Protein AF-0000000067901878 (afdb_homodimer)

InterPro domains:
  IPR027806 Harbinger transposase-derived nuclease domain [PF13359] (175-336)
  IPR045249 Putative nuclease HARBI1-like [PTHR22930] (42-353)

Radius of gyration: 31.41 Å; Cα contacts (8 Å, |Δi|>4): 1342; chains: 2; bounding box: 88×123×74 Å

Structure (mmCIF, N/CA/C/O backbone):
data_AF-0000000067901878-model_v1
#
loop_
_entity.id
_entity.type
_entity.pdbx_description
1 polymer 'Protein ANTAGONIST OF LIKE HETEROCHROMATIN PROTEIN 1-like'
#
loop_
_atom_site.group_PDB
_atom_site.id
_atom_site.type_symbol
_atom_site.label_atom_id
_atom_site.label_alt_id
_atom_site.label_comp_id
_atom_site.label_asym_id
_atom_site.label_entity_id
_atom_site.label_seq_id
_atom_site.pdbx_PDB_ins_code
_atom_site.Cartn_x
_atom_site.Cartn_y
_atom_site.Cartn_z
_atom_site.occupancy
_atom_site.B_iso_or_equiv
_atom_site.auth_seq_id
_atom_site.auth_comp_id
_atom_site.auth_asym_id
_atom_site.auth_atom_id
_atom_site.pdbx_PDB_model_num
ATOM 1 N N . MET A 1 1 ? -38.875 -61.312 22.703 1 26.88 1 MET A N 1
ATOM 2 C CA . MET A 1 1 ? -37.875 -61.156 23.75 1 26.88 1 MET A CA 1
ATOM 3 C C . MET A 1 1 ? -36.906 -60.031 23.438 1 26.88 1 MET A C 1
ATOM 5 O O . MET A 1 1 ? -36.281 -60.031 22.391 1 26.88 1 MET A O 1
ATOM 9 N N . SER A 1 2 ? -37.25 -58.719 23.906 1 32.5 2 SER A N 1
ATOM 10 C CA . SER A 1 2 ? -36.781 -57.344 23.922 1 32.5 2 SER A CA 1
ATOM 11 C C . SER A 1 2 ? -35.375 -57.25 24.516 1 32.5 2 SER A C 1
ATOM 13 O O . SER A 1 2 ? -35.156 -57.625 25.656 1 32.5 2 SER A O 1
ATOM 15 N N . ILE A 1 3 ? -34.469 -57.656 23.672 1 36.72 3 ILE A N 1
ATOM 16 C CA . ILE A 1 3 ? -33.062 -57.719 24.109 1 36.72 3 ILE A CA 1
ATOM 17 C C . ILE A 1 3 ? -32.719 -56.406 24.797 1 36.72 3 ILE A C 1
ATOM 19 O O . ILE A 1 3 ? -32.719 -55.344 24.188 1 36.72 3 ILE A O 1
ATOM 23 N N . PHE A 1 4 ? -33.031 -56.344 26.125 1 37.41 4 PHE A N 1
ATOM 24 C CA . PHE A 1 4 ? -32.688 -55.406 27.188 1 37.41 4 PHE A CA 1
ATOM 25 C C . PHE A 1 4 ? -31.172 -55.219 27.266 1 37.41 4 PHE A C 1
ATOM 27 O O . PHE A 1 4 ? -30.453 -56.094 27.75 1 37.41 4 PHE A O 1
ATOM 34 N N . MET A 1 5 ? -30.594 -54.781 26.125 1 42 5 MET A N 1
ATOM 35 C CA . MET A 1 5 ? -29.172 -54.469 26.266 1 42 5 MET A CA 1
ATOM 36 C C . MET A 1 5 ? -28.922 -53.688 27.562 1 42 5 MET A C 1
ATOM 38 O O . MET A 1 5 ? -29.594 -52.719 27.844 1 42 5 MET A O 1
ATOM 42 N N . ASP A 1 6 ? -28.312 -54.438 28.562 1 44 6 ASP A N 1
ATOM 43 C CA . ASP A 1 6 ? -28.062 -54.094 29.953 1 44 6 ASP A CA 1
ATOM 44 C C . ASP A 1 6 ? -27.406 -52.719 30.078 1 44 6 ASP A C 1
ATOM 46 O O . ASP A 1 6 ? -26.688 -52.312 29.188 1 44 6 ASP A O 1
ATOM 50 N N . ASP A 1 7 ? -28.016 -51.875 31.031 1 54.25 7 ASP A N 1
ATOM 51 C CA . ASP A 1 7 ? -27.734 -50.5 31.469 1 54.25 7 ASP A CA 1
ATOM 52 C C . ASP A 1 7 ? -26.25 -50.344 31.812 1 54.25 7 ASP A C 1
ATOM 54 O O . ASP A 1 7 ? -25.703 -49.25 31.609 1 54.25 7 ASP A O 1
ATOM 58 N N . SER A 1 8 ? -25.609 -51.5 32.219 1 53.78 8 SER A N 1
ATOM 59 C CA . SER A 1 8 ? -24.219 -51.375 32.656 1 53.78 8 SER A CA 1
ATOM 60 C C . SER A 1 8 ? -23.281 -51.156 31.5 1 53.78 8 SER A C 1
ATOM 62 O O . SER A 1 8 ? -22.281 -50.406 31.625 1 53.78 8 SER A O 1
ATOM 64 N N . ARG A 1 9 ? -23.422 -51.875 30.406 1 56.34 9 ARG A N 1
ATOM 65 C CA . ARG A 1 9 ? -22.562 -51.688 29.25 1 56.34 9 ARG A CA 1
ATOM 66 C C . ARG A 1 9 ? -22.781 -50.312 28.625 1 56.34 9 ARG A C 1
ATOM 68 O O . ARG A 1 9 ? -21.875 -49.75 28.031 1 56.34 9 ARG A O 1
ATOM 75 N N . ARG A 1 10 ? -24.109 -49.844 28.641 1 56.09 10 ARG A N 1
ATOM 76 C CA . ARG A 1 10 ? -24.328 -48.5 28.172 1 56.09 10 ARG A CA 1
ATOM 77 C C . ARG A 1 10 ? -23.625 -47.5 29.094 1 56.09 10 ARG A C 1
ATOM 79 O O . ARG A 1 10 ? -23.062 -46.5 28.609 1 56.09 10 ARG A O 1
ATOM 86 N N . ALA A 1 11 ? -23.594 -47.812 30.391 1 56.47 11 ALA A N 1
ATOM 87 C CA . ALA A 1 11 ? -22.875 -46.906 31.297 1 56.47 11 ALA A CA 1
ATOM 88 C C . ALA A 1 11 ? -21.375 -47 31.062 1 56.47 11 ALA A C 1
ATOM 90 O O . ALA A 1 11 ? -20.672 -45.969 31.062 1 56.47 11 ALA A O 1
ATOM 91 N N . ALA A 1 12 ? -20.828 -48.219 30.844 1 57.44 12 ALA A N 1
ATOM 92 C CA . ALA A 1 12 ? -19.391 -48.312 30.609 1 57.44 12 ALA A CA 1
ATOM 93 C C . ALA A 1 12 ? -19 -47.688 29.281 1 57.44 12 ALA A C 1
ATOM 95 O O . ALA A 1 12 ? -17.984 -47 29.188 1 57.44 12 ALA A O 1
ATOM 96 N N . LEU A 1 13 ? -19.859 -47.875 28.219 1 54.81 13 LEU A N 1
ATOM 97 C CA . LEU A 1 13 ? -19.562 -47.188 26.969 1 54.81 13 LEU A CA 1
ATOM 98 C C . LEU A 1 13 ? -19.734 -45.688 27.125 1 54.81 13 LEU A C 1
ATOM 100 O O . LEU A 1 13 ? -18.938 -44.906 26.578 1 54.81 13 LEU A O 1
ATOM 104 N N . ALA A 1 14 ? -20.781 -45.188 27.922 1 54.91 14 ALA A N 1
ATOM 105 C CA . ALA A 1 14 ? -20.875 -43.781 28.188 1 54.91 14 ALA A CA 1
ATOM 106 C C . ALA A 1 14 ? -19.672 -43.281 29 1 54.91 14 ALA A C 1
ATOM 108 O O . ALA A 1 14 ? -19.141 -42.219 28.75 1 54.91 14 ALA A O 1
ATOM 109 N N . ILE A 1 15 ? -19.219 -44.062 30 1 54.41 15 ILE A N 1
ATOM 110 C CA . ILE A 1 15 ? -18.031 -43.656 30.734 1 54.41 15 ILE A CA 1
ATOM 111 C C . ILE A 1 15 ? -16.812 -43.688 29.812 1 54.41 15 ILE A C 1
ATOM 113 O O . ILE A 1 15 ? -15.992 -42.781 29.844 1 54.41 15 ILE A O 1
ATOM 117 N N . LEU A 1 16 ? -16.609 -44.75 28.984 1 52.41 16 LEU A N 1
ATOM 118 C CA . LEU A 1 16 ? -15.477 -44.75 28.062 1 52.41 16 LEU A CA 1
ATOM 119 C C . LEU A 1 16 ? -15.609 -43.625 27.047 1 52.41 16 LEU A C 1
ATOM 121 O O . LEU A 1 16 ? -14.625 -42.969 26.719 1 52.41 16 LEU A O 1
ATOM 125 N N . LEU A 1 17 ? -16.844 -43.375 26.438 1 49.97 17 LEU A N 1
ATOM 126 C CA . LEU A 1 17 ? -17.016 -42.219 25.594 1 49.97 17 LEU A CA 1
ATOM 127 C C . LEU A 1 17 ? -16.797 -40.938 26.391 1 49.97 17 LEU A C 1
ATOM 129 O O . LEU A 1 17 ? -16.188 -39.969 25.891 1 49.97 17 LEU A O 1
ATOM 133 N N . LEU A 1 18 ? -17.359 -40.781 27.641 1 48.28 18 LEU A N 1
ATOM 134 C CA . LEU A 1 18 ? -17.078 -39.625 28.453 1 48.28 18 LEU A CA 1
ATOM 135 C C . LEU A 1 18 ? -15.594 -39.531 28.812 1 48.28 18 LEU A C 1
ATOM 137 O O . LEU A 1 18 ? -15.008 -38.469 28.828 1 48.28 18 LEU A O 1
ATOM 141 N N . THR A 1 19 ? -14.961 -40.625 29.281 1 46.16 19 THR A N 1
ATOM 142 C CA . THR A 1 19 ? -13.531 -40.531 29.562 1 46.16 19 THR A CA 1
ATOM 143 C C . THR A 1 19 ? -12.75 -40.312 28.281 1 46.16 19 THR A C 1
ATOM 145 O O . THR A 1 19 ? -11.703 -39.656 28.281 1 46.16 19 THR A O 1
ATOM 148 N N . SER A 1 20 ? -12.914 -41.031 27.125 1 41.81 20 SER A N 1
ATOM 149 C CA . SER A 1 20 ? -12.242 -40.719 25.875 1 41.81 20 SER A CA 1
ATOM 150 C C . SER A 1 20 ? -12.523 -39.281 25.422 1 41.81 20 SER A C 1
ATOM 152 O O . SER A 1 20 ? -11.68 -38.656 24.766 1 41.81 20 SER A O 1
ATOM 154 N N . ILE A 1 21 ? -13.766 -38.688 25.516 1 39.09 21 ILE A N 1
ATOM 155 C CA . ILE A 1 21 ? -13.953 -37.25 25.297 1 39.09 21 ILE A CA 1
ATOM 156 C C . ILE A 1 21 ? -13.094 -36.469 26.281 1 39.09 21 ILE A C 1
ATOM 158 O O . ILE A 1 21 ? -12.617 -35.375 25.953 1 39.09 21 ILE A O 1
ATOM 162 N N . LYS A 1 22 ? -13.031 -36.781 27.547 1 34.31 22 LYS A N 1
ATOM 163 C CA . LYS A 1 22 ? -12.242 -36.031 28.531 1 34.31 22 LYS A CA 1
ATOM 164 C C . LYS A 1 22 ? -10.75 -36.125 28.203 1 34.31 22 LYS A C 1
ATOM 166 O O . LYS A 1 22 ? -9.938 -35.469 28.875 1 34.31 22 LYS A O 1
ATOM 171 N N . GLN A 1 23 ? -10.234 -37.312 27.859 1 32.03 23 GLN A N 1
ATOM 172 C CA . GLN A 1 23 ? -8.812 -37.125 27.578 1 32.03 23 GLN A CA 1
ATOM 173 C C . GLN A 1 23 ? -8.594 -36.062 26.531 1 32.03 23 GLN A C 1
ATOM 175 O O . GLN A 1 23 ? -8.57 -36.344 25.328 1 32.03 23 GLN A O 1
ATOM 180 N N . LYS A 1 24 ? -9.445 -35 26.469 1 35.62 24 LYS A N 1
ATOM 181 C CA . LYS A 1 24 ? -9.008 -33.812 25.766 1 35.62 24 LYS A CA 1
ATOM 182 C C . LYS A 1 24 ? -7.496 -33.625 25.875 1 35.62 24 LYS A C 1
ATOM 184 O O . LYS A 1 24 ? -6.957 -33.531 26.984 1 35.62 24 LYS A O 1
ATOM 189 N N . LYS A 1 25 ? -6.777 -34.188 25 1 34.47 25 LYS A N 1
ATOM 190 C CA . LYS A 1 25 ? -5.348 -33.906 24.891 1 34.47 25 LYS A CA 1
ATOM 191 C C . LYS A 1 25 ? -5.016 -32.531 25.5 1 34.47 25 LYS A C 1
ATOM 193 O O . LYS A 1 25 ? -5.586 -31.531 25.094 1 34.47 25 LYS A O 1
ATOM 198 N N . LYS A 1 26 ? -4.699 -32.406 26.719 1 31.64 26 LYS A N 1
ATOM 199 C CA . LYS A 1 26 ? -4.133 -31.188 27.281 1 31.64 26 LYS A CA 1
ATOM 200 C C . LYS A 1 26 ? -3.383 -30.406 26.203 1 31.64 26 LYS A C 1
ATOM 202 O O . LYS A 1 26 ? -2.338 -30.828 25.719 1 31.64 26 LYS A O 1
ATOM 207 N N . ARG A 1 27 ? -4.062 -29.844 25.328 1 36.47 27 ARG A N 1
ATOM 208 C CA . ARG A 1 27 ? -3.314 -28.922 24.484 1 36.47 27 ARG A CA 1
ATOM 209 C C . ARG A 1 27 ? -2.143 -28.312 25.25 1 36.47 27 ARG A C 1
ATOM 211 O O . ARG A 1 27 ? -2.32 -27.797 26.359 1 36.47 27 ARG A O 1
ATOM 218 N N . LYS A 1 28 ? -1.037 -28.969 25.266 1 36.78 28 LYS A N 1
ATOM 219 C CA . LYS A 1 28 ? 0.124 -28.281 25.828 1 36.78 28 LYS A CA 1
ATOM 220 C C . LYS A 1 28 ? -0.118 -26.781 25.922 1 36.78 28 LYS A C 1
ATOM 222 O O . LYS A 1 28 ? -0.534 -26.156 24.953 1 36.78 28 LYS A O 1
ATOM 227 N N . ARG A 1 29 ? -0.389 -26.234 26.953 1 33.59 29 ARG A N 1
ATOM 228 C CA . ARG A 1 29 ? -0.54 -24.828 27.281 1 33.59 29 ARG A CA 1
ATOM 229 C C . ARG A 1 29 ? 0.409 -23.953 26.453 1 33.59 29 ARG A C 1
ATOM 231 O O . ARG A 1 29 ? 1.609 -24.234 26.391 1 33.59 29 ARG A O 1
ATOM 238 N N . SER A 1 30 ? -0.136 -23.469 25.359 1 38.97 30 SER A N 1
ATOM 239 C CA . SER A 1 30 ? 0.659 -22.531 24.578 1 38.97 30 SER A CA 1
ATOM 240 C C . SER A 1 30 ? 1.592 -21.719 25.484 1 38.97 30 SER A C 1
ATOM 242 O O . SER A 1 30 ? 1.189 -21.266 26.547 1 38.97 30 SER A O 1
ATOM 244 N N . ILE A 1 31 ? 2.744 -22.109 25.734 1 45.44 31 ILE A N 1
ATOM 245 C CA . ILE A 1 31 ? 3.766 -21.312 26.391 1 45.44 31 ILE A CA 1
ATOM 246 C C . ILE A 1 31 ? 3.424 -19.828 26.266 1 45.44 31 ILE A C 1
ATOM 248 O O . ILE A 1 31 ? 3.164 -19.344 25.156 1 45.44 31 ILE A O 1
ATOM 252 N N . TRP A 1 32 ? 2.939 -19.219 27.266 1 44.56 32 TRP A N 1
ATOM 253 C CA . TRP A 1 32 ? 2.562 -17.828 27.453 1 44.56 32 TRP A CA 1
ATOM 254 C C . TRP A 1 32 ? 3.414 -16.922 26.562 1 44.56 32 TRP A C 1
ATOM 256 O O . TRP A 1 32 ? 2.885 -16.062 25.844 1 44.56 32 TRP A O 1
ATOM 266 N N . SER A 1 33 ? 4.684 -16.688 26.859 1 57.84 33 SER A N 1
ATOM 267 C CA . SER A 1 33 ? 5.559 -15.82 26.078 1 57.84 33 SER A CA 1
ATOM 268 C C . SER A 1 33 ? 6.719 -16.609 25.484 1 57.84 33 SER A C 1
ATOM 270 O O . SER A 1 33 ? 7.27 -17.5 26.125 1 57.84 33 SER A O 1
ATOM 272 N N . LYS A 1 34 ? 6.812 -16.578 24.219 1 65.06 34 LYS A N 1
ATOM 273 C CA . LYS A 1 34 ? 7.996 -17.156 23.578 1 65.06 34 LYS A CA 1
ATOM 274 C C . LYS A 1 34 ? 9.266 -16.719 24.297 1 65.06 34 LYS A C 1
ATOM 276 O O . LYS A 1 34 ? 9.406 -15.562 24.703 1 65.06 34 LYS A O 1
ATOM 281 N N . GLN A 1 35 ? 10.07 -17.609 24.641 1 63.28 35 GLN A N 1
ATOM 282 C CA . GLN A 1 35 ? 11.242 -17.422 25.484 1 63.28 35 GLN A CA 1
ATOM 283 C C . GLN A 1 35 ? 12.102 -16.266 25 1 63.28 35 GLN A C 1
ATOM 285 O O . GLN A 1 35 ? 12.633 -15.5 25.812 1 63.28 35 GLN A O 1
ATOM 290 N N . TRP A 1 36 ? 12.258 -16.078 23.688 1 67.56 36 TRP A N 1
ATOM 291 C CA . TRP A 1 36 ? 13.164 -15.047 23.203 1 67.56 36 TRP A CA 1
ATOM 292 C C . TRP A 1 36 ? 12.586 -13.656 23.469 1 67.56 36 TRP A C 1
ATOM 294 O O . TRP A 1 36 ? 13.336 -12.68 23.609 1 67.56 36 TRP A O 1
ATOM 304 N N . LEU A 1 37 ? 11.32 -13.594 23.688 1 71.56 37 LEU A N 1
ATOM 305 C CA . LEU A 1 37 ? 10.664 -12.32 23.969 1 71.56 37 LEU A CA 1
ATOM 306 C C . LEU A 1 37 ? 10.938 -11.883 25.406 1 71.56 37 LEU A C 1
ATOM 308 O O . LEU A 1 37 ? 10.859 -10.695 25.719 1 71.56 37 LEU A O 1
ATOM 312 N N . LEU A 1 38 ? 11.211 -12.859 26.141 1 65.5 38 LEU A N 1
ATOM 313 C CA . LEU A 1 38 ? 11.547 -12.57 27.531 1 65.5 38 LEU A CA 1
ATOM 314 C C . LEU A 1 38 ? 12.914 -11.898 27.641 1 65.5 38 LEU A C 1
ATOM 316 O O . LEU A 1 38 ? 13.203 -11.211 28.625 1 65.5 38 LEU A O 1
ATOM 320 N N . HIS A 1 39 ? 13.695 -12.094 26.547 1 67.69 39 HIS A N 1
ATOM 321 C CA . HIS A 1 39 ? 15 -11.453 26.484 1 67.69 39 HIS A CA 1
ATOM 322 C C . HIS A 1 39 ? 14.977 -10.234 25.578 1 67.69 39 HIS A C 1
ATOM 324 O O . HIS A 1 39 ? 15.898 -10.031 24.781 1 67.69 39 HIS A O 1
ATOM 330 N N . ARG A 1 40 ? 14.023 -9.469 25.797 1 72.06 40 ARG A N 1
ATOM 331 C CA . ARG A 1 40 ? 13.781 -8.305 24.969 1 72.06 40 ARG A CA 1
ATOM 332 C C . ARG A 1 40 ? 14.984 -7.367 24.969 1 72.06 40 ARG A C 1
ATOM 334 O O . ARG A 1 40 ? 15.305 -6.754 23.953 1 72.06 40 ARG A O 1
ATOM 341 N N . HIS A 1 41 ? 15.562 -7.289 25.984 1 70.5 41 HIS A N 1
ATOM 342 C CA . HIS A 1 41 ? 16.688 -6.363 26.109 1 70.5 41 HIS A CA 1
ATOM 343 C C . HIS A 1 41 ? 17.844 -6.777 25.188 1 70.5 41 HIS A C 1
ATOM 345 O O . HIS A 1 41 ? 18.609 -5.93 24.734 1 70.5 41 HIS A O 1
ATOM 351 N N . LYS A 1 42 ? 17.828 -8.023 24.828 1 71.31 42 LYS A N 1
ATOM 352 C CA . LYS A 1 42 ? 18.938 -8.531 24.031 1 71.31 42 LYS A CA 1
ATOM 353 C C . LYS A 1 42 ? 18.625 -8.453 22.547 1 71.31 42 LYS A C 1
ATOM 355 O O . LYS A 1 42 ? 19.5 -8.125 21.734 1 71.31 42 LYS A O 1
ATOM 360 N N . PHE A 1 43 ? 17.438 -8.633 22.281 1 75.31 43 PHE A N 1
ATOM 361 C CA . PHE A 1 43 ? 17.141 -8.852 20.859 1 75.31 43 PHE A CA 1
ATOM 362 C C . PHE A 1 43 ? 16.359 -7.676 20.281 1 75.31 43 PHE A C 1
ATOM 364 O O . PHE A 1 43 ? 16.25 -7.539 19.062 1 75.31 43 PHE A O 1
ATOM 371 N N . SER A 1 44 ? 16 -6.793 21.188 1 82.69 44 SER A N 1
ATOM 372 C CA . SER A 1 44 ? 15.266 -5.633 20.703 1 82.69 44 SER A CA 1
ATOM 373 C C . SER A 1 44 ? 16.203 -4.551 20.188 1 82.69 44 SER A C 1
ATOM 375 O O . SER A 1 44 ? 17.422 -4.664 20.328 1 82.69 44 SER A O 1
ATOM 377 N N . HIS A 1 45 ? 15.68 -3.557 19.641 1 87.38 45 HIS A N 1
ATOM 378 C CA . HIS A 1 45 ? 16.469 -2.463 19.094 1 87.38 45 HIS A CA 1
ATOM 379 C C . HIS A 1 45 ? 16.766 -1.405 20.141 1 87.38 45 HIS A C 1
ATOM 381 O O . HIS A 1 45 ? 17.234 -0.31 19.828 1 87.38 45 HIS A O 1
ATOM 387 N N . MET A 1 46 ? 16.484 -1.743 21.406 1 85.25 46 MET A N 1
ATOM 388 C CA . MET A 1 46 ? 16.734 -0.76 22.453 1 85.25 46 MET A CA 1
ATOM 389 C C . MET A 1 46 ? 18.219 -0.406 22.531 1 85.25 46 MET A C 1
ATOM 391 O O . MET A 1 46 ? 18.578 0.763 22.688 1 85.25 46 MET A O 1
ATOM 395 N N . GLY A 1 47 ? 19.016 -1.438 22.406 1 82 47 GLY A N 1
ATOM 396 C CA . GLY A 1 47 ? 20.438 -1.19 22.391 1 82 47 GLY A CA 1
ATOM 397 C C . GLY A 1 47 ? 20.891 -0.361 21.203 1 82 47 GLY A C 1
ATOM 398 O O . GLY A 1 47 ? 21.719 0.535 21.328 1 82 47 GLY A O 1
ATOM 399 N N . LEU A 1 48 ? 20.344 -0.656 20.109 1 86.44 48 LEU A N 1
ATOM 400 C CA . LEU A 1 48 ? 20.641 0.097 18.891 1 86.44 48 LEU A CA 1
ATOM 401 C C . LEU A 1 48 ? 20.219 1.555 19.031 1 86.44 48 LEU A C 1
ATOM 403 O O . LEU A 1 48 ? 20.969 2.463 18.672 1 86.44 48 LEU A O 1
ATOM 407 N N . LEU A 1 49 ? 19.078 1.773 19.609 1 89.69 49 LEU A N 1
ATOM 408 C CA . LEU A 1 49 ? 18.547 3.125 19.734 1 89.69 49 LEU A CA 1
ATOM 409 C C . LEU A 1 49 ? 19.422 3.971 20.656 1 89.69 49 LEU A C 1
ATOM 411 O O . LEU A 1 49 ? 19.625 5.164 20.406 1 89.69 49 LEU A O 1
ATOM 415 N N . LYS A 1 50 ? 19.875 3.357 21.641 1 87.31 50 LYS A N 1
ATOM 416 C CA . LYS A 1 50 ? 20.797 4.066 22.516 1 87.31 50 LYS A CA 1
ATOM 417 C C . LYS A 1 50 ? 22.062 4.484 21.766 1 87.31 50 LYS A C 1
ATOM 419 O O . LYS A 1 50 ? 22.531 5.617 21.922 1 87.31 50 LYS A O 1
ATOM 424 N N . GLU A 1 51 ? 22.484 3.557 20.984 1 86.19 51 GLU A N 1
ATOM 425 C CA . GLU A 1 51 ? 23.672 3.84 20.172 1 86.19 51 GLU A CA 1
ATOM 426 C C . GLU A 1 51 ? 23.391 4.953 19.172 1 86.19 51 GLU A C 1
ATOM 428 O O . GLU A 1 51 ? 24.234 5.844 18.984 1 86.19 51 GLU A O 1
ATOM 433 N N . LEU A 1 52 ? 22.297 4.926 18.531 1 89.19 52 LEU A N 1
ATOM 434 C CA . LEU A 1 52 ? 21.938 5.918 17.531 1 89.19 52 LEU A CA 1
ATOM 435 C C . LEU A 1 52 ? 21.781 7.297 18.156 1 89.19 52 LEU A C 1
ATOM 437 O O . LEU A 1 52 ? 22.234 8.297 17.594 1 89.19 52 LEU A O 1
ATOM 441 N N . LYS A 1 53 ? 21.156 7.312 19.25 1 89.69 53 LYS A N 1
ATOM 442 C CA . LYS A 1 53 ? 20.922 8.57 19.953 1 89.69 53 LYS A CA 1
ATOM 443 C C . LYS A 1 53 ? 22.25 9.273 20.266 1 89.69 53 LYS A C 1
ATOM 445 O O . LYS A 1 53 ? 22.359 10.492 20.109 1 89.69 53 LYS A O 1
ATOM 450 N N . GLU A 1 54 ? 23.203 8.57 20.578 1 86.5 54 GLU A N 1
ATOM 451 C CA . GLU A 1 54 ? 24.484 9.117 21.031 1 86.5 54 GLU A CA 1
ATOM 452 C C . GLU A 1 54 ? 25.406 9.43 19.859 1 86.5 54 GLU A C 1
ATOM 454 O O . GLU A 1 54 ? 26.094 10.453 19.859 1 86.5 54 GLU A O 1
ATOM 459 N N . ASN A 1 55 ? 25.344 8.547 18.844 1 85.12 55 ASN A N 1
ATOM 460 C CA . ASN A 1 55 ? 26.422 8.648 17.859 1 85.12 55 ASN A CA 1
ATOM 461 C C . ASN A 1 55 ? 25.875 8.969 16.469 1 85.12 55 ASN A C 1
ATOM 463 O O . ASN A 1 55 ? 26.625 9.422 15.602 1 85.12 55 ASN A O 1
ATOM 467 N N . ASN A 1 56 ? 24.656 8.672 16.25 1 88.75 56 ASN A N 1
ATOM 468 C CA . ASN A 1 56 ? 24.078 8.891 14.938 1 88.75 56 ASN A CA 1
ATOM 469 C C . ASN A 1 56 ? 22.672 9.477 15.031 1 88.75 56 ASN A C 1
ATOM 471 O O . ASN A 1 56 ? 21.703 8.828 14.625 1 88.75 56 ASN A O 1
ATOM 475 N N . PRO A 1 57 ? 22.594 10.727 15.375 1 88 57 PRO A N 1
ATOM 476 C CA . PRO A 1 57 ? 21.281 11.344 15.617 1 88 57 PRO A CA 1
ATOM 477 C C . PRO A 1 57 ? 20.391 11.352 14.375 1 88 57 PRO A C 1
ATOM 479 O O . PRO A 1 57 ? 19.172 11.273 14.492 1 88 57 PRO A O 1
ATOM 482 N N . ASP A 1 58 ? 20.969 11.359 13.227 1 88 58 ASP A N 1
ATOM 483 C CA . ASP A 1 58 ? 20.172 11.344 12 1 88 58 ASP A CA 1
ATOM 484 C C . ASP A 1 58 ? 19.469 10.008 11.82 1 88 58 ASP A C 1
ATOM 486 O O . ASP A 1 58 ? 18.312 9.961 11.383 1 88 58 ASP A O 1
ATOM 490 N N . ASP A 1 59 ? 20.172 9 12.125 1 90.12 59 ASP A N 1
ATOM 491 C CA . ASP A 1 59 ? 19.547 7.684 12.031 1 90.12 59 ASP A CA 1
ATOM 492 C C . ASP A 1 59 ? 18.5 7.488 13.117 1 90.12 59 ASP A C 1
ATOM 494 O O . ASP A 1 59 ? 17.5 6.805 12.906 1 90.12 59 ASP A O 1
ATOM 498 N N . PHE A 1 60 ? 18.812 8.109 14.273 1 91.56 60 PHE A N 1
ATOM 499 C CA . PHE A 1 60 ? 17.797 8.094 15.328 1 91.56 60 PHE A CA 1
ATOM 500 C C . PHE A 1 60 ? 16.516 8.773 14.852 1 91.56 60 PHE A C 1
ATOM 502 O O . PHE A 1 60 ? 15.422 8.219 15.016 1 91.56 60 PHE A O 1
ATOM 509 N N . ARG A 1 61 ? 16.672 9.852 14.227 1 91.25 61 ARG A N 1
ATOM 510 C CA . ARG A 1 61 ? 15.539 10.594 13.68 1 91.25 61 ARG A CA 1
ATOM 511 C C . ARG A 1 61 ? 14.828 9.797 12.594 1 91.25 61 ARG A C 1
ATOM 513 O O . ARG A 1 61 ? 13.594 9.805 12.516 1 91.25 61 ARG A O 1
ATOM 520 N N . ASN A 1 62 ? 15.555 9.125 11.875 1 90.56 62 ASN A N 1
ATOM 521 C CA . ASN A 1 62 ? 14.969 8.289 10.828 1 90.56 62 ASN A CA 1
ATOM 522 C C . ASN A 1 62 ? 14.203 7.109 11.414 1 90.56 62 ASN A C 1
ATOM 524 O O . ASN A 1 62 ? 13.164 6.715 10.891 1 90.56 62 ASN A O 1
ATOM 528 N N . TYR A 1 63 ? 14.773 6.602 12.43 1 93.62 63 TYR A N 1
ATOM 529 C CA . TYR A 1 63 ? 14.188 5.418 13.047 1 93.62 63 TYR A CA 1
ATOM 530 C C . TYR A 1 63 ? 12.828 5.746 13.664 1 93.62 63 TYR A C 1
ATOM 532 O O . TYR A 1 63 ? 11.859 5.008 13.477 1 93.62 63 TYR A O 1
ATOM 540 N N . LEU A 1 64 ? 12.727 6.879 14.367 1 94.44 64 LEU A N 1
ATOM 541 C CA . LEU A 1 64 ? 11.516 7.227 15.102 1 94.44 64 LEU A CA 1
ATOM 542 C C . LEU A 1 64 ? 10.766 8.352 14.398 1 94.44 64 LEU A C 1
ATOM 544 O O . LEU A 1 64 ? 9.648 8.711 14.805 1 94.44 64 LEU A O 1
ATOM 548 N N . ARG A 1 65 ? 11.352 8.961 13.422 1 92.88 65 ARG A N 1
ATOM 549 C CA . ARG A 1 65 ? 10.805 10.047 12.617 1 92.88 65 ARG A CA 1
ATOM 550 C C . ARG A 1 65 ? 10.672 11.328 13.438 1 92.88 65 ARG A C 1
ATOM 552 O O . ARG A 1 65 ? 9.734 12.102 13.234 1 92.88 65 ARG A O 1
ATOM 559 N N . MET A 1 66 ? 11.484 11.461 14.438 1 93.94 66 MET A N 1
ATOM 560 C CA . MET A 1 66 ? 11.594 12.688 15.234 1 93.94 66 MET A CA 1
ATOM 561 C C . MET A 1 66 ? 12.945 12.766 15.93 1 93.94 66 MET A C 1
ATOM 563 O O . MET A 1 66 ? 13.617 11.742 16.094 1 93.94 66 MET A O 1
ATOM 567 N N . SER A 1 67 ? 13.344 13.891 16.25 1 92.69 67 SER A N 1
ATOM 568 C CA . SER A 1 67 ? 14.609 14.102 16.938 1 92.69 67 SER A CA 1
ATOM 569 C C . SER A 1 67 ? 14.547 13.594 18.375 1 92.69 67 SER A C 1
ATOM 571 O O . SER A 1 67 ? 13.461 13.336 18.906 1 92.69 67 SER A O 1
ATOM 573 N N . ASP A 1 68 ? 15.742 13.508 18.906 1 93 68 ASP A N 1
ATOM 574 C CA . ASP A 1 68 ? 15.836 13.086 20.312 1 93 68 ASP A CA 1
ATOM 575 C C . ASP A 1 68 ? 15.125 14.07 21.234 1 93 68 ASP A C 1
ATOM 577 O O . ASP A 1 68 ? 14.453 13.672 22.172 1 93 68 ASP A O 1
ATOM 581 N N . SER A 1 69 ? 15.242 15.297 20.938 1 93.31 69 SER A N 1
ATOM 582 C CA . SER A 1 69 ? 14.594 16.328 21.75 1 93.31 69 SER A CA 1
ATOM 583 C C . SER A 1 69 ? 13.078 16.219 21.672 1 93.31 69 SER A C 1
ATOM 585 O O . SER A 1 69 ? 12.391 16.297 22.703 1 93.31 69 SER A O 1
ATOM 587 N N . ASN A 1 70 ? 12.547 16.031 20.484 1 95.31 70 ASN A N 1
ATOM 588 C CA . ASN A 1 70 ? 11.102 15.867 20.312 1 95.31 70 ASN A CA 1
ATOM 589 C C . ASN A 1 70 ? 10.609 14.602 21 1 95.31 70 ASN A C 1
ATOM 591 O O . ASN A 1 70 ? 9.508 14.578 21.562 1 95.31 70 ASN A O 1
ATOM 595 N N . PHE A 1 71 ? 11.438 13.586 20.906 1 96.5 71 PHE A N 1
ATOM 596 C CA . PHE A 1 71 ? 11.094 12.336 21.562 1 96.5 71 PHE A CA 1
ATOM 597 C C . PHE A 1 71 ? 10.961 12.523 23.062 1 96.5 71 PHE A C 1
ATOM 599 O O . PHE A 1 71 ? 9.992 12.078 23.672 1 96.5 71 PHE A O 1
ATOM 606 N N . GLU A 1 72 ? 11.906 13.156 23.641 1 95.75 72 GLU A N 1
ATOM 607 C CA . GLU A 1 72 ? 11.898 13.375 25.078 1 95.75 72 GLU A CA 1
ATOM 608 C C . GLU A 1 72 ? 10.711 14.234 25.5 1 95.75 72 GLU A C 1
ATOM 610 O O . GLU A 1 72 ? 10.094 13.984 26.531 1 95.75 72 GLU A O 1
ATOM 615 N N . HIS A 1 73 ? 10.445 15.227 24.719 1 96 73 HIS A N 1
ATOM 616 C CA . HIS A 1 73 ? 9.297 16.094 24.984 1 96 73 HIS A CA 1
ATOM 617 C C . HIS A 1 73 ? 7.996 15.289 24.969 1 96 73 HIS A C 1
ATOM 619 O O . HIS A 1 73 ? 7.176 15.414 25.891 1 96 73 HIS A O 1
ATOM 625 N N . LEU A 1 74 ? 7.82 14.508 23.953 1 97 74 LEU A N 1
ATOM 626 C CA . LEU A 1 74 ? 6.637 13.664 23.828 1 97 74 LEU A CA 1
ATOM 627 C C . LEU A 1 74 ? 6.57 12.648 24.953 1 97 74 LEU A C 1
ATOM 629 O O . LEU A 1 74 ? 5.508 12.43 25.547 1 97 74 LEU A O 1
ATOM 633 N N . PHE A 1 75 ? 7.703 12.039 25.266 1 97.19 75 PHE A N 1
ATOM 634 C CA . PHE A 1 75 ? 7.781 11.008 26.297 1 97.19 75 PHE A CA 1
ATOM 635 C C . PHE A 1 75 ? 7.363 11.57 27.641 1 97.19 75 PHE A C 1
ATOM 637 O O . PHE A 1 75 ? 6.598 10.93 28.375 1 97.19 75 PHE A O 1
ATOM 644 N N . GLU A 1 76 ? 7.82 12.68 27.953 1 96.44 76 GLU A N 1
ATOM 645 C CA . GLU A 1 76 ? 7.477 13.305 29.219 1 96.44 76 GLU A CA 1
ATOM 646 C C . GLU A 1 76 ? 5.984 13.633 29.297 1 96.44 76 GLU A C 1
ATOM 648 O O . GLU A 1 76 ? 5.367 13.508 30.344 1 96.44 76 GLU A O 1
ATOM 653 N N . ALA A 1 77 ? 5.441 14 28.234 1 95.81 77 ALA A N 1
ATOM 654 C CA . ALA A 1 77 ? 4.035 14.391 28.188 1 95.81 77 ALA A CA 1
ATOM 655 C C . ALA A 1 77 ? 3.123 13.188 28.391 1 95.81 77 ALA A C 1
ATOM 657 O O . ALA A 1 77 ? 2.039 13.312 28.969 1 95.81 77 ALA A O 1
ATOM 658 N N . ILE A 1 78 ? 3.555 11.992 27.953 1 96.25 78 ILE A N 1
ATOM 659 C CA . ILE A 1 78 ? 2.588 10.898 27.938 1 96.25 78 ILE A CA 1
ATOM 660 C C . ILE A 1 78 ? 2.994 9.844 28.969 1 96.25 78 ILE A C 1
ATOM 662 O O . ILE A 1 78 ? 2.227 8.922 29.25 1 96.25 78 ILE A O 1
ATOM 666 N N . ARG A 1 79 ? 4.137 9.906 29.578 1 94.81 79 ARG A N 1
ATOM 667 C CA . ARG A 1 79 ? 4.703 8.906 30.469 1 94.81 79 ARG A CA 1
ATOM 668 C C . ARG A 1 79 ? 3.709 8.523 31.562 1 94.81 79 ARG A C 1
ATOM 670 O O . ARG A 1 79 ? 3.465 7.336 31.781 1 94.81 79 ARG A O 1
ATOM 677 N N . PRO A 1 80 ? 3.059 9.414 32.188 1 92.44 80 PRO A N 1
ATOM 678 C CA . PRO A 1 80 ? 2.135 9.039 33.281 1 92.44 80 PRO A CA 1
ATOM 679 C C . PRO A 1 80 ? 0.962 8.195 32.781 1 92.44 80 PRO A C 1
ATOM 681 O O . PRO A 1 80 ? 0.473 7.32 33.5 1 92.44 80 PRO A O 1
ATOM 684 N N . ALA A 1 81 ? 0.572 8.43 31.594 1 92.81 81 ALA A N 1
ATOM 685 C CA . ALA A 1 81 ? -0.622 7.773 31.062 1 92.81 81 ALA A CA 1
ATOM 686 C C . ALA A 1 81 ? -0.31 6.355 30.594 1 92.81 81 ALA A C 1
ATOM 688 O O . ALA A 1 81 ? -1.204 5.512 30.516 1 92.81 81 ALA A O 1
ATOM 689 N N . ILE A 1 82 ? 0.953 6.047 30.281 1 91.62 82 ILE A N 1
ATOM 690 C CA . ILE A 1 82 ? 1.232 4.746 29.672 1 91.62 82 ILE A CA 1
ATOM 691 C C . ILE A 1 82 ? 2.072 3.906 30.641 1 91.62 82 ILE A C 1
ATOM 693 O O . ILE A 1 82 ? 2.52 2.812 30.281 1 91.62 82 ILE A O 1
ATOM 697 N N . THR A 1 83 ? 2.295 4.383 31.766 1 86.94 83 THR A N 1
ATOM 698 C CA . THR A 1 83 ? 2.996 3.607 32.781 1 86.94 83 THR A CA 1
ATOM 699 C C . THR A 1 83 ? 2.059 2.586 33.438 1 86.94 83 THR A C 1
ATOM 701 O O . THR A 1 83 ? 0.947 2.928 33.844 1 86.94 83 THR A O 1
ATOM 704 N N . LYS A 1 84 ? 2.434 1.334 33.281 1 78.12 84 LYS A N 1
ATOM 705 C CA . LYS A 1 84 ? 1.644 0.263 33.875 1 78.12 84 LYS A CA 1
ATOM 706 C C . LYS A 1 84 ? 2.334 -0.299 35.125 1 78.12 84 LYS A C 1
ATOM 708 O O . LYS A 1 84 ? 3.551 -0.175 35.281 1 78.12 84 LYS A O 1
ATOM 713 N N . GLN A 1 85 ? 1.539 -0.785 36.062 1 67.75 85 GLN A N 1
ATOM 714 C CA . GLN A 1 85 ? 2.07 -1.376 37.281 1 67.75 85 GLN A CA 1
ATOM 715 C C . GLN A 1 85 ? 2.654 -2.76 37 1 67.75 85 GLN A C 1
ATOM 717 O O . GLN A 1 85 ? 2.154 -3.498 36.156 1 67.75 85 GLN A O 1
ATOM 722 N N . ASN A 1 86 ? 3.875 -2.871 37.438 1 60.41 86 ASN A N 1
ATOM 723 C CA . ASN A 1 86 ? 4.512 -4.184 37.375 1 60.41 86 ASN A CA 1
ATOM 724 C C . ASN A 1 86 ? 3.662 -5.258 38.031 1 60.41 86 ASN A C 1
ATOM 726 O O . ASN A 1 86 ? 3.006 -4.992 39.031 1 60.41 86 ASN A O 1
ATOM 730 N N . THR A 1 87 ? 3.355 -6.211 37.219 1 55.44 87 THR A N 1
ATOM 731 C CA . THR A 1 87 ? 2.77 -7.355 37.906 1 55.44 87 THR A CA 1
ATOM 732 C C . THR A 1 87 ? 3.848 -8.359 38.312 1 55.44 87 THR A C 1
ATOM 734 O O . THR A 1 87 ? 4.992 -8.258 37.844 1 55.44 87 THR A O 1
ATOM 737 N N . CYS A 1 88 ? 3.674 -9.125 39.312 1 47.81 88 CYS A N 1
ATOM 738 C CA . CYS A 1 88 ? 4.57 -10.125 39.906 1 47.81 88 CYS A CA 1
ATOM 739 C C . CYS A 1 88 ? 5.141 -11.031 38.812 1 47.81 88 CYS A C 1
ATOM 741 O O . CYS A 1 88 ? 6.25 -11.555 38.938 1 47.81 88 CYS A O 1
ATOM 743 N N . MET A 1 89 ? 4.598 -11.398 37.75 1 47.5 89 MET A N 1
ATOM 744 C CA . MET A 1 89 ? 5.008 -12.523 36.906 1 47.5 89 MET A CA 1
ATOM 745 C C . MET A 1 89 ? 5.793 -12.047 35.688 1 47.5 89 MET A C 1
ATOM 747 O O . MET A 1 89 ? 6.598 -12.789 35.125 1 47.5 89 MET A O 1
ATOM 751 N N . ARG A 1 90 ? 5.539 -10.773 35.281 1 56.75 90 ARG A N 1
ATOM 752 C CA . ARG A 1 90 ? 6.211 -10.359 34.062 1 56.75 90 ARG A CA 1
ATOM 753 C C . ARG A 1 90 ? 6.609 -8.891 34.125 1 56.75 90 ARG A C 1
ATOM 755 O O . ARG A 1 90 ? 5.895 -8.07 34.688 1 56.75 90 ARG A O 1
ATOM 762 N N . GLN A 1 91 ? 7.965 -8.773 34 1 64.5 91 GLN A N 1
ATOM 763 C CA . GLN A 1 91 ? 8.406 -7.387 33.906 1 64.5 91 GLN A CA 1
ATOM 764 C C . GLN A 1 91 ? 7.566 -6.617 32.906 1 64.5 91 GLN A C 1
ATOM 766 O O . GLN A 1 91 ? 7.387 -7.07 31.766 1 64.5 91 GLN A O 1
ATOM 771 N N . ALA A 1 92 ? 6.902 -5.742 33.406 1 79 92 ALA A N 1
ATOM 772 C CA . ALA A 1 92 ? 6.047 -4.906 32.562 1 79 92 ALA A CA 1
ATOM 773 C C . ALA A 1 92 ? 6.855 -4.234 31.469 1 79 92 ALA A C 1
ATOM 775 O O . ALA A 1 92 ? 8.047 -3.969 31.641 1 79 92 ALA A O 1
ATOM 776 N N . ILE A 1 93 ? 6.367 -4.152 30.312 1 87.06 93 ILE A N 1
ATOM 777 C CA . ILE A 1 93 ? 6.957 -3.373 29.234 1 87.06 93 ILE A CA 1
ATOM 778 C C . ILE A 1 93 ? 7.047 -1.903 29.641 1 87.06 93 ILE A C 1
ATOM 780 O O . ILE A 1 93 ? 6.051 -1.303 30.047 1 87.06 93 ILE A O 1
ATOM 784 N N . SER A 1 94 ? 8.203 -1.289 29.656 1 90.12 94 SER A N 1
ATOM 785 C CA . SER A 1 94 ? 8.43 0.073 30.125 1 90.12 94 SER A CA 1
ATOM 786 C C . SER A 1 94 ? 7.703 1.089 29.25 1 90.12 94 SER A C 1
ATOM 788 O O . SER A 1 94 ? 7.395 0.811 28.094 1 90.12 94 SER A O 1
ATOM 790 N N . PRO A 1 95 ? 7.41 2.23 29.812 1 94.19 95 PRO A N 1
ATOM 791 C CA . PRO A 1 95 ? 6.762 3.277 29.016 1 94.19 95 PRO A CA 1
ATOM 792 C C . PRO A 1 95 ? 7.578 3.691 27.797 1 94.19 95 PRO A C 1
ATOM 794 O O . PRO A 1 95 ? 7.012 4.008 26.75 1 94.19 95 PRO A O 1
ATOM 797 N N . GLU A 1 96 ? 8.867 3.689 27.969 1 94.06 96 GLU A N 1
ATOM 798 C CA . GLU A 1 96 ? 9.734 4.051 26.859 1 94.06 96 GLU A CA 1
ATOM 799 C C . GLU A 1 96 ? 9.609 3.049 25.719 1 94.06 96 GLU A C 1
ATOM 801 O O . GLU A 1 96 ? 9.523 3.438 24.547 1 94.06 96 GLU A O 1
ATOM 806 N N . GLN A 1 97 ? 9.633 1.839 26.062 1 93.69 97 GLN A N 1
ATOM 807 C CA . GLN A 1 97 ? 9.484 0.788 25.062 1 93.69 97 GLN A CA 1
ATOM 808 C C . GLN A 1 97 ? 8.125 0.869 24.375 1 93.69 97 GLN A C 1
ATOM 810 O O . GLN A 1 97 ? 8.016 0.632 23.172 1 93.69 97 GLN A O 1
ATOM 815 N N . ARG A 1 98 ? 7.094 1.176 25.125 1 95.69 98 ARG A N 1
ATOM 816 C CA . ARG A 1 98 ? 5.75 1.323 24.578 1 95.69 98 ARG A CA 1
ATOM 817 C C . ARG A 1 98 ? 5.699 2.441 23.531 1 95.69 98 ARG A C 1
ATOM 819 O O . ARG A 1 98 ? 5.133 2.266 22.453 1 95.69 98 ARG A O 1
ATOM 826 N N . LEU A 1 99 ? 6.312 3.533 23.891 1 97.31 99 LEU A N 1
ATOM 827 C CA . LEU A 1 99 ? 6.328 4.672 22.984 1 97.31 99 LEU A CA 1
ATOM 828 C C . LEU A 1 99 ? 7.156 4.359 21.734 1 97.31 99 LEU A C 1
ATOM 830 O O . LEU A 1 99 ? 6.734 4.652 20.609 1 97.31 99 LEU A O 1
ATOM 834 N N . ILE A 1 100 ? 8.305 3.744 21.922 1 96.5 100 ILE A N 1
ATOM 835 C CA . ILE A 1 100 ? 9.188 3.416 20.812 1 96.5 100 ILE A CA 1
ATOM 836 C C . ILE A 1 100 ? 8.484 2.451 19.859 1 96.5 100 ILE A C 1
ATOM 838 O O . ILE A 1 100 ? 8.531 2.631 18.641 1 96.5 100 ILE A O 1
ATOM 842 N N . ALA A 1 101 ? 7.859 1.482 20.391 1 96.31 101 ALA A N 1
ATOM 843 C CA . ALA A 1 101 ? 7.133 0.517 19.578 1 96.31 101 ALA A CA 1
ATOM 844 C C . ALA A 1 101 ? 6.035 1.2 18.766 1 96.31 101 ALA A C 1
ATOM 846 O O . ALA A 1 101 ? 5.855 0.905 17.578 1 96.31 101 ALA A O 1
ATOM 847 N N . THR A 1 102 ? 5.352 2.092 19.359 1 98.06 102 THR A N 1
ATOM 848 C CA . THR A 1 102 ? 4.254 2.797 18.703 1 98.06 102 THR A CA 1
ATOM 849 C C . THR A 1 102 ? 4.781 3.697 17.578 1 98.06 102 THR A C 1
ATOM 851 O O . THR A 1 102 ? 4.266 3.674 16.469 1 98.06 102 THR A O 1
ATOM 854 N N . LEU A 1 103 ? 5.812 4.438 17.938 1 98 103 LEU A N 1
ATOM 855 C CA . LEU A 1 103 ? 6.391 5.324 16.938 1 98 103 LEU A CA 1
ATOM 856 C C . LEU A 1 103 ? 6.961 4.527 15.766 1 98 103 LEU A C 1
ATOM 858 O O . LEU A 1 103 ? 6.883 4.961 14.609 1 98 103 LEU A O 1
ATOM 862 N N . ARG A 1 104 ? 7.551 3.385 16.062 1 96.5 104 ARG A N 1
ATOM 863 C CA . ARG A 1 104 ? 8.086 2.518 15.016 1 96.5 104 ARG A CA 1
ATOM 864 C C . ARG A 1 104 ? 6.969 1.995 14.117 1 96.5 104 ARG A C 1
ATOM 866 O O . ARG A 1 104 ? 7.133 1.911 12.898 1 96.5 104 ARG A O 1
ATOM 873 N N . TYR A 1 105 ? 5.895 1.634 14.75 1 97.62 105 TYR A N 1
ATOM 874 C CA . TYR A 1 105 ? 4.727 1.198 13.984 1 97.62 105 TYR A CA 1
ATOM 875 C C . TYR A 1 105 ? 4.246 2.297 13.047 1 97.62 105 TYR A C 1
ATOM 877 O O . TYR A 1 105 ? 4.004 2.047 11.867 1 97.62 105 TYR A O 1
ATOM 885 N N . LEU A 1 106 ? 4.141 3.504 13.523 1 97.94 106 LEU A N 1
ATOM 886 C CA . LEU A 1 106 ? 3.686 4.629 12.711 1 97.94 106 LEU A CA 1
ATOM 887 C C . LEU A 1 106 ? 4.676 4.93 11.594 1 97.94 106 LEU A C 1
ATOM 889 O O . LEU A 1 106 ? 4.273 5.258 10.477 1 97.94 106 LEU A O 1
ATOM 893 N N . ALA A 1 107 ? 5.941 4.816 11.914 1 95.94 107 ALA A N 1
ATOM 894 C CA . ALA A 1 107 ? 7.012 5.176 10.984 1 95.94 107 ALA A CA 1
ATOM 895 C C . ALA A 1 107 ? 7.102 4.18 9.836 1 95.94 107 ALA A C 1
ATOM 897 O O . ALA A 1 107 ? 7.543 4.527 8.734 1 95.94 107 ALA A O 1
ATOM 898 N N . THR A 1 108 ? 6.672 2.924 10.031 1 94 108 THR A N 1
ATOM 899 C CA . THR A 1 108 ? 7.008 1.896 9.055 1 94 108 THR A CA 1
ATOM 900 C C . THR A 1 108 ? 5.742 1.259 8.484 1 94 108 THR A C 1
ATOM 902 O O . THR A 1 108 ? 5.742 0.761 7.355 1 94 108 THR A O 1
ATOM 905 N N . GLY A 1 109 ? 4.688 1.188 9.289 1 92.31 109 GLY A N 1
ATOM 906 C CA . GLY A 1 109 ? 3.477 0.504 8.867 1 92.31 109 GLY A CA 1
ATOM 907 C C . GLY A 1 109 ? 3.627 -1.004 8.82 1 92.31 109 GLY A C 1
ATOM 908 O O . GLY A 1 109 ? 2.832 -1.694 8.18 1 92.31 109 GLY A O 1
ATOM 909 N N . ARG A 1 110 ? 4.609 -1.54 9.469 1 91.94 110 ARG A N 1
ATOM 910 C CA . ARG A 1 110 ? 4.859 -2.979 9.492 1 91.94 110 ARG A CA 1
ATOM 911 C C . ARG A 1 110 ? 3.756 -3.709 10.25 1 91.94 110 ARG A C 1
ATOM 913 O O . ARG A 1 110 ? 3.074 -3.117 11.094 1 91.94 110 ARG A O 1
ATOM 920 N N . THR A 1 111 ? 3.596 -5.008 9.93 1 91.75 111 THR A N 1
ATOM 921 C CA . THR A 1 111 ? 2.65 -5.824 10.688 1 91.75 111 THR A CA 1
ATOM 922 C C . THR A 1 111 ? 3.125 -6.016 12.125 1 91.75 111 THR A C 1
ATOM 924 O O . THR A 1 111 ? 4.32 -5.918 12.406 1 91.75 111 THR A O 1
ATOM 927 N N . LEU A 1 112 ? 2.139 -6.301 12.969 1 93.56 112 LEU A N 1
ATOM 928 C CA . LEU A 1 112 ? 2.5 -6.531 14.367 1 93.56 112 LEU A CA 1
ATOM 929 C C . LEU A 1 112 ? 3.402 -7.758 14.492 1 93.56 112 LEU A C 1
ATOM 931 O O . LEU A 1 112 ? 4.316 -7.773 15.32 1 93.56 112 LEU A O 1
ATOM 935 N N . GLU A 1 113 ? 3.172 -8.727 13.625 1 91.31 113 GLU A N 1
ATOM 936 C CA . GLU A 1 113 ? 3.973 -9.953 13.625 1 91.31 113 GLU A CA 1
ATOM 937 C C . GLU A 1 113 ? 5.406 -9.672 13.188 1 91.31 113 GLU A C 1
ATOM 939 O O . GLU A 1 113 ? 6.332 -10.383 13.578 1 91.31 113 GLU A O 1
ATOM 944 N N . ASP A 1 114 ? 5.594 -8.703 12.422 1 92.31 114 ASP A N 1
ATOM 945 C CA . ASP A 1 114 ? 6.938 -8.312 12.016 1 92.31 114 ASP A CA 1
ATOM 946 C C . ASP A 1 114 ? 7.582 -7.398 13.047 1 92.31 114 ASP A C 1
ATOM 948 O O . ASP A 1 114 ? 8.773 -7.516 13.336 1 92.31 114 ASP A O 1
ATOM 952 N N . LEU A 1 115 ? 6.828 -6.469 13.57 1 93.06 115 LEU A N 1
ATOM 953 C CA . LEU A 1 115 ? 7.312 -5.484 14.531 1 93.06 115 LEU A CA 1
ATOM 954 C C . LEU A 1 115 ? 7.848 -6.164 15.789 1 93.06 115 LEU A C 1
ATOM 956 O O . LEU A 1 115 ? 8.719 -5.625 16.469 1 93.06 115 LEU A O 1
ATOM 960 N N . LYS A 1 116 ? 7.391 -7.305 16.078 1 92.19 116 LYS A N 1
ATOM 961 C CA . LYS A 1 116 ? 7.801 -8.031 17.266 1 92.19 116 LYS A CA 1
ATOM 962 C C . LYS A 1 116 ? 9.305 -8.305 17.25 1 92.19 116 LYS A C 1
ATOM 964 O O . LYS A 1 116 ? 9.938 -8.352 18.312 1 92.19 116 LYS A O 1
ATOM 969 N N . PHE A 1 117 ? 9.906 -8.406 16.094 1 89.94 117 PHE A N 1
ATOM 970 C CA . PHE A 1 117 ? 11.312 -8.781 16 1 89.94 117 PHE A CA 1
ATOM 971 C C . PHE A 1 117 ? 12.211 -7.613 16.391 1 89.94 117 PHE A C 1
ATOM 973 O O . PHE A 1 117 ? 13.305 -7.812 16.906 1 89.94 117 PHE A O 1
ATOM 980 N N . SER A 1 118 ? 11.758 -6.406 16.156 1 91.12 118 SER A N 1
ATOM 981 C CA . SER A 1 118 ? 12.578 -5.246 16.5 1 91.12 118 SER A CA 1
ATOM 982 C C . SER A 1 118 ? 12.273 -4.762 17.922 1 91.12 118 SER A C 1
ATOM 984 O O . SER A 1 118 ? 13.125 -4.141 18.562 1 91.12 118 SER A O 1
ATOM 986 N N . THR A 1 119 ? 11.078 -5.062 18.422 1 91.19 119 THR A N 1
ATOM 987 C CA . THR A 1 119 ? 10.672 -4.516 19.703 1 91.19 119 THR A CA 1
ATOM 988 C C . THR A 1 119 ? 10.859 -5.547 20.812 1 91.19 119 THR A C 1
ATOM 990 O O . THR A 1 119 ? 10.93 -5.195 22 1 91.19 119 THR A O 1
ATOM 993 N N . GLY A 1 120 ? 10.812 -6.84 20.438 1 89.12 120 GLY A N 1
ATOM 994 C CA . GLY A 1 120 ? 10.828 -7.895 21.438 1 89.12 120 GLY A CA 1
ATOM 995 C C . GLY A 1 120 ? 9.523 -8.016 22.203 1 89.12 120 GLY A C 1
ATOM 996 O O . GLY A 1 120 ? 9.5 -8.516 23.328 1 89.12 120 GLY A O 1
ATOM 997 N N . ILE A 1 121 ? 8.484 -7.469 21.688 1 90.25 121 ILE A N 1
ATOM 998 C CA . ILE A 1 121 ? 7.148 -7.512 22.266 1 90.25 121 ILE A CA 1
ATOM 999 C C . ILE A 1 121 ? 6.23 -8.352 21.391 1 90.25 121 ILE A C 1
ATOM 1001 O O . ILE A 1 121 ? 6.277 -8.258 20.156 1 90.25 121 ILE A O 1
ATOM 1005 N N . SER A 1 122 ? 5.469 -9.172 22.016 1 90.38 122 SER A N 1
ATOM 1006 C CA . SER A 1 122 ? 4.586 -10.055 21.266 1 90.38 122 SER A CA 1
ATOM 1007 C C . SER A 1 122 ? 3.557 -9.266 20.469 1 90.38 122 SER A C 1
ATOM 1009 O O . SER A 1 122 ? 3.18 -8.156 20.859 1 90.38 122 SER A O 1
ATOM 1011 N N . ALA A 1 123 ? 3.084 -9.852 19.375 1 91.62 123 ALA A N 1
ATOM 1012 C CA . ALA A 1 123 ? 2.088 -9.211 18.516 1 91.62 123 ALA A CA 1
ATOM 1013 C C . ALA A 1 123 ? 0.808 -8.922 19.297 1 91.62 123 ALA A C 1
ATOM 1015 O O . ALA A 1 123 ? 0.186 -7.871 19.094 1 91.62 123 ALA A O 1
ATOM 1016 N N . GLN A 1 124 ? 0.407 -9.812 20.109 1 90.38 124 GLN A N 1
ATOM 1017 C CA . GLN A 1 124 ? -0.794 -9.633 20.922 1 90.38 124 GLN A CA 1
ATOM 1018 C C . GLN A 1 124 ? -0.663 -8.422 21.828 1 90.38 124 GLN A C 1
ATOM 1020 O O . GLN A 1 124 ? -1.58 -7.602 21.922 1 90.38 124 GLN A O 1
ATOM 1025 N N . SER A 1 125 ? 0.475 -8.32 22.469 1 91.56 125 SER A N 1
ATOM 1026 C CA . SER A 1 125 ? 0.724 -7.18 23.344 1 91.56 125 SER A CA 1
ATOM 1027 C C . SER A 1 125 ? 0.801 -5.879 22.547 1 91.56 125 SER A C 1
ATOM 1029 O O . SER A 1 125 ? 0.281 -4.848 22.984 1 91.56 125 SER A O 1
ATOM 1031 N N . LEU A 1 126 ? 1.462 -5.941 21.391 1 95 126 LEU A N 1
ATOM 1032 C CA . LEU A 1 126 ? 1.554 -4.762 20.531 1 95 126 LEU A CA 1
ATOM 1033 C C . LEU A 1 126 ? 0.167 -4.281 20.125 1 95 126 LEU A C 1
ATOM 1035 O O . LEU A 1 126 ? -0.076 -3.074 20.031 1 95 126 LEU A O 1
ATOM 1039 N N . GLY A 1 127 ? -0.726 -5.203 19.891 1 94.38 127 GLY A N 1
ATOM 1040 C CA . GLY A 1 127 ? -2.094 -4.875 19.516 1 94.38 127 GLY A CA 1
ATOM 1041 C C . GLY A 1 127 ? -2.822 -4.066 20.578 1 94.38 127 GLY A C 1
ATOM 1042 O O . GLY A 1 127 ? -3.764 -3.332 20.266 1 94.38 127 GLY A O 1
ATOM 1043 N N . ARG A 1 128 ? -2.377 -4.172 21.734 1 93.81 128 ARG A N 1
ATOM 1044 C CA . ARG A 1 128 ? -2.961 -3.416 22.844 1 93.81 128 ARG A CA 1
ATOM 1045 C C . ARG A 1 128 ? -2.168 -2.143 23.109 1 93.81 128 ARG A C 1
ATOM 1047 O O . ARG A 1 128 ? -2.748 -1.073 23.312 1 93.81 128 ARG A O 1
ATOM 1054 N N . ILE A 1 129 ? -0.897 -2.229 23.062 1 95.38 129 ILE A N 1
ATOM 1055 C CA . ILE A 1 129 ? 0.008 -1.155 23.453 1 95.38 129 ILE A CA 1
ATOM 1056 C C . ILE A 1 129 ? -0.111 0.005 22.469 1 95.38 129 ILE A C 1
ATOM 1058 O O . ILE A 1 129 ? -0.173 1.168 22.875 1 95.38 129 ILE A O 1
ATOM 1062 N N . ILE A 1 130 ? -0.174 -0.293 21.203 1 97.31 130 ILE A N 1
ATOM 1063 C CA . ILE A 1 130 ? -0.109 0.736 20.172 1 97.31 130 ILE A CA 1
ATOM 1064 C C . ILE A 1 130 ? -1.351 1.622 20.234 1 97.31 130 ILE A C 1
ATOM 1066 O O . ILE A 1 130 ? -1.242 2.844 20.375 1 97.31 130 ILE A O 1
ATOM 1070 N N . PRO A 1 131 ? -2.549 1.056 20.297 1 97 131 PRO A N 1
ATOM 1071 C CA . PRO A 1 131 ? -3.717 1.93 20.438 1 97 131 PRO A CA 1
ATOM 1072 C C . PRO A 1 131 ? -3.748 2.674 21.766 1 97 131 PRO A C 1
ATOM 1074 O O . PRO A 1 131 ? -4.156 3.838 21.812 1 97 131 PRO A O 1
ATOM 1077 N N . GLU A 1 132 ? -3.311 2.061 22.797 1 96.88 132 GLU A N 1
ATOM 1078 C CA . GLU A 1 132 ? -3.264 2.705 24.109 1 96.88 132 GLU A CA 1
ATOM 1079 C C . GLU A 1 132 ? -2.314 3.9 24.094 1 96.88 132 GLU A C 1
ATOM 1081 O O . GLU A 1 132 ? -2.637 4.961 24.641 1 96.88 132 GLU A O 1
ATOM 1086 N N . THR A 1 133 ? -1.207 3.652 23.531 1 98 133 THR A N 1
ATOM 1087 C CA . THR A 1 133 ? -0.21 4.715 23.453 1 98 133 THR A CA 1
ATOM 1088 C C . THR A 1 133 ? -0.689 5.844 22.547 1 98 133 THR A C 1
ATOM 1090 O O . THR A 1 133 ? -0.488 7.02 22.844 1 98 133 THR A O 1
ATOM 1093 N N . CYS A 1 134 ? -1.28 5.52 21.422 1 98.12 134 CYS A N 1
ATOM 1094 C CA . CYS A 1 134 ? -1.866 6.527 20.547 1 98.12 134 CYS A CA 1
ATOM 1095 C C . CYS A 1 134 ? -2.891 7.371 21.297 1 98.12 134 CYS A C 1
ATOM 1097 O O . CYS A 1 134 ? -2.877 8.602 21.203 1 98.12 134 CYS A O 1
ATOM 1099 N N . ASN A 1 135 ? -3.723 6.715 22.031 1 97.5 135 ASN A N 1
ATOM 1100 C CA . ASN A 1 135 ? -4.727 7.434 22.797 1 97.5 135 ASN A CA 1
ATOM 1101 C C . ASN A 1 135 ? -4.082 8.383 23.812 1 97.5 135 ASN A C 1
ATOM 1103 O O . ASN A 1 135 ? -4.559 9.508 24 1 97.5 135 ASN A O 1
ATOM 1107 N N . ALA A 1 136 ? -3.072 7.93 24.422 1 97.94 136 ALA A N 1
ATOM 1108 C CA . ALA A 1 136 ? -2.352 8.773 25.359 1 97.94 136 ALA A CA 1
ATOM 1109 C C . ALA A 1 136 ? -1.785 10.016 24.688 1 97.94 136 ALA A C 1
ATOM 1111 O O . ALA A 1 136 ? -1.825 11.109 25.234 1 97.94 136 ALA A O 1
ATOM 1112 N N . ILE A 1 137 ? -1.284 9.836 23.5 1 98.25 137 ILE A N 1
ATOM 1113 C CA . ILE A 1 137 ? -0.727 10.945 22.734 1 98.25 137 ILE A CA 1
ATOM 1114 C C . ILE A 1 137 ? -1.834 11.938 22.391 1 98.25 137 ILE A C 1
ATOM 1116 O O . ILE A 1 137 ? -1.668 13.148 22.547 1 98.25 137 ILE A O 1
ATOM 1120 N N . ILE A 1 138 ? -2.938 11.453 21.953 1 97.56 138 ILE A N 1
ATOM 1121 C CA . ILE A 1 138 ? -4.07 12.297 21.594 1 97.56 138 ILE A CA 1
ATOM 1122 C C . ILE A 1 138 ? -4.543 13.094 22.797 1 97.56 138 ILE A C 1
ATOM 1124 O O . ILE A 1 138 ? -4.711 14.312 22.719 1 97.56 138 ILE A O 1
ATOM 1128 N N . GLU A 1 139 ? -4.688 12.461 23.875 1 97.12 139 GLU A N 1
ATOM 1129 C CA . GLU A 1 139 ? -5.18 13.102 25.094 1 97.12 139 GLU A CA 1
ATOM 1130 C C . GLU A 1 139 ? -4.223 14.18 25.578 1 97.12 139 GLU A C 1
ATOM 1132 O O . GLU A 1 139 ? -4.652 15.242 26.031 1 97.12 139 GLU A O 1
ATOM 1137 N N . ALA A 1 140 ? -3.002 13.922 25.422 1 97 140 ALA A N 1
ATOM 1138 C CA . ALA A 1 140 ? -1.993 14.836 25.953 1 97 140 ALA A CA 1
ATOM 1139 C C . ALA A 1 140 ? -1.77 16.016 25.016 1 97 140 ALA A C 1
ATOM 1141 O O . ALA A 1 140 ? -1.457 17.125 25.453 1 97 140 ALA A O 1
ATOM 1142 N N . MET A 1 141 ? -1.936 15.773 23.672 1 96.81 141 MET A N 1
ATOM 1143 C CA . MET A 1 141 ? -1.374 16.75 22.734 1 96.81 141 MET A CA 1
ATOM 1144 C C . MET A 1 141 ? -2.467 17.375 21.875 1 96.81 141 MET A C 1
ATOM 1146 O O . MET A 1 141 ? -2.283 18.453 21.312 1 96.81 141 MET A O 1
ATOM 1150 N N . LYS A 1 142 ? -3.59 16.766 21.688 1 96.25 142 LYS A N 1
ATOM 1151 C CA . LYS A 1 142 ? -4.602 17.188 20.719 1 96.25 142 LYS A CA 1
ATOM 1152 C C . LYS A 1 142 ? -5.09 18.609 21.031 1 96.25 142 LYS A C 1
ATOM 1154 O O . LYS A 1 142 ? -5.23 19.438 20.125 1 96.25 142 LYS A O 1
ATOM 1159 N N . ALA A 1 143 ? -5.32 18.906 22.281 1 94.88 143 ALA A N 1
ATOM 1160 C CA . ALA A 1 143 ? -5.871 20.203 22.688 1 94.88 143 ALA A CA 1
ATOM 1161 C C . ALA A 1 143 ? -4.953 21.344 22.266 1 94.88 143 ALA A C 1
ATOM 1163 O O . ALA A 1 143 ? -5.426 22.438 21.938 1 94.88 143 ALA A O 1
ATOM 1164 N N . GLU A 1 144 ? -3.717 21.062 22.203 1 95.19 144 GLU A N 1
ATOM 1165 C CA . GLU A 1 144 ? -2.744 22.109 21.906 1 95.19 144 GLU A CA 1
ATOM 1166 C C . GLU A 1 144 ? -2.406 22.125 20.406 1 95.19 144 GLU A C 1
ATOM 1168 O O . GLU A 1 144 ? -2.275 23.188 19.812 1 95.19 144 GLU A O 1
ATOM 1173 N N . TYR A 1 145 ? -2.301 20.984 19.844 1 96.25 145 TYR A N 1
ATOM 1174 C CA . TYR A 1 145 ? -1.676 20.922 18.531 1 96.25 145 TYR A CA 1
ATOM 1175 C C . TYR A 1 145 ? -2.719 20.719 17.438 1 96.25 145 TYR A C 1
ATOM 1177 O O . TYR A 1 145 ? -2.434 20.891 16.266 1 96.25 145 TYR A O 1
ATOM 1185 N N . LEU A 1 146 ? -3.861 20.328 17.734 1 95.88 146 LEU A N 1
ATOM 1186 C CA . LEU A 1 146 ? -4.969 20.203 16.797 1 95.88 146 LEU A CA 1
ATOM 1187 C C . LEU A 1 146 ? -6.199 20.938 17.297 1 95.88 146 LEU A C 1
ATOM 1189 O O . LEU A 1 146 ? -7.152 20.328 17.766 1 95.88 146 LEU A O 1
ATOM 1193 N N . LYS A 1 147 ? -6.121 22.25 17.078 1 92.25 147 LYS A N 1
ATOM 1194 C CA . LYS A 1 147 ? -7.152 23.125 17.625 1 92.25 147 LYS A CA 1
ATOM 1195 C C . LYS A 1 147 ? -8.008 23.719 16.516 1 92.25 147 LYS A C 1
ATOM 1197 O O . LYS A 1 147 ? -7.477 24.281 15.547 1 92.25 147 LYS A O 1
ATOM 1202 N N . PHE A 1 148 ? -9.234 23.578 16.656 1 93.12 148 PHE A N 1
ATOM 1203 C CA . PHE A 1 148 ? -10.195 24.188 15.75 1 93.12 148 PHE A CA 1
ATOM 1204 C C . PHE A 1 148 ? -10.5 25.625 16.188 1 93.12 148 PHE A C 1
ATOM 1206 O O . PHE A 1 148 ? -10.789 25.875 17.359 1 93.12 148 PHE A O 1
ATOM 1213 N N . PRO A 1 149 ? -10.375 26.562 15.281 1 94.25 149 PRO A N 1
ATOM 1214 C CA . PRO A 1 149 ? -10.672 27.953 15.656 1 94.25 149 PRO A CA 1
ATOM 1215 C C . PRO A 1 149 ? -12.086 28.109 16.203 1 94.25 149 PRO A C 1
ATOM 1217 O O . PRO A 1 149 ? -13.031 27.531 15.672 1 94.25 149 PRO A O 1
ATOM 1220 N N . GLU A 1 150 ? -12.172 28.938 17.266 1 91.81 150 GLU A N 1
ATOM 1221 C CA . GLU A 1 150 ? -13.461 29.062 17.938 1 91.81 150 GLU A CA 1
ATOM 1222 C C . GLU A 1 150 ? -14.008 30.484 17.828 1 91.81 150 GLU A C 1
ATOM 1224 O O . GLU A 1 150 ? -15.094 30.781 18.328 1 91.81 150 GLU A O 1
ATOM 1229 N N . SER A 1 151 ? -13.281 31.391 17.203 1 94.25 151 SER A N 1
ATOM 1230 C CA . SER A 1 151 ? -13.719 32.781 17.094 1 94.25 151 SER A CA 1
ATOM 1231 C C . SER A 1 151 ? -13.359 33.375 15.734 1 94.25 151 SER A C 1
ATOM 1233 O O . SER A 1 151 ? -12.508 32.844 15.023 1 94.25 151 SER A O 1
ATOM 1235 N N . ALA A 1 152 ? -14 34.469 15.438 1 95.19 152 ALA A N 1
ATOM 1236 C CA . ALA A 1 152 ? -13.727 35.188 14.195 1 95.19 152 ALA A CA 1
ATOM 1237 C C . ALA A 1 152 ? -12.289 35.688 14.156 1 95.19 152 ALA A C 1
ATOM 1239 O O . ALA A 1 152 ? -11.656 35.719 13.102 1 95.19 152 ALA A O 1
ATOM 1240 N N . GLU A 1 153 ? -11.797 36 15.312 1 95.88 153 GLU A N 1
ATOM 1241 C CA . GLU A 1 153 ? -10.438 36.531 15.406 1 95.88 153 GLU A CA 1
ATOM 1242 C C . GLU A 1 153 ? -9.414 35.438 15.055 1 95.88 153 GLU A C 1
ATOM 1244 O O . GLU A 1 153 ? -8.43 35.719 14.367 1 95.88 153 GLU A O 1
ATOM 1249 N N . GLU A 1 154 ? -9.672 34.25 15.508 1 96.31 154 GLU A N 1
ATOM 1250 C CA . GLU A 1 154 ? -8.781 33.156 15.195 1 96.31 154 GLU A CA 1
ATOM 1251 C C . GLU A 1 154 ? -8.805 32.812 13.711 1 96.31 154 GLU A C 1
ATOM 1253 O O . GLU A 1 154 ? -7.77 32.531 13.117 1 96.31 154 GLU A O 1
ATOM 1258 N N . TRP A 1 155 ? -9.953 32.906 13.148 1 97.12 155 TRP A N 1
ATOM 1259 C CA . TRP A 1 155 ? -10.086 32.656 11.719 1 97.12 155 TRP A CA 1
ATOM 1260 C C . TRP A 1 155 ? -9.359 33.719 10.922 1 97.12 155 TRP A C 1
ATOM 1262 O O . TRP A 1 155 ? -8.703 33.438 9.914 1 97.12 155 TRP A O 1
ATOM 1272 N N . LYS A 1 156 ? -9.523 34.969 11.359 1 97.19 156 LYS A N 1
ATOM 1273 C CA . LYS A 1 156 ? -8.867 36.062 10.68 1 97.19 156 LYS A CA 1
ATOM 1274 C C . LYS A 1 156 ? -7.352 35.938 10.719 1 97.19 156 LYS A C 1
ATOM 1276 O O . LYS A 1 156 ? -6.66 36.312 9.766 1 97.19 156 LYS A O 1
ATOM 1281 N N . ALA A 1 157 ? -6.898 35.406 11.805 1 97.06 157 ALA A N 1
ATOM 1282 C CA . ALA A 1 157 ? -5.461 35.156 11.922 1 97.06 157 ALA A CA 1
ATOM 1283 C C . ALA A 1 157 ? -4.988 34.188 10.867 1 97.06 157 ALA A C 1
ATOM 1285 O O . ALA A 1 157 ? -3.936 34.375 10.25 1 97.06 157 ALA A O 1
ATOM 1286 N N . ILE A 1 158 ? -5.699 33.094 10.672 1 97.5 158 ILE A N 1
ATOM 1287 C CA . ILE A 1 158 ? -5.379 32.125 9.656 1 97.5 158 ILE A CA 1
ATOM 1288 C C . ILE A 1 158 ? -5.465 32.75 8.266 1 97.5 158 ILE A C 1
ATOM 1290 O O . ILE A 1 158 ? -4.586 32.531 7.43 1 97.5 158 ILE A O 1
ATOM 1294 N N . ALA A 1 159 ? -6.516 33.531 8.062 1 98.06 159 ALA A N 1
ATOM 1295 C CA . ALA A 1 159 ? -6.723 34.188 6.773 1 98.06 159 ALA A CA 1
ATOM 1296 C C . ALA A 1 159 ? -5.562 35.125 6.445 1 98.06 159 ALA A C 1
ATOM 1298 O O . ALA A 1 159 ? -5.156 35.25 5.285 1 98.06 159 ALA A O 1
ATOM 1299 N N . LYS A 1 160 ? -5.102 35.781 7.43 1 97.5 160 LYS A N 1
ATOM 1300 C CA . LYS A 1 160 ? -3.969 36.688 7.227 1 97.5 160 LYS A CA 1
ATOM 1301 C C . LYS A 1 160 ? -2.746 35.938 6.73 1 97.5 160 LYS A C 1
ATOM 1303 O O . LYS A 1 160 ? -2.012 36.406 5.863 1 97.5 160 LYS A O 1
ATOM 1308 N N . GLN A 1 161 ? -2.584 34.781 7.293 1 97.25 161 GLN A N 1
ATOM 1309 C CA . GLN A 1 161 ? -1.468 33.938 6.855 1 97.25 161 GLN A CA 1
ATOM 1310 C C . GLN A 1 161 ? -1.654 33.469 5.414 1 97.25 161 GLN A C 1
ATOM 1312 O O . GLN A 1 161 ? -0.699 33.469 4.637 1 97.25 161 GLN A O 1
ATOM 1317 N N . PHE A 1 162 ? -2.828 33.094 4.988 1 97.94 162 PHE A N 1
ATOM 1318 C CA . PHE A 1 162 ? -3.104 32.719 3.605 1 97.94 162 PHE A CA 1
ATOM 1319 C C . PHE A 1 162 ? -2.83 33.875 2.664 1 97.94 162 PHE A C 1
ATOM 1321 O O . PHE A 1 162 ? -2.324 33.688 1.558 1 97.94 162 PHE A O 1
ATOM 1328 N N . GLU A 1 163 ? -3.223 35.062 3.115 1 97.19 163 GLU A N 1
ATOM 1329 C CA . GLU A 1 163 ? -2.963 36.25 2.316 1 97.19 163 GLU A CA 1
ATOM 1330 C C . GLU A 1 163 ? -1.466 36.531 2.191 1 97.19 163 GLU A C 1
ATOM 1332 O O . GLU A 1 163 ? -0.964 36.781 1.096 1 97.19 163 GLU A O 1
ATOM 1337 N N . ASP A 1 164 ? -0.789 36.406 3.301 1 95.75 164 ASP A N 1
ATOM 1338 C CA . ASP A 1 164 ? 0.633 36.719 3.35 1 95.75 164 ASP A CA 1
ATOM 1339 C C . ASP A 1 164 ? 1.459 35.719 2.564 1 95.75 164 ASP A C 1
ATOM 1341 O O . ASP A 1 164 ? 2.385 36.094 1.841 1 95.75 164 ASP A O 1
ATOM 1345 N N . TYR A 1 165 ? 1.088 34.469 2.713 1 93.5 165 TYR A N 1
ATOM 1346 C CA . TYR A 1 165 ? 1.938 33.406 2.164 1 93.5 165 TYR A CA 1
ATOM 1347 C C . TYR A 1 165 ? 1.479 33 0.767 1 93.5 165 TYR A C 1
ATOM 1349 O O . TYR A 1 165 ? 2.293 32.594 -0.067 1 93.5 165 TYR A O 1
ATOM 1357 N N . TRP A 1 166 ? 0.188 33.156 0.488 1 93.94 166 TRP A N 1
ATOM 1358 C CA . TRP A 1 166 ? -0.331 32.562 -0.74 1 93.94 166 TRP A CA 1
ATOM 1359 C C . TRP A 1 166 ? -1.157 33.562 -1.527 1 93.94 166 TRP A C 1
ATOM 1361 O O . TRP A 1 166 ? -1.762 33.219 -2.547 1 93.94 166 TRP A O 1
ATOM 1371 N N . ASN A 1 167 ? -1.254 34.812 -1.005 1 95.62 167 ASN A N 1
ATOM 1372 C CA . ASN A 1 167 ? -1.974 35.875 -1.661 1 95.62 167 ASN A CA 1
ATOM 1373 C C . ASN A 1 167 ? -3.445 35.531 -1.87 1 95.62 167 ASN A C 1
ATOM 1375 O O . ASN A 1 167 ? -3.998 35.781 -2.943 1 95.62 167 ASN A O 1
ATOM 1379 N N . PHE A 1 168 ? -4.043 34.844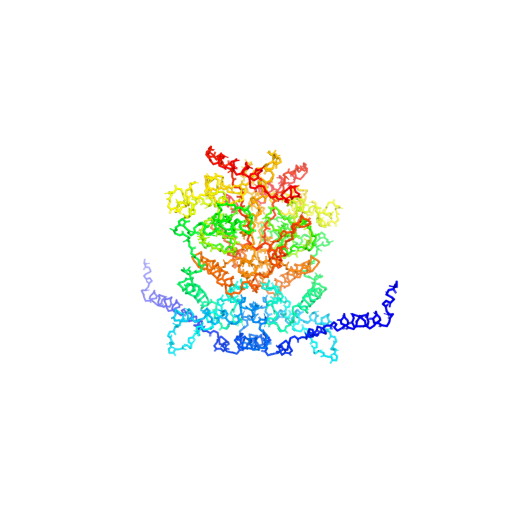 -0.97 1 98.19 168 PHE A N 1
ATOM 1380 C CA . PHE A 1 168 ? -5.461 34.5 -0.99 1 98.19 168 PHE A CA 1
ATOM 1381 C C . PHE A 1 168 ? -6.16 35.062 0.25 1 98.19 168 PHE A C 1
ATOM 1383 O O . PHE A 1 168 ? -6.176 34.406 1.298 1 98.19 168 PHE A O 1
ATOM 1390 N N . PRO A 1 169 ? -6.781 36.156 0.106 1 97.69 169 PRO A N 1
ATOM 1391 C CA . PRO A 1 169 ? -7.406 36.781 1.274 1 97.69 169 PRO A CA 1
ATOM 1392 C C . PRO A 1 169 ? -8.641 36.031 1.758 1 97.69 169 PRO A C 1
ATOM 1394 O O . PRO A 1 169 ? -9.234 35.25 0.999 1 97.69 169 PRO A O 1
ATOM 1397 N N . ASN A 1 170 ? -9.055 36.219 2.967 1 98.19 170 ASN A N 1
ATOM 1398 C CA . ASN A 1 170 ? -10.297 35.719 3.568 1 98.19 170 ASN A CA 1
ATOM 1399 C C . ASN A 1 170 ? -10.383 34.219 3.527 1 98.19 170 ASN A C 1
ATOM 1401 O O . ASN A 1 170 ? -11.469 33.656 3.395 1 98.19 170 ASN A O 1
ATOM 1405 N N . CYS A 1 171 ? -9.227 33.531 3.531 1 98.44 171 CYS A N 1
ATOM 1406 C CA . CYS A 1 171 ? -9.211 32.094 3.453 1 98.44 171 CYS A CA 1
ATOM 1407 C C . CYS A 1 171 ? -8.953 31.469 4.824 1 98.44 171 CYS A C 1
ATOM 1409 O O . CYS A 1 171 ? -7.984 31.812 5.492 1 98.44 171 CYS A O 1
ATOM 1411 N N . GLY A 1 172 ? -9.805 30.578 5.191 1 97.56 172 GLY A N 1
ATOM 1412 C CA . GLY A 1 172 ? -9.711 29.969 6.508 1 97.56 172 GLY A CA 1
ATOM 1413 C C . GLY A 1 172 ? -9.023 28.625 6.488 1 97.56 172 GLY A C 1
ATOM 1414 O O . GLY A 1 172 ? -8.719 28.062 7.543 1 97.56 172 GLY A O 1
ATOM 1415 N N . GLY A 1 173 ? -8.836 28.016 5.312 1 97.94 173 GLY A N 1
ATOM 1416 C CA . GLY A 1 173 ? -8.188 26.719 5.219 1 97.94 173 GLY A CA 1
ATOM 1417 C C . GLY A 1 173 ? -8.406 26.047 3.883 1 97.94 173 GLY A C 1
ATOM 1418 O O . GLY A 1 173 ? -9.273 26.438 3.109 1 97.94 173 GLY A O 1
ATOM 1419 N N . ALA A 1 174 ? -7.551 25.109 3.623 1 97.56 174 ALA A N 1
ATOM 1420 C CA . ALA A 1 174 ? -7.695 24.25 2.451 1 97.56 174 ALA A CA 1
ATOM 1421 C C . ALA A 1 174 ? -8.25 22.875 2.84 1 97.56 174 ALA A C 1
ATOM 1423 O O . ALA A 1 174 ? -7.793 22.266 3.807 1 97.56 174 ALA A O 1
ATOM 1424 N N . ILE A 1 175 ? -9.242 22.453 2.092 1 93.88 175 ILE A N 1
ATOM 1425 C CA . ILE A 1 175 ? -9.938 21.203 2.393 1 93.88 175 ILE A CA 1
ATOM 1426 C C . ILE A 1 175 ? -9.508 20.125 1.402 1 93.88 175 ILE A C 1
ATOM 1428 O O . ILE A 1 175 ? -9.398 20.391 0.202 1 93.88 175 ILE A O 1
ATOM 1432 N N . ASP A 1 176 ? -9.25 18.984 1.921 1 91.81 176 ASP A N 1
ATOM 1433 C CA . ASP A 1 176 ? -9 17.828 1.084 1 91.81 176 ASP A CA 1
ATOM 1434 C C . ASP A 1 176 ? -9.328 16.531 1.831 1 91.81 176 ASP A C 1
ATOM 1436 O O . ASP A 1 176 ? -9.469 16.531 3.055 1 91.81 176 ASP A O 1
ATOM 1440 N N . GLY A 1 177 ? -9.578 15.523 1.111 1 89.06 177 GLY A N 1
ATOM 1441 C CA . GLY A 1 177 ? -9.828 14.195 1.656 1 89.06 177 GLY A CA 1
ATOM 1442 C C . GLY A 1 177 ? -9.016 13.109 0.981 1 89.06 177 GLY A C 1
ATOM 1443 O O . GLY A 1 177 ? -8.758 13.18 -0.221 1 89.06 177 GLY A O 1
ATOM 1444 N N . LYS A 1 178 ? -8.594 12.18 1.778 1 88.88 178 LYS A N 1
ATOM 1445 C CA . LYS A 1 178 ? -7.816 11.047 1.274 1 88.88 178 LYS A CA 1
ATOM 1446 C C . LYS A 1 178 ? -8.383 9.727 1.779 1 88.88 178 LYS A C 1
ATOM 1448 O O . LYS A 1 178 ? -8.984 9.672 2.854 1 88.88 178 LYS A O 1
ATOM 1453 N N . HIS A 1 179 ? -8.188 8.688 0.975 1 86.12 179 HIS A N 1
ATOM 1454 C CA . HIS A 1 179 ? -8.5 7.336 1.414 1 86.12 179 HIS A CA 1
ATOM 1455 C C . HIS A 1 179 ? -7.34 6.719 2.186 1 86.12 179 HIS A C 1
ATOM 1457 O O . HIS A 1 179 ? -6.195 6.777 1.735 1 86.12 179 HIS A O 1
ATOM 1463 N N . VAL A 1 180 ? -7.621 6.246 3.322 1 89 180 VAL A N 1
ATOM 1464 C CA . VAL A 1 180 ? -6.672 5.453 4.094 1 89 180 VAL A CA 1
ATOM 1465 C C . VAL A 1 180 ? -7.027 3.973 3.982 1 89 180 VAL A C 1
ATOM 1467 O O . VAL A 1 180 ? -8.133 3.562 4.34 1 89 180 VAL A O 1
ATOM 1470 N N . ARG A 1 181 ? -6.094 3.223 3.5 1 87.19 181 ARG A N 1
ATOM 1471 C CA . ARG A 1 181 ? -6.34 1.801 3.281 1 87.19 181 ARG A CA 1
ATOM 1472 C C . ARG A 1 181 ? -6.398 1.046 4.605 1 87.19 181 ARG A C 1
ATOM 1474 O O . ARG A 1 181 ? -5.57 1.268 5.488 1 87.19 181 ARG A O 1
ATOM 1481 N N . ILE A 1 182 ? -7.398 0.139 4.699 1 87.25 182 ILE A N 1
ATOM 1482 C CA . ILE A 1 182 ? -7.543 -0.646 5.918 1 87.25 182 ILE A CA 1
ATOM 1483 C C . ILE A 1 182 ? -7.773 -2.113 5.562 1 87.25 182 ILE A C 1
ATOM 1485 O O . ILE A 1 182 ? -8.094 -2.439 4.418 1 87.25 182 ILE A O 1
ATOM 1489 N N . GLN A 1 183 ? -7.488 -2.926 6.535 1 83.56 183 GLN A N 1
ATOM 1490 C CA . GLN A 1 183 ? -7.883 -4.324 6.418 1 83.56 183 GLN A CA 1
ATOM 1491 C C . GLN A 1 183 ? -9.398 -4.477 6.465 1 83.56 183 GLN A C 1
ATOM 1493 O O . GLN A 1 183 ? -10.07 -3.809 7.25 1 83.56 183 GLN A O 1
ATOM 1498 N N . PRO A 1 184 ? -9.836 -5.277 5.488 1 75 184 PRO A N 1
ATOM 1499 C CA . PRO A 1 184 ? -11.281 -5.504 5.551 1 75 184 PRO A CA 1
ATOM 1500 C C . PRO A 1 184 ? -11.742 -6.004 6.918 1 75 184 PRO A C 1
ATOM 1502 O O . PRO A 1 184 ? -11.273 -7.047 7.387 1 75 184 PRO A O 1
ATOM 1505 N N . PRO A 1 185 ? -12.547 -5.152 7.562 1 69.38 185 PRO A N 1
ATOM 1506 C CA . PRO A 1 185 ? -13.078 -5.637 8.844 1 69.38 185 PRO A CA 1
ATOM 1507 C C . PRO A 1 185 ? -13.898 -6.914 8.688 1 69.38 185 PRO A C 1
ATOM 1509 O O . PRO A 1 185 ? -14.523 -7.129 7.648 1 69.38 185 PRO A O 1
ATOM 1512 N N . ALA A 1 186 ? -13.742 -7.699 9.672 1 64.81 186 ALA A N 1
ATOM 1513 C CA . ALA A 1 186 ? -14.516 -8.938 9.648 1 64.81 186 ALA A CA 1
ATOM 1514 C C . ALA A 1 186 ? -16 -8.648 9.477 1 64.81 186 ALA A C 1
ATOM 1516 O O . ALA A 1 186 ? -16.547 -7.723 10.086 1 64.81 186 ALA A O 1
ATOM 1517 N N . ASN A 1 187 ? -16.641 -9.297 8.586 1 61.47 187 ASN A N 1
ATOM 1518 C CA . ASN A 1 187 ? -18.094 -9.258 8.414 1 61.47 187 ASN A CA 1
ATOM 1519 C C . ASN A 1 187 ? -18.562 -7.906 7.883 1 61.47 187 ASN A C 1
ATOM 1521 O O . ASN A 1 187 ? -19.656 -7.461 8.203 1 61.47 187 ASN A O 1
ATOM 1525 N N . SER A 1 188 ? -17.625 -7.129 7.305 1 60.25 188 SER A N 1
ATOM 1526 C CA . SER A 1 188 ? -18 -5.785 6.875 1 60.25 188 SER A CA 1
ATOM 1527 C C . SER A 1 188 ? -18.547 -5.797 5.445 1 60.25 188 SER A C 1
ATOM 1529 O O . SER A 1 188 ? -19.172 -4.832 5.012 1 60.25 188 SER A O 1
ATOM 1531 N N . GLY A 1 189 ? -18.547 -6.977 4.809 1 54.72 189 GLY A N 1
ATOM 1532 C CA . GLY A 1 189 ? -18.984 -6.984 3.418 1 54.72 189 GLY A CA 1
ATOM 1533 C C . GLY A 1 189 ? -18.297 -5.93 2.572 1 54.72 189 GLY A C 1
ATOM 1534 O O . GLY A 1 189 ? -17.062 -5.848 2.549 1 54.72 189 GLY A O 1
ATOM 1535 N N . SER A 1 190 ? -19.109 -5.145 1.863 1 54.81 190 SER A N 1
ATOM 1536 C CA . SER A 1 190 ? -18.594 -4.121 0.956 1 54.81 190 SER A CA 1
ATOM 1537 C C . SER A 1 190 ? -18.609 -2.744 1.611 1 54.81 190 SER A C 1
ATOM 1539 O O . SER A 1 190 ? -18.344 -1.733 0.954 1 54.81 190 SER A O 1
ATOM 1541 N N . TYR A 1 191 ? -18.906 -2.723 2.844 1 50.22 191 TYR A N 1
ATOM 1542 C CA . TYR A 1 191 ? -19.094 -1.449 3.529 1 50.22 191 TYR A CA 1
ATOM 1543 C C . TYR A 1 191 ? -17.859 -0.561 3.373 1 50.22 191 TYR A C 1
ATOM 1545 O O . TYR A 1 191 ? -17.984 0.646 3.152 1 50.22 191 TYR A O 1
ATOM 1553 N N . TYR A 1 192 ? -16.703 -1.151 3.266 1 54.19 192 TYR A N 1
ATOM 1554 C CA . TYR A 1 192 ? -15.484 -0.367 3.223 1 54.19 192 TYR A CA 1
ATOM 1555 C C . TYR A 1 192 ? -14.805 -0.486 1.86 1 54.19 192 TYR A C 1
ATOM 1557 O O . TYR A 1 192 ? -13.719 0.059 1.649 1 54.19 192 TYR A O 1
ATOM 1565 N N . TYR A 1 193 ? -15.5 -1.184 1.052 1 56.44 193 TYR A N 1
ATOM 1566 C CA . TYR A 1 193 ? -14.914 -1.434 -0.259 1 56.44 193 TYR A CA 1
ATOM 1567 C C . TYR A 1 193 ? -15.109 -0.239 -1.184 1 56.44 193 TYR A C 1
ATOM 1569 O O . TYR A 1 193 ? -16.234 0.231 -1.367 1 56.44 193 TYR A O 1
ATOM 1577 N N . ASN A 1 194 ? -14.008 0.247 -1.608 1 55.31 194 ASN A N 1
ATOM 1578 C CA . ASN A 1 194 ? -14.086 1.453 -2.426 1 55.31 194 ASN A CA 1
ATOM 1579 C C . ASN A 1 194 ? -14.094 1.122 -3.916 1 55.31 194 ASN A C 1
ATOM 1581 O O . ASN A 1 194 ? -13.82 -0.016 -4.305 1 55.31 194 ASN A O 1
ATOM 1585 N N . TYR A 1 195 ? -14.5 2.082 -4.629 1 52.62 195 TYR A N 1
ATOM 1586 C CA . TYR A 1 195 ? -14.609 1.945 -6.074 1 52.62 195 TYR A CA 1
ATOM 1587 C C . TYR A 1 195 ? -13.258 1.6 -6.695 1 52.62 195 TYR A C 1
ATOM 1589 O O . TYR A 1 195 ? -13.195 1.152 -7.844 1 52.62 195 TYR A O 1
ATOM 1597 N N . LYS A 1 196 ? -12.289 1.771 -5.895 1 56.28 196 LYS A N 1
ATOM 1598 C CA . LYS A 1 196 ? -10.945 1.555 -6.418 1 56.28 196 LYS A CA 1
ATOM 1599 C C . LYS A 1 196 ? -10.484 0.123 -6.168 1 56.28 196 LYS A C 1
ATOM 1601 O O . LYS A 1 196 ? -9.422 -0.283 -6.641 1 56.28 196 LYS A O 1
ATOM 1606 N N . GLY A 1 197 ? -11.281 -0.609 -5.434 1 62.59 197 GLY A N 1
ATOM 1607 C CA . GLY A 1 197 ? -11.023 -2.035 -5.32 1 62.59 197 GLY A CA 1
ATOM 1608 C C . GLY A 1 197 ? -10.32 -2.412 -4.031 1 62.59 197 GLY A C 1
ATOM 1609 O O . GLY A 1 197 ? -9.672 -3.457 -3.955 1 62.59 197 GLY A O 1
ATOM 1610 N N . TYR A 1 198 ? -10.352 -1.416 -3.08 1 71.31 198 TYR A N 1
ATOM 1611 C CA . TYR A 1 198 ? -9.766 -1.772 -1.794 1 71.31 198 TYR A CA 1
ATOM 1612 C C . TYR A 1 198 ? -10.586 -1.203 -0.643 1 71.31 198 TYR A C 1
ATOM 1614 O O . TYR A 1 198 ? -11.469 -0.363 -0.854 1 71.31 198 TYR A O 1
ATOM 1622 N N . PHE A 1 199 ? -10.43 -1.693 0.515 1 78.06 199 PHE A N 1
ATOM 1623 C CA . PHE A 1 199 ? -11.109 -1.215 1.711 1 78.06 199 PHE A CA 1
ATOM 1624 C C . PHE A 1 199 ? -10.406 0.007 2.285 1 78.06 199 PHE A C 1
ATOM 1626 O O . PHE A 1 199 ? -9.18 0.017 2.418 1 78.06 199 PHE A O 1
ATOM 1633 N N . SER A 1 200 ? -11.188 1.053 2.498 1 83.56 200 SER A N 1
ATOM 1634 C CA . SER A 1 200 ? -10.57 2.281 2.988 1 83.56 200 SER A CA 1
ATOM 1635 C C . SER A 1 200 ? -11.523 3.061 3.883 1 83.56 200 SER A C 1
ATOM 1637 O O . SER A 1 200 ? -12.719 2.773 3.922 1 83.56 200 SER A O 1
ATOM 1639 N N . ILE A 1 201 ? -10.984 3.883 4.664 1 84.25 201 ILE A N 1
ATOM 1640 C CA . ILE A 1 201 ? -11.719 4.941 5.348 1 84.25 201 ILE A CA 1
ATOM 1641 C C . ILE A 1 201 ? -11.297 6.301 4.797 1 84.25 201 ILE A C 1
ATOM 1643 O O . ILE A 1 201 ? -10.219 6.43 4.203 1 84.25 201 ILE A O 1
ATOM 1647 N N . VAL A 1 202 ? -12.141 7.25 4.938 1 85.69 202 VAL A N 1
ATOM 1648 C CA . VAL A 1 202 ? -11.844 8.57 4.398 1 85.69 202 VAL A CA 1
ATOM 1649 C C . VAL A 1 202 ? -11.344 9.492 5.516 1 85.69 202 VAL A C 1
ATOM 1651 O O . VAL A 1 202 ? -11.961 9.562 6.582 1 85.69 202 VAL A O 1
ATOM 1654 N N . LEU A 1 203 ? -10.219 10.07 5.262 1 90.44 203 LEU A N 1
ATOM 1655 C CA . LEU A 1 203 ? -9.672 11.117 6.121 1 90.44 203 LEU A CA 1
ATOM 1656 C C . LEU A 1 203 ? -9.898 12.492 5.504 1 90.44 203 LEU A C 1
ATOM 1658 O O . LEU A 1 203 ? -9.297 12.82 4.48 1 90.44 203 LEU A O 1
ATOM 1662 N N . MET A 1 204 ? -10.797 13.242 6.09 1 91.06 204 MET A N 1
ATOM 1663 C CA . MET A 1 204 ? -11.039 14.625 5.688 1 91.06 204 MET A CA 1
ATOM 1664 C C . MET A 1 204 ? -10.281 15.594 6.59 1 91.06 204 MET A C 1
ATOM 1666 O O . MET A 1 204 ? -10.227 15.406 7.809 1 91.06 204 MET A O 1
ATOM 1670 N N . ALA A 1 205 ? -9.711 16.625 5.953 1 94.06 205 ALA A N 1
ATOM 1671 C CA . ALA A 1 205 ? -8.938 17.547 6.797 1 94.06 205 ALA A CA 1
ATOM 1672 C C . ALA A 1 205 ? -9.023 18.969 6.277 1 94.06 205 ALA A C 1
ATOM 1674 O O . ALA A 1 205 ? -9.297 19.203 5.094 1 94.06 205 ALA A O 1
ATOM 1675 N N . ILE A 1 206 ? -8.945 19.906 7.145 1 95.81 206 ILE A N 1
ATOM 1676 C CA . ILE A 1 206 ? -8.711 21.312 6.859 1 95.81 206 ILE A CA 1
ATOM 1677 C C . ILE A 1 206 ? -7.309 21.719 7.324 1 95.81 206 ILE A C 1
ATOM 1679 O O . ILE A 1 206 ? -6.918 21.422 8.461 1 95.81 206 ILE A O 1
ATOM 1683 N N . VAL A 1 207 ? -6.57 22.281 6.453 1 97.81 207 VAL A N 1
ATOM 1684 C CA . VAL A 1 207 ? -5.176 22.625 6.719 1 97.81 207 VAL A CA 1
ATOM 1685 C C . VAL A 1 207 ? -4.992 24.141 6.637 1 97.81 207 VAL A C 1
ATOM 1687 O O . VAL A 1 207 ? -5.527 24.781 5.734 1 97.81 207 VAL A O 1
ATOM 1690 N N . ASN A 1 208 ? -4.281 24.734 7.547 1 97.75 208 ASN A N 1
ATOM 1691 C CA . ASN A 1 208 ? -4.031 26.172 7.527 1 97.75 208 ASN A CA 1
ATOM 1692 C C . ASN A 1 208 ? -2.865 26.531 6.609 1 97.75 208 ASN A C 1
ATOM 1694 O O . ASN A 1 208 ? -2.34 25.672 5.906 1 97.75 208 ASN A O 1
ATOM 1698 N N . ALA A 1 209 ? -2.475 27.781 6.629 1 96.81 209 ALA A N 1
ATOM 1699 C CA . ALA A 1 209 ? -1.49 28.297 5.68 1 96.81 209 ALA A CA 1
ATOM 1700 C C . ALA A 1 209 ? -0.092 27.766 6 1 96.81 209 ALA A C 1
ATOM 1702 O O . ALA A 1 209 ? 0.813 27.844 5.168 1 96.81 209 ALA A O 1
ATOM 1703 N N . LYS A 1 210 ? 0.083 27.234 7.172 1 94.25 210 LYS A N 1
ATOM 1704 C CA . LYS A 1 210 ? 1.388 26.75 7.625 1 94.25 210 LYS A CA 1
ATOM 1705 C C . LYS A 1 210 ? 1.466 25.234 7.582 1 94.25 210 LYS A C 1
ATOM 1707 O O . LYS A 1 210 ? 2.203 24.625 8.359 1 94.25 210 LYS A O 1
ATOM 1712 N N . TYR A 1 211 ? 0.618 24.578 6.883 1 95 211 TYR A N 1
ATOM 1713 C CA . TYR A 1 211 ? 0.638 23.141 6.633 1 95 211 TYR A CA 1
ATOM 1714 C C . TYR A 1 211 ? 0.261 22.375 7.887 1 95 211 TYR A C 1
ATOM 1716 O O . TYR A 1 211 ? 0.743 21.25 8.102 1 95 211 TYR A O 1
ATOM 1724 N N . GLU A 1 212 ? -0.525 23.016 8.734 1 97.31 212 GLU A N 1
ATOM 1725 C CA . GLU A 1 212 ? -0.992 22.328 9.938 1 97.31 212 GLU A CA 1
ATOM 1726 C C . GLU A 1 212 ? -2.461 21.938 9.812 1 97.31 212 GLU A C 1
ATOM 1728 O O . GLU A 1 212 ? -3.277 22.703 9.312 1 97.31 212 GLU A O 1
ATOM 1733 N N . PHE A 1 213 ? -2.742 20.734 10.281 1 97.69 213 PHE A N 1
ATOM 1734 C CA . PHE A 1 213 ? -4.133 20.312 10.352 1 97.69 213 PHE A CA 1
ATOM 1735 C C . PHE A 1 213 ? -4.883 21.062 11.438 1 97.69 213 PHE A C 1
ATOM 1737 O O . PHE A 1 213 ? -4.441 21.109 12.586 1 97.69 213 PHE A O 1
ATOM 1744 N N . ILE A 1 214 ? -5.938 21.672 11.094 1 96.12 214 ILE A N 1
ATOM 1745 C CA . ILE A 1 214 ? -6.695 22.391 12.117 1 96.12 214 ILE A CA 1
ATOM 1746 C C . ILE A 1 214 ? -7.996 21.641 12.406 1 96.12 214 ILE A C 1
ATOM 1748 O O . ILE A 1 214 ? -8.625 21.859 13.445 1 96.12 214 ILE A O 1
ATOM 1752 N N . MET A 1 215 ? -8.352 20.797 11.5 1 93.94 215 MET A N 1
ATOM 1753 C CA . MET A 1 215 ? -9.477 19.891 11.703 1 93.94 215 MET A CA 1
ATOM 1754 C C . MET A 1 215 ? -9.273 18.594 10.914 1 93.94 215 MET A C 1
ATOM 1756 O O . MET A 1 215 ? -8.797 18.625 9.781 1 93.94 215 MET A O 1
ATOM 1760 N N . VAL A 1 216 ? -9.617 17.531 11.578 1 93.69 216 VAL A N 1
ATOM 1761 C CA . VAL A 1 216 ? -9.555 16.234 10.922 1 93.69 216 VAL A CA 1
ATOM 1762 C C . VAL A 1 216 ? -10.789 15.414 11.273 1 93.69 216 VAL A C 1
ATOM 1764 O O . VAL A 1 216 ? -11.266 15.445 12.406 1 93.69 216 VAL A O 1
ATOM 1767 N N . ASP A 1 217 ? -11.312 14.812 10.305 1 89.56 217 ASP A N 1
ATOM 1768 C CA . ASP A 1 217 ? -12.438 13.891 10.461 1 89.56 217 ASP A CA 1
ATOM 1769 C C . ASP A 1 217 ? -12.133 12.539 9.82 1 89.56 217 ASP A C 1
ATOM 1771 O O . ASP A 1 217 ? -11.922 12.453 8.602 1 89.56 217 ASP A O 1
ATOM 1775 N N . VAL A 1 218 ? -12.094 11.57 10.781 1 83.94 218 VAL A N 1
ATOM 1776 C CA . VAL A 1 218 ? -11.758 10.227 10.312 1 83.94 218 VAL A CA 1
ATOM 1777 C C . VAL A 1 218 ? -13.008 9.344 10.336 1 83.94 218 VAL A C 1
ATOM 1779 O O . VAL A 1 218 ? -13.836 9.461 11.234 1 83.94 218 VAL A O 1
ATOM 1782 N N . GLY A 1 219 ? -13.148 8.234 9.43 1 68.69 219 GLY A N 1
ATOM 1783 C CA . GLY A 1 219 ? -14.008 7.125 9.789 1 68.69 219 GLY A CA 1
ATOM 1784 C C . GLY A 1 219 ? -15.18 6.945 8.844 1 68.69 219 GLY A C 1
ATOM 1785 O O . GLY A 1 219 ? -16.062 6.121 9.086 1 68.69 219 GLY A O 1
ATOM 1786 N N . LYS A 1 220 ? -15.297 7.809 7.855 1 64.25 220 LYS A N 1
ATOM 1787 C CA . LYS A 1 220 ? -16.469 7.512 7.039 1 64.25 220 LYS A CA 1
ATOM 1788 C C . LYS A 1 220 ? -16.172 6.391 6.043 1 64.25 220 LYS A C 1
ATOM 1790 O O . LYS A 1 220 ? -15.023 6.168 5.676 1 64.25 220 LYS A O 1
ATOM 1795 N N . ASN A 1 221 ? -17.203 5.598 5.895 1 62.75 221 ASN A N 1
ATOM 1796 C CA . ASN A 1 221 ? -17.125 4.445 5.004 1 62.75 221 ASN A CA 1
ATOM 1797 C C . ASN A 1 221 ? -16.562 4.824 3.639 1 62.75 221 ASN A C 1
ATOM 1799 O O . ASN A 1 221 ? -16.875 5.883 3.1 1 62.75 221 ASN A O 1
ATOM 1803 N N . GLY A 1 222 ? -15.609 4.062 3.174 1 56.81 222 GLY A N 1
ATOM 1804 C CA . GLY A 1 222 ? -14.883 4.207 1.921 1 56.81 222 GLY A CA 1
ATOM 1805 C C . GLY A 1 222 ? -15.797 4.273 0.711 1 56.81 222 GLY A C 1
ATOM 1806 O O . GLY A 1 222 ? -15.375 4.688 -0.37 1 56.81 222 GLY A O 1
ATOM 1807 N N . ARG A 1 223 ? -17.016 3.801 0.927 1 56.22 223 ARG A N 1
ATOM 1808 C CA . ARG A 1 223 ? -17.922 3.76 -0.211 1 56.22 223 ARG A CA 1
ATOM 1809 C C . ARG A 1 223 ? -18.438 5.156 -0.556 1 56.22 223 ARG A C 1
ATOM 1811 O O . ARG A 1 223 ? -18.922 5.391 -1.663 1 56.22 223 ARG A O 1
ATOM 1818 N N . VAL A 1 224 ? -18.609 5.938 0.525 1 53.62 224 VAL A N 1
ATOM 1819 C CA . VAL A 1 224 ? -19.203 7.246 0.28 1 53.62 224 VAL A CA 1
ATOM 1820 C C . VAL A 1 224 ? -18.453 7.949 -0.852 1 53.62 224 VAL A C 1
ATOM 1822 O O . VAL A 1 224 ? -17.234 8.062 -0.821 1 53.62 224 VAL A O 1
ATOM 1825 N N . SER A 1 225 ? -19.234 7.984 -1.998 1 51.81 225 SER A N 1
ATOM 1826 C CA . SER A 1 225 ? -18.672 8.766 -3.094 1 51.81 225 SER A CA 1
ATOM 1827 C C . SER A 1 225 ? -18.031 10.055 -2.584 1 51.81 225 SER A C 1
ATOM 1829 O O . SER A 1 225 ? -18.422 10.57 -1.532 1 51.81 225 SER A O 1
ATOM 1831 N N . ASP A 1 226 ? -16.875 10.438 -3.131 1 53.38 226 ASP A N 1
ATOM 1832 C CA . ASP A 1 226 ? -15.977 11.547 -2.838 1 53.38 226 ASP A CA 1
ATOM 1833 C C . ASP A 1 226 ? -16.75 12.812 -2.496 1 53.38 226 ASP A C 1
ATOM 1835 O O . ASP A 1 226 ? -16.453 13.492 -1.513 1 53.38 226 ASP A O 1
ATOM 1839 N N . GLY A 1 227 ? -17.719 13.125 -3.377 1 54.62 227 GLY A N 1
ATOM 1840 C CA . GLY A 1 227 ? -18.391 14.398 -3.195 1 54.62 227 GLY A CA 1
ATOM 1841 C C . GLY A 1 227 ? -19.25 14.453 -1.942 1 54.62 227 GLY A C 1
ATOM 1842 O O . GLY A 1 227 ? -19.312 15.484 -1.277 1 54.62 227 GLY A O 1
ATOM 1843 N N . GLY A 1 228 ? -19.625 13.289 -1.482 1 63.16 228 GLY A N 1
ATOM 1844 C CA . GLY A 1 228 ? -20.547 13.273 -0.362 1 63.16 228 GLY A CA 1
ATOM 1845 C C . GLY A 1 228 ? -19.859 13.094 0.978 1 63.16 228 GLY A C 1
ATOM 1846 O O . GLY A 1 228 ? -20.469 13.32 2.027 1 63.16 228 GLY A O 1
ATOM 1847 N N . ALA A 1 229 ? -18.641 12.898 0.879 1 69.12 229 ALA A N 1
ATOM 1848 C CA . ALA A 1 229 ? -17.953 12.586 2.123 1 69.12 229 ALA A CA 1
ATOM 1849 C C . ALA A 1 229 ? -17.859 13.812 3.025 1 69.12 229 ALA A C 1
ATOM 1851 O O . ALA A 1 229 ? -18.031 13.711 4.242 1 69.12 229 ALA A O 1
ATOM 1852 N N . ILE A 1 230 ? -17.719 14.992 2.361 1 72.19 230 ILE A N 1
ATOM 1853 C CA . ILE A 1 230 ? -17.531 16.203 3.16 1 72.19 230 ILE A CA 1
ATOM 1854 C C . ILE A 1 230 ? -18.844 16.531 3.883 1 72.19 230 ILE A C 1
ATOM 1856 O O . ILE A 1 230 ? -18.828 17.062 4.996 1 72.19 230 ILE A O 1
ATOM 1860 N N . GLU A 1 231 ? -19.891 16.234 3.193 1 74 231 GLU A N 1
ATOM 1861 C CA . GLU A 1 231 ? -21.188 16.594 3.756 1 74 231 GLU A CA 1
ATOM 1862 C C . GLU A 1 231 ? -21.469 15.797 5.027 1 74 231 GLU A C 1
ATOM 1864 O O . GLU A 1 231 ? -22.312 16.188 5.836 1 74 231 GLU A O 1
ATOM 1869 N N . GLN A 1 232 ? -20.688 14.836 5.145 1 75.06 232 GLN A N 1
ATOM 1870 C CA . GLN A 1 232 ? -20.938 13.977 6.301 1 75.06 232 GLN A CA 1
ATOM 1871 C C . GLN A 1 232 ? -19.969 14.297 7.438 1 75.06 232 GLN A C 1
ATOM 1873 O O . GLN A 1 232 ? -20.047 13.711 8.516 1 75.06 232 GLN A O 1
ATOM 1878 N N . THR A 1 233 ? -19.234 15.25 7.188 1 80.88 233 THR A N 1
ATOM 1879 C CA . THR A 1 233 ? -18.25 15.602 8.211 1 80.88 233 THR A CA 1
ATOM 1880 C C . THR A 1 233 ? -18.875 16.547 9.234 1 80.88 233 THR A C 1
ATOM 1882 O O . THR A 1 233 ? -19.828 17.266 8.938 1 80.88 233 THR A O 1
ATOM 1885 N N . VAL A 1 234 ? -18.297 16.562 10.383 1 80 234 VAL A N 1
ATOM 1886 C CA . VAL A 1 234 ? -18.719 17.453 11.453 1 80 234 VAL A CA 1
ATOM 1887 C C . VAL A 1 234 ? -18.516 18.906 11.031 1 80 234 VAL A C 1
ATOM 1889 O O . VAL A 1 234 ? -19.344 19.766 11.32 1 80 234 VAL A O 1
ATOM 1892 N N . PHE A 1 235 ? -17.562 19.156 10.359 1 84.69 235 PHE A N 1
ATOM 1893 C CA . PHE A 1 235 ? -17.266 20.5 9.906 1 84.69 235 PHE A CA 1
ATOM 1894 C C . PHE A 1 235 ? -18.375 21.031 9 1 84.69 235 PHE A C 1
ATOM 1896 O O . PHE A 1 235 ? -18.844 22.156 9.172 1 84.69 235 PHE A O 1
ATOM 1903 N N . TYR A 1 236 ? -18.688 20.203 8.125 1 84.31 236 TYR A N 1
ATOM 1904 C CA . TYR A 1 236 ? -19.703 20.625 7.164 1 84.31 236 TYR A CA 1
ATOM 1905 C C . TYR A 1 236 ? -21.031 20.891 7.859 1 84.31 236 TYR A C 1
ATOM 1907 O O . TYR A 1 236 ? -21.719 21.859 7.539 1 84.31 236 TYR A O 1
ATOM 1915 N N . GLN A 1 237 ? -21.297 20.062 8.719 1 84.5 237 GLN A N 1
ATOM 1916 C CA . GLN A 1 237 ? -22.516 20.266 9.477 1 84.5 237 GLN A CA 1
ATOM 1917 C C . GLN A 1 237 ? -22.469 21.562 10.273 1 84.5 237 GLN A C 1
ATOM 1919 O O . GLN A 1 237 ? -23.453 22.312 10.305 1 84.5 237 GLN A O 1
ATOM 1924 N N . LYS A 1 238 ? -21.406 21.812 10.82 1 86.81 238 LYS A N 1
ATOM 1925 C CA . LYS A 1 238 ? -21.234 23.047 11.586 1 86.81 238 LYS A CA 1
ATOM 1926 C C . LYS A 1 238 ? -21.297 24.266 10.672 1 86.81 238 LYS A C 1
ATOM 1928 O O . LYS A 1 238 ? -21.844 25.297 11.047 1 86.81 238 LYS A O 1
ATOM 1933 N N . LEU A 1 239 ? -20.734 24.125 9.594 1 87.56 239 LEU A N 1
ATOM 1934 C CA . LEU A 1 239 ? -20.75 25.219 8.617 1 87.56 239 LEU A CA 1
ATOM 1935 C C . LEU A 1 239 ? -22.156 25.516 8.141 1 87.56 239 LEU A C 1
ATOM 1937 O O . LEU A 1 239 ? -22.562 26.672 8.078 1 87.56 239 LEU A O 1
ATOM 1941 N N . LYS A 1 240 ? -22.844 24.5 7.855 1 83.81 240 LYS A N 1
ATOM 1942 C CA . LYS A 1 240 ? -24.219 24.625 7.383 1 83.81 240 LYS A CA 1
ATOM 1943 C C . LYS A 1 240 ? -25.125 25.234 8.453 1 83.81 240 LYS A C 1
ATOM 1945 O O . LYS A 1 240 ? -26 26.047 8.141 1 83.81 240 LYS A O 1
ATOM 1950 N N . ASN A 1 241 ? -24.828 24.828 9.641 1 88.56 241 ASN A N 1
ATOM 1951 C CA . ASN A 1 241 ? -25.641 25.297 10.75 1 88.56 241 ASN A CA 1
ATOM 1952 C C . ASN A 1 241 ? -25.141 26.656 11.266 1 88.56 241 ASN A C 1
ATOM 1954 O O . ASN A 1 241 ? -25.609 27.141 12.297 1 88.56 241 ASN A O 1
ATOM 1958 N N . LYS A 1 242 ? -24.172 27.219 10.672 1 87.81 242 LYS A N 1
ATOM 1959 C CA . LYS A 1 242 ? -23.594 28.5 11.031 1 87.81 242 LYS A CA 1
ATOM 1960 C C . LYS A 1 242 ? -23.031 28.484 12.453 1 87.81 242 LYS A C 1
ATOM 1962 O O . LYS A 1 242 ? -23.203 29.438 13.211 1 87.81 242 LYS A O 1
ATOM 1967 N N . GLU A 1 243 ? -22.5 27.328 12.711 1 90 243 GLU A N 1
ATOM 1968 C CA . GLU A 1 243 ? -21.906 27.141 14.039 1 90 243 GLU A CA 1
ATOM 1969 C C . GLU A 1 243 ? -20.406 27.406 14.023 1 90 243 GLU A C 1
ATOM 1971 O O . GLU A 1 243 ? -19.766 27.453 15.078 1 90 243 GLU A O 1
ATOM 1976 N N . VAL A 1 244 ? -20 27.625 12.758 1 90.44 244 VAL A N 1
ATOM 1977 C CA . VAL A 1 244 ? -18.594 27.984 12.609 1 90.44 244 VAL A CA 1
ATOM 1978 C C . VAL A 1 244 ? -18.438 29.5 12.711 1 90.44 244 VAL A C 1
ATOM 1980 O O . VAL A 1 244 ? -19.094 30.25 11.977 1 90.44 244 VAL A O 1
ATOM 1983 N N . GLN A 1 245 ? -18.062 30.156 13.742 1 91.44 245 GLN A N 1
ATOM 1984 C CA . GLN A 1 245 ? -17.938 31.594 14 1 91.44 245 GLN A CA 1
ATOM 1985 C C . GLN A 1 245 ? -17 32.25 12.984 1 91.44 245 GLN A C 1
ATOM 1987 O O . GLN A 1 245 ? -15.992 32.844 13.352 1 91.44 245 GLN A O 1
ATOM 1992 N N . LEU A 1 246 ? -17.453 32.25 11.695 1 95.25 246 LEU A N 1
ATOM 1993 C CA . LEU A 1 246 ? -16.672 32.844 10.633 1 95.25 246 LEU A CA 1
ATOM 1994 C C . LEU A 1 246 ? -16.844 34.375 10.617 1 95.25 246 LEU A C 1
ATOM 1996 O O . LEU A 1 246 ? -17.891 34.875 11.016 1 95.25 246 LEU A O 1
ATOM 2000 N N . PRO A 1 247 ? -15.82 35.031 10.18 1 95.81 247 PRO A N 1
ATOM 2001 C CA . PRO A 1 247 ? -15.977 36.469 9.992 1 95.81 247 PRO A CA 1
ATOM 2002 C C . PRO A 1 247 ? -17.078 36.844 8.992 1 95.81 247 PRO A C 1
ATOM 2004 O O . PRO A 1 247 ? -17.25 36.125 7.992 1 95.81 247 PRO A O 1
ATOM 2007 N N . THR A 1 248 ? -17.75 37.969 9.266 1 94.06 248 THR A N 1
ATOM 2008 C CA . THR A 1 248 ? -18.75 38.469 8.336 1 94.06 248 THR A CA 1
ATOM 2009 C C . THR A 1 248 ? -18.109 39.312 7.234 1 94.06 248 THR A C 1
ATOM 2011 O O . THR A 1 248 ? -16.938 39.656 7.324 1 94.06 248 THR A O 1
ATOM 2014 N N . ASN A 1 249 ? -18.922 39.562 6.227 1 93.44 249 ASN A N 1
ATOM 2015 C CA . ASN A 1 249 ? -18.422 40.281 5.074 1 93.44 249 ASN A CA 1
ATOM 2016 C C . ASN A 1 249 ? -17.922 41.688 5.469 1 93.44 249 ASN A C 1
ATOM 2018 O O . ASN A 1 249 ? -17.094 42.25 4.773 1 93.44 249 ASN A O 1
ATOM 2022 N N . ASN A 1 250 ? -18.375 42.188 6.559 1 91.62 250 ASN A N 1
ATOM 2023 C CA . ASN A 1 250 ? -17.922 43.469 7.039 1 91.62 250 ASN A CA 1
ATOM 2024 C C . ASN A 1 250 ? -16.531 43.406 7.633 1 91.62 250 ASN A C 1
ATOM 2026 O O . ASN A 1 250 ? -15.859 44.406 7.793 1 91.62 250 ASN A O 1
ATOM 2030 N N . GLU A 1 251 ? -16.109 42.219 7.871 1 93.5 251 GLU A N 1
ATOM 2031 C CA . GLU A 1 251 ? -14.82 42.031 8.523 1 93.5 251 GLU A CA 1
ATOM 2032 C C . GLU A 1 251 ? -13.789 41.438 7.551 1 93.5 251 GLU A C 1
ATOM 2034 O O . GLU A 1 251 ? -12.656 41.156 7.938 1 93.5 251 GLU A O 1
ATOM 2039 N N . THR A 1 252 ? -14.211 41.25 6.371 1 94.19 252 THR A N 1
ATOM 2040 C CA . THR A 1 252 ? -13.336 40.594 5.406 1 94.19 252 THR A CA 1
ATOM 2041 C C . THR A 1 252 ? -12.812 41.594 4.379 1 94.19 252 THR A C 1
ATOM 2043 O O . THR A 1 252 ? -13.312 42.719 4.297 1 94.19 252 THR A O 1
ATOM 2046 N N . THR A 1 253 ? -11.805 41.156 3.725 1 92.5 253 THR A N 1
ATOM 2047 C CA . THR A 1 253 ? -11.219 41.969 2.668 1 92.5 253 THR A CA 1
ATOM 2048 C C . THR A 1 253 ? -12.219 42.219 1.541 1 92.5 253 THR A C 1
ATOM 2050 O O . THR A 1 253 ? -12.758 41.25 0.98 1 92.5 253 THR A O 1
ATOM 2053 N N . GLU A 1 254 ? -12.523 43.531 1.235 1 93.06 254 GLU A N 1
ATOM 2054 C CA . GLU A 1 254 ? -13.344 43.969 0.108 1 93.06 254 GLU A CA 1
ATOM 2055 C C . GLU A 1 254 ? -14.773 43.469 0.242 1 93.06 254 GLU A C 1
ATOM 2057 O O . GLU A 1 254 ? -15.484 43.312 -0.757 1 93.06 254 GLU A O 1
ATOM 2062 N N . GLY A 1 255 ? -15.109 43 1.407 1 93.81 255 GLY A N 1
ATOM 2063 C CA . GLY A 1 255 ? -16.469 42.562 1.662 1 93.81 255 GLY A CA 1
ATOM 2064 C C . GLY A 1 255 ? -16.797 41.219 1.061 1 93.81 255 GLY A C 1
ATOM 2065 O O . GLY A 1 255 ? -17.953 40.875 0.853 1 93.81 255 GLY A O 1
ATOM 2066 N N . LEU A 1 256 ? -15.82 40.469 0.729 1 95.88 256 LEU A N 1
ATOM 2067 C CA . LEU A 1 256 ? -16.016 39.156 0.161 1 95.88 256 LEU A CA 1
ATOM 2068 C C . LEU A 1 256 ? -16.328 38.125 1.252 1 95.88 256 LEU A C 1
ATOM 2070 O O . LEU A 1 256 ? -15.977 38.344 2.416 1 95.88 256 LEU A O 1
ATOM 2074 N N . ASN A 1 257 ? -16.922 37.062 0.904 1 95.88 257 ASN A N 1
ATOM 2075 C CA . ASN A 1 257 ? -17.219 36 1.855 1 95.88 257 ASN A CA 1
ATOM 2076 C C . ASN A 1 257 ? -15.953 35.344 2.404 1 95.88 257 ASN A C 1
ATOM 2078 O O . ASN A 1 257 ? -14.953 35.219 1.692 1 95.88 257 ASN A O 1
ATOM 2082 N N . PHE A 1 258 ? -16.016 35.062 3.682 1 97.06 258 PHE A N 1
ATOM 2083 C CA . PHE A 1 258 ? -14.977 34.188 4.23 1 97.06 258 PHE A CA 1
ATOM 2084 C C . PHE A 1 258 ? -15.094 32.781 3.666 1 97.06 258 PHE A C 1
ATOM 2086 O O . PHE A 1 258 ? -16.188 32.219 3.621 1 97.06 258 PHE A O 1
ATOM 2093 N N . VAL A 1 259 ? -13.914 32.188 3.193 1 97.69 259 VAL A N 1
ATOM 2094 C CA . VAL A 1 259 ? -14.094 30.969 2.391 1 97.69 259 VAL A CA 1
ATOM 2095 C C . VAL A 1 259 ? -13.039 29.938 2.76 1 97.69 259 VAL A C 1
ATOM 2097 O O . VAL A 1 259 ? -12.055 30.25 3.438 1 97.69 259 VAL A O 1
ATOM 2100 N N . PHE A 1 260 ? -13.297 28.734 2.359 1 97.12 260 PHE A N 1
ATOM 2101 C CA . PHE A 1 260 ? -12.375 27.609 2.303 1 97.12 260 PHE A CA 1
ATOM 2102 C C . PHE A 1 260 ? -12.148 27.156 0.861 1 97.12 260 PHE A C 1
ATOM 2104 O O . PHE A 1 260 ? -13.039 27.281 0.02 1 97.12 260 PHE A O 1
ATOM 2111 N N . VAL A 1 261 ? -10.93 26.703 0.604 1 97.44 261 VAL A N 1
ATOM 2112 C CA . VAL A 1 261 ? -10.609 26.328 -0.77 1 97.44 261 VAL A CA 1
ATOM 2113 C C . VAL A 1 261 ? -10.539 24.812 -0.889 1 97.44 261 VAL A C 1
ATOM 2115 O O . VAL A 1 261 ? -10.016 24.141 0.001 1 97.44 261 VAL A O 1
ATOM 2118 N N . ALA A 1 262 ? -11.094 24.234 -1.895 1 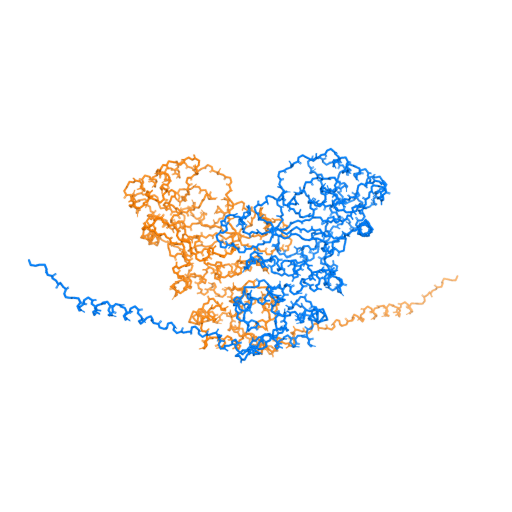93.62 262 ALA A N 1
ATOM 2119 C CA . ALA A 1 262 ? -11.156 22.797 -2.127 1 93.62 262 ALA A CA 1
ATOM 2120 C C . ALA A 1 262 ? -10.922 22.469 -3.598 1 93.62 262 ALA A C 1
ATOM 2122 O O . ALA A 1 262 ? -10.742 23.375 -4.422 1 93.62 262 ALA A O 1
ATOM 2123 N N . ASP A 1 263 ? -10.797 21.219 -3.898 1 88.81 263 ASP A N 1
ATOM 2124 C CA . ASP A 1 263 ? -10.586 20.812 -5.281 1 88.81 263 ASP A CA 1
ATOM 2125 C C . ASP A 1 263 ? -11.914 20.516 -5.973 1 88.81 263 ASP A C 1
ATOM 2127 O O . ASP A 1 263 ? -12.977 20.844 -5.445 1 88.81 263 ASP A O 1
ATOM 2131 N N . GLU A 1 264 ? -11.883 20.016 -7.105 1 84.56 264 GLU A N 1
ATOM 2132 C CA . GLU A 1 264 ? -13.055 19.812 -7.949 1 84.56 264 GLU A CA 1
ATOM 2133 C C . GLU A 1 264 ? -13.961 18.719 -7.379 1 84.56 264 GLU A C 1
ATOM 2135 O O . GLU A 1 264 ? -15.141 18.656 -7.727 1 84.56 264 GLU A O 1
ATOM 2140 N N . ALA A 1 265 ? -13.422 17.953 -6.543 1 78.62 265 ALA A N 1
ATOM 2141 C CA . ALA A 1 265 ? -14.195 16.844 -5.98 1 78.62 265 ALA A CA 1
ATOM 2142 C C . ALA A 1 265 ? -15.258 17.359 -5.012 1 78.62 265 ALA A C 1
ATOM 2144 O O . ALA A 1 265 ? -16.219 16.656 -4.715 1 78.62 265 ALA A O 1
ATOM 2145 N N . PHE A 1 266 ? -15.109 18.516 -4.57 1 83.62 266 PHE A N 1
ATOM 2146 C CA . PHE A 1 266 ? -16.031 19.094 -3.588 1 83.62 266 PHE A CA 1
ATOM 2147 C C . PHE A 1 266 ? -17.078 19.953 -4.262 1 83.62 266 PHE A C 1
ATOM 2149 O O . PHE A 1 266 ? -16.875 20.438 -5.379 1 83.62 266 PHE A O 1
ATOM 2156 N N . ALA A 1 267 ? -18.125 20.094 -3.613 1 84.19 267 ALA A N 1
ATOM 2157 C CA . ALA A 1 267 ? -19.188 20.953 -4.137 1 84.19 267 ALA A CA 1
ATOM 2158 C C . ALA A 1 267 ? -18.938 22.422 -3.787 1 84.19 267 ALA A C 1
ATOM 2160 O O . ALA A 1 267 ? -18.422 22.734 -2.709 1 84.19 267 ALA A O 1
ATOM 2161 N N . LEU A 1 268 ? -19.297 23.203 -4.727 1 89.88 268 LEU A N 1
ATOM 2162 C CA . LEU A 1 268 ? -19.266 24.625 -4.465 1 89.88 268 LEU A CA 1
ATOM 2163 C C . LEU A 1 268 ? -20.328 25.016 -3.445 1 89.88 268 LEU A C 1
ATOM 2165 O O . LEU A 1 268 ? -21.484 24.578 -3.535 1 89.88 268 LEU A O 1
ATOM 2169 N N . GLN A 1 269 ? -19.938 25.812 -2.457 1 89.44 269 GLN A N 1
ATOM 2170 C CA . GLN A 1 269 ? -20.828 26.312 -1.43 1 89.44 269 GLN A CA 1
ATOM 2171 C C . GLN A 1 269 ? -20.531 27.766 -1.098 1 89.44 269 GLN A C 1
ATOM 2173 O O . GLN A 1 269 ? -19.578 28.344 -1.611 1 89.44 269 GLN A O 1
ATOM 2178 N N . GLU A 1 270 ? -21.344 28.297 -0.276 1 90.44 270 GLU A N 1
ATOM 2179 C CA . GLU A 1 270 ? -21.219 29.703 0.081 1 90.44 270 GLU A CA 1
ATOM 2180 C C . GLU A 1 270 ? -19.828 30.016 0.632 1 90.44 270 GLU A C 1
ATOM 2182 O O . GLU A 1 270 ? -19.266 31.078 0.345 1 90.44 270 GLU A O 1
ATOM 2187 N N . HIS A 1 271 ? -19.328 29.125 1.394 1 94.38 271 HIS A N 1
ATOM 2188 C CA . HIS A 1 271 ? -18.031 29.359 2.035 1 94.38 271 HIS A CA 1
ATOM 2189 C C . HIS A 1 271 ? -16.969 28.391 1.522 1 94.38 271 HIS A C 1
ATOM 2191 O O . HIS A 1 271 ? -15.891 28.281 2.107 1 94.38 271 HIS A O 1
ATOM 2197 N N . ILE A 1 272 ? -17.281 27.625 0.481 1 93.88 272 ILE A N 1
ATOM 2198 C CA . ILE A 1 272 ? -16.312 26.703 -0.112 1 93.88 272 ILE A CA 1
ATOM 2199 C C . ILE A 1 272 ? -16.156 27.016 -1.599 1 93.88 272 ILE A C 1
ATOM 2201 O O . ILE A 1 272 ? -17.125 26.969 -2.361 1 93.88 272 ILE A O 1
ATOM 2205 N N . LEU A 1 273 ? -14.977 27.375 -1.955 1 96.12 273 LEU A N 1
ATOM 2206 C CA . LEU A 1 273 ? -14.664 27.656 -3.354 1 96.12 273 LEU A CA 1
ATOM 2207 C C . LEU A 1 273 ? -13.992 26.453 -4.012 1 96.12 273 LEU A C 1
ATOM 2209 O O . LEU A 1 273 ? -13.188 25.766 -3.381 1 96.12 273 LEU A O 1
ATOM 2213 N N . LYS A 1 274 ? -14.219 26.172 -5.191 1 93.25 274 LYS A N 1
ATOM 2214 C CA . LYS A 1 274 ? -13.578 25.156 -6.031 1 93.25 274 LYS A CA 1
ATOM 2215 C C . LYS A 1 274 ? -13.258 25.719 -7.414 1 93.25 274 LYS A C 1
ATOM 2217 O O . LYS A 1 274 ? -13.82 26.734 -7.828 1 93.25 274 LYS A O 1
ATOM 2222 N N . PRO A 1 275 ? -12.383 25.156 -8.125 1 93.81 275 PRO A N 1
ATOM 2223 C CA . PRO A 1 275 ? -12.008 25.672 -9.438 1 93.81 275 PRO A CA 1
ATOM 2224 C C . PRO A 1 275 ? -13.117 25.516 -10.477 1 93.81 275 PRO A C 1
ATOM 2226 O O . PRO A 1 275 ? -14.008 24.672 -10.305 1 93.81 275 PRO A O 1
ATOM 2229 N N . PHE A 1 276 ? -13.07 26.422 -11.484 1 93 276 PHE A N 1
ATOM 2230 C CA . PHE A 1 276 ? -13.922 26.266 -12.656 1 93 276 PHE A CA 1
ATOM 2231 C C . PHE A 1 276 ? -13.477 25.078 -13.492 1 93 276 PHE A C 1
ATOM 2233 O O . PHE A 1 276 ? -12.289 24.781 -13.586 1 93 276 PHE A O 1
ATOM 2240 N N . PRO A 1 277 ? -14.445 24.422 -14.07 1 87.62 277 PRO A N 1
ATOM 2241 C CA . PRO A 1 277 ? -14.07 23.328 -14.984 1 87.62 277 PRO A CA 1
ATOM 2242 C C . PRO A 1 277 ? -13.312 23.828 -16.219 1 87.62 277 PRO A C 1
ATOM 2244 O O . PRO A 1 277 ? -13.539 24.953 -16.672 1 87.62 277 PRO A O 1
ATOM 2247 N N . VAL A 1 278 ? -12.5 23 -16.812 1 82 278 VAL A N 1
ATOM 2248 C CA . VAL A 1 278 ? -11.578 23.328 -17.891 1 82 278 VAL A CA 1
ATOM 2249 C C . VAL A 1 278 ? -12.367 23.703 -19.141 1 82 278 VAL A C 1
ATOM 2251 O O . VAL A 1 278 ? -11.945 24.562 -19.922 1 82 278 VAL A O 1
ATOM 2254 N N . LYS A 1 279 ? -13.43 23.156 -19.375 1 79.75 279 LYS A N 1
ATOM 2255 C CA . LYS A 1 279 ? -14.203 23.312 -20.594 1 79.75 279 LYS A CA 1
ATOM 2256 C C . LYS A 1 279 ? -14.672 24.75 -20.766 1 79.75 279 LYS A C 1
ATOM 2258 O O . LYS A 1 279 ? -14.898 25.219 -21.891 1 79.75 279 LYS A O 1
ATOM 2263 N N . THR A 1 280 ? -14.805 25.594 -19.781 1 78.19 280 THR A N 1
ATOM 2264 C CA . THR A 1 280 ? -15.414 26.922 -19.859 1 78.19 280 THR A CA 1
ATOM 2265 C C . THR A 1 280 ? -14.445 27.984 -19.359 1 78.19 280 THR A C 1
ATOM 2267 O O . THR A 1 280 ? -14.867 29 -18.812 1 78.19 280 THR A O 1
ATOM 2270 N N . LEU A 1 281 ? -13.234 27.844 -19.641 1 86.38 281 LEU A N 1
ATOM 2271 C CA . LEU A 1 281 ? -12.305 28.719 -18.922 1 86.38 281 LEU A CA 1
ATOM 2272 C C . LEU A 1 281 ? -12.008 29.969 -19.75 1 86.38 281 LEU A C 1
ATOM 2274 O O . LEU A 1 281 ? -11.539 29.875 -20.891 1 86.38 281 LEU A O 1
ATOM 2278 N N . THR A 1 282 ? -12.438 31.125 -19.281 1 91.94 282 THR A N 1
ATOM 2279 C CA . THR A 1 282 ? -11.914 32.406 -19.703 1 91.94 282 THR A CA 1
ATOM 2280 C C . THR A 1 282 ? -10.57 32.719 -19.047 1 91.94 282 THR A C 1
ATOM 2282 O O . THR A 1 282 ? -10.141 31.984 -18.156 1 91.94 282 THR A O 1
ATOM 2285 N N . LYS A 1 283 ? -9.906 33.719 -19.516 1 93.38 283 LYS A N 1
ATOM 2286 C CA . LYS A 1 283 ? -8.633 34.094 -18.906 1 93.38 283 LYS A CA 1
ATOM 2287 C C . LYS A 1 283 ? -8.82 34.438 -17.422 1 93.38 283 LYS A C 1
ATOM 2289 O O . LYS A 1 283 ? -7.996 34.031 -16.594 1 93.38 283 LYS A O 1
ATOM 2294 N N . GLN A 1 284 ? -9.844 35.219 -17.141 1 95.25 284 GLN A N 1
ATOM 2295 C CA . GLN A 1 284 ? -10.125 35.625 -15.758 1 95.25 284 GLN A CA 1
ATOM 2296 C C . GLN A 1 284 ? -10.359 34.406 -14.867 1 95.25 284 GLN A C 1
ATOM 2298 O O . GLN A 1 284 ? -9.867 34.344 -13.742 1 95.25 284 GLN A O 1
ATOM 2303 N N . ARG A 1 285 ? -11.039 33.438 -15.414 1 95.12 285 ARG A N 1
ATOM 2304 C CA . ARG A 1 285 ? -11.328 32.219 -14.648 1 95.12 285 ARG A CA 1
ATOM 2305 C C . ARG A 1 285 ? -10.078 31.359 -14.516 1 95.12 285 ARG A C 1
ATOM 2307 O O . ARG A 1 285 ? -9.906 30.672 -13.508 1 95.12 285 ARG A O 1
ATOM 2314 N N . ARG A 1 286 ? -9.195 31.438 -15.445 1 94.81 286 ARG A N 1
ATOM 2315 C CA . ARG A 1 286 ? -7.922 30.734 -15.344 1 94.81 286 ARG A CA 1
ATOM 2316 C C . ARG A 1 286 ? -7.07 31.312 -14.219 1 94.81 286 ARG A C 1
ATOM 2318 O O . ARG A 1 286 ? -6.406 30.562 -13.492 1 94.81 286 ARG A O 1
ATOM 2325 N N . ILE A 1 287 ? -7.09 32.594 -14.172 1 94.38 287 ILE A N 1
ATOM 2326 C CA . ILE A 1 287 ? -6.355 33.25 -13.102 1 94.38 287 ILE A CA 1
ATOM 2327 C C . ILE A 1 287 ? -6.934 32.844 -11.75 1 94.38 287 ILE A C 1
ATOM 2329 O O . ILE A 1 287 ? -6.188 32.531 -10.82 1 94.38 287 ILE A O 1
ATOM 2333 N N . PHE A 1 288 ? -8.258 32.812 -11.68 1 96.69 288 PHE A N 1
ATOM 2334 C CA . PHE A 1 288 ? -8.898 32.375 -10.453 1 96.69 288 PHE A CA 1
ATOM 2335 C C . PHE A 1 288 ? -8.477 30.953 -10.102 1 96.69 288 PHE A C 1
ATOM 2337 O O . PHE A 1 288 ? -8.125 30.672 -8.945 1 96.69 288 PHE A O 1
ATOM 2344 N N . ASN A 1 289 ? -8.547 30.062 -11.086 1 95.25 289 ASN A N 1
ATOM 2345 C CA . ASN A 1 289 ? -8.156 28.688 -10.859 1 95.25 289 ASN A CA 1
ATOM 2346 C C . ASN A 1 289 ? -6.719 28.562 -10.367 1 95.25 289 ASN A C 1
ATOM 2348 O O . ASN A 1 289 ? -6.422 27.766 -9.484 1 95.25 289 ASN A O 1
ATOM 2352 N N . TYR A 1 290 ? -5.895 29.359 -10.938 1 93.56 290 TYR A N 1
ATOM 2353 C CA . TYR A 1 290 ? -4.496 29.359 -10.531 1 93.56 290 TYR A CA 1
ATOM 2354 C C . TYR A 1 290 ? -4.352 29.828 -9.086 1 93.56 290 TYR A C 1
ATOM 2356 O O . TYR A 1 290 ? -3.678 29.172 -8.281 1 93.56 290 TYR A O 1
ATOM 2364 N N . ARG A 1 291 ? -4.98 30.922 -8.773 1 95.94 291 ARG A N 1
ATOM 2365 C CA . ARG A 1 291 ? -4.891 31.484 -7.426 1 95.94 291 ARG A CA 1
ATOM 2366 C C . ARG A 1 291 ? -5.453 30.516 -6.391 1 95.94 291 ARG A C 1
ATOM 2368 O O . ARG A 1 291 ? -4.898 30.375 -5.297 1 95.94 291 ARG A O 1
ATOM 2375 N N . LEU A 1 292 ? -6.547 29.906 -6.742 1 96.88 292 LEU A N 1
ATOM 2376 C CA . LEU A 1 292 ? -7.156 28.922 -5.859 1 96.88 292 LEU A CA 1
ATOM 2377 C C . LEU A 1 292 ? -6.227 27.719 -5.66 1 96.88 292 LEU A C 1
ATOM 2379 O O . LEU A 1 292 ? -6.051 27.25 -4.535 1 96.88 292 LEU A O 1
ATOM 2383 N N . SER A 1 293 ? -5.664 27.266 -6.723 1 93.94 293 SER A N 1
ATOM 2384 C CA . SER A 1 293 ? -4.754 26.125 -6.664 1 93.94 293 SER A CA 1
ATOM 2385 C C . SER A 1 293 ? -3.527 26.438 -5.812 1 93.94 293 SER A C 1
ATOM 2387 O O . SER A 1 293 ? -3.029 25.578 -5.086 1 93.94 293 SER A O 1
ATOM 2389 N N . ARG A 1 294 ? -3.062 27.594 -5.961 1 93.19 294 ARG A N 1
ATOM 2390 C CA . ARG A 1 294 ? -1.904 28.031 -5.191 1 93.19 294 ARG A CA 1
ATOM 2391 C C . ARG A 1 294 ? -2.176 27.953 -3.693 1 93.19 294 ARG A C 1
ATOM 2393 O O . ARG A 1 294 ? -1.345 27.453 -2.932 1 93.19 294 ARG A O 1
ATOM 2400 N N . ALA A 1 295 ? -3.291 28.438 -3.287 1 95.81 295 ALA A N 1
ATOM 2401 C CA . ALA A 1 295 ? -3.674 28.391 -1.878 1 95.81 295 ALA A CA 1
ATOM 2402 C C . ALA A 1 295 ? -3.951 26.953 -1.434 1 95.81 295 ALA A C 1
ATOM 2404 O O . ALA A 1 295 ? -3.6 26.562 -0.317 1 95.81 295 ALA A O 1
ATOM 2405 N N . ARG A 1 296 ? -4.539 26.172 -2.279 1 95.06 296 ARG A N 1
ATOM 2406 C CA . ARG A 1 296 ? -4.965 24.812 -1.96 1 95.06 296 ARG A CA 1
ATOM 2407 C C . ARG A 1 296 ? -3.762 23.891 -1.806 1 95.06 296 ARG A C 1
ATOM 2409 O O . ARG A 1 296 ? -3.861 22.828 -1.178 1 95.06 296 ARG A O 1
ATOM 2416 N N . ARG A 1 297 ? -2.646 24.188 -2.354 1 92.94 297 ARG A N 1
ATOM 2417 C CA . ARG A 1 297 ? -1.464 23.328 -2.373 1 92.94 297 ARG A CA 1
ATOM 2418 C C . ARG A 1 297 ? -1.004 23 -0.958 1 92.94 297 ARG A C 1
ATOM 2420 O O . ARG A 1 297 ? -0.352 21.969 -0.735 1 92.94 297 ARG A O 1
ATOM 2427 N N . VAL A 1 298 ? -1.345 23.812 0.009 1 94.94 298 VAL A N 1
ATOM 2428 C CA . VAL A 1 298 ? -0.917 23.609 1.389 1 94.94 298 VAL A CA 1
ATOM 2429 C C . VAL A 1 298 ? -1.441 22.266 1.895 1 94.94 298 VAL A C 1
ATOM 2431 O O . VAL A 1 298 ? -0.74 21.547 2.613 1 94.94 298 VAL A O 1
ATOM 2434 N N . VAL A 1 299 ? -2.678 21.922 1.539 1 95.19 299 VAL A N 1
ATOM 2435 C CA . VAL A 1 299 ? -3.264 20.688 2.045 1 95.19 299 VAL A CA 1
ATOM 2436 C C . VAL A 1 299 ? -2.654 19.5 1.317 1 95.19 299 VAL A C 1
ATOM 2438 O O . VAL A 1 299 ? -2.447 18.438 1.914 1 95.19 299 VAL A O 1
ATOM 2441 N N . GLU A 1 300 ? -2.355 19.641 0.058 1 91.31 300 GLU A N 1
ATOM 2442 C CA . GLU A 1 300 ? -1.669 18.578 -0.677 1 91.31 300 GLU A CA 1
ATOM 2443 C C . GLU A 1 300 ? -0.306 18.281 -0.062 1 91.31 300 GLU A C 1
ATOM 2445 O O . GLU A 1 300 ? 0.047 17.109 0.134 1 91.31 300 GLU A O 1
ATOM 2450 N N . ASN A 1 301 ? 0.393 19.344 0.236 1 92.5 301 ASN A N 1
ATOM 2451 C CA . ASN A 1 301 ? 1.702 19.203 0.864 1 92.5 301 ASN A CA 1
ATOM 2452 C C . ASN A 1 301 ? 1.591 18.578 2.254 1 92.5 301 ASN A C 1
ATOM 2454 O O . ASN A 1 301 ? 2.393 17.719 2.621 1 92.5 301 ASN A O 1
ATOM 2458 N N . ALA A 1 302 ? 0.654 19.062 2.986 1 94.56 302 ALA A N 1
ATOM 2459 C CA . ALA A 1 302 ? 0.484 18.531 4.336 1 94.56 302 ALA A CA 1
ATOM 2460 C C . ALA A 1 302 ? 0.25 17.031 4.309 1 94.56 302 ALA A C 1
ATOM 2462 O O . ALA A 1 302 ? 0.888 16.281 5.055 1 94.56 302 ALA A O 1
ATOM 2463 N N . PHE A 1 303 ? -0.626 16.547 3.438 1 93.56 303 PHE A N 1
ATOM 2464 C CA . PHE A 1 303 ? -0.891 15.109 3.312 1 93.56 303 PHE A CA 1
ATOM 2465 C C . PHE A 1 303 ? 0.345 14.375 2.811 1 93.56 303 PHE A C 1
ATOM 2467 O O . PHE A 1 303 ? 0.648 13.273 3.275 1 93.56 303 PHE A O 1
ATOM 2474 N N . GLY A 1 304 ? 0.992 14.961 1.846 1 91 304 GLY A N 1
ATOM 2475 C CA . GLY A 1 304 ? 2.203 14.359 1.32 1 91 304 GLY A CA 1
ATOM 2476 C C . GLY A 1 304 ? 3.285 14.18 2.369 1 91 304 GLY A C 1
ATOM 2477 O O . GLY A 1 304 ? 3.889 13.109 2.471 1 91 304 GLY A O 1
ATOM 2478 N N . ILE A 1 305 ? 3.51 15.211 3.137 1 92.31 305 ILE A N 1
ATOM 2479 C CA . ILE A 1 305 ? 4.527 15.188 4.18 1 92.31 305 ILE A CA 1
ATOM 2480 C C . ILE A 1 305 ? 4.121 14.203 5.273 1 92.31 305 ILE A C 1
ATOM 2482 O O . ILE A 1 305 ? 4.953 13.445 5.781 1 92.31 305 ILE A O 1
ATOM 2486 N N . LEU A 1 306 ? 2.861 14.25 5.629 1 94.88 306 LEU A N 1
ATOM 2487 C CA . LEU A 1 306 ? 2.328 13.312 6.613 1 94.88 306 LEU A CA 1
ATOM 2488 C C . LEU A 1 306 ? 2.621 11.875 6.207 1 94.88 306 LEU A C 1
ATOM 2490 O O . LEU A 1 306 ? 3.123 11.086 7.012 1 94.88 306 LEU A O 1
ATOM 2494 N N . ALA A 1 307 ? 2.314 11.555 4.984 1 92.44 307 ALA A N 1
ATOM 2495 C CA . ALA A 1 307 ? 2.49 10.195 4.484 1 92.44 307 ALA A CA 1
ATOM 2496 C C . ALA A 1 307 ? 3.969 9.836 4.367 1 92.44 307 ALA A C 1
ATOM 2498 O O . ALA A 1 307 ? 4.355 8.688 4.57 1 92.44 307 ALA A O 1
ATOM 2499 N N . ASN A 1 308 ? 4.715 10.812 3.998 1 89 308 ASN A N 1
ATOM 2500 C CA . ASN A 1 308 ? 6.148 10.586 3.883 1 89 308 ASN A CA 1
ATOM 2501 C C . ASN A 1 308 ? 6.781 10.297 5.242 1 89 308 ASN A C 1
ATOM 2503 O O . ASN A 1 308 ? 7.691 9.469 5.348 1 89 308 ASN A O 1
ATOM 2507 N N . ARG A 1 309 ? 6.32 11.031 6.195 1 92.12 309 ARG A N 1
ATOM 2508 C CA . ARG A 1 309 ? 6.859 10.875 7.543 1 92.12 309 ARG A CA 1
ATOM 2509 C C . ARG A 1 309 ? 6.363 9.586 8.188 1 92.12 309 ARG A C 1
ATOM 2511 O O . ARG A 1 309 ? 7.145 8.836 8.773 1 92.12 309 ARG A O 1
ATOM 2518 N N . PHE A 1 310 ? 5.102 9.367 8.148 1 95.44 310 PHE A N 1
ATOM 2519 C CA . PHE A 1 310 ? 4.48 8.188 8.734 1 95.44 310 PHE A CA 1
ATOM 2520 C C . PHE A 1 310 ? 4.066 7.195 7.648 1 95.44 310 PHE A C 1
ATOM 2522 O O . PHE A 1 310 ? 2.98 7.309 7.078 1 95.44 310 PHE A O 1
ATOM 2529 N N . ARG A 1 311 ? 4.797 6.188 7.508 1 93.25 311 ARG A N 1
ATOM 2530 C CA . ARG A 1 311 ? 4.664 5.277 6.375 1 93.25 311 ARG A CA 1
ATOM 2531 C C . ARG A 1 311 ? 3.562 4.25 6.629 1 93.25 311 ARG A C 1
ATOM 2533 O O . ARG A 1 311 ? 3.311 3.385 5.789 1 93.25 311 ARG A O 1
ATOM 2540 N N . VAL A 1 312 ? 2.918 4.363 7.789 1 94.75 312 VAL A N 1
ATOM 2541 C CA . VAL A 1 312 ? 1.735 3.547 8.055 1 94.75 312 VAL A CA 1
ATOM 2542 C C . VAL A 1 312 ? 0.677 3.814 6.984 1 94.75 312 VAL A C 1
ATOM 2544 O O . VAL A 1 312 ? -0.148 2.947 6.688 1 94.75 312 VAL A O 1
ATOM 2547 N N . PHE A 1 313 ? 0.801 4.961 6.293 1 93.5 313 PHE A N 1
ATOM 2548 C CA . PHE A 1 313 ? -0.182 5.34 5.285 1 93.5 313 PHE A CA 1
ATOM 2549 C C . PHE A 1 313 ? 0.149 4.699 3.941 1 93.5 313 PHE A C 1
ATOM 2551 O O . PHE A 1 313 ? -0.657 4.75 3.01 1 93.5 313 PHE A O 1
ATOM 2558 N N . HIS A 1 314 ? 1.311 4.102 3.828 1 89.38 314 HIS A N 1
ATOM 2559 C CA . HIS A 1 314 ? 1.724 3.506 2.562 1 89.38 314 HIS A CA 1
ATOM 2560 C C . HIS A 1 314 ? 1.238 2.064 2.449 1 89.38 314 HIS A C 1
ATOM 2562 O O . HIS A 1 314 ? 1.425 1.423 1.412 1 89.38 314 HIS A O 1
ATOM 2568 N N . THR A 1 315 ? 0.691 1.557 3.482 1 88.06 315 THR A N 1
ATOM 2569 C CA . THR A 1 315 ? 0.133 0.209 3.502 1 88.06 315 THR A CA 1
ATOM 2570 C C . THR A 1 315 ? -1.25 0.205 4.148 1 88.06 315 THR A C 1
ATOM 2572 O O . THR A 1 315 ? -1.711 1.234 4.645 1 88.06 315 THR A O 1
ATOM 2575 N N . ALA A 1 316 ? -1.87 -0.934 4.047 1 88.25 316 ALA A N 1
ATOM 2576 C CA . ALA A 1 316 ? -3.152 -1.058 4.734 1 88.25 316 ALA A CA 1
ATOM 2577 C C . ALA A 1 316 ? -2.955 -1.24 6.234 1 88.25 316 ALA A C 1
ATOM 2579 O O . ALA A 1 316 ? -2.141 -2.061 6.664 1 88.25 316 ALA A O 1
ATOM 2580 N N . ILE A 1 317 ? -3.666 -0.46 6.953 1 89.38 317 ILE A N 1
ATOM 2581 C CA . ILE A 1 317 ? -3.613 -0.59 8.406 1 89.38 317 ILE A CA 1
ATOM 2582 C C . ILE A 1 317 ? -4.457 -1.782 8.852 1 89.38 317 ILE A C 1
ATOM 2584 O O . ILE A 1 317 ? -5.656 -1.843 8.562 1 89.38 317 ILE A O 1
ATOM 2588 N N . THR A 1 318 ? -3.768 -2.705 9.516 1 87.38 318 THR A N 1
ATOM 2589 C CA . THR A 1 318 ? -4.406 -3.973 9.844 1 87.38 318 THR A CA 1
ATOM 2590 C C . THR A 1 318 ? -4.934 -3.955 11.273 1 87.38 318 THR A C 1
ATOM 2592 O O . THR A 1 318 ? -4.578 -4.816 12.086 1 87.38 318 THR A O 1
ATOM 2595 N N . LEU A 1 319 ? -5.547 -2.971 11.727 1 89.44 319 LEU A N 1
ATOM 2596 C CA . LEU A 1 319 ? -6.215 -2.826 13.016 1 89.44 319 LEU A CA 1
ATOM 2597 C C . LEU A 1 319 ? -7.715 -2.623 12.836 1 89.44 319 LEU A C 1
ATOM 2599 O O . LEU A 1 319 ? -8.188 -2.414 11.711 1 89.44 319 LEU A O 1
ATOM 2603 N N . SER A 1 320 ? -8.391 -2.828 13.867 1 86.94 320 SER A N 1
ATOM 2604 C CA . SER A 1 320 ? -9.828 -2.551 13.805 1 86.94 320 SER A CA 1
ATOM 2605 C C . SER A 1 320 ? -10.094 -1.085 13.484 1 86.94 320 SER A C 1
ATOM 2607 O O . SER A 1 320 ? -9.258 -0.22 13.766 1 86.94 320 SER A O 1
ATOM 2609 N N . PRO A 1 321 ? -11.242 -0.778 12.906 1 82.88 321 PRO A N 1
ATOM 2610 C CA . PRO A 1 321 ? -11.539 0.587 12.469 1 82.88 321 PRO A CA 1
ATOM 2611 C C . PRO A 1 321 ? -11.383 1.613 13.594 1 82.88 321 PRO A C 1
ATOM 2613 O O . PRO A 1 321 ? -10.836 2.699 13.367 1 82.88 321 PRO A O 1
ATOM 2616 N N . ALA A 1 322 ? -11.828 1.252 14.797 1 85.25 322 ALA A N 1
ATOM 2617 C CA . ALA A 1 322 ? -11.703 2.182 15.914 1 85.25 322 ALA A CA 1
ATOM 2618 C C . ALA A 1 322 ? -10.242 2.473 16.234 1 85.25 322 ALA A C 1
ATOM 2620 O O . ALA A 1 322 ? -9.883 3.607 16.547 1 85.25 322 ALA A O 1
ATOM 2621 N N . LYS A 1 323 ? -9.453 1.521 16.125 1 92.44 323 LYS A N 1
ATOM 2622 C CA . LYS A 1 323 ? -8.023 1.686 16.359 1 92.44 323 LYS A CA 1
ATOM 2623 C C . LYS A 1 323 ? -7.352 2.465 15.234 1 92.44 323 LYS A C 1
ATOM 2625 O O . LYS A 1 323 ? -6.414 3.227 15.469 1 92.44 323 LYS A O 1
ATOM 2630 N N . VAL A 1 324 ? -7.91 2.242 14.039 1 92.38 324 VAL A N 1
ATOM 2631 C CA . VAL A 1 324 ? -7.387 2.973 12.891 1 92.38 324 VAL A CA 1
ATOM 2632 C C . VAL A 1 324 ? -7.594 4.473 13.094 1 92.38 324 VAL A C 1
ATOM 2634 O O . VAL A 1 324 ? -6.703 5.273 12.805 1 92.38 324 VAL A O 1
ATOM 2637 N N . ASP A 1 325 ? -8.734 4.844 13.648 1 91.81 325 ASP A N 1
ATOM 2638 C CA . ASP A 1 325 ? -9.023 6.25 13.922 1 91.81 325 ASP A CA 1
ATOM 2639 C C . ASP A 1 325 ? -7.969 6.852 14.852 1 91.81 325 ASP A C 1
ATOM 2641 O O . ASP A 1 325 ? -7.504 7.973 14.625 1 91.81 325 ASP A O 1
ATOM 2645 N N . LEU A 1 326 ? -7.613 6.102 15.812 1 95.38 326 LEU A N 1
ATOM 2646 C CA . LEU A 1 326 ? -6.609 6.559 16.766 1 95.38 326 LEU A CA 1
ATOM 2647 C C . LEU A 1 326 ? -5.262 6.762 16.094 1 95.38 326 LEU A C 1
ATOM 2649 O O . LEU A 1 326 ? -4.59 7.77 16.328 1 95.38 326 LEU A O 1
ATOM 2653 N N . VAL A 1 327 ? -4.906 5.824 15.25 1 97.12 327 VAL A N 1
ATOM 2654 C CA . VAL A 1 327 ? -3.619 5.863 14.562 1 97.12 327 VAL A CA 1
ATOM 2655 C C . VAL A 1 327 ? -3.553 7.09 13.656 1 97.12 327 VAL A C 1
ATOM 2657 O O . VAL A 1 327 ? -2.574 7.84 13.688 1 97.12 327 VAL A O 1
ATOM 2660 N N . VAL A 1 328 ? -4.605 7.316 12.906 1 96.12 328 VAL A N 1
ATOM 2661 C CA . VAL A 1 328 ? -4.652 8.406 11.938 1 96.12 328 VAL A CA 1
ATOM 2662 C C . VAL A 1 328 ? -4.613 9.75 12.672 1 96.12 328 VAL A C 1
ATOM 2664 O O . VAL A 1 328 ? -3.82 10.633 12.32 1 96.12 328 VAL A O 1
ATOM 2667 N N . LEU A 1 329 ? -5.453 9.867 13.688 1 96.56 329 LEU A N 1
ATOM 2668 C CA . LEU A 1 329 ? -5.496 11.102 14.461 1 96.56 329 LEU A CA 1
ATOM 2669 C C . LEU A 1 329 ? -4.148 11.375 15.125 1 96.56 329 LEU A C 1
ATOM 2671 O O . LEU A 1 329 ? -3.682 12.516 15.148 1 96.56 329 LEU A O 1
ATOM 2675 N N . THR A 1 330 ? -3.518 10.352 15.641 1 98.25 330 THR A N 1
ATOM 2676 C CA . THR A 1 330 ? -2.211 10.492 16.266 1 98.25 330 THR A CA 1
ATOM 2677 C C . THR A 1 330 ? -1.188 11.039 15.281 1 98.25 330 THR A C 1
ATOM 2679 O O . THR A 1 330 ? -0.416 11.945 15.609 1 98.25 330 THR A O 1
ATOM 2682 N N . CYS A 1 331 ? -1.19 10.484 14.062 1 98.25 331 CYS A N 1
ATOM 2683 C CA . CYS A 1 331 ? -0.253 10.945 13.047 1 98.25 331 CYS A CA 1
ATOM 2684 C C . CYS A 1 331 ? -0.465 12.422 12.734 1 98.25 331 CYS A C 1
ATOM 2686 O O . CYS A 1 331 ? 0.5 13.172 12.578 1 98.25 331 CYS A O 1
ATOM 2688 N N . CYS A 1 332 ? -1.715 12.844 12.695 1 98 332 CYS A N 1
ATOM 2689 C CA . CYS A 1 332 ? -2.02 14.242 12.414 1 98 332 CYS A CA 1
ATOM 2690 C C . CYS A 1 332 ? -1.545 15.141 13.539 1 98 332 CYS A C 1
ATOM 2692 O O . CYS A 1 332 ? -0.966 16.203 13.297 1 98 332 CYS A O 1
ATOM 2694 N N . VAL A 1 333 ? -1.762 14.734 14.773 1 98.12 333 VAL A N 1
ATOM 2695 C CA . VAL A 1 333 ? -1.336 15.492 15.945 1 98.12 333 VAL A CA 1
ATOM 2696 C C . VAL A 1 333 ? 0.188 15.594 15.969 1 98.12 333 VAL A C 1
ATOM 2698 O O . VAL A 1 333 ? 0.739 16.672 16.188 1 98.12 333 VAL A O 1
ATOM 2701 N N . LEU A 1 334 ? 0.826 14.477 15.711 1 97.88 334 LEU A N 1
ATOM 2702 C CA . LEU A 1 334 ? 2.285 14.461 15.719 1 97.88 334 LEU A CA 1
ATOM 2703 C C . LEU A 1 334 ? 2.848 15.312 14.586 1 97.88 334 LEU A C 1
ATOM 2705 O O . LEU A 1 334 ? 3.896 15.945 14.742 1 97.88 334 LEU A O 1
ATOM 2709 N N . HIS A 1 335 ? 2.193 15.328 13.461 1 97.56 335 HIS A N 1
ATOM 2710 C CA . HIS A 1 335 ? 2.596 16.188 12.367 1 97.56 335 HIS A CA 1
ATOM 2711 C C . HIS A 1 335 ? 2.629 17.656 12.805 1 97.56 335 HIS A C 1
ATOM 2713 O O . HIS A 1 335 ? 3.617 18.359 12.57 1 97.56 335 HIS A O 1
ATOM 2719 N N . ASN A 1 336 ? 1.529 18.109 13.414 1 97.56 336 ASN A N 1
ATOM 2720 C CA . ASN A 1 336 ? 1.459 19.484 13.891 1 97.56 336 ASN A CA 1
ATOM 2721 C C . ASN A 1 336 ? 2.516 19.766 14.953 1 97.56 336 ASN A C 1
ATOM 2723 O O . ASN A 1 336 ? 3.148 20.828 14.938 1 97.56 336 ASN A O 1
ATOM 2727 N N . PHE A 1 337 ? 2.723 18.844 15.875 1 97.19 337 PHE A N 1
ATOM 2728 C CA . PHE A 1 337 ? 3.715 18.969 16.938 1 97.19 337 PHE A CA 1
ATOM 2729 C C . PHE A 1 337 ? 5.109 19.156 16.359 1 97.19 337 PHE A C 1
ATOM 2731 O O . PHE A 1 337 ? 5.832 20.078 16.75 1 97.19 337 PHE A O 1
ATOM 2738 N N . LEU A 1 338 ? 5.457 18.281 15.383 1 95.5 338 LEU A N 1
ATOM 2739 C CA . LEU A 1 338 ? 6.785 18.312 14.773 1 95.5 338 LEU A CA 1
ATOM 2740 C C . LEU A 1 338 ? 6.965 19.562 13.922 1 95.5 338 LEU A C 1
ATOM 2742 O O . LEU A 1 338 ? 8.062 20.125 13.844 1 95.5 338 LEU A O 1
ATOM 2746 N N . ARG A 1 339 ? 5.902 20 13.297 1 93.75 339 ARG A N 1
ATOM 2747 C CA . ARG A 1 339 ? 5.949 21.219 12.492 1 93.75 339 ARG A CA 1
ATOM 2748 C C . ARG A 1 339 ? 6.219 22.438 13.367 1 93.75 339 ARG A C 1
ATOM 2750 O O . ARG A 1 339 ? 6.977 23.328 12.977 1 93.75 339 ARG A O 1
ATOM 2757 N N . ARG A 1 340 ? 5.703 22.531 14.484 1 93.5 340 ARG A N 1
ATOM 2758 C CA . ARG A 1 340 ? 5.801 23.688 15.352 1 93.5 340 ARG A CA 1
ATOM 2759 C C . ARG A 1 340 ? 7.125 23.703 16.109 1 93.5 340 ARG A C 1
ATOM 2761 O O . ARG A 1 340 ? 7.703 24.766 16.359 1 93.5 340 ARG A O 1
ATOM 2768 N N . THR A 1 341 ? 7.578 22.562 16.484 1 90.56 341 THR A N 1
ATOM 2769 C CA . THR A 1 341 ? 8.766 22.5 17.328 1 90.56 341 THR A CA 1
ATOM 2770 C C . THR A 1 341 ? 10.031 22.5 16.469 1 90.56 341 THR A C 1
ATOM 2772 O O . THR A 1 341 ? 11.078 23 16.906 1 90.56 341 THR A O 1
ATOM 2775 N N . ASN A 1 342 ? 10.023 21.859 15.344 1 81.88 342 ASN A N 1
ATOM 2776 C CA . ASN A 1 342 ? 11.18 21.766 14.461 1 81.88 342 ASN A CA 1
ATOM 2777 C C . ASN A 1 342 ? 10.781 21.938 13 1 81.88 342 ASN A C 1
ATOM 2779 O O . ASN A 1 342 ? 11.125 21.109 12.156 1 81.88 342 ASN A O 1
ATOM 2783 N N . GLY A 1 343 ? 10.281 23.078 12.758 1 76.38 343 GLY A N 1
ATOM 2784 C CA . GLY A 1 343 ? 9.68 23.297 11.453 1 76.38 343 GLY A CA 1
ATOM 2785 C C . GLY A 1 343 ? 10.664 23.141 10.312 1 76.38 343 GLY A C 1
ATOM 2786 O O . GLY A 1 343 ? 10.391 22.438 9.336 1 76.38 343 GLY A O 1
ATOM 2787 N N . ASN A 1 344 ? 11.836 23.641 10.508 1 75.31 344 ASN A N 1
ATOM 2788 C CA . ASN A 1 344 ? 12.805 23.641 9.414 1 75.31 344 ASN A CA 1
ATOM 2789 C C . ASN A 1 344 ? 13.352 22.25 9.156 1 75.31 344 ASN A C 1
ATOM 2791 O O . ASN A 1 344 ? 13.633 21.891 8.008 1 75.31 344 ASN A O 1
ATOM 2795 N N . VAL A 1 345 ? 13.398 21.531 10.219 1 75.88 345 VAL A N 1
ATOM 2796 C CA . VAL A 1 345 ? 13.93 20.172 10.086 1 75.88 345 VAL A CA 1
ATOM 2797 C C . VAL A 1 345 ? 12.828 19.234 9.617 1 75.88 345 VAL A C 1
ATOM 2799 O O . VAL A 1 345 ? 13.07 18.344 8.805 1 75.88 345 VAL A O 1
ATOM 2802 N N . TYR A 1 346 ? 11.734 19.516 10.078 1 82.44 346 TYR A N 1
ATOM 2803 C CA . TYR A 1 346 ? 10.602 18.656 9.758 1 82.44 346 TYR A CA 1
ATOM 2804 C C . TYR A 1 346 ? 10.148 18.859 8.32 1 82.44 346 TYR A C 1
ATOM 2806 O O . TYR A 1 346 ? 9.797 17.906 7.629 1 82.44 346 TYR A O 1
ATOM 2814 N N . MET A 1 347 ? 10.219 20.078 7.902 1 81.75 347 MET A N 1
ATOM 2815 C CA . MET A 1 347 ? 9.75 20.438 6.566 1 81.75 347 MET A CA 1
ATOM 2816 C C . MET A 1 347 ? 10.75 21.344 5.863 1 81.75 347 MET A C 1
ATOM 2818 O O . MET A 1 347 ? 10.461 22.531 5.629 1 81.75 347 MET A O 1
ATOM 2822 N N . PRO A 1 348 ? 11.789 20.688 5.48 1 76.12 348 PRO A N 1
ATOM 2823 C CA . PRO A 1 348 ? 12.703 21.516 4.695 1 76.12 348 PRO A CA 1
ATOM 2824 C C . PRO A 1 348 ? 12.078 22.031 3.4 1 76.12 348 PRO A C 1
ATOM 2826 O O . PRO A 1 348 ? 11.047 21.516 2.963 1 76.12 348 PRO A O 1
ATOM 2829 N N . ASN A 1 349 ? 12.633 22.969 2.873 1 77.06 349 ASN A N 1
ATOM 2830 C CA . ASN A 1 349 ? 12.062 23.641 1.709 1 77.06 349 ASN A CA 1
ATOM 2831 C C . ASN A 1 349 ? 11.898 22.688 0.532 1 77.06 349 ASN A C 1
ATOM 2833 O O . ASN A 1 349 ? 10.977 22.844 -0.273 1 77.06 349 ASN A O 1
ATOM 2837 N N . ASN A 1 350 ? 12.734 21.75 0.544 1 78.38 350 ASN A N 1
ATOM 2838 C CA . ASN A 1 350 ? 12.688 20.844 -0.59 1 78.38 350 ASN A CA 1
ATOM 2839 C C . ASN A 1 350 ? 11.555 19.828 -0.448 1 78.38 350 ASN A C 1
ATOM 2841 O O . ASN A 1 350 ? 11.266 19.078 -1.385 1 78.38 350 ASN A O 1
ATOM 2845 N N . MET A 1 351 ? 10.914 19.875 0.653 1 81.62 351 MET A N 1
ATOM 2846 C CA . MET A 1 351 ? 9.859 18.891 0.889 1 81.62 351 MET A CA 1
ATOM 2847 C C . MET A 1 351 ? 8.516 19.406 0.382 1 81.62 351 MET A C 1
ATOM 2849 O O . MET A 1 351 ? 7.602 18.609 0.147 1 81.62 351 MET A O 1
ATOM 2853 N N . VAL A 1 352 ? 8.461 20.703 0.225 1 84.62 352 VAL A N 1
ATOM 2854 C CA . VAL A 1 352 ? 7.156 21.266 -0.124 1 84.62 352 VAL A CA 1
ATOM 2855 C C . VAL A 1 352 ? 7.188 21.797 -1.553 1 84.62 352 VAL A C 1
ATOM 2857 O O . VAL A 1 352 ? 8.242 22.203 -2.045 1 84.62 352 VAL A O 1
ATOM 2860 N N . ASP A 1 353 ? 6.047 21.766 -2.154 1 83.25 353 ASP A N 1
ATOM 2861 C CA . ASP A 1 353 ? 5.91 22.422 -3.451 1 83.25 353 ASP A CA 1
ATOM 2862 C C . ASP A 1 353 ? 6.164 23.922 -3.332 1 83.25 353 ASP A C 1
ATOM 2864 O O . ASP A 1 353 ? 5.719 24.562 -2.377 1 83.25 353 ASP A O 1
ATOM 2868 N N . ARG A 1 354 ? 7.023 24.359 -4.254 1 81.25 354 ARG A N 1
ATOM 2869 C CA . ARG A 1 354 ? 7.32 25.797 -4.266 1 81.25 354 ARG A CA 1
ATOM 2870 C C . ARG A 1 354 ? 7.148 26.375 -5.664 1 81.25 354 ARG A C 1
ATOM 2872 O O . ARG A 1 354 ? 7.23 25.656 -6.656 1 81.25 354 ARG A O 1
ATOM 2879 N N . GLU A 1 355 ? 6.691 27.578 -5.625 1 82.69 355 GLU A N 1
ATOM 2880 C CA . GLU A 1 355 ? 6.609 28.297 -6.891 1 82.69 355 GLU A CA 1
ATOM 2881 C C . GLU A 1 355 ? 7.82 29.203 -7.09 1 82.69 355 GLU A C 1
ATOM 2883 O O . GLU A 1 355 ? 8.227 29.922 -6.168 1 82.69 355 GLU A O 1
ATOM 2888 N N . ASP A 1 356 ? 8.398 28.969 -8.18 1 77.31 356 ASP A N 1
ATOM 2889 C CA . ASP A 1 356 ? 9.43 29.906 -8.609 1 77.31 356 ASP A CA 1
ATOM 2890 C C . ASP A 1 356 ? 8.828 31.047 -9.445 1 77.31 356 ASP A C 1
ATOM 2892 O O . ASP A 1 356 ? 8.562 30.859 -10.641 1 77.31 356 ASP A O 1
ATOM 2896 N N . ILE A 1 357 ? 8.656 32.156 -8.836 1 77.19 357 ILE A N 1
ATOM 2897 C CA . ILE A 1 357 ? 7.973 33.281 -9.453 1 77.19 357 ILE A CA 1
ATOM 2898 C C . ILE A 1 357 ? 8.836 33.844 -10.57 1 77.19 357 ILE A C 1
ATOM 2900 O O . ILE A 1 357 ? 8.32 34.312 -11.602 1 77.19 357 ILE A O 1
ATOM 2904 N N . GLU A 1 358 ? 10.133 33.812 -10.383 1 76 358 GLU A N 1
ATOM 2905 C CA . GLU A 1 358 ? 11.047 34.344 -11.391 1 76 358 GLU A CA 1
ATOM 2906 C C . GLU A 1 358 ? 10.953 33.562 -12.688 1 76 358 GLU A C 1
ATOM 2908 O O . GLU A 1 358 ? 10.922 34.156 -13.773 1 76 358 GLU A O 1
ATOM 2913 N N . TYR A 1 359 ? 10.828 32.312 -12.555 1 76.31 359 TYR A N 1
ATOM 2914 C CA . TYR A 1 359 ? 10.805 31.484 -13.75 1 76.31 359 TYR A CA 1
ATOM 2915 C C . TYR A 1 359 ? 9.398 30.969 -14.039 1 76.31 359 TYR A C 1
ATOM 2917 O O . TYR A 1 359 ? 9.188 30.219 -15 1 76.31 359 TYR A O 1
ATOM 2925 N N . CYS A 1 360 ? 8.461 31.438 -13.266 1 76 360 CYS A N 1
ATOM 2926 C CA . CYS A 1 360 ? 7.051 31.094 -13.422 1 76 360 CYS A CA 1
ATOM 2927 C C . CYS A 1 360 ? 6.855 29.594 -13.547 1 76 360 CYS A C 1
ATOM 2929 O O . CYS A 1 360 ? 6.207 29.125 -14.484 1 76 360 CYS A O 1
ATOM 2931 N N . SER A 1 361 ? 7.586 28.938 -12.617 1 78.5 361 SER A N 1
ATOM 2932 C CA . SER A 1 361 ? 7.504 27.469 -12.656 1 78.5 361 SER A CA 1
ATOM 2933 C C . SER A 1 361 ? 7.211 26.906 -11.266 1 78.5 361 SER A C 1
ATOM 2935 O O . SER A 1 361 ? 7.434 27.578 -10.258 1 78.5 361 SER A O 1
ATOM 2937 N N . LEU A 1 362 ? 6.605 25.797 -11.32 1 81.69 362 LEU A N 1
ATOM 2938 C CA . LEU A 1 362 ? 6.324 25.062 -10.094 1 81.69 362 LEU A CA 1
ATOM 2939 C C . LEU A 1 362 ? 7.402 24.016 -9.828 1 81.69 362 LEU A C 1
ATOM 2941 O O . LEU A 1 362 ? 7.766 23.25 -10.727 1 81.69 362 LEU A O 1
ATOM 2945 N N . VAL A 1 363 ? 8.039 24.125 -8.672 1 80.19 363 VAL A N 1
ATOM 2946 C CA . VAL A 1 363 ? 9.008 23.125 -8.234 1 80.19 363 VAL A CA 1
ATOM 2947 C C . VAL A 1 363 ? 8.344 22.156 -7.254 1 80.19 363 VAL A C 1
ATOM 2949 O O . VAL A 1 363 ? 7.918 22.562 -6.168 1 80.19 363 VAL A O 1
ATOM 2952 N N . TYR A 1 364 ? 8.312 20.984 -7.555 1 80.81 364 TYR A N 1
ATOM 2953 C CA . TYR A 1 364 ? 7.621 19.984 -6.75 1 80.81 364 TYR A CA 1
ATOM 2954 C C . TYR A 1 364 ? 8.484 19.547 -5.578 1 80.81 364 TYR A C 1
ATOM 2956 O O . TYR A 1 364 ? 9.703 19.422 -5.707 1 80.81 364 TYR A O 1
ATOM 2964 N N . GLY A 1 365 ? 7.84 19.375 -4.488 1 81.06 365 GLY A N 1
ATOM 2965 C CA . GLY A 1 365 ? 8.523 18.891 -3.295 1 81.06 365 GLY A CA 1
ATOM 2966 C C . GLY A 1 365 ? 8.977 17.453 -3.402 1 81.06 365 GLY A C 1
ATOM 2967 O O . GLY A 1 365 ? 8.469 16.703 -4.23 1 81.06 365 GLY A O 1
ATOM 2968 N N . ASP A 1 366 ? 9.82 17.078 -2.498 1 76.62 366 ASP A N 1
ATOM 2969 C CA . ASP A 1 366 ? 10.43 15.742 -2.498 1 76.62 366 ASP A CA 1
ATOM 2970 C C . ASP A 1 366 ? 9.398 14.664 -2.189 1 76.62 366 ASP A C 1
ATOM 2972 O O . ASP A 1 366 ? 9.539 13.523 -2.621 1 76.62 366 ASP A O 1
ATOM 2976 N N . TRP A 1 367 ? 8.414 15.102 -1.509 1 76.69 367 TRP A N 1
ATOM 2977 C CA . TRP A 1 367 ? 7.426 14.102 -1.116 1 76.69 367 TRP A CA 1
ATOM 2978 C C . TRP A 1 367 ? 6.715 13.531 -2.338 1 76.69 367 TRP A C 1
ATOM 2980 O O . TRP A 1 367 ? 6.168 12.43 -2.289 1 76.69 367 TRP A O 1
ATOM 299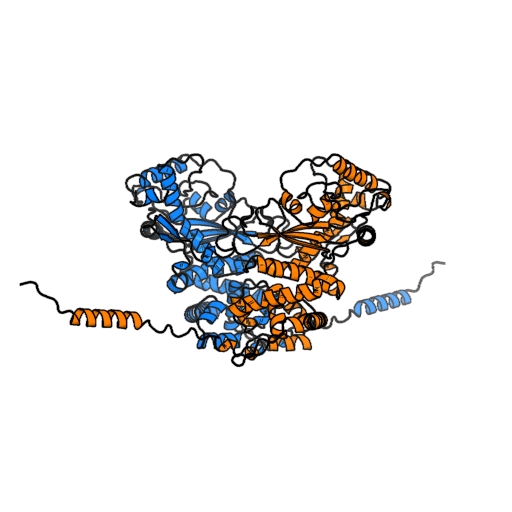0 N N . ARG A 1 368 ? 6.73 14.289 -3.383 1 76.5 368 ARG A N 1
ATOM 2991 C CA . ARG A 1 368 ? 6.02 13.852 -4.582 1 76.5 368 ARG A CA 1
ATOM 2992 C C . ARG A 1 368 ? 6.75 12.711 -5.27 1 76.5 368 ARG A C 1
ATOM 2994 O O . ARG A 1 368 ? 6.18 12.031 -6.129 1 76.5 368 ARG A O 1
ATOM 3001 N N . SER A 1 369 ? 7.969 12.453 -4.883 1 73.75 369 SER A N 1
ATOM 3002 C CA . SER A 1 369 ? 8.734 11.352 -5.453 1 73.75 369 SER A CA 1
ATOM 3003 C C . SER A 1 369 ? 8.328 10.016 -4.832 1 73.75 369 SER A C 1
ATOM 3005 O O . SER A 1 369 ? 8.602 8.953 -5.395 1 73.75 369 SER A O 1
ATOM 3007 N N . ASP A 1 370 ? 7.672 10.102 -3.715 1 77.12 370 ASP A N 1
ATOM 3008 C CA . ASP A 1 370 ? 7.16 8.891 -3.072 1 77.12 370 ASP A CA 1
ATOM 3009 C C . ASP A 1 370 ? 5.895 8.391 -3.77 1 77.12 370 ASP A C 1
ATOM 3011 O O . ASP A 1 370 ? 5.168 9.172 -4.383 1 77.12 370 ASP A O 1
ATOM 3015 N N . PRO A 1 371 ? 5.758 7.082 -3.703 1 72.81 371 PRO A N 1
ATOM 3016 C CA . PRO A 1 371 ? 4.477 6.582 -4.203 1 72.81 371 PRO A CA 1
ATOM 3017 C C . PRO A 1 371 ? 3.281 7.18 -3.465 1 72.81 371 PRO A C 1
ATOM 3019 O O . PRO A 1 371 ? 3.395 7.539 -2.291 1 72.81 371 PRO A O 1
ATOM 3022 N N . ASN A 1 372 ? 2.242 7.324 -4.211 1 67.69 372 ASN A N 1
ATOM 3023 C CA . ASN A 1 372 ? 1.034 7.832 -3.572 1 67.69 372 ASN A CA 1
ATOM 3024 C C . ASN A 1 372 ? 0.55 6.902 -2.467 1 67.69 372 ASN A C 1
ATOM 3026 O O . ASN A 1 372 ? 0.162 5.762 -2.734 1 67.69 372 ASN A O 1
ATOM 3030 N N . ALA A 1 373 ? 0.69 7.367 -1.33 1 73.56 373 ALA A N 1
ATOM 3031 C CA . ALA A 1 373 ? 0.32 6.566 -0.164 1 73.56 373 ALA A CA 1
ATOM 3032 C C . ALA A 1 373 ? -1.188 6.594 0.063 1 73.56 373 ALA A C 1
ATOM 3034 O O . ALA A 1 373 ? -1.804 5.555 0.312 1 73.56 373 ALA A O 1
ATOM 3035 N N . MET A 1 374 ? -1.727 7.797 -0.088 1 75.81 374 MET A N 1
ATOM 3036 C CA . MET A 1 374 ? -3.156 7.98 0.146 1 75.81 374 MET A CA 1
ATOM 3037 C C . MET A 1 374 ? -3.869 8.398 -1.135 1 75.81 374 MET A C 1
ATOM 3039 O O . MET A 1 374 ? -3.463 9.359 -1.789 1 75.81 374 MET A O 1
ATOM 3043 N N . LEU A 1 375 ? -4.855 7.707 -1.516 1 75.25 375 LEU A N 1
ATOM 3044 C CA . LEU A 1 375 ? -5.535 7.957 -2.781 1 75.25 375 LEU A CA 1
ATOM 3045 C C . LEU A 1 375 ? -6.523 9.109 -2.646 1 75.25 375 LEU A C 1
ATOM 3047 O O . LEU A 1 375 ? -7.121 9.297 -1.586 1 75.25 375 LEU A O 1
ATOM 3051 N N . GLN A 1 376 ? -6.602 9.836 -3.703 1 75.31 376 GLN A N 1
ATOM 3052 C CA . GLN A 1 376 ? -7.5 10.984 -3.764 1 75.31 376 GLN A CA 1
ATOM 3053 C C . GLN A 1 376 ? -8.961 10.539 -3.84 1 75.31 376 GLN A C 1
ATOM 3055 O O . GLN A 1 376 ? -9.258 9.453 -4.34 1 75.31 376 GLN A O 1
ATOM 3060 N N . LEU A 1 377 ? -9.781 11.445 -3.346 1 73.44 377 LEU A N 1
ATOM 3061 C CA . LEU A 1 377 ? -11.211 11.219 -3.486 1 73.44 377 LEU A CA 1
ATOM 3062 C C . LEU A 1 377 ? -11.664 11.469 -4.922 1 73.44 377 LEU A C 1
ATOM 3064 O O . LEU A 1 377 ? -11.055 12.258 -5.641 1 73.44 377 LEU A O 1
ATOM 3068 N N . GLN A 1 378 ? -12.609 10.633 -5.359 1 68.25 378 GLN A N 1
ATOM 3069 C CA . GLN A 1 378 ? -13.141 10.82 -6.707 1 68.25 378 GLN A CA 1
ATOM 3070 C C . GLN A 1 378 ? -14.25 11.867 -6.715 1 68.25 378 GLN A C 1
ATOM 3072 O O . GLN A 1 378 ? -15.031 11.961 -5.766 1 68.25 378 GLN A O 1
ATOM 3077 N N . ALA A 1 379 ? -14.156 12.68 -7.797 1 62.75 379 ALA A N 1
ATOM 3078 C CA . ALA A 1 379 ? -15.172 13.711 -7.961 1 62.75 379 ALA A CA 1
ATOM 3079 C C . ALA A 1 379 ? -16.562 13.102 -8.062 1 62.75 379 ALA A C 1
ATOM 3081 O O . ALA A 1 379 ? -16.766 12.102 -8.758 1 62.75 379 ALA A O 1
ATOM 3082 N N . GLY A 1 380 ? -17.328 13.281 -7.066 1 58 380 GLY A N 1
ATOM 3083 C CA . GLY A 1 380 ? -18.703 12.844 -7.207 1 58 380 GLY A CA 1
ATOM 3084 C C . GLY A 1 380 ? -19.469 13.633 -8.25 1 58 380 GLY A C 1
ATOM 3085 O O . GLY A 1 380 ? -18.922 14.539 -8.883 1 58 380 GLY A O 1
ATOM 3086 N N . GLY A 1 381 ? -20.656 13.203 -8.633 1 55.38 381 GLY A N 1
ATOM 3087 C CA . GLY A 1 381 ? -21.531 13.875 -9.578 1 55.38 381 GLY A CA 1
ATOM 3088 C C . GLY A 1 381 ? -21.75 15.344 -9.25 1 55.38 381 GLY A C 1
ATOM 3089 O O . GLY A 1 381 ? -21.719 15.734 -8.086 1 55.38 381 GLY A O 1
ATOM 3090 N N . THR A 1 382 ? -21.406 16.234 -10.258 1 55.53 382 THR A N 1
ATOM 3091 C CA . THR A 1 382 ? -21.578 17.688 -10.188 1 55.53 382 THR A CA 1
ATOM 3092 C C . THR A 1 382 ? -22.969 18.047 -9.672 1 55.53 382 THR A C 1
ATOM 3094 O O . THR A 1 382 ? -23.969 17.703 -10.305 1 55.53 382 THR A O 1
ATOM 3097 N N . ARG A 1 383 ? -23.172 18.188 -8.375 1 59.19 383 ARG A N 1
ATOM 3098 C CA . ARG A 1 383 ? -24.438 18.75 -7.934 1 59.19 383 ARG A CA 1
ATOM 3099 C C . ARG A 1 383 ? -24.5 20.25 -8.234 1 59.19 383 ARG A C 1
ATOM 3101 O O . ARG A 1 383 ? -23.484 20.938 -8.18 1 59.19 383 ARG A O 1
ATOM 3108 N N . ASN A 1 384 ? -25.594 20.703 -8.656 1 69.06 384 ASN A N 1
ATOM 3109 C CA . ASN A 1 384 ? -25.797 22.125 -8.961 1 69.06 384 ASN A CA 1
ATOM 3110 C C . ASN A 1 384 ? -25.641 22.984 -7.711 1 69.06 384 ASN A C 1
ATOM 3112 O O . ASN A 1 384 ? -26.344 22.781 -6.715 1 69.06 384 ASN A O 1
ATOM 3116 N N . ALA A 1 385 ? -24.672 23.906 -7.688 1 77.31 385 ALA A N 1
ATOM 3117 C CA . ALA A 1 385 ? -24.453 24.844 -6.582 1 77.31 385 ALA A CA 1
ATOM 3118 C C . ALA A 1 385 ? -25.516 25.922 -6.559 1 77.31 385 ALA A C 1
ATOM 3120 O O . ALA A 1 385 ? -26.094 26.25 -7.594 1 77.31 385 ALA A O 1
ATOM 3121 N N . ASN A 1 386 ? -25.812 26.391 -5.41 1 83.38 386 ASN A N 1
ATOM 3122 C CA . ASN A 1 386 ? -26.766 27.484 -5.273 1 83.38 386 ASN A CA 1
ATOM 3123 C C . ASN A 1 386 ? -26.234 28.766 -5.91 1 83.38 386 ASN A C 1
ATOM 3125 O O . ASN A 1 386 ? -25.031 28.922 -6.09 1 83.38 386 ASN A O 1
ATOM 3129 N N . VAL A 1 387 ? -27.094 29.641 -6.242 1 87.75 387 VAL A N 1
ATOM 3130 C CA . VAL A 1 387 ? -26.797 30.875 -6.965 1 87.75 387 VAL A CA 1
ATOM 3131 C C . VAL A 1 387 ? -25.844 31.734 -6.137 1 87.75 387 VAL A C 1
ATOM 3133 O O . VAL A 1 387 ? -24.938 32.375 -6.684 1 87.75 387 VAL A O 1
ATOM 3136 N N . ASP A 1 388 ? -26.062 31.734 -4.895 1 89.88 388 ASP A N 1
ATOM 3137 C CA . ASP A 1 388 ? -25.234 32.531 -4.012 1 89.88 388 ASP A CA 1
ATOM 3138 C C . ASP A 1 388 ? -23.781 32.062 -4.035 1 89.88 388 ASP A C 1
ATOM 3140 O O . ASP A 1 388 ? -22.859 32.875 -4.031 1 89.88 388 ASP A O 1
ATOM 3144 N N . ALA A 1 389 ? -23.609 30.812 -4.027 1 92.75 389 ALA A N 1
ATOM 3145 C CA . ALA A 1 389 ? -22.266 30.234 -4.094 1 92.75 389 ALA A CA 1
ATOM 3146 C C . ALA A 1 389 ? -21.578 30.609 -5.402 1 92.75 389 ALA A C 1
ATOM 3148 O O . ALA A 1 389 ? -20.375 30.922 -5.414 1 92.75 389 ALA A O 1
ATOM 3149 N N . LYS A 1 390 ? -22.297 30.625 -6.43 1 94.12 390 LYS A N 1
ATOM 3150 C CA . LYS A 1 390 ? -21.75 31 -7.734 1 94.12 390 LYS A CA 1
ATOM 3151 C C . LYS A 1 390 ? -21.359 32.469 -7.766 1 94.12 390 LYS A C 1
ATOM 3153 O O . LYS A 1 390 ? -20.297 32.812 -8.289 1 94.12 390 LYS A O 1
ATOM 3158 N N . THR A 1 391 ? -22.266 33.25 -7.266 1 94.56 391 THR A N 1
ATOM 3159 C CA . THR A 1 391 ? -22 34.656 -7.215 1 94.56 391 THR A CA 1
ATOM 3160 C C . THR A 1 391 ? -20.75 34.969 -6.379 1 94.56 391 THR A C 1
ATOM 3162 O O . THR A 1 391 ? -19.922 35.781 -6.75 1 94.56 391 THR A O 1
ATOM 3165 N N . ASN A 1 392 ? -20.672 34.312 -5.289 1 94.62 392 ASN A N 1
ATOM 3166 C CA . ASN A 1 392 ? -19.5 34.469 -4.434 1 94.62 392 ASN A CA 1
ATOM 3167 C C . ASN A 1 392 ? -18.219 34.125 -5.172 1 94.62 392 ASN A C 1
ATOM 3169 O O . ASN A 1 392 ? -17.219 34.844 -5.055 1 94.62 392 ASN A O 1
ATOM 3173 N N . ARG A 1 393 ? -18.172 33.031 -5.863 1 96.25 393 ARG A N 1
ATOM 3174 C CA . ARG A 1 393 ? -17 32.625 -6.633 1 96.25 393 ARG A CA 1
ATOM 3175 C C . ARG A 1 393 ? -16.656 33.656 -7.695 1 96.25 393 ARG A C 1
ATOM 3177 O O . ARG A 1 393 ? -15.492 33.969 -7.922 1 96.25 393 ARG A O 1
ATOM 3184 N N . GLU A 1 394 ? -17.703 34.219 -8.344 1 95.88 394 GLU A N 1
ATOM 3185 C CA . GLU A 1 394 ? -17.484 35.25 -9.352 1 95.88 394 GLU A CA 1
ATOM 3186 C C . GLU A 1 394 ? -16.906 36.5 -8.734 1 95.88 394 GLU A C 1
ATOM 3188 O O . GLU A 1 394 ? -16.109 37.219 -9.367 1 95.88 394 GLU A O 1
ATOM 3193 N N . ASN A 1 395 ? -17.375 36.812 -7.535 1 96.94 395 ASN A N 1
ATOM 3194 C CA . ASN A 1 395 ? -16.797 37.969 -6.836 1 96.94 395 ASN A CA 1
ATOM 3195 C C . ASN A 1 395 ? -15.297 37.812 -6.629 1 96.94 395 ASN A C 1
ATOM 3197 O O . ASN A 1 395 ? -14.547 38.781 -6.707 1 96.94 395 ASN A O 1
ATOM 3201 N N . TYR A 1 396 ? -14.898 36.594 -6.336 1 97.62 396 TYR A N 1
ATOM 3202 C CA . TYR A 1 396 ? -13.477 36.344 -6.176 1 97.62 396 TYR A CA 1
ATOM 3203 C C . TYR A 1 396 ? -12.758 36.438 -7.516 1 97.62 396 TYR A C 1
ATOM 3205 O O . TYR A 1 396 ? -11.602 36.844 -7.582 1 97.62 396 TYR A O 1
ATOM 3213 N N . VAL A 1 397 ? -13.391 35.969 -8.594 1 97.38 397 VAL A N 1
ATOM 3214 C CA . VAL A 1 397 ? -12.82 36.156 -9.922 1 97.38 397 VAL A CA 1
ATOM 3215 C C . VAL A 1 397 ? -12.547 37.625 -10.172 1 97.38 397 VAL A C 1
ATOM 3217 O O . VAL A 1 397 ? -11.453 38 -10.609 1 97.38 397 VAL A O 1
ATOM 3220 N N . ASP A 1 398 ? -13.547 38.438 -9.891 1 97.38 398 ASP A N 1
ATOM 3221 C CA . ASP A 1 398 ? -13.422 39.875 -10.086 1 97.38 398 ASP A CA 1
ATOM 3222 C C . ASP A 1 398 ? -12.297 40.469 -9.227 1 97.38 398 ASP A C 1
ATOM 3224 O O . ASP A 1 398 ? -11.523 41.312 -9.688 1 97.38 398 ASP A O 1
ATOM 3228 N N . TYR A 1 399 ? -12.25 40.031 -8.062 1 97.5 399 TYR A N 1
ATOM 3229 C CA . TYR A 1 399 ? -11.234 40.531 -7.145 1 97.5 399 TYR A CA 1
ATOM 3230 C C . TYR A 1 399 ? -9.836 40.188 -7.656 1 97.5 399 TYR A C 1
ATOM 3232 O O . TYR A 1 399 ? -8.961 41.062 -7.688 1 97.5 399 TYR A O 1
ATOM 3240 N N . PHE A 1 400 ? -9.539 39 -8.086 1 97.38 400 PHE A N 1
ATOM 3241 C CA . PHE A 1 400 ? -8.211 38.562 -8.492 1 97.38 400 PHE A CA 1
ATOM 3242 C C . PHE A 1 400 ? -7.816 39.156 -9.828 1 97.38 400 PHE A C 1
ATOM 3244 O O . PHE A 1 400 ? -6.637 39.188 -10.188 1 97.38 400 PHE A O 1
ATOM 3251 N N . ASN A 1 401 ? -8.758 39.625 -10.539 1 96.88 401 ASN A N 1
ATOM 3252 C CA . ASN A 1 401 ? -8.469 40.281 -11.812 1 96.88 401 ASN A CA 1
ATOM 3253 C C . ASN A 1 401 ? -8.531 41.781 -11.695 1 96.88 401 ASN A C 1
ATOM 3255 O O . ASN A 1 401 ? -8.398 42.5 -12.695 1 96.88 401 ASN A O 1
ATOM 3259 N N . GLY A 1 402 ? -8.82 42.312 -10.555 1 96.31 402 GLY A N 1
ATOM 3260 C CA . GLY A 1 402 ? -8.906 43.75 -10.258 1 96.31 402 GLY A CA 1
ATOM 3261 C C . GLY A 1 402 ? -8 44.188 -9.117 1 96.31 402 GLY A C 1
ATOM 3262 O O . GLY A 1 402 ? -6.777 44.062 -9.211 1 96.31 402 GLY A O 1
ATOM 3263 N N . GLN A 1 403 ? -8.555 44.438 -7.996 1 94.69 403 GLN A N 1
ATOM 3264 C CA . GLN A 1 403 ? -7.844 45 -6.852 1 94.69 403 GLN A CA 1
ATOM 3265 C C . GLN A 1 403 ? -6.848 44 -6.273 1 94.69 403 GLN A C 1
ATOM 3267 O O . GLN A 1 403 ? -5.824 44.406 -5.707 1 94.69 403 GLN A O 1
ATOM 3272 N N . GLY A 1 404 ? -7.184 42.781 -6.398 1 95.38 404 GLY A N 1
ATOM 3273 C CA . GLY A 1 404 ? -6.355 41.75 -5.801 1 95.38 404 GLY A CA 1
ATOM 3274 C C . GLY A 1 404 ? -5.395 41.125 -6.785 1 95.38 404 GLY A C 1
ATOM 3275 O O . GLY A 1 404 ? -4.75 40.094 -6.473 1 95.38 404 GLY A O 1
ATOM 3276 N N . ALA A 1 405 ? -5.176 41.656 -7.965 1 96.38 405 ALA A N 1
ATOM 3277 C CA . ALA A 1 405 ? -4.285 41.125 -8.992 1 96.38 405 ALA A CA 1
ATOM 3278 C C . ALA A 1 405 ? -2.828 41.188 -8.547 1 96.38 405 ALA A C 1
ATOM 3280 O O . ALA A 1 405 ? -2.416 42.188 -7.914 1 96.38 405 ALA A O 1
ATOM 3281 N N . VAL A 1 406 ? -2.09 40.188 -8.82 1 94.06 406 VAL A N 1
ATOM 3282 C CA . VAL A 1 406 ? -0.658 40.188 -8.531 1 94.06 406 VAL A CA 1
ATOM 3283 C C . VAL A 1 406 ? 0.127 40.125 -9.844 1 94.06 406 VAL A C 1
ATOM 3285 O O . VAL A 1 406 ? -0.369 39.625 -10.852 1 94.06 406 VAL A O 1
ATOM 3288 N N . ASP A 1 407 ? 1.381 40.5 -9.875 1 91.12 407 ASP A N 1
ATOM 3289 C CA . ASP A 1 407 ? 2.162 40.812 -11.07 1 91.12 407 ASP A CA 1
ATOM 3290 C C . ASP A 1 407 ? 2.469 39.531 -11.867 1 91.12 407 ASP A C 1
ATOM 3292 O O . ASP A 1 407 ? 2.564 39.594 -13.094 1 91.12 407 ASP A O 1
ATOM 3296 N N . TRP A 1 408 ? 2.602 38.5 -11.203 1 91.38 408 TRP A N 1
ATOM 3297 C CA . TRP A 1 408 ? 3.135 37.312 -11.875 1 91.38 408 TRP A CA 1
ATOM 3298 C C . TRP A 1 408 ? 2.008 36.406 -12.344 1 91.38 408 TRP A C 1
ATOM 3300 O O . TRP A 1 408 ? 2.252 35.406 -13.039 1 91.38 408 TRP A O 1
ATOM 3310 N N . GLN A 1 409 ? 0.756 36.688 -11.984 1 92.38 409 GLN A N 1
ATOM 3311 C CA . GLN A 1 409 ? -0.316 35.688 -12.133 1 92.38 409 GLN A CA 1
ATOM 3312 C C . GLN A 1 409 ? -0.6 35.406 -13.602 1 92.38 409 GLN A C 1
ATOM 3314 O O . GLN A 1 409 ? -0.959 34.281 -13.961 1 92.38 409 GLN A O 1
ATOM 3319 N N . ASP A 1 410 ? -0.369 36.375 -14.508 1 91.31 410 ASP A N 1
ATOM 3320 C CA . ASP A 1 410 ? -0.611 36.188 -15.93 1 91.31 410 ASP A CA 1
ATOM 3321 C C . ASP A 1 410 ? 0.393 35.188 -16.531 1 91.31 410 ASP A C 1
ATOM 3323 O O . ASP A 1 410 ? 0.053 34.406 -17.422 1 91.31 410 ASP A O 1
ATOM 3327 N N . ALA A 1 411 ? 1.506 35.188 -16.031 1 88 411 ALA A N 1
ATOM 3328 C CA . ALA A 1 411 ? 2.572 34.344 -16.547 1 88 411 ALA A CA 1
ATOM 3329 C C . ALA A 1 411 ? 2.389 32.875 -16.094 1 88 411 ALA A C 1
ATOM 3331 O O . ALA A 1 411 ? 2.955 31.969 -16.688 1 88 411 ALA A O 1
ATOM 3332 N N . MET A 1 412 ? 1.599 32.719 -15.086 1 88.44 412 MET A N 1
ATOM 3333 C CA . MET A 1 412 ? 1.485 31.391 -14.469 1 88.44 412 MET A CA 1
ATOM 3334 C C . MET A 1 412 ? 0.338 30.594 -15.086 1 88.44 412 MET A C 1
ATOM 3336 O O . MET A 1 412 ? 0.181 29.406 -14.805 1 88.44 412 MET A O 1
ATOM 3340 N N . ILE A 1 413 ? -0.447 31.188 -15.906 1 86.5 413 ILE A N 1
ATOM 3341 C CA . ILE A 1 413 ? -1.592 30.469 -16.469 1 86.5 413 ILE A CA 1
ATOM 3342 C C . ILE A 1 413 ? -1.293 30.078 -17.906 1 86.5 413 ILE A C 1
ATOM 3344 O O . ILE A 1 413 ? -0.531 30.766 -18.609 1 86.5 413 ILE A O 1
ATOM 3348 N N . MET B 1 1 ? 45 62.344 -14.906 1 26.7 1 MET B N 1
ATOM 3349 C CA . MET B 1 1 ? 45.938 61.438 -14.195 1 26.7 1 MET B CA 1
ATOM 3350 C C . MET B 1 1 ? 45.25 60.125 -13.859 1 26.7 1 MET B C 1
ATOM 3352 O O . MET B 1 1 ? 44.25 60.094 -13.125 1 26.7 1 MET B O 1
ATOM 3356 N N . SER B 1 2 ? 45.25 59.062 -14.82 1 34.53 2 SER B N 1
ATOM 3357 C CA . SER B 1 2 ? 44.656 57.75 -15.07 1 34.53 2 SER B CA 1
ATOM 3358 C C . SER B 1 2 ? 45.125 56.75 -14.023 1 34.53 2 SER B C 1
ATOM 3360 O O . SER B 1 2 ? 46.344 56.531 -13.867 1 34.53 2 SER B O 1
ATOM 3362 N N . ILE B 1 3 ? 44.5 56.844 -12.891 1 36.59 3 ILE B N 1
ATOM 3363 C CA . ILE B 1 3 ? 44.906 56.031 -11.742 1 36.59 3 ILE B CA 1
ATOM 3364 C C . ILE B 1 3 ? 45 54.562 -12.156 1 36.59 3 ILE B C 1
ATOM 3366 O O . ILE B 1 3 ? 44.031 53.938 -12.555 1 36.59 3 ILE B O 1
ATOM 3370 N N . PHE B 1 4 ? 46.219 54.188 -12.688 1 38.19 4 PHE B N 1
ATOM 3371 C CA . PHE B 1 4 ? 46.781 52.875 -13.008 1 38.19 4 PHE B CA 1
ATOM 3372 C C . PHE B 1 4 ? 46.75 51.969 -11.805 1 38.19 4 PHE B C 1
ATOM 3374 O O . PHE B 1 4 ? 47.5 52.125 -10.852 1 38.19 4 PHE B O 1
ATOM 3381 N N . MET B 1 5 ? 45.531 51.719 -11.352 1 41.88 5 MET B N 1
ATOM 3382 C CA . MET B 1 5 ? 45.469 50.75 -10.266 1 41.88 5 MET B CA 1
ATOM 3383 C C . MET B 1 5 ? 46.344 49.531 -10.609 1 41.88 5 MET B C 1
ATOM 3385 O O . MET B 1 5 ? 46.188 48.969 -11.688 1 41.88 5 MET B O 1
ATOM 3389 N N . ASP B 1 6 ? 47.531 49.406 -9.922 1 44.84 6 ASP B N 1
ATOM 3390 C CA . ASP B 1 6 ? 48.656 48.5 -10.094 1 44.84 6 ASP B CA 1
ATOM 3391 C C . ASP B 1 6 ? 48.188 47.031 -10.141 1 44.84 6 ASP B C 1
ATOM 3393 O O . ASP B 1 6 ? 47.188 46.688 -9.508 1 44.84 6 ASP B O 1
ATOM 3397 N N . ASP B 1 7 ? 48.719 46.281 -11.141 1 54.59 7 ASP B N 1
ATOM 3398 C CA . ASP B 1 7 ? 48.562 44.875 -11.555 1 54.59 7 ASP B CA 1
ATOM 3399 C C . ASP B 1 7 ? 48.75 43.938 -10.383 1 54.59 7 ASP B C 1
ATOM 3401 O O . ASP B 1 7 ? 48.125 42.875 -10.336 1 54.59 7 ASP B O 1
ATOM 3405 N N . SER B 1 8 ? 49.531 44.406 -9.391 1 53.94 8 SER B N 1
ATOM 3406 C CA . SER B 1 8 ? 49.844 43.5 -8.297 1 53.94 8 SER B CA 1
ATOM 3407 C C . SER B 1 8 ? 48.656 43.281 -7.363 1 53.94 8 SER B C 1
ATOM 3409 O O . SER B 1 8 ? 48.438 42.188 -6.852 1 53.94 8 SER B O 1
ATOM 3411 N N . ARG B 1 9 ? 48 44.312 -7.035 1 55.84 9 ARG B N 1
ATOM 3412 C CA . ARG B 1 9 ? 46.844 44.188 -6.152 1 55.84 9 ARG B CA 1
ATOM 3413 C C . ARG B 1 9 ? 45.75 43.375 -6.816 1 55.84 9 ARG B C 1
ATOM 3415 O O . ARG B 1 9 ? 44.969 42.688 -6.137 1 55.84 9 ARG B O 1
ATOM 3422 N N . ARG B 1 10 ? 45.625 43.562 -8.156 1 56.59 10 ARG B N 1
ATOM 3423 C CA . ARG B 1 10 ? 44.656 42.688 -8.836 1 56.59 10 ARG B CA 1
ATOM 3424 C C . ARG B 1 10 ? 45.094 41.219 -8.758 1 56.59 10 ARG B C 1
ATOM 3426 O O . ARG B 1 10 ? 44.25 40.344 -8.602 1 56.59 10 ARG B O 1
ATOM 3433 N N . ALA B 1 11 ? 46.375 41.031 -8.812 1 56.78 11 ALA B N 1
ATOM 3434 C CA . ALA B 1 11 ? 46.844 39.656 -8.695 1 56.78 11 ALA B CA 1
ATOM 3435 C C . ALA B 1 11 ? 46.625 39.125 -7.273 1 56.78 11 ALA B C 1
ATOM 3437 O O . ALA B 1 11 ? 46.219 38 -7.078 1 56.78 11 ALA B O 1
ATOM 3438 N N . ALA B 1 12 ? 46.938 40 -6.293 1 55.94 12 ALA B N 1
ATOM 3439 C CA . ALA B 1 12 ? 46.719 39.562 -4.922 1 55.94 12 ALA B CA 1
ATOM 3440 C C . ALA B 1 12 ? 45.25 39.312 -4.648 1 55.94 12 ALA B C 1
ATOM 3442 O O . ALA B 1 12 ? 44.875 38.344 -4.004 1 55.94 12 ALA B O 1
ATOM 3443 N N . LEU B 1 13 ? 44.344 40.281 -5.188 1 55.41 13 LEU B N 1
ATOM 3444 C CA . LEU B 1 13 ? 42.938 40 -5.012 1 55.41 13 LEU B CA 1
ATOM 3445 C C . LEU B 1 13 ? 42.5 38.781 -5.793 1 55.41 13 LEU B C 1
ATOM 3447 O O . LEU B 1 13 ? 41.688 37.969 -5.316 1 55.41 13 LEU B O 1
ATOM 3451 N N . ALA B 1 14 ? 43.094 38.594 -7.066 1 56.31 14 ALA B N 1
ATOM 3452 C CA . ALA B 1 14 ? 42.781 37.375 -7.777 1 56.31 14 ALA B CA 1
ATOM 3453 C C . ALA B 1 14 ? 43.312 36.156 -7.016 1 56.31 14 ALA B C 1
ATOM 3455 O O . ALA B 1 14 ? 42.656 35.125 -6.926 1 56.31 14 ALA B O 1
ATOM 3456 N N . ILE B 1 15 ? 44.531 36.25 -6.461 1 54.41 15 ILE B N 1
ATOM 3457 C CA . ILE B 1 15 ? 45.031 35.125 -5.68 1 54.41 15 ILE B CA 1
ATOM 3458 C C . ILE B 1 15 ? 44.156 34.938 -4.43 1 54.41 15 ILE B C 1
ATOM 3460 O O . ILE B 1 15 ? 43.812 33.812 -4.062 1 54.41 15 ILE B O 1
ATOM 3464 N N . LEU B 1 16 ? 43.812 36.094 -3.68 1 52 16 LEU B N 1
ATOM 3465 C CA . LEU B 1 16 ? 42.938 35.906 -2.533 1 52 16 LEU B CA 1
ATOM 3466 C C . LEU B 1 16 ? 41.562 35.375 -2.965 1 52 16 LEU B C 1
ATOM 3468 O O . LEU B 1 16 ? 41 34.531 -2.287 1 52 16 LEU B O 1
ATOM 3472 N N . LEU B 1 17 ? 40.969 35.969 -4.082 1 50.88 17 LEU B N 1
ATOM 3473 C CA . LEU B 1 17 ? 39.719 35.375 -4.574 1 50.88 17 LEU B CA 1
ATOM 3474 C C . LEU B 1 17 ? 39.938 33.938 -5.008 1 50.88 17 LEU B C 1
ATOM 3476 O O . LEU B 1 17 ? 39.125 33.062 -4.758 1 50.88 17 LEU B O 1
ATOM 3480 N N . LEU B 1 18 ? 41.031 33.625 -5.773 1 48.78 18 LEU B N 1
ATOM 3481 C CA . LEU B 1 18 ? 41.312 32.219 -6.113 1 48.78 18 LEU B CA 1
ATOM 3482 C C . LEU B 1 18 ? 41.594 31.406 -4.859 1 48.78 18 LEU B C 1
ATOM 3484 O O . LEU B 1 18 ? 41.188 30.25 -4.766 1 48.78 18 LEU B O 1
ATOM 3488 N N . THR B 1 19 ? 42.438 31.875 -3.922 1 46.72 19 THR B N 1
ATOM 3489 C CA . THR B 1 19 ? 42.625 31.109 -2.697 1 46.72 19 THR B CA 1
ATOM 3490 C C . THR B 1 19 ? 41.344 31.047 -1.879 1 46.72 19 THR B C 1
ATOM 3492 O O . THR B 1 19 ? 41.094 30.047 -1.195 1 46.72 19 THR B O 1
ATOM 3495 N N . SER B 1 20 ? 40.562 32.094 -1.573 1 42.47 20 SER B N 1
ATOM 3496 C CA . SER B 1 20 ? 39.281 32.031 -0.887 1 42.47 20 SER B CA 1
ATOM 3497 C C . SER B 1 20 ? 38.312 31.109 -1.625 1 42.47 20 SER B C 1
ATOM 3499 O O . SER B 1 20 ? 37.469 30.453 -1.002 1 42.47 20 SER B O 1
ATOM 3501 N N . ILE B 1 21 ? 38.156 31.125 -3.002 1 39.94 21 ILE B N 1
ATOM 3502 C CA . ILE B 1 21 ? 37.375 30.094 -3.699 1 39.94 21 ILE B CA 1
ATOM 3503 C C . ILE B 1 21 ? 37.969 28.719 -3.414 1 39.94 21 ILE B C 1
ATOM 3505 O O . ILE B 1 21 ? 37.25 27.734 -3.334 1 39.94 21 ILE B O 1
ATOM 3509 N N . LYS B 1 22 ? 39.25 28.469 -3.451 1 34.94 22 LYS B N 1
ATOM 3510 C CA . LYS B 1 22 ? 39.875 27.172 -3.158 1 34.94 22 LYS B CA 1
ATOM 3511 C C . LYS B 1 22 ? 39.594 26.766 -1.713 1 34.94 22 LYS B C 1
ATOM 3513 O O . LYS B 1 22 ? 39.969 25.656 -1.308 1 34.94 22 LYS B O 1
ATOM 3518 N N . GLN B 1 23 ? 39.719 27.703 -0.754 1 32.5 23 GLN B N 1
ATOM 3519 C CA . GLN B 1 23 ? 39.375 27.109 0.536 1 32.5 23 GLN B CA 1
ATOM 3520 C C . GLN B 1 23 ? 38 26.484 0.5 1 32.5 23 GLN B C 1
ATOM 3522 O O . GLN B 1 23 ? 37 27.141 0.793 1 32.5 23 GLN B O 1
ATOM 3527 N N . LYS B 1 24 ? 37.562 25.938 -0.659 1 35.91 24 LYS B N 1
ATOM 3528 C CA . LYS B 1 24 ? 36.469 24.984 -0.632 1 35.91 24 LYS B CA 1
ATOM 3529 C C . LYS B 1 24 ? 36.438 24.188 0.669 1 35.91 24 LYS B C 1
ATOM 3531 O O . LYS B 1 24 ? 37.406 23.516 0.998 1 35.91 24 LYS B O 1
ATOM 3536 N N . LYS B 1 25 ? 35.75 24.688 1.635 1 34.84 25 LYS B N 1
ATOM 3537 C CA . LYS B 1 25 ? 35.531 23.906 2.854 1 34.84 25 LYS B CA 1
ATOM 3538 C C . LYS B 1 25 ? 35.594 22.422 2.584 1 34.84 25 LYS B C 1
ATOM 3540 O O . LYS B 1 25 ? 34.875 21.891 1.729 1 34.84 25 LYS B O 1
ATOM 3545 N N . LYS B 1 26 ? 36.719 21.766 2.689 1 31.86 26 LYS B N 1
ATOM 3546 C CA . LYS B 1 26 ? 36.781 20.312 2.703 1 31.86 26 LYS B CA 1
ATOM 3547 C C . LYS B 1 26 ? 35.469 19.703 3.238 1 31.86 26 LYS B C 1
ATOM 3549 O O . LYS B 1 26 ? 35.156 19.844 4.422 1 31.86 26 LYS B O 1
ATOM 3554 N N . ARG B 1 27 ? 34.469 19.781 2.51 1 36.41 27 ARG B N 1
ATOM 3555 C CA . ARG B 1 27 ? 33.344 18.953 2.955 1 36.41 27 ARG B CA 1
ATOM 3556 C C . ARG B 1 27 ? 33.844 17.734 3.717 1 36.41 27 ARG B C 1
ATOM 3558 O O . ARG B 1 27 ? 34.688 16.984 3.221 1 36.41 27 ARG B O 1
ATOM 3565 N N . LYS B 1 28 ? 34.094 17.844 4.969 1 36.06 28 LYS B N 1
ATOM 3566 C CA . LYS B 1 28 ? 34.375 16.609 5.711 1 36.06 28 LYS B CA 1
ATOM 3567 C C . LYS B 1 28 ? 33.906 15.391 4.941 1 36.06 28 LYS B C 1
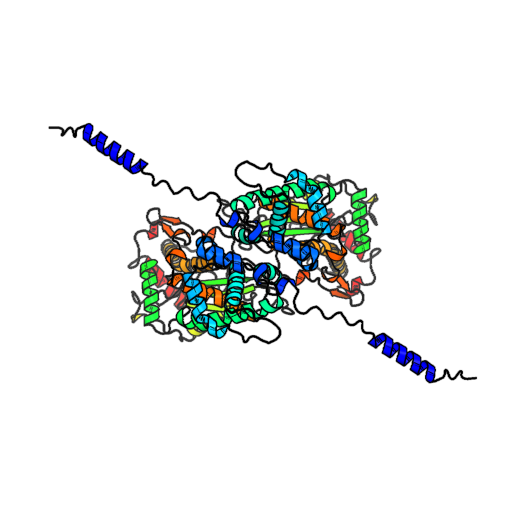ATOM 3569 O O . LYS B 1 28 ? 32.781 15.336 4.492 1 36.06 28 LYS B O 1
ATOM 3574 N N . ARG B 1 29 ? 34.656 14.688 4.32 1 33.41 29 ARG B N 1
ATOM 3575 C CA . ARG B 1 29 ? 34.438 13.414 3.646 1 33.41 29 ARG B CA 1
ATOM 3576 C C . ARG B 1 29 ? 33.375 12.594 4.363 1 33.41 29 ARG B C 1
ATOM 3578 O O . ARG B 1 29 ? 33.406 12.414 5.582 1 33.41 29 ARG B O 1
ATOM 3585 N N . SER B 1 30 ? 32.156 12.703 3.842 1 39.16 30 SER B N 1
ATOM 3586 C CA . SER B 1 30 ? 31.109 11.844 4.371 1 39.16 30 SER B CA 1
ATOM 3587 C C . SER B 1 30 ? 31.672 10.508 4.848 1 39.16 30 SER B C 1
ATOM 3589 O O . SER B 1 30 ? 32.5 9.898 4.168 1 39.16 30 SER B O 1
ATOM 3591 N N . ILE B 1 31 ? 32.062 10.344 6.016 1 45.09 31 ILE B N 1
ATOM 3592 C CA . ILE B 1 31 ? 32.438 9.062 6.605 1 45.09 31 ILE B CA 1
ATOM 3593 C C . ILE B 1 31 ? 31.766 7.926 5.816 1 45.09 31 ILE B C 1
ATOM 3595 O O . ILE B 1 31 ? 30.562 7.941 5.582 1 45.09 31 ILE B O 1
ATOM 3599 N N . TRP B 1 32 ? 32.5 7.254 5.02 1 44.38 32 TRP B N 1
ATOM 3600 C CA . TRP B 1 32 ? 32.156 6.109 4.18 1 44.38 32 TRP B CA 1
ATOM 3601 C C . TRP B 1 32 ? 31.047 5.281 4.801 1 44.38 32 TRP B C 1
ATOM 3603 O O . TRP B 1 32 ? 30.078 4.93 4.129 1 44.38 32 TRP B O 1
ATOM 3613 N N . SER B 1 33 ? 31.25 4.578 5.91 1 57.81 33 SER B N 1
ATOM 3614 C CA . SER B 1 33 ? 30.234 3.766 6.562 1 57.81 33 SER B CA 1
ATOM 3615 C C . SER B 1 33 ? 29.953 4.258 7.977 1 57.81 33 SER B C 1
ATOM 3617 O O . SER B 1 33 ? 30.875 4.645 8.703 1 57.81 33 SER B O 1
ATOM 3619 N N . LYS B 1 34 ? 28.75 4.574 8.234 1 64.94 34 LYS B N 1
ATOM 3620 C CA . LYS B 1 34 ? 28.375 4.883 9.609 1 64.94 34 LYS B CA 1
ATOM 3621 C C . LYS B 1 34 ? 28.938 3.842 10.578 1 64.94 34 LYS B C 1
ATOM 3623 O O . LYS B 1 34 ? 28.906 2.643 10.297 1 64.94 34 LYS B O 1
ATOM 3628 N N . GLN B 1 35 ? 29.562 4.258 11.57 1 63.03 35 GLN B N 1
ATOM 3629 C CA . GLN B 1 35 ? 30.312 3.434 12.508 1 63.03 35 GLN B CA 1
ATOM 3630 C C . GLN B 1 35 ? 29.484 2.264 13.016 1 63.03 35 GLN B C 1
ATOM 3632 O O . GLN B 1 35 ? 29.984 1.149 13.164 1 63.03 35 GLN B O 1
ATOM 3637 N N . TRP B 1 36 ? 28.172 2.471 13.266 1 67.19 36 TRP B N 1
ATOM 3638 C CA . TRP B 1 36 ? 27.391 1.393 13.859 1 67.19 36 TRP B CA 1
ATOM 3639 C C . TRP B 1 36 ? 27.141 0.281 12.844 1 67.19 36 TRP B C 1
ATOM 3641 O O . TRP B 1 36 ? 26.953 -0.879 13.219 1 67.19 36 TRP B O 1
ATOM 3651 N N . LEU B 1 37 ? 27.297 0.574 11.602 1 71.88 37 LEU B N 1
ATOM 3652 C CA . LEU B 1 37 ? 27.125 -0.419 10.547 1 71.88 37 LEU B CA 1
ATOM 3653 C C . LEU B 1 37 ? 28.328 -1.354 10.484 1 71.88 37 LEU B C 1
ATOM 3655 O O . LEU B 1 37 ? 28.219 -2.479 9.992 1 71.88 37 LEU B O 1
ATOM 3659 N N . LEU B 1 38 ? 29.359 -0.807 10.953 1 65.5 38 LEU B N 1
ATOM 3660 C CA . LEU B 1 38 ? 30.562 -1.62 11 1 65.5 38 LEU B CA 1
ATOM 3661 C C . LEU B 1 38 ? 30.453 -2.715 12.055 1 65.5 38 LEU B C 1
ATOM 3663 O O . LEU B 1 38 ? 31.156 -3.727 11.984 1 65.5 38 LEU B O 1
ATOM 3667 N N . HIS B 1 39 ? 29.516 -2.463 12.984 1 67.62 39 HIS B N 1
ATOM 3668 C CA . HIS B 1 39 ? 29.25 -3.461 14.016 1 67.62 39 HIS B CA 1
ATOM 3669 C C . HIS B 1 39 ? 27.969 -4.234 13.719 1 67.62 39 HIS B C 1
ATOM 3671 O O . HIS B 1 39 ? 27.156 -4.473 14.617 1 67.62 39 HIS B O 1
ATOM 3677 N N . ARG B 1 40 ? 27.922 -4.676 12.547 1 72.06 40 ARG B N 1
ATOM 3678 C CA . ARG B 1 40 ? 26.734 -5.363 12.055 1 72.06 40 ARG B CA 1
ATOM 3679 C C . ARG B 1 40 ? 26.422 -6.59 12.898 1 72.06 40 ARG B C 1
ATOM 3681 O O . ARG B 1 40 ? 25.25 -6.906 13.133 1 72.06 40 ARG B O 1
ATOM 3688 N N . HIS B 1 41 ? 27.359 -7.18 13.297 1 70.12 41 HIS B N 1
ATOM 3689 C CA . HIS B 1 41 ? 27.156 -8.414 14.055 1 70.12 41 HIS B CA 1
ATOM 3690 C C . HIS B 1 41 ? 26.453 -8.141 15.375 1 70.12 41 HIS B C 1
ATOM 3692 O O . HIS B 1 41 ? 25.719 -9 15.891 1 70.12 41 HIS B O 1
ATOM 3698 N N . LYS B 1 42 ? 26.547 -6.926 15.805 1 71.12 42 LYS B N 1
ATOM 3699 C CA . LYS B 1 42 ? 25.984 -6.594 17.109 1 71.12 42 LYS B CA 1
ATOM 3700 C C . LYS B 1 42 ? 24.547 -6.086 16.984 1 71.12 42 LYS B C 1
ATOM 3702 O O . LYS B 1 42 ? 23.688 -6.422 17.797 1 71.12 42 LYS B O 1
ATOM 3707 N N . PHE B 1 43 ? 24.344 -5.434 15.969 1 75.12 43 PHE B N 1
ATOM 3708 C CA . PHE B 1 43 ? 23.094 -4.699 15.938 1 75.12 43 PHE B CA 1
ATOM 3709 C C . PHE B 1 43 ? 22.141 -5.297 14.906 1 75.12 43 PHE B C 1
ATOM 3711 O O . PHE B 1 43 ? 20.938 -4.992 14.906 1 75.12 43 PHE B O 1
ATOM 3718 N N . SER B 1 44 ? 22.688 -6.238 14.164 1 82.38 44 SER B N 1
ATOM 3719 C CA . SER B 1 44 ? 21.812 -6.859 13.164 1 82.38 44 SER B CA 1
ATOM 3720 C C . SER B 1 44 ? 20.984 -7.977 13.773 1 82.38 44 SER B C 1
ATOM 3722 O O . SER B 1 44 ? 21.172 -8.344 14.938 1 82.38 44 SER B O 1
ATOM 3724 N N . HIS B 1 45 ? 20.125 -8.5 13.039 1 87.31 45 HIS B N 1
ATOM 3725 C CA . HIS B 1 45 ? 19.25 -9.57 13.508 1 87.31 45 HIS B CA 1
ATOM 3726 C C . HIS B 1 45 ? 19.875 -10.938 13.297 1 87.31 45 HIS B C 1
ATOM 3728 O O . HIS B 1 45 ? 19.219 -11.969 13.422 1 87.31 45 HIS B O 1
ATOM 3734 N N . MET B 1 46 ? 21.172 -10.945 12.984 1 85 46 MET B N 1
ATOM 3735 C CA . MET B 1 46 ? 21.828 -12.234 12.766 1 85 46 MET B CA 1
ATOM 3736 C C . MET B 1 46 ? 21.797 -13.078 14.039 1 85 46 MET B C 1
ATOM 3738 O O . MET B 1 46 ? 21.547 -14.289 13.977 1 85 46 MET B O 1
ATOM 3742 N N . GLY B 1 47 ? 22.047 -12.398 15.125 1 82.06 47 GLY B N 1
ATOM 3743 C CA . GLY B 1 47 ? 21.969 -13.102 16.406 1 82.06 47 GLY B CA 1
ATOM 3744 C C . GLY B 1 47 ? 20.578 -13.602 16.703 1 82.06 47 GLY B C 1
ATOM 3745 O O . GLY B 1 47 ? 20.406 -14.727 17.188 1 82.06 47 GLY B O 1
ATOM 3746 N N . LEU B 1 48 ? 19.641 -12.805 16.438 1 86.5 48 LEU B N 1
ATOM 3747 C CA . LEU B 1 48 ? 18.25 -13.188 16.641 1 86.5 48 LEU B CA 1
ATOM 3748 C C . LEU B 1 48 ? 17.891 -14.383 15.758 1 86.5 48 LEU B C 1
ATOM 3750 O O . LEU B 1 48 ? 17.234 -15.328 16.219 1 86.5 48 LEU B O 1
ATOM 3754 N N . LEU B 1 49 ? 18.312 -14.367 14.539 1 89.69 49 LEU B N 1
ATOM 3755 C CA . LEU B 1 49 ? 17.969 -15.43 13.594 1 89.69 49 LEU B CA 1
ATOM 3756 C C . LEU B 1 49 ? 18.547 -16.766 14.047 1 89.69 49 LEU B C 1
ATOM 3758 O O . LEU B 1 49 ? 17.906 -17.812 13.891 1 89.69 49 LEU B O 1
ATOM 3762 N N . LYS B 1 50 ? 19.703 -16.688 14.531 1 87.44 50 LYS B N 1
ATOM 3763 C CA . LYS B 1 50 ? 20.297 -17.906 15.062 1 87.44 50 LYS B CA 1
ATOM 3764 C C . LYS B 1 50 ? 19.469 -18.469 16.219 1 87.44 50 LYS B C 1
ATOM 3766 O O . LYS B 1 50 ? 19.234 -19.672 16.281 1 87.44 50 LYS B O 1
ATOM 3771 N N . GLU B 1 51 ? 19.062 -17.547 17 1 86.31 51 GLU B N 1
ATOM 3772 C CA . GLU B 1 51 ? 18.219 -17.953 18.125 1 86.31 51 GLU B CA 1
ATOM 3773 C C . GLU B 1 51 ? 16.891 -18.531 17.656 1 86.31 51 GLU B C 1
ATOM 3775 O O . GLU B 1 51 ? 16.422 -19.547 18.172 1 86.31 51 GLU B O 1
ATOM 3780 N N . LEU B 1 52 ? 16.281 -17.922 16.719 1 89.25 52 LEU B N 1
ATOM 3781 C CA . LEU B 1 52 ? 14.984 -18.359 16.203 1 89.25 52 LEU B CA 1
ATOM 3782 C C . LEU B 1 52 ? 15.102 -19.719 15.531 1 89.25 52 LEU B C 1
ATOM 3784 O O . LEU B 1 52 ? 14.242 -20.578 15.719 1 89.25 52 LEU B O 1
ATOM 3788 N N . LYS B 1 53 ? 16.125 -19.875 14.797 1 89.81 53 LYS B N 1
ATOM 3789 C CA . LYS B 1 53 ? 16.359 -21.125 14.094 1 89.81 53 LYS B CA 1
ATOM 3790 C C . LYS B 1 53 ? 16.422 -22.297 15.07 1 89.81 53 LYS B C 1
ATOM 3792 O O . LYS B 1 53 ? 15.852 -23.359 14.82 1 89.81 53 LYS B O 1
ATOM 3797 N N . GLU B 1 54 ? 16.984 -22.109 16.156 1 86.75 54 GLU B N 1
ATOM 3798 C CA . GLU B 1 54 ? 17.25 -23.172 17.125 1 86.75 54 GLU B CA 1
ATOM 3799 C C . GLU B 1 54 ? 16.047 -23.391 18.047 1 86.75 54 GLU B C 1
ATOM 3801 O O . GLU B 1 54 ? 15.703 -24.531 18.359 1 86.75 54 GLU B O 1
ATOM 3806 N N . ASN B 1 55 ? 15.391 -22.266 18.391 1 85.5 55 ASN B N 1
ATOM 3807 C CA . ASN B 1 55 ? 14.453 -22.406 19.5 1 85.5 55 ASN B CA 1
ATOM 3808 C C . ASN B 1 55 ? 13.023 -22.062 19.078 1 85.5 55 ASN B C 1
ATOM 3810 O O . ASN B 1 55 ? 12.062 -22.438 19.75 1 85.5 55 ASN B O 1
ATOM 3814 N N . ASN B 1 56 ? 12.906 -21.328 18.047 1 88.94 56 ASN B N 1
ATOM 3815 C CA . ASN B 1 56 ? 11.578 -20.906 17.609 1 88.94 56 ASN B CA 1
ATOM 3816 C C . ASN B 1 56 ? 11.445 -20.969 16.094 1 88.94 56 ASN B C 1
ATOM 3818 O O . ASN B 1 56 ? 11.281 -19.938 15.438 1 88.94 56 ASN B O 1
ATOM 3822 N N . PRO B 1 57 ? 11.336 -22.172 15.57 1 88.19 57 PRO B N 1
ATOM 3823 C CA . PRO B 1 57 ? 11.336 -22.344 14.117 1 88.19 57 PRO B CA 1
ATOM 3824 C C . PRO B 1 57 ? 10.156 -21.641 13.438 1 88.19 57 PRO B C 1
ATOM 3826 O O . PRO B 1 57 ? 10.266 -21.203 12.297 1 88.19 57 PRO B O 1
ATOM 3829 N N . ASP B 1 58 ? 9.062 -21.484 14.125 1 88.06 58 ASP B N 1
ATOM 3830 C CA . ASP B 1 58 ? 7.902 -20.812 13.539 1 88.06 58 ASP B 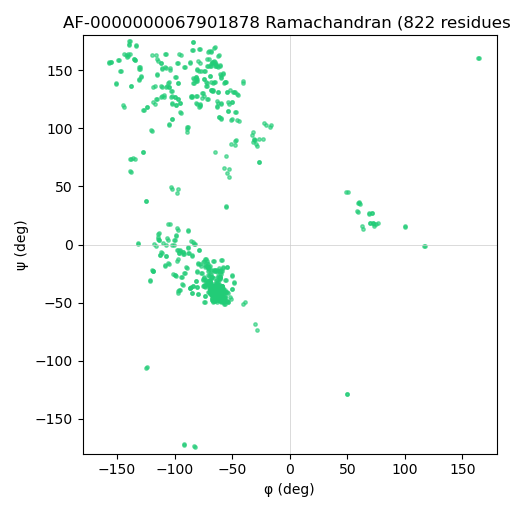CA 1
ATOM 3831 C C . ASP B 1 58 ? 8.188 -19.328 13.32 1 88.06 58 ASP B C 1
ATOM 3833 O O . ASP B 1 58 ? 7.777 -18.766 12.305 1 88.06 58 ASP B O 1
ATOM 3837 N N . ASP B 1 59 ? 8.844 -18.781 14.266 1 90.19 59 ASP B N 1
ATOM 3838 C CA . ASP B 1 59 ? 9.195 -17.375 14.109 1 90.19 59 ASP B CA 1
ATOM 3839 C C . ASP B 1 59 ? 10.273 -17.188 13.047 1 90.19 59 ASP B C 1
ATOM 3841 O O . ASP B 1 59 ? 10.297 -16.172 12.352 1 90.19 59 ASP B O 1
ATOM 3845 N N . PHE B 1 60 ? 11.133 -18.219 12.984 1 91.69 60 PHE B N 1
ATOM 3846 C CA . PHE B 1 60 ? 12.117 -18.188 11.898 1 91.69 60 PHE B CA 1
ATOM 3847 C C . PHE B 1 60 ? 11.422 -18.203 10.547 1 91.69 60 PHE B C 1
ATOM 3849 O O . PHE B 1 60 ? 11.75 -17.391 9.672 1 91.69 60 PHE B O 1
ATOM 3856 N N . ARG B 1 61 ? 10.461 -19.016 10.43 1 91.38 61 ARG B N 1
ATOM 3857 C CA . ARG B 1 61 ? 9.68 -19.109 9.203 1 91.38 61 ARG B CA 1
ATOM 3858 C C . ARG B 1 61 ? 8.93 -17.812 8.93 1 91.38 61 ARG B C 1
ATOM 3860 O O . ARG B 1 61 ? 8.836 -17.375 7.777 1 91.38 61 ARG B O 1
ATOM 3867 N N . ASN B 1 62 ? 8.484 -17.234 9.922 1 90.69 62 ASN B N 1
ATOM 3868 C CA . ASN B 1 62 ? 7.785 -15.969 9.773 1 90.69 62 ASN B CA 1
ATOM 3869 C C . ASN B 1 62 ? 8.734 -14.844 9.352 1 90.69 62 ASN B C 1
ATOM 3871 O O . ASN B 1 62 ? 8.367 -13.977 8.562 1 90.69 62 ASN B O 1
ATOM 3875 N N . TYR B 1 63 ? 9.867 -14.914 9.914 1 93.62 63 TYR B N 1
ATOM 3876 C CA . TYR B 1 63 ? 10.844 -13.859 9.648 1 93.62 63 TYR B CA 1
ATOM 3877 C C . TYR B 1 63 ? 11.289 -13.883 8.195 1 93.62 63 TYR B C 1
ATOM 3879 O O . TYR B 1 63 ? 11.352 -12.836 7.543 1 93.62 63 TYR B O 1
ATOM 3887 N N . LEU B 1 64 ? 11.562 -15.07 7.641 1 94.38 64 LEU B N 1
ATOM 3888 C CA . LEU B 1 64 ? 12.109 -15.195 6.297 1 94.38 64 LEU B CA 1
ATOM 3889 C C . LEU B 1 64 ? 11.055 -15.711 5.324 1 94.38 64 LEU B C 1
ATOM 3891 O O . LEU B 1 64 ? 11.297 -15.773 4.113 1 94.38 64 LEU B O 1
ATOM 3895 N N . ARG B 1 65 ? 9.945 -16.141 5.816 1 93 65 ARG B N 1
ATOM 3896 C CA . ARG B 1 65 ? 8.812 -16.672 5.059 1 93 65 ARG B CA 1
ATOM 3897 C C . ARG B 1 65 ? 9.148 -18.016 4.422 1 93 65 ARG B C 1
ATOM 3899 O O . ARG B 1 65 ? 8.68 -18.312 3.322 1 93 65 ARG B O 1
ATOM 3906 N N . MET B 1 66 ? 10.047 -18.719 5.012 1 94 66 MET B N 1
ATOM 3907 C CA . MET B 1 66 ? 10.383 -20.094 4.629 1 94 66 MET B CA 1
ATOM 3908 C C . MET B 1 66 ? 11.031 -20.844 5.785 1 94 66 MET B C 1
ATOM 3910 O O . MET B 1 66 ? 11.539 -20.219 6.723 1 94 66 MET B O 1
ATOM 3914 N N . SER B 1 67 ? 10.961 -22.078 5.758 1 92.69 67 SER B N 1
ATOM 3915 C CA . SER B 1 67 ? 11.555 -22.922 6.793 1 92.69 67 SER B CA 1
ATOM 3916 C C . SER B 1 67 ? 13.078 -22.906 6.707 1 92.69 67 SER B C 1
ATOM 3918 O O . SER B 1 67 ? 13.641 -22.469 5.699 1 92.69 67 SER B O 1
ATOM 3920 N N . ASP B 1 68 ? 13.625 -23.391 7.789 1 92.94 68 ASP B N 1
ATOM 3921 C CA . ASP B 1 68 ? 15.086 -23.5 7.832 1 92.94 68 ASP B CA 1
ATOM 3922 C C . ASP B 1 68 ? 15.602 -24.422 6.734 1 92.94 68 ASP B C 1
ATOM 3924 O O . ASP B 1 68 ? 16.625 -24.141 6.102 1 92.94 68 ASP B O 1
ATOM 3928 N N . SER B 1 69 ? 14.914 -25.453 6.496 1 93.38 69 SER B N 1
ATOM 3929 C CA . SER B 1 69 ? 15.305 -26.406 5.457 1 93.38 69 SER B CA 1
ATOM 3930 C C . SER B 1 69 ? 15.258 -25.75 4.078 1 93.38 69 SER B C 1
ATOM 3932 O O . SER B 1 69 ? 16.188 -25.922 3.277 1 93.38 69 SER B O 1
ATOM 3934 N N . ASN B 1 70 ? 14.195 -25.047 3.785 1 95.31 70 ASN B N 1
ATOM 3935 C CA . ASN B 1 70 ? 14.07 -24.359 2.506 1 95.31 70 ASN B CA 1
ATOM 3936 C C . ASN B 1 70 ? 15.141 -23.281 2.35 1 95.31 70 ASN B C 1
ATOM 3938 O O . ASN B 1 70 ? 15.664 -23.062 1.251 1 95.31 70 ASN B O 1
ATOM 3942 N N . PHE B 1 71 ? 15.406 -22.641 3.465 1 96.5 71 PHE B N 1
ATOM 3943 C CA . PHE B 1 71 ? 16.438 -21.609 3.447 1 96.5 71 PHE B CA 1
ATOM 3944 C C . PHE B 1 71 ? 17.797 -22.219 3.072 1 96.5 71 PHE B C 1
ATOM 3946 O O . PHE B 1 71 ? 18.5 -21.672 2.221 1 96.5 71 PHE B O 1
ATOM 3953 N N . GLU B 1 72 ? 18.125 -23.281 3.678 1 95.75 72 GLU B N 1
ATOM 3954 C CA . GLU B 1 72 ? 19.406 -23.938 3.416 1 95.75 72 GLU B CA 1
ATOM 3955 C C . GLU B 1 72 ? 19.484 -24.422 1.972 1 95.75 72 GLU B C 1
ATOM 3957 O O . GLU B 1 72 ? 20.531 -24.312 1.334 1 95.75 72 GLU B O 1
ATOM 3962 N N . HIS B 1 73 ? 18.406 -24.953 1.513 1 96.06 73 HIS B N 1
ATOM 3963 C CA . HIS B 1 73 ? 18.359 -25.406 0.127 1 96.06 73 HIS B CA 1
ATOM 3964 C C . HIS B 1 73 ? 18.594 -24.25 -0.84 1 96.06 73 HIS B C 1
ATOM 3966 O O . HIS B 1 73 ? 19.391 -24.375 -1.77 1 96.06 73 HIS B O 1
ATOM 3972 N N . LEU B 1 74 ? 17.891 -23.172 -0.627 1 97 74 LEU B N 1
ATOM 3973 C CA . LEU B 1 74 ? 18.047 -21.984 -1.46 1 97 74 LEU B CA 1
ATOM 3974 C C . LEU B 1 74 ? 19.453 -21.422 -1.345 1 97 74 LEU B C 1
ATOM 3976 O O . LEU B 1 74 ? 20.062 -21.047 -2.35 1 97 74 LEU B O 1
ATOM 3980 N N . PHE B 1 75 ? 19.969 -21.375 -0.122 1 97.19 75 PHE B N 1
ATOM 3981 C CA . PHE B 1 75 ? 21.297 -20.812 0.143 1 97.19 75 PHE B CA 1
ATOM 3982 C C . PHE B 1 75 ? 22.375 -21.594 -0.6 1 97.19 75 PHE B C 1
ATOM 3984 O O . PHE B 1 75 ? 23.266 -21 -1.213 1 97.19 75 PHE B O 1
ATOM 3991 N N . GLU B 1 76 ? 22.266 -22.828 -0.568 1 96.38 76 GLU B N 1
ATOM 3992 C CA . GLU B 1 76 ? 23.25 -23.672 -1.255 1 96.38 76 GLU B CA 1
ATOM 3993 C C . GLU B 1 76 ? 23.188 -23.469 -2.768 1 96.38 76 GLU B C 1
ATOM 3995 O O . GLU B 1 76 ? 24.219 -23.484 -3.447 1 96.38 76 GLU B O 1
ATOM 4000 N N . ALA B 1 77 ? 22.047 -23.281 -3.25 1 95.88 77 ALA B N 1
ATOM 4001 C CA . ALA B 1 77 ? 21.859 -23.125 -4.688 1 95.88 77 ALA B CA 1
ATOM 4002 C C . ALA B 1 77 ? 22.453 -21.812 -5.195 1 95.88 77 ALA B C 1
ATOM 4004 O O . ALA B 1 77 ? 22.922 -21.75 -6.328 1 95.88 77 ALA B O 1
ATOM 4005 N N . ILE B 1 78 ? 22.453 -20.75 -4.359 1 96.19 78 ILE B N 1
ATOM 4006 C CA . ILE B 1 78 ? 22.797 -19.453 -4.922 1 96.19 78 ILE B CA 1
ATOM 4007 C C . ILE B 1 78 ? 24.141 -18.984 -4.344 1 96.19 78 ILE B C 1
ATOM 4009 O O . ILE B 1 78 ? 24.703 -18 -4.809 1 96.19 78 ILE B O 1
ATOM 4013 N N . ARG B 1 79 ? 24.703 -19.625 -3.363 1 94.81 79 ARG B N 1
ATOM 4014 C CA . ARG B 1 79 ? 25.891 -19.219 -2.627 1 94.81 79 ARG B CA 1
ATOM 4015 C C . ARG B 1 79 ? 27.031 -18.875 -3.58 1 94.81 79 ARG B C 1
ATOM 4017 O O . ARG B 1 79 ? 27.656 -17.812 -3.469 1 94.81 79 ARG B O 1
ATOM 4024 N N . PRO B 1 80 ? 27.328 -19.656 -4.559 1 92.31 80 PRO B N 1
ATOM 4025 C CA . PRO B 1 80 ? 28.453 -19.344 -5.445 1 92.31 80 PRO B CA 1
ATOM 4026 C C . PRO B 1 80 ? 28.25 -18.047 -6.215 1 92.31 80 PRO B C 1
ATOM 4028 O O . PRO B 1 80 ? 29.219 -17.328 -6.488 1 92.31 80 PRO B O 1
ATOM 4031 N N . ALA B 1 81 ? 27.047 -17.734 -6.5 1 92.75 81 ALA B N 1
ATOM 4032 C CA . ALA B 1 81 ? 26.75 -16.594 -7.344 1 92.75 81 ALA B CA 1
ATOM 4033 C C . ALA B 1 81 ? 26.812 -15.289 -6.543 1 92.75 81 ALA B C 1
ATOM 4035 O O . ALA B 1 81 ? 27 -14.211 -7.105 1 92.75 81 ALA B O 1
ATOM 4036 N N . ILE B 1 82 ? 26.641 -15.344 -5.215 1 91.44 82 ILE B N 1
ATOM 4037 C CA . ILE B 1 82 ? 26.531 -14.102 -4.461 1 91.44 82 ILE B CA 1
ATOM 4038 C C . ILE B 1 82 ? 27.719 -13.953 -3.527 1 91.44 82 ILE B C 1
ATOM 4040 O O . ILE B 1 82 ? 27.766 -13.031 -2.707 1 91.44 82 ILE B O 1
ATOM 4044 N N . THR B 1 83 ? 28.641 -14.805 -3.617 1 86.88 83 THR B N 1
ATOM 4045 C CA . THR B 1 83 ? 29.859 -14.688 -2.844 1 86.88 83 THR B CA 1
ATOM 4046 C C . THR B 1 83 ? 30.812 -13.664 -3.482 1 86.88 83 THR B C 1
ATOM 4048 O O . THR B 1 83 ? 31.062 -13.719 -4.688 1 86.88 83 THR B O 1
ATOM 4051 N N . LYS B 1 84 ? 31.094 -12.633 -2.723 1 77.81 84 LYS B N 1
ATOM 4052 C CA . LYS B 1 84 ? 32.031 -11.609 -3.201 1 77.81 84 LYS B CA 1
ATOM 4053 C C . LYS B 1 84 ? 33.375 -11.742 -2.537 1 77.81 84 LYS B C 1
ATOM 4055 O O . LYS B 1 84 ? 33.5 -12.328 -1.463 1 77.81 84 LYS B O 1
ATOM 4060 N N . GLN B 1 85 ? 34.406 -11.312 -3.24 1 68.06 85 GLN B N 1
ATOM 4061 C CA . GLN B 1 85 ? 35.75 -11.359 -2.715 1 68.06 85 GLN B CA 1
ATOM 4062 C C . GLN B 1 85 ? 36 -10.258 -1.687 1 68.06 85 GLN B C 1
ATOM 4064 O O . GLN B 1 85 ? 35.438 -9.164 -1.808 1 68.06 85 GLN B O 1
ATOM 4069 N N . ASN B 1 86 ? 36.438 -10.703 -0.557 1 60.16 86 ASN B N 1
ATOM 4070 C CA . ASN B 1 86 ? 36.812 -9.742 0.471 1 60.16 86 ASN B CA 1
ATOM 4071 C C . ASN B 1 86 ? 37.812 -8.719 -0.067 1 60.16 86 ASN B C 1
ATOM 4073 O O . ASN B 1 86 ? 38.656 -9.039 -0.903 1 60.16 86 ASN B O 1
ATOM 4077 N N . THR B 1 87 ? 37.375 -7.512 0.057 1 55.38 87 THR B N 1
ATOM 4078 C CA . THR B 1 87 ? 38.406 -6.523 -0.215 1 55.38 87 THR B CA 1
ATOM 4079 C C . THR B 1 87 ? 39.125 -6.133 1.07 1 55.38 87 THR B C 1
ATOM 4081 O O . THR B 1 87 ? 38.688 -6.469 2.168 1 55.38 87 THR B O 1
ATOM 4084 N N . CYS B 1 88 ? 40.344 -5.711 1.035 1 47.91 88 CYS B N 1
ATOM 4085 C CA . CYS B 1 88 ? 41.219 -5.316 2.129 1 47.91 88 CYS B CA 1
ATOM 4086 C C . CYS B 1 88 ? 40.5 -4.359 3.08 1 47.91 88 CYS B C 1
ATOM 4088 O O . CYS B 1 88 ? 40.844 -4.301 4.266 1 47.91 88 CYS B O 1
ATOM 4090 N N . MET B 1 89 ? 39.656 -3.525 2.787 1 47.66 89 MET B N 1
ATOM 4091 C CA . MET B 1 89 ? 39.25 -2.402 3.627 1 47.66 89 MET B CA 1
ATOM 4092 C C . MET B 1 89 ? 37.969 -2.715 4.363 1 47.66 89 MET B C 1
ATOM 4094 O O . MET B 1 89 ? 37.688 -2.152 5.422 1 47.66 89 MET B O 1
ATOM 4098 N N . ARG B 1 90 ? 37.125 -3.604 3.795 1 56.69 90 ARG B N 1
ATOM 4099 C CA . ARG B 1 90 ? 35.844 -3.812 4.441 1 56.69 90 ARG B CA 1
ATOM 4100 C C . ARG B 1 90 ? 35.406 -5.27 4.34 1 56.69 90 ARG B C 1
ATOM 4102 O O . ARG B 1 90 ? 35.688 -5.938 3.34 1 56.69 90 ARG B O 1
ATOM 4109 N N . GLN B 1 91 ? 35.281 -5.82 5.582 1 64.38 91 GLN B N 1
ATOM 4110 C CA . GLN B 1 91 ? 34.719 -7.168 5.562 1 64.38 91 GLN B CA 1
ATOM 4111 C C . GLN B 1 91 ? 33.5 -7.234 4.664 1 64.38 91 GLN B C 1
ATOM 4113 O O . GLN B 1 91 ? 32.594 -6.414 4.793 1 64.38 91 GLN B O 1
ATOM 4118 N N . ALA B 1 92 ? 33.688 -7.941 3.695 1 78.81 92 ALA B N 1
ATOM 4119 C CA . ALA B 1 92 ? 32.594 -8.117 2.734 1 78.81 92 ALA B CA 1
ATOM 4120 C C . ALA B 1 92 ? 31.344 -8.633 3.422 1 78.81 92 ALA B C 1
ATOM 4122 O O . ALA B 1 92 ? 31.422 -9.336 4.434 1 78.81 92 ALA B O 1
ATOM 4123 N N . ILE B 1 93 ? 30.234 -8.172 3.086 1 86.75 93 ILE B N 1
ATOM 4124 C CA . ILE B 1 93 ? 28.953 -8.719 3.531 1 86.75 93 ILE B CA 1
ATOM 4125 C C . ILE B 1 93 ? 28.828 -10.18 3.1 1 86.75 93 ILE B C 1
ATOM 4127 O O . ILE B 1 93 ? 28.984 -10.5 1.918 1 86.75 93 ILE B O 1
ATOM 4131 N N . SER B 1 94 ? 28.656 -11.125 4 1 89.94 94 SER B N 1
ATOM 4132 C CA . SER B 1 94 ? 28.641 -12.555 3.723 1 89.94 94 SER B CA 1
ATOM 4133 C C . SER B 1 94 ? 27.453 -12.93 2.826 1 89.94 94 SER B C 1
ATOM 4135 O O . SER B 1 94 ? 26.453 -12.211 2.773 1 89.94 94 SER B O 1
ATOM 4137 N N . PRO B 1 95 ? 27.594 -14.031 2.109 1 94.12 95 PRO B N 1
ATOM 4138 C CA . PRO B 1 95 ? 26.484 -14.484 1.268 1 94.12 95 PRO B CA 1
ATOM 4139 C C . PRO B 1 95 ? 25.203 -14.742 2.064 1 94.12 95 PRO B C 1
ATOM 4141 O O . PRO B 1 95 ? 24.109 -14.5 1.566 1 94.12 95 PRO B O 1
ATOM 4144 N N . GLU B 1 96 ? 25.391 -15.227 3.256 1 94.06 96 GLU B N 1
ATOM 4145 C CA . GLU B 1 96 ? 24.234 -15.492 4.102 1 94.06 96 GLU B CA 1
ATOM 4146 C C . GLU B 1 96 ? 23.5 -14.203 4.449 1 94.06 96 GLU B C 1
ATOM 4148 O O . GLU B 1 96 ? 22.266 -14.148 4.395 1 94.06 96 GLU B O 1
ATOM 4153 N N . GLN B 1 97 ? 24.234 -13.242 4.801 1 93.56 97 GLN B N 1
ATOM 4154 C CA . GLN B 1 97 ? 23.656 -11.945 5.125 1 93.56 97 GLN B CA 1
ATOM 4155 C C . GLN B 1 97 ? 22.953 -11.336 3.91 1 93.56 97 GLN B C 1
ATOM 4157 O O . GLN B 1 97 ? 21.906 -10.711 4.039 1 93.56 97 GLN B O 1
ATOM 4162 N N . ARG B 1 98 ? 23.547 -11.5 2.76 1 95.69 98 ARG B N 1
ATOM 4163 C CA . ARG B 1 98 ? 22.953 -11 1.519 1 95.69 98 ARG B CA 1
ATOM 4164 C C . ARG B 1 98 ? 21.609 -11.641 1.251 1 95.69 98 ARG B C 1
ATOM 4166 O O . ARG B 1 98 ? 20.641 -10.953 0.915 1 95.69 98 ARG B O 1
ATOM 4173 N N . LEU B 1 99 ? 21.562 -12.93 1.434 1 97.31 99 LEU B N 1
ATOM 4174 C CA . LEU B 1 99 ? 20.312 -13.656 1.207 1 97.31 99 LEU B CA 1
ATOM 4175 C C . LEU B 1 99 ? 19.266 -13.266 2.244 1 97.31 99 LEU B C 1
ATOM 4177 O O . LEU B 1 99 ? 18.109 -13.023 1.899 1 97.31 99 LEU B O 1
ATOM 4181 N N . ILE B 1 100 ? 19.672 -13.172 3.498 1 96.5 100 ILE B N 1
ATOM 4182 C CA . ILE B 1 100 ? 18.75 -12.828 4.578 1 96.5 100 ILE B CA 1
ATOM 4183 C C . ILE B 1 100 ? 18.172 -11.438 4.348 1 96.5 100 ILE B C 1
ATOM 4185 O O . ILE B 1 100 ? 16.969 -11.227 4.488 1 96.5 100 ILE B O 1
ATOM 4189 N N . ALA B 1 101 ? 19 -10.531 3.99 1 96.31 101 ALA B N 1
ATOM 4190 C CA . ALA B 1 101 ? 18.547 -9.172 3.721 1 96.31 101 ALA B CA 1
ATOM 4191 C C . ALA B 1 101 ? 17.531 -9.141 2.578 1 96.31 101 ALA B C 1
ATOM 4193 O O . ALA B 1 101 ? 16.531 -8.445 2.654 1 96.31 101 ALA B O 1
ATOM 4194 N N . THR B 1 102 ? 17.781 -9.883 1.573 1 98.06 102 THR B N 1
ATOM 4195 C CA . THR B 1 102 ? 16.906 -9.93 0.406 1 98.06 102 THR B CA 1
ATOM 4196 C C . THR B 1 102 ? 15.562 -10.555 0.761 1 98.06 102 THR B C 1
ATOM 4198 O O . THR B 1 102 ? 14.508 -10 0.431 1 98.06 102 THR B O 1
ATOM 4201 N N . LEU B 1 103 ? 15.656 -11.672 1.447 1 98 103 LEU B N 1
ATOM 4202 C CA . LEU B 1 103 ? 14.414 -12.336 1.839 1 98 103 LEU B CA 1
ATOM 4203 C C . LEU B 1 103 ? 13.602 -11.461 2.779 1 98 103 LEU B C 1
ATOM 4205 O O . LEU B 1 103 ? 12.367 -11.453 2.715 1 98 103 LEU B O 1
ATOM 4209 N N . ARG B 1 104 ? 14.266 -10.742 3.664 1 96.5 104 ARG B N 1
ATOM 4210 C CA . ARG B 1 104 ? 13.586 -9.828 4.574 1 96.5 104 ARG B CA 1
ATOM 4211 C C . ARG B 1 104 ? 12.906 -8.695 3.807 1 96.5 104 ARG B C 1
ATOM 4213 O O . ARG B 1 104 ? 11.797 -8.289 4.145 1 96.5 104 ARG B O 1
ATOM 4220 N N . TYR B 1 105 ? 13.609 -8.211 2.824 1 97.69 105 TYR B N 1
ATOM 4221 C CA . TYR B 1 105 ? 13.031 -7.188 1.962 1 97.69 105 TYR B CA 1
ATOM 4222 C C . TYR B 1 105 ? 11.766 -7.699 1.282 1 97.69 105 TYR B C 1
ATOM 4224 O O . TYR B 1 105 ? 10.734 -7.02 1.288 1 97.69 105 TYR B O 1
ATOM 4232 N N . LEU B 1 106 ? 11.797 -8.875 0.746 1 97.94 106 LEU B N 1
ATOM 4233 C CA . LEU B 1 106 ? 10.648 -9.461 0.066 1 97.94 106 LEU B CA 1
ATOM 4234 C C . LEU B 1 106 ? 9.508 -9.711 1.046 1 97.94 106 LEU B C 1
ATOM 4236 O O . LEU B 1 106 ? 8.336 -9.508 0.71 1 97.94 106 LEU B O 1
ATOM 4240 N N . ALA B 1 107 ? 9.859 -10.148 2.229 1 95.94 107 ALA B N 1
ATOM 4241 C CA . ALA B 1 107 ? 8.883 -10.539 3.24 1 95.94 107 ALA B CA 1
ATOM 4242 C C . ALA B 1 107 ? 8.141 -9.32 3.789 1 95.94 107 ALA B C 1
ATOM 4244 O O . ALA B 1 107 ? 6.992 -9.438 4.23 1 95.94 107 ALA B O 1
ATOM 4245 N N . THR B 1 108 ? 8.75 -8.125 3.768 1 94 108 THR B N 1
ATOM 4246 C CA . THR B 1 108 ? 8.18 -7.02 4.535 1 94 108 THR B CA 1
ATOM 4247 C C . THR B 1 108 ? 7.848 -5.844 3.621 1 94 108 THR B C 1
ATOM 4249 O O . THR B 1 108 ? 6.957 -5.047 3.926 1 94 108 THR B O 1
ATOM 4252 N N . GLY B 1 109 ? 8.617 -5.684 2.551 1 92.38 109 GLY B N 1
ATOM 4253 C CA . GLY B 1 109 ? 8.43 -4.527 1.685 1 92.38 109 GLY B CA 1
ATOM 4254 C C . GLY B 1 109 ? 8.906 -3.23 2.311 1 92.38 109 GLY B C 1
ATOM 4255 O O . GLY B 1 109 ? 8.523 -2.146 1.869 1 92.38 109 GLY B O 1
ATOM 4256 N N . ARG B 1 110 ? 9.727 -3.289 3.318 1 92 110 ARG B N 1
ATOM 4257 C CA . ARG B 1 110 ? 10.25 -2.111 4 1 92 110 ARG B CA 1
ATOM 4258 C C . ARG B 1 110 ? 11.195 -1.329 3.096 1 92 110 ARG B C 1
ATOM 4260 O O . ARG B 1 110 ? 11.773 -1.887 2.156 1 92 110 ARG B O 1
ATOM 4267 N N . THR B 1 111 ? 11.328 -0.026 3.391 1 91.75 111 THR B N 1
ATOM 4268 C CA . THR B 1 111 ? 12.305 0.78 2.658 1 91.75 111 THR B CA 1
ATOM 4269 C C . THR B 1 111 ? 13.727 0.332 2.977 1 91.75 111 THR B C 1
ATOM 4271 O O . THR B 1 111 ? 13.977 -0.247 4.035 1 91.75 111 THR B O 1
ATOM 4274 N N . LEU B 1 112 ? 14.602 0.647 2.037 1 93.56 112 LEU B N 1
ATOM 4275 C CA . LEU B 1 112 ? 16 0.29 2.268 1 93.56 112 LEU B CA 1
ATOM 4276 C C . LEU B 1 112 ? 16.547 1.022 3.486 1 93.56 112 LEU B C 1
ATOM 4278 O O . LEU B 1 112 ? 17.344 0.462 4.246 1 93.56 112 LEU B O 1
ATOM 4282 N N . GLU B 1 113 ? 16.062 2.246 3.689 1 91.25 113 GLU B N 1
ATOM 4283 C CA . GLU B 1 113 ? 16.5 3.053 4.828 1 91.25 113 GLU B CA 1
ATOM 4284 C C . GLU B 1 113 ? 16.016 2.455 6.145 1 91.25 113 GLU B C 1
ATOM 4286 O O . GLU B 1 113 ? 16.641 2.648 7.188 1 91.25 113 GLU B O 1
ATOM 4291 N N . ASP B 1 114 ? 14.961 1.775 6.113 1 92.31 114 ASP B N 1
ATOM 4292 C CA . ASP B 1 114 ? 14.469 1.103 7.312 1 92.31 114 ASP B CA 1
ATOM 4293 C C . ASP B 1 114 ? 15.141 -0.258 7.488 1 92.31 114 ASP B C 1
ATOM 4295 O O . ASP B 1 114 ? 15.469 -0.652 8.609 1 92.31 114 ASP B O 1
ATOM 4299 N N . LEU B 1 115 ? 15.297 -0.989 6.414 1 93.12 115 LEU B N 1
ATOM 4300 C CA . LEU B 1 115 ? 15.867 -2.33 6.438 1 93.12 115 LEU B CA 1
ATOM 4301 C C . LEU B 1 115 ? 17.297 -2.307 6.984 1 93.12 115 LEU B C 1
ATOM 4303 O O . LEU B 1 115 ? 17.766 -3.301 7.543 1 93.12 115 LEU B O 1
ATOM 4307 N N . LYS B 1 116 ? 17.953 -1.231 6.883 1 92.12 116 LYS B N 1
ATOM 4308 C CA . LYS B 1 116 ? 19.328 -1.105 7.348 1 92.12 116 LYS B CA 1
ATOM 4309 C C . LYS B 1 116 ? 19.438 -1.372 8.844 1 92.12 116 LYS B C 1
ATOM 4311 O O . LYS B 1 116 ? 20.453 -1.882 9.32 1 92.12 116 LYS B O 1
ATOM 4316 N N . PHE B 1 117 ? 18.391 -1.122 9.602 1 89.88 117 PHE B N 1
ATOM 4317 C CA . PHE B 1 117 ? 18.438 -1.241 11.055 1 89.88 117 PHE B CA 1
ATOM 4318 C C . PHE B 1 117 ? 18.422 -2.705 11.477 1 89.88 117 PHE B C 1
ATOM 4320 O O . PHE B 1 117 ? 19.016 -3.064 12.5 1 89.88 117 PHE B O 1
ATOM 4327 N N . SER B 1 118 ? 17.797 -3.549 10.711 1 91.12 118 SER B N 1
ATOM 4328 C CA . SER B 1 118 ? 17.734 -4.965 11.07 1 91.12 118 SER B CA 1
ATOM 4329 C C . SER B 1 118 ? 18.891 -5.738 10.445 1 91.12 118 SER B C 1
ATOM 4331 O O . SER B 1 118 ? 19.297 -6.785 10.953 1 91.12 118 SER B O 1
ATOM 4333 N N . THR B 1 119 ? 19.438 -5.215 9.344 1 91.12 119 THR B N 1
ATOM 4334 C CA . THR B 1 119 ? 20.469 -5.965 8.617 1 91.12 119 THR B CA 1
ATOM 4335 C C . THR B 1 119 ? 21.859 -5.465 8.977 1 91.12 119 THR B C 1
ATOM 4337 O O . THR B 1 119 ? 22.844 -6.172 8.766 1 91.12 119 THR B O 1
ATOM 4340 N N . GLY B 1 120 ? 21.938 -4.18 9.391 1 88.94 120 GLY B N 1
ATOM 4341 C CA . GLY B 1 120 ? 23.25 -3.568 9.609 1 88.94 120 GLY B CA 1
ATOM 4342 C C . GLY B 1 120 ? 23.984 -3.25 8.32 1 88.94 120 GLY B C 1
ATOM 4343 O O . GLY B 1 120 ? 25.203 -3.145 8.312 1 88.94 120 GLY B O 1
ATOM 4344 N N . ILE B 1 121 ? 23.297 -3.236 7.234 1 90.25 121 ILE B N 1
ATOM 4345 C CA . ILE B 1 121 ? 23.828 -2.926 5.918 1 90.25 121 ILE B CA 1
ATOM 4346 C C . ILE B 1 121 ? 23.281 -1.587 5.434 1 90.25 121 ILE B C 1
ATOM 4348 O O . ILE B 1 121 ? 22.094 -1.3 5.609 1 90.25 121 ILE B O 1
ATOM 4352 N N . SER B 1 122 ? 24.125 -0.798 4.898 1 90.31 122 SER B N 1
ATOM 4353 C CA . SER B 1 122 ? 23.719 0.524 4.445 1 90.31 122 SER B CA 1
ATOM 4354 C C . SER B 1 122 ? 22.672 0.425 3.336 1 90.31 122 SER B C 1
ATOM 4356 O O . SER B 1 122 ? 22.656 -0.546 2.576 1 90.31 122 SER B O 1
ATOM 4358 N N . ALA B 1 123 ? 21.844 1.438 3.221 1 91.5 123 ALA B N 1
ATOM 4359 C CA . ALA B 1 123 ? 20.797 1.483 2.191 1 91.5 123 ALA B CA 1
ATOM 4360 C C . ALA B 1 123 ? 21.406 1.417 0.795 1 91.5 123 ALA B C 1
ATOM 4362 O O . ALA B 1 123 ? 20.875 0.763 -0.097 1 91.5 123 ALA B O 1
ATOM 4363 N N . GLN B 1 124 ? 22.484 2.098 0.598 1 90.38 124 GLN B N 1
ATOM 4364 C CA . GLN B 1 124 ? 23.156 2.096 -0.692 1 90.38 124 GLN B CA 1
ATOM 4365 C C . GLN B 1 124 ? 23.609 0.689 -1.074 1 90.38 124 GLN B C 1
ATOM 4367 O O . GLN B 1 124 ? 23.406 0.251 -2.207 1 90.38 124 GLN B O 1
ATOM 4372 N N . SER B 1 125 ? 24.203 0.011 -0.117 1 91.44 125 SER B N 1
ATOM 4373 C CA . SER B 1 125 ? 24.641 -1.36 -0.361 1 91.44 125 SER B CA 1
ATOM 4374 C C . SER B 1 125 ? 23.438 -2.283 -0.599 1 91.44 125 SER B C 1
ATOM 4376 O O . SER B 1 125 ? 23.484 -3.152 -1.472 1 91.44 125 SER B O 1
ATOM 4378 N N . LEU B 1 126 ? 22.375 -2.096 0.193 1 95 126 LEU B N 1
ATOM 4379 C CA . LEU B 1 126 ? 21.172 -2.898 0.017 1 95 126 LEU B CA 1
ATOM 4380 C C . LEU B 1 126 ? 20.594 -2.719 -1.385 1 95 126 LEU B C 1
ATOM 4382 O O . LEU B 1 126 ? 20.094 -3.676 -1.984 1 95 126 LEU B O 1
ATOM 4386 N N . GLY B 1 127 ? 20.703 -1.525 -1.906 1 94.44 127 GLY B N 1
ATOM 4387 C CA . GLY B 1 127 ? 20.219 -1.229 -3.246 1 94.44 127 GLY B CA 1
ATOM 4388 C C . GLY B 1 127 ? 20.922 -2.029 -4.324 1 94.44 127 GLY B C 1
ATOM 4389 O O . GLY B 1 127 ? 20.359 -2.258 -5.398 1 94.44 127 GLY B O 1
ATOM 4390 N N . ARG B 1 128 ? 22.047 -2.457 -4.023 1 93.81 128 ARG B N 1
ATOM 4391 C CA . ARG B 1 128 ? 22.812 -3.277 -4.953 1 93.81 128 ARG B CA 1
ATOM 4392 C C . ARG B 1 128 ? 22.656 -4.762 -4.645 1 93.81 128 ARG B C 1
ATOM 4394 O O . ARG B 1 128 ? 22.453 -5.57 -5.551 1 93.81 128 ARG B O 1
ATOM 4401 N N . ILE B 1 129 ? 22.656 -5.102 -3.414 1 95.44 129 ILE B N 1
ATOM 4402 C CA . ILE B 1 129 ? 22.672 -6.484 -2.953 1 95.44 129 ILE B CA 1
ATOM 4403 C C . ILE B 1 129 ? 21.344 -7.16 -3.305 1 95.44 129 ILE B C 1
ATOM 4405 O O . ILE B 1 129 ? 21.328 -8.297 -3.781 1 95.44 129 ILE B O 1
ATOM 4409 N N . ILE B 1 130 ? 20.25 -6.48 -3.105 1 97.38 130 ILE B N 1
ATOM 4410 C CA . ILE B 1 130 ? 18.922 -7.086 -3.234 1 97.38 130 ILE B CA 1
ATOM 4411 C C . ILE B 1 130 ? 18.672 -7.473 -4.691 1 97.38 130 ILE B C 1
ATOM 4413 O O . ILE B 1 130 ? 18.375 -8.633 -4.992 1 97.38 130 ILE B O 1
ATOM 4417 N N . PRO B 1 131 ? 18.906 -6.582 -5.648 1 97.06 131 PRO B N 1
ATOM 4418 C CA . PRO B 1 131 ? 18.719 -7 -7.039 1 97.06 131 PRO B CA 1
ATOM 4419 C C . PRO B 1 131 ? 19.719 -8.07 -7.473 1 97.06 131 PRO B C 1
ATOM 4421 O O . PRO B 1 131 ? 19.359 -8.977 -8.234 1 97.06 131 PRO B O 1
ATOM 4424 N N . GLU B 1 132 ? 20.906 -7.996 -7 1 96.88 132 GLU B N 1
ATOM 4425 C CA . GLU B 1 132 ? 21.906 -8.992 -7.328 1 96.88 132 GLU B CA 1
ATOM 4426 C C . GLU B 1 132 ? 21.516 -10.375 -6.812 1 96.88 132 GLU B C 1
ATOM 4428 O O . GLU B 1 132 ? 21.641 -11.375 -7.523 1 96.88 132 GLU B O 1
ATOM 4433 N N . THR B 1 133 ? 21.078 -10.359 -5.621 1 98 133 THR B N 1
ATOM 4434 C CA . THR B 1 133 ? 20.656 -11.609 -5.012 1 98 133 THR B CA 1
ATOM 4435 C C . THR B 1 133 ? 19.406 -12.156 -5.699 1 98 133 THR B C 1
ATOM 4437 O O . THR B 1 133 ? 19.297 -13.367 -5.926 1 98 133 THR B O 1
ATOM 4440 N N . CYS B 1 134 ? 18.453 -11.32 -6.012 1 98.12 134 CYS B N 1
ATOM 4441 C CA . CYS B 1 134 ? 17.281 -11.734 -6.766 1 98.12 134 CYS B CA 1
ATOM 4442 C C . CYS B 1 134 ? 17.672 -12.367 -8.094 1 98.12 134 CYS B C 1
ATOM 4444 O O . CYS B 1 134 ? 17.172 -13.43 -8.453 1 98.12 134 CYS B O 1
ATOM 4446 N N . ASN B 1 135 ? 18.578 -11.727 -8.766 1 97.5 135 ASN B N 1
ATOM 4447 C CA . ASN B 1 135 ? 19.047 -12.266 -10.031 1 97.5 135 ASN B CA 1
ATOM 4448 C C . ASN B 1 135 ? 19.672 -13.641 -9.859 1 97.5 135 ASN B C 1
ATOM 4450 O O . ASN B 1 135 ? 19.453 -14.539 -10.68 1 97.5 135 ASN B O 1
ATOM 4454 N N . ALA B 1 136 ? 20.422 -13.781 -8.844 1 98 136 ALA B N 1
ATOM 4455 C CA . ALA B 1 136 ? 21.031 -15.07 -8.555 1 98 136 ALA B CA 1
ATOM 4456 C C . ALA B 1 136 ? 19.969 -16.141 -8.328 1 98 136 ALA B C 1
ATOM 4458 O O . ALA B 1 136 ? 20.125 -17.281 -8.781 1 98 136 ALA B O 1
ATOM 4459 N N . ILE B 1 137 ? 18.938 -15.789 -7.641 1 98.25 137 ILE B N 1
ATOM 4460 C CA . ILE B 1 137 ? 17.844 -16.719 -7.367 1 98.25 137 ILE B CA 1
ATOM 4461 C C . ILE B 1 137 ? 17.172 -17.109 -8.68 1 98.25 137 ILE B C 1
ATOM 4463 O O . ILE B 1 137 ? 16.906 -18.297 -8.922 1 98.25 137 ILE B O 1
ATOM 4467 N N . ILE B 1 138 ? 16.906 -16.172 -9.5 1 97.56 138 ILE B N 1
ATOM 4468 C CA . ILE B 1 138 ? 16.25 -16.422 -10.789 1 97.56 138 ILE B CA 1
ATOM 4469 C C . ILE B 1 138 ? 17.109 -17.344 -11.641 1 97.56 138 ILE B C 1
ATOM 4471 O O . ILE B 1 138 ? 16.625 -18.344 -12.172 1 97.56 138 ILE B O 1
ATOM 4475 N N . GLU B 1 139 ? 18.344 -17.078 -11.719 1 97.12 139 GLU B N 1
ATOM 4476 C CA . GLU B 1 139 ? 19.25 -17.859 -12.547 1 97.12 139 GLU B CA 1
ATOM 4477 C C . GLU B 1 139 ? 19.359 -19.297 -12.047 1 97.12 139 GLU B C 1
ATOM 4479 O O . GLU B 1 139 ? 19.422 -20.234 -12.844 1 97.12 139 GLU B O 1
ATOM 4484 N N . ALA B 1 140 ? 19.312 -19.438 -10.797 1 97 140 ALA B N 1
ATOM 4485 C CA . ALA B 1 140 ? 19.516 -20.75 -10.203 1 97 140 ALA B CA 1
ATOM 4486 C C . ALA B 1 140 ? 18.234 -21.578 -10.242 1 97 140 ALA B C 1
ATOM 4488 O O . ALA B 1 140 ? 18.281 -22.797 -10.352 1 97 140 ALA B O 1
ATOM 4489 N N . MET B 1 141 ? 17.062 -20.891 -10.148 1 96.81 141 MET B N 1
ATOM 4490 C CA . MET B 1 141 ? 15.852 -21.641 -9.812 1 96.81 141 MET B CA 1
ATOM 4491 C C . MET B 1 141 ? 14.82 -21.547 -10.922 1 96.81 141 MET B C 1
ATOM 4493 O O . MET B 1 141 ? 13.93 -22.391 -11.023 1 96.81 141 MET B O 1
ATOM 4497 N N . LYS B 1 142 ? 14.828 -20.578 -11.758 1 96.31 142 LYS B N 1
ATOM 4498 C CA . LYS B 1 142 ? 13.766 -20.297 -12.727 1 96.31 142 LYS B CA 1
ATOM 4499 C C . LYS B 1 142 ? 13.562 -21.484 -13.664 1 96.31 142 LYS B C 1
ATOM 4501 O O . LYS B 1 142 ? 12.43 -21.891 -13.938 1 96.31 142 LYS B O 1
ATOM 4506 N N . ALA B 1 143 ? 14.625 -22.078 -14.133 1 94.94 143 ALA B N 1
ATOM 4507 C CA . ALA B 1 143 ? 14.562 -23.156 -15.109 1 94.94 143 ALA B CA 1
ATOM 4508 C C . ALA B 1 143 ? 13.797 -24.344 -14.555 1 94.94 143 ALA B C 1
ATOM 4510 O O . ALA B 1 143 ? 13.102 -25.047 -15.297 1 94.94 143 ALA B O 1
ATOM 4511 N N . GLU B 1 144 ? 13.859 -24.5 -13.312 1 95.25 144 GLU B N 1
ATOM 4512 C CA . GLU B 1 144 ? 13.227 -25.656 -12.688 1 95.25 144 GLU B CA 1
ATOM 4513 C C . GLU B 1 144 ? 11.828 -25.328 -12.18 1 95.25 144 GLU B C 1
ATOM 4515 O O . GLU B 1 144 ? 10.898 -26.125 -12.312 1 95.25 144 GLU B O 1
ATOM 4520 N N . TYR B 1 145 ? 11.688 -24.172 -11.648 1 96.25 145 TYR B N 1
ATOM 4521 C CA . TYR B 1 145 ? 10.477 -23.922 -10.875 1 96.25 145 TYR B CA 1
ATOM 4522 C C . TYR B 1 145 ? 9.508 -23.031 -11.648 1 96.25 145 TYR B C 1
ATOM 4524 O O . TYR B 1 145 ? 8.336 -22.922 -11.289 1 96.25 145 TYR B O 1
ATOM 4532 N N . LEU B 1 146 ? 9.898 -22.391 -12.633 1 95.94 146 LEU B N 1
ATOM 4533 C CA . LEU B 1 146 ? 9.039 -21.594 -13.508 1 95.94 146 LEU B CA 1
ATOM 4534 C C . LEU B 1 146 ? 9.242 -22 -14.969 1 95.94 146 LEU B C 1
ATOM 4536 O O . LEU B 1 146 ? 9.898 -21.281 -15.727 1 95.94 146 LEU B O 1
ATOM 4540 N N . LYS B 1 147 ? 8.594 -23.094 -15.281 1 92.38 147 LYS B N 1
ATOM 4541 C CA . LYS B 1 147 ? 8.781 -23.703 -16.594 1 92.38 147 LYS B CA 1
ATOM 4542 C C . LYS B 1 147 ? 7.52 -23.594 -17.438 1 92.38 147 LYS B C 1
ATOM 4544 O O . LYS B 1 147 ? 6.43 -23.953 -17 1 92.38 147 LYS B O 1
ATOM 4549 N N . PHE B 1 148 ? 7.703 -23.094 -18.562 1 93.25 148 PHE B N 1
ATOM 4550 C CA . PHE B 1 148 ? 6.621 -23.031 -19.547 1 93.25 148 PHE B CA 1
ATOM 4551 C C . PHE B 1 148 ? 6.535 -24.312 -20.344 1 93.25 148 PHE B C 1
ATOM 4553 O O . PHE B 1 148 ? 7.551 -24.812 -20.844 1 93.25 148 PHE B O 1
ATOM 4560 N N . PRO B 1 149 ? 5.367 -24.922 -20.406 1 94.38 149 PRO B N 1
ATOM 4561 C CA . PRO B 1 149 ? 5.242 -26.156 -21.172 1 94.38 149 PRO B CA 1
ATOM 4562 C C . PRO B 1 149 ? 5.684 -26 -22.625 1 94.38 149 PRO B C 1
ATOM 4564 O O . PRO B 1 149 ? 5.387 -24.969 -23.266 1 94.38 149 PRO B O 1
ATOM 4567 N N . GLU B 1 150 ? 6.391 -27.047 -23.125 1 91.94 150 GLU B N 1
ATOM 4568 C CA . GLU B 1 150 ? 6.969 -26.922 -24.453 1 91.94 150 GLU B CA 1
ATOM 4569 C C . GLU B 1 150 ? 6.383 -27.969 -25.406 1 91.94 150 GLU B C 1
ATOM 4571 O O . GLU B 1 150 ? 6.746 -28.016 -26.578 1 91.94 150 GLU B O 1
ATOM 4576 N N . SER B 1 151 ? 5.477 -28.797 -24.922 1 94.38 151 SER B N 1
ATOM 4577 C CA . SER B 1 151 ? 4.902 -29.859 -25.766 1 94.38 151 SER B CA 1
ATOM 4578 C C . SER B 1 151 ? 3.428 -30.062 -25.438 1 94.38 151 SER B C 1
ATOM 4580 O O . SER B 1 151 ? 2.953 -29.656 -24.375 1 94.38 151 SER B O 1
ATOM 4582 N N . ALA B 1 152 ? 2.779 -30.734 -26.344 1 95.25 152 ALA B N 1
ATOM 4583 C CA . ALA B 1 152 ? 1.37 -31.062 -26.156 1 95.25 152 ALA B CA 1
ATOM 4584 C C . ALA B 1 152 ? 1.182 -31.984 -24.953 1 95.25 152 ALA B C 1
ATOM 4586 O O . ALA B 1 152 ? 0.19 -31.875 -24.234 1 95.25 152 ALA B O 1
ATOM 4587 N N . GLU B 1 153 ? 2.15 -32.812 -24.75 1 95.94 153 GLU B N 1
ATOM 4588 C CA . GLU B 1 153 ? 2.08 -33.75 -23.625 1 95.94 153 GLU B CA 1
ATOM 4589 C C . GLU B 1 153 ? 2.127 -33.031 -22.297 1 95.94 153 GLU B C 1
ATOM 4591 O O . GLU B 1 153 ? 1.398 -33.375 -21.359 1 95.94 153 GLU B O 1
ATOM 4596 N N . GLU B 1 154 ? 2.961 -32.031 -22.219 1 96.38 154 GLU B N 1
ATOM 4597 C CA . GLU B 1 154 ? 3.059 -31.266 -21 1 96.38 154 GLU B CA 1
ATOM 4598 C C . GLU B 1 154 ? 1.771 -30.484 -20.719 1 96.38 154 GLU B C 1
ATOM 4600 O O . GLU B 1 154 ? 1.324 -30.391 -19.578 1 96.38 154 GLU B O 1
ATOM 4605 N N . TRP B 1 155 ? 1.213 -29.984 -21.75 1 97.19 155 TRP B N 1
ATOM 4606 C CA . TRP B 1 155 ? -0.056 -29.266 -21.625 1 97.19 155 TRP B CA 1
ATOM 4607 C C . TRP B 1 155 ? -1.166 -30.219 -21.188 1 97.19 155 TRP B C 1
ATOM 4609 O O . TRP B 1 155 ? -1.994 -29.859 -20.344 1 97.19 155 TRP B O 1
ATOM 4619 N N . LYS B 1 156 ? -1.172 -31.391 -21.781 1 97.25 156 LYS B N 1
ATOM 4620 C CA . LYS B 1 156 ? -2.184 -32.375 -21.422 1 97.25 156 LYS B CA 1
ATOM 4621 C C . LYS B 1 156 ? -2.072 -32.781 -19.953 1 97.25 156 LYS B C 1
ATOM 4623 O O . LYS B 1 156 ? -3.082 -33.031 -19.297 1 97.25 156 LYS B O 1
ATOM 4628 N N . ALA B 1 157 ? -0.872 -32.812 -19.5 1 97.06 157 ALA B N 1
ATOM 4629 C CA . ALA B 1 157 ? -0.664 -33.125 -18.094 1 97.06 157 ALA B CA 1
ATOM 4630 C C . ALA B 1 157 ? -1.304 -32.094 -17.188 1 97.06 157 ALA B C 1
ATOM 4632 O O . ALA B 1 157 ? -1.935 -32.406 -16.188 1 97.06 157 ALA B O 1
ATOM 4633 N N . ILE B 1 158 ? -1.134 -30.844 -17.516 1 97.5 158 ILE B N 1
ATOM 4634 C CA . ILE B 1 158 ? -1.741 -29.75 -16.766 1 97.5 158 ILE B CA 1
ATOM 4635 C C . ILE B 1 158 ? -3.262 -29.828 -16.859 1 97.5 158 ILE B C 1
ATOM 4637 O O . ILE B 1 158 ? -3.967 -29.688 -15.859 1 97.5 158 ILE B O 1
ATOM 4641 N N . ALA B 1 159 ? -3.74 -30.109 -18.078 1 98.12 159 ALA B N 1
ATOM 4642 C CA . ALA B 1 159 ? -5.18 -30.203 -18.312 1 98.12 159 ALA B CA 1
ATOM 4643 C C . ALA B 1 159 ? -5.797 -31.312 -17.469 1 98.12 159 ALA B C 1
ATOM 4645 O O . ALA B 1 159 ? -6.918 -31.188 -16.984 1 98.12 159 ALA B O 1
ATOM 4646 N N . LYS B 1 160 ? -5.09 -32.375 -17.375 1 97.5 160 LYS B N 1
ATOM 4647 C CA . LYS B 1 160 ? -5.574 -33.5 -16.562 1 97.5 160 LYS B CA 1
ATOM 4648 C C . LYS B 1 160 ? -5.762 -33.062 -15.102 1 97.5 160 LYS B C 1
ATOM 4650 O O . LYS B 1 160 ? -6.734 -33.469 -14.461 1 97.5 160 LYS B O 1
ATOM 4655 N N . GLN B 1 161 ? -4.844 -32.312 -14.672 1 97.25 161 GLN B N 1
ATOM 4656 C CA . GLN B 1 161 ? -4.953 -31.812 -13.297 1 97.25 161 GLN B CA 1
ATOM 4657 C C . GLN B 1 161 ? -6.152 -30.875 -13.148 1 97.25 161 GLN B C 1
ATOM 4659 O O . GLN B 1 161 ? -6.867 -30.938 -12.141 1 97.25 161 GLN B O 1
ATOM 4664 N N . PHE B 1 162 ? -6.426 -29.984 -14.062 1 98 162 PHE B N 1
ATOM 4665 C CA . PHE B 1 162 ? -7.602 -29.125 -14.023 1 98 162 PHE B CA 1
ATOM 4666 C C . PHE B 1 162 ? -8.883 -29.953 -14.023 1 98 162 PHE B C 1
ATOM 4668 O O . PHE B 1 162 ? -9.852 -29.609 -13.344 1 98 162 PHE B O 1
ATOM 4675 N N . GLU B 1 163 ? -8.867 -31 -14.836 1 97.19 163 GLU B N 1
ATOM 4676 C CA . GLU B 1 163 ? -10.023 -31.891 -14.867 1 97.19 163 GLU B CA 1
ATOM 4677 C C . GLU B 1 163 ? -10.211 -32.594 -13.531 1 97.19 163 GLU B C 1
ATOM 4679 O O . GLU B 1 163 ? -11.328 -32.656 -13.008 1 97.19 163 GLU B O 1
ATOM 4684 N N . ASP B 1 164 ? -9.125 -33.062 -12.992 1 95.81 164 ASP B N 1
ATOM 4685 C CA . ASP B 1 164 ? -9.18 -33.875 -11.773 1 95.81 164 ASP B CA 1
ATOM 4686 C C . ASP B 1 164 ? -9.555 -33 -10.57 1 95.81 164 ASP B C 1
ATOM 4688 O O . ASP B 1 164 ? -10.352 -33.406 -9.727 1 95.81 164 ASP B O 1
ATOM 4692 N N . TYR B 1 165 ? -8.984 -31.812 -10.539 1 93.5 165 TYR B N 1
ATOM 4693 C CA . TYR B 1 165 ? -9.133 -31 -9.336 1 93.5 165 TYR B CA 1
ATOM 4694 C C . TYR B 1 165 ? -10.312 -30.047 -9.461 1 93.5 165 TYR B C 1
ATOM 4696 O O . TYR B 1 165 ? -10.953 -29.719 -8.461 1 93.5 165 TYR B O 1
ATOM 4704 N N . TRP B 1 166 ? -10.656 -29.656 -10.688 1 93.94 166 TRP B N 1
ATOM 4705 C CA . TRP B 1 166 ? -11.609 -28.562 -10.828 1 93.94 166 TRP B CA 1
ATOM 4706 C C . TRP B 1 166 ? -12.711 -28.922 -11.828 1 93.94 166 TRP B C 1
ATOM 4708 O O . TRP B 1 166 ? -13.562 -28.094 -12.148 1 93.94 166 TRP B O 1
ATOM 4718 N N . ASN B 1 167 ? -12.625 -30.141 -12.375 1 95.69 167 ASN B N 1
ATOM 4719 C CA . ASN B 1 167 ? -13.625 -30.656 -13.312 1 95.69 167 ASN B CA 1
ATOM 4720 C C . ASN B 1 167 ? -13.727 -29.781 -14.555 1 95.69 167 ASN B C 1
ATOM 4722 O O . ASN B 1 167 ? -14.82 -29.469 -15.016 1 95.69 167 ASN B O 1
ATOM 4726 N N . PHE B 1 168 ? -12.648 -29.234 -15.008 1 98.19 168 PHE B N 1
ATOM 4727 C CA . PHE B 1 168 ? -12.578 -28.453 -16.234 1 98.19 168 PHE B CA 1
ATOM 4728 C C . PHE B 1 168 ? -11.609 -29.078 -17.219 1 98.19 168 PHE B C 1
ATOM 4730 O O . PHE B 1 168 ? -10.398 -28.828 -17.172 1 98.19 168 PHE B O 1
ATOM 4737 N N . PRO B 1 169 ? -12.125 -29.812 -18.125 1 97.69 169 PRO B N 1
ATOM 4738 C CA . PRO B 1 169 ? -11.25 -30.516 -19.062 1 97.69 169 PRO B CA 1
ATOM 4739 C C . PRO B 1 169 ? -10.555 -29.578 -20.047 1 97.69 169 PRO B C 1
ATOM 4741 O O . PRO B 1 169 ? -11.016 -28.453 -20.266 1 97.69 169 PRO B O 1
ATOM 4744 N N . ASN B 1 170 ? -9.477 -30 -20.656 1 98.19 170 ASN B N 1
ATOM 4745 C CA . ASN B 1 170 ? -8.766 -29.344 -21.734 1 98.19 170 ASN B CA 1
ATOM 4746 C C . ASN B 1 170 ? -8.289 -27.938 -21.328 1 98.19 170 ASN B C 1
ATOM 4748 O O . ASN B 1 170 ? -8.25 -27.031 -22.156 1 98.19 170 ASN B O 1
ATOM 4752 N N . CYS B 1 171 ? -8.039 -27.75 -20.047 1 98.5 171 CYS B N 1
ATOM 4753 C CA . CYS B 1 171 ? -7.613 -26.438 -19.562 1 98.5 171 CYS B CA 1
ATOM 4754 C C . CYS B 1 171 ? -6.109 -26.422 -19.297 1 98.5 171 CYS B C 1
ATOM 4756 O O . CYS B 1 171 ? -5.59 -27.266 -18.578 1 98.5 171 CYS B O 1
ATOM 4758 N N . GLY B 1 172 ? -5.469 -25.469 -19.875 1 97.62 172 GLY B N 1
ATOM 4759 C CA . GLY B 1 172 ? -4.023 -25.375 -19.75 1 97.62 172 GLY B CA 1
ATOM 4760 C C . GLY B 1 172 ? -3.568 -24.406 -18.672 1 97.62 172 GLY B C 1
ATOM 4761 O O . GLY B 1 172 ? -2.383 -24.344 -18.344 1 97.62 172 GLY B O 1
ATOM 4762 N N . GLY B 1 173 ? -4.469 -23.578 -18.156 1 97.94 173 GLY B N 1
ATOM 4763 C CA . GLY B 1 173 ? -4.098 -22.609 -17.125 1 97.94 173 GLY B CA 1
ATOM 4764 C C . GLY B 1 173 ? -5.125 -21.516 -16.938 1 97.94 173 GLY B C 1
ATOM 4765 O O . GLY B 1 173 ? -6.004 -21.328 -17.781 1 97.94 173 GLY B O 1
ATOM 4766 N N . ALA B 1 174 ? -5.031 -20.891 -15.805 1 97.62 174 ALA B N 1
ATOM 4767 C CA . ALA B 1 174 ? -5.844 -19.703 -15.523 1 97.62 174 ALA B CA 1
ATOM 4768 C C . ALA B 1 174 ? -5.02 -18.422 -15.656 1 97.62 174 ALA B C 1
ATOM 4770 O O . ALA B 1 174 ? -3.896 -18.344 -15.156 1 97.62 174 ALA B O 1
ATOM 4771 N N . ILE B 1 175 ? -5.59 -17.484 -16.359 1 93.94 175 ILE B N 1
ATOM 4772 C CA . ILE B 1 175 ? -4.891 -16.234 -16.656 1 93.94 175 ILE B CA 1
ATOM 4773 C C . ILE B 1 175 ? -5.449 -15.109 -15.789 1 93.94 175 ILE B C 1
ATOM 4775 O O . ILE B 1 175 ? -6.664 -15 -15.609 1 93.94 175 ILE B O 1
ATOM 4779 N N . ASP B 1 176 ? -4.566 -14.352 -15.25 1 91.81 176 ASP B N 1
ATOM 4780 C CA . ASP B 1 176 ? -4.953 -13.141 -14.539 1 91.81 176 ASP B CA 1
ATOM 4781 C C . ASP B 1 176 ? -3.814 -12.125 -14.531 1 91.81 176 ASP B C 1
ATOM 4783 O O . ASP B 1 176 ? -2.666 -12.461 -14.82 1 91.81 176 ASP B O 1
ATOM 4787 N N . GLY B 1 177 ? -4.145 -10.906 -14.352 1 89.06 177 GLY B N 1
ATOM 4788 C CA . GLY B 1 177 ? -3.184 -9.82 -14.242 1 89.06 177 GLY B CA 1
ATOM 4789 C C . GLY B 1 177 ? -3.436 -8.922 -13.047 1 89.06 177 GLY B C 1
ATOM 4790 O O . GLY B 1 177 ? -4.586 -8.695 -12.664 1 89.06 177 GLY B O 1
ATOM 4791 N N . LYS B 1 178 ? -2.361 -8.5 -12.445 1 88.81 178 LYS B N 1
ATOM 4792 C CA . LYS B 1 178 ? -2.438 -7.605 -11.297 1 88.81 178 LYS B CA 1
ATOM 4793 C C . LYS B 1 178 ? -1.522 -6.398 -11.477 1 88.81 178 LYS B C 1
ATOM 4795 O O . LYS B 1 178 ? -0.501 -6.484 -12.164 1 88.81 178 LYS B O 1
ATOM 4800 N N . HIS B 1 179 ? -1.922 -5.297 -10.867 1 86.12 179 HIS B N 1
ATOM 4801 C CA . HIS B 1 179 ? -1.051 -4.129 -10.789 1 86.12 179 HIS B CA 1
ATOM 4802 C C . HIS B 1 179 ? -0.099 -4.23 -9.602 1 86.12 179 HIS B C 1
ATOM 4804 O O . HIS B 1 179 ? -0.522 -4.531 -8.484 1 86.12 179 HIS B O 1
ATOM 4810 N N . VAL B 1 180 ? 1.119 -4.07 -9.859 1 89.06 180 VAL B N 1
ATOM 4811 C CA . VAL B 1 180 ? 2.131 -3.938 -8.82 1 89.06 180 VAL B CA 1
ATOM 4812 C C . VAL B 1 180 ? 2.527 -2.473 -8.664 1 89.06 180 VAL B C 1
ATOM 4814 O O . VAL B 1 180 ? 2.992 -1.846 -9.617 1 89.06 180 VAL B O 1
ATOM 4817 N N . ARG B 1 181 ? 2.34 -1.965 -7.492 1 87.25 181 ARG B N 1
ATOM 4818 C CA . ARG B 1 181 ? 2.617 -0.553 -7.246 1 87.25 181 ARG B CA 1
ATOM 4819 C C . ARG B 1 181 ? 4.117 -0.283 -7.234 1 87.25 181 ARG B C 1
ATOM 4821 O O . ARG B 1 181 ? 4.887 -1.045 -6.645 1 87.25 181 ARG B O 1
ATOM 4828 N N . ILE B 1 182 ? 4.5 0.827 -7.898 1 87.31 182 ILE B N 1
ATOM 4829 C CA . ILE B 1 182 ? 5.914 1.185 -7.941 1 87.31 182 ILE B CA 1
ATOM 4830 C C . ILE B 1 182 ? 6.082 2.674 -7.645 1 87.31 182 ILE B C 1
ATOM 4832 O O . ILE B 1 182 ? 5.113 3.434 -7.695 1 87.31 182 ILE B O 1
ATOM 4836 N N . GLN B 1 183 ? 7.277 2.982 -7.246 1 83.62 183 GLN B N 1
ATOM 4837 C CA . GLN B 1 183 ? 7.633 4.395 -7.156 1 83.62 183 GLN B CA 1
ATOM 4838 C C . GLN B 1 183 ? 7.707 5.031 -8.539 1 83.62 183 GLN B C 1
ATOM 4840 O O . GLN B 1 183 ? 8.211 4.422 -9.484 1 83.62 183 GLN B O 1
ATOM 4845 N N . PRO B 1 184 ? 7.066 6.191 -8.578 1 75.12 184 PRO B N 1
ATOM 4846 C CA . PRO B 1 184 ? 7.18 6.863 -9.875 1 75.12 184 PRO B CA 1
ATOM 4847 C C . PRO B 1 184 ? 8.633 7.031 -10.328 1 75.12 184 PRO B C 1
ATOM 4849 O O . PRO B 1 184 ? 9.43 7.648 -9.617 1 75.12 184 PRO B O 1
ATOM 4852 N N . PRO B 1 185 ? 8.938 6.352 -11.43 1 69.88 185 PRO B N 1
ATOM 4853 C CA . PRO B 1 185 ? 10.297 6.559 -11.945 1 69.88 185 PRO B CA 1
ATOM 4854 C C . PRO B 1 185 ? 10.578 8.016 -12.297 1 69.88 185 PRO B C 1
ATOM 4856 O O . PRO B 1 185 ? 9.664 8.75 -12.672 1 69.88 185 PRO B O 1
ATOM 4859 N N . ALA B 1 186 ? 11.766 8.352 -12.031 1 64.88 186 ALA B N 1
ATOM 4860 C CA . ALA B 1 186 ? 12.156 9.719 -12.367 1 64.88 186 ALA B CA 1
ATOM 4861 C C . ALA B 1 186 ? 11.875 10.023 -13.836 1 64.88 186 ALA B C 1
ATOM 4863 O O . ALA B 1 186 ? 12.117 9.195 -14.711 1 64.88 186 ALA B O 1
ATOM 4864 N N . ASN B 1 187 ? 11.25 11.094 -14.109 1 62 187 ASN B N 1
ATOM 4865 C CA . ASN B 1 187 ? 11.055 11.609 -15.461 1 62 187 ASN B CA 1
ATOM 4866 C C . ASN B 1 187 ? 10.094 10.742 -16.266 1 62 187 ASN B C 1
ATOM 4868 O O . ASN B 1 187 ? 10.227 10.625 -17.484 1 62 187 ASN B O 1
ATOM 4872 N N . SER B 1 188 ? 9.297 9.914 -15.555 1 60.72 188 SER B N 1
ATOM 4873 C CA . SER B 1 188 ? 8.43 9 -16.281 1 60.72 188 SER B CA 1
ATOM 4874 C C . SER B 1 188 ? 7.082 9.641 -16.609 1 60.72 188 SER B C 1
ATOM 4876 O O . SER B 1 188 ? 6.336 9.148 -17.453 1 60.72 188 SER B O 1
ATOM 4878 N N . GLY B 1 189 ? 6.883 10.891 -16.156 1 55.12 189 GLY B N 1
ATOM 4879 C CA . GLY B 1 189 ? 5.574 11.484 -16.375 1 55.12 189 GLY B CA 1
ATOM 4880 C C . GLY B 1 189 ? 4.43 10.578 -15.945 1 55.12 189 GLY B C 1
ATOM 4881 O O . GLY B 1 189 ? 4.406 10.094 -14.812 1 55.12 189 GLY B O 1
ATOM 4882 N N . SER B 1 190 ? 3.486 10.383 -16.844 1 55 190 SER B N 1
ATOM 4883 C CA . SER B 1 190 ? 2.295 9.586 -16.578 1 55 190 SER B CA 1
ATOM 4884 C C . SER B 1 190 ? 2.441 8.172 -17.125 1 55 190 SER B C 1
ATOM 4886 O O . SER B 1 190 ? 1.48 7.398 -17.109 1 55 190 SER B O 1
ATOM 4888 N N . TYR B 1 191 ? 3.588 7.867 -17.562 1 51.22 191 TYR B N 1
ATOM 4889 C CA . TYR B 1 191 ? 3.793 6.59 -18.234 1 51.22 191 TYR B CA 1
ATOM 4890 C C . TYR B 1 191 ? 3.361 5.426 -17.344 1 51.22 191 TYR B C 1
ATOM 4892 O O . TYR B 1 191 ? 2.734 4.477 -17.812 1 51.22 191 TYR B O 1
ATOM 4900 N N . TYR B 1 192 ? 3.479 5.582 -16.062 1 55.53 192 TYR B N 1
ATOM 4901 C CA . TYR B 1 192 ? 3.186 4.477 -15.156 1 55.53 192 TYR B CA 1
ATOM 4902 C C . TYR B 1 192 ? 1.957 4.777 -14.312 1 55.53 192 TYR B C 1
ATOM 4904 O O . TYR B 1 192 ? 1.595 3.992 -13.43 1 55.53 192 TYR B O 1
ATOM 4912 N N . TYR B 1 193 ? 1.419 5.883 -14.633 1 57.31 193 TYR B N 1
ATOM 4913 C CA . TYR B 1 193 ? 0.279 6.309 -13.828 1 57.31 193 TYR B CA 1
ATOM 4914 C C . TYR B 1 193 ? -0.999 5.613 -14.281 1 57.31 193 TYR B C 1
ATOM 4916 O O . TYR B 1 193 ? -1.347 5.648 -15.469 1 57.31 193 TYR B O 1
ATOM 4924 N N . ASN B 1 194 ? -1.557 4.949 -13.344 1 55.94 194 ASN B N 1
ATOM 4925 C CA . ASN B 1 194 ? -2.732 4.164 -13.711 1 55.94 194 ASN B CA 1
ATOM 4926 C C . ASN B 1 194 ? -4.023 4.918 -13.414 1 55.94 194 ASN B C 1
ATOM 4928 O O . ASN B 1 194 ? -4 5.965 -12.758 1 55.94 194 ASN B O 1
ATOM 4932 N N . TYR B 1 195 ? -5.035 4.434 -14 1 53.75 195 TYR B N 1
ATOM 4933 C CA . TYR B 1 195 ? -6.355 5.039 -13.867 1 53.75 195 TYR B CA 1
ATOM 4934 C C . TYR B 1 195 ? -6.805 5.074 -12.414 1 53.75 195 TYR B C 1
ATOM 4936 O O . TYR B 1 195 ? -7.734 5.805 -12.062 1 53.75 195 TYR B O 1
ATOM 4944 N N . LYS B 1 196 ? -6.086 4.34 -11.648 1 56.44 196 LYS B N 1
ATOM 4945 C CA . LYS B 1 196 ? -6.484 4.234 -10.25 1 56.44 196 LYS B CA 1
ATOM 4946 C C . LYS B 1 196 ? -5.762 5.273 -9.398 1 56.44 196 LYS B C 1
ATOM 4948 O O . LYS B 1 196 ? -6.055 5.422 -8.211 1 56.44 196 LYS B O 1
ATOM 4953 N N . GLY B 1 197 ? -4.844 5.969 -10.008 1 62.59 197 GLY B N 1
ATOM 4954 C CA . GLY B 1 197 ? -4.258 7.113 -9.328 1 62.59 197 GLY B CA 1
ATOM 4955 C C . GLY B 1 197 ? -2.906 6.816 -8.711 1 62.59 197 GLY B C 1
ATOM 4956 O O . GLY B 1 197 ? -2.479 7.5 -7.781 1 62.59 197 GLY B O 1
ATOM 4957 N N . TYR B 1 198 ? -2.34 5.656 -9.188 1 71.31 198 TYR B N 1
ATOM 4958 C CA . TYR B 1 198 ? -0.999 5.375 -8.688 1 71.31 198 TYR B CA 1
ATOM 4959 C C . TYR B 1 198 ? -0.12 4.781 -9.781 1 71.31 198 TYR B C 1
ATOM 4961 O O . TYR B 1 198 ? -0.618 4.383 -10.836 1 71.31 198 TYR B O 1
ATOM 4969 N N . PHE B 1 199 ? 1.142 4.809 -9.633 1 77.94 199 PHE B N 1
ATOM 4970 C CA . PHE B 1 199 ? 2.098 4.238 -10.57 1 77.94 199 PHE B CA 1
ATOM 4971 C C . PHE B 1 199 ? 2.23 2.732 -10.367 1 77.94 199 PHE B C 1
ATOM 4973 O O . PHE B 1 199 ? 2.361 2.266 -9.234 1 77.94 199 PHE B O 1
ATOM 4980 N N . SER B 1 200 ? 2.076 2.002 -11.469 1 83.56 200 SER B N 1
ATOM 4981 C CA . SER B 1 200 ? 2.129 0.549 -11.336 1 83.56 200 SER B CA 1
ATOM 4982 C C . SER B 1 200 ? 2.689 -0.1 -12.602 1 83.56 200 SER B C 1
ATOM 4984 O O . SER B 1 200 ? 2.812 0.554 -13.633 1 83.56 200 SER B O 1
ATOM 4986 N N . ILE B 1 201 ? 3.15 -1.257 -12.445 1 84.19 201 ILE B N 1
ATOM 4987 C CA . ILE B 1 201 ? 3.414 -2.158 -13.562 1 84.19 201 ILE B CA 1
ATOM 4988 C C . ILE B 1 201 ? 2.438 -3.33 -13.523 1 84.19 201 ILE B C 1
ATOM 4990 O O . ILE B 1 201 ? 1.852 -3.621 -12.477 1 84.19 201 ILE B O 1
ATOM 4994 N N . VAL B 1 202 ? 2.225 -3.928 -14.641 1 85.69 202 VAL B N 1
ATOM 4995 C CA . VAL B 1 202 ? 1.27 -5.031 -14.711 1 85.69 202 VAL B CA 1
ATOM 4996 C C . VAL B 1 202 ? 2.016 -6.363 -14.68 1 85.69 202 VAL B C 1
ATOM 4998 O O . VAL B 1 202 ? 2.982 -6.559 -15.422 1 85.69 202 VAL B O 1
ATOM 5001 N N . LEU B 1 203 ? 1.602 -7.184 -13.766 1 90.44 203 LEU B N 1
ATOM 5002 C CA . LEU B 1 203 ? 2.059 -8.562 -13.695 1 90.44 203 LEU B CA 1
ATOM 5003 C C . LEU B 1 203 ? 1.007 -9.516 -14.258 1 90.44 203 LEU B C 1
ATOM 5005 O O . LEU B 1 203 ? -0.062 -9.688 -13.672 1 90.44 203 LEU B O 1
ATOM 5009 N N . MET B 1 204 ? 1.291 -10.055 -15.422 1 91 204 MET B N 1
ATOM 5010 C CA . MET B 1 204 ? 0.438 -11.07 -16.031 1 91 204 MET B CA 1
ATOM 5011 C C . MET B 1 204 ? 0.966 -12.469 -15.742 1 91 204 MET B C 1
ATOM 5013 O O . MET B 1 204 ? 2.176 -12.703 -15.797 1 91 204 MET B O 1
ATOM 5017 N N . ALA B 1 205 ? 0.013 -13.383 -15.453 1 94.12 205 ALA B N 1
ATOM 5018 C CA . ALA B 1 205 ? 0.505 -14.719 -15.125 1 94.12 205 ALA B CA 1
ATOM 5019 C C . ALA B 1 205 ? -0.473 -15.789 -15.594 1 94.12 205 ALA B C 1
ATOM 5021 O O . ALA B 1 205 ? -1.666 -15.523 -15.758 1 94.12 205 ALA B O 1
ATOM 5022 N N . ILE B 1 206 ? 0.03 -16.922 -15.93 1 95.88 206 ILE B N 1
ATOM 5023 C CA . ILE B 1 206 ? -0.714 -18.156 -16.109 1 95.88 206 ILE B CA 1
ATOM 5024 C C . ILE B 1 206 ? -0.393 -19.125 -14.977 1 95.88 206 ILE B C 1
ATOM 5026 O O . ILE B 1 206 ? 0.777 -19.359 -14.664 1 95.88 206 ILE B O 1
ATOM 5030 N N . VAL B 1 207 ? -1.402 -19.625 -14.359 1 97.88 207 VAL B N 1
ATOM 5031 C CA . VAL B 1 207 ? -1.25 -20.484 -13.195 1 97.88 207 VAL B CA 1
ATOM 5032 C C . VAL B 1 207 ? -1.842 -21.859 -13.492 1 97.88 207 VAL B C 1
ATOM 5034 O O . VAL B 1 207 ? -2.92 -21.969 -14.078 1 97.88 207 VAL B O 1
ATOM 5037 N N . ASN B 1 208 ? -1.176 -22.922 -13.133 1 97.75 208 ASN B N 1
ATOM 5038 C CA . ASN B 1 208 ? -1.679 -24.281 -13.344 1 97.75 208 ASN B CA 1
ATOM 5039 C C . ASN B 1 208 ? -2.646 -24.703 -12.242 1 97.75 208 ASN B C 1
ATOM 5041 O O . ASN B 1 208 ? -3.01 -23.891 -11.391 1 97.75 208 ASN B O 1
ATOM 5045 N N . ALA B 1 209 ? -3.055 -25.938 -12.273 1 96.88 209 ALA B N 1
ATOM 5046 C CA . ALA B 1 209 ? -4.109 -26.438 -11.391 1 96.88 209 ALA B CA 1
ATOM 5047 C C . ALA B 1 209 ? -3.609 -26.547 -9.953 1 96.88 209 ALA B C 1
ATOM 5049 O O . ALA B 1 209 ? -4.406 -26.672 -9.016 1 96.88 209 ALA B O 1
ATOM 5050 N N . LYS B 1 210 ? -2.322 -26.484 -9.758 1 94.38 210 LYS B N 1
ATOM 5051 C CA . LYS B 1 210 ? -1.717 -26.656 -8.445 1 94.38 210 LYS B CA 1
ATOM 5052 C C . LYS B 1 210 ? -1.24 -25.328 -7.883 1 94.38 210 LYS B C 1
ATOM 5054 O O . LYS B 1 210 ? -0.291 -25.281 -7.098 1 94.38 210 LYS B O 1
ATOM 5059 N N . TYR B 1 211 ? -1.688 -24.234 -8.375 1 95.06 211 TYR B N 1
ATOM 5060 C CA . TYR B 1 211 ? -1.438 -22.891 -7.871 1 95.06 211 TYR B CA 1
ATOM 5061 C C . TYR B 1 211 ? 0.001 -22.469 -8.141 1 95.06 211 TYR B C 1
ATOM 5063 O O . TYR B 1 211 ? 0.589 -21.719 -7.359 1 95.06 211 TYR B O 1
ATOM 5071 N N . GLU B 1 212 ? 0.568 -23.047 -9.195 1 97.38 212 GLU B N 1
ATOM 5072 C CA . GLU B 1 212 ? 1.927 -22.656 -9.57 1 97.38 212 GLU B CA 1
ATOM 5073 C C . GLU B 1 212 ? 1.926 -21.766 -10.812 1 97.38 212 GLU B C 1
ATOM 5075 O O . GLU B 1 212 ? 1.173 -22.016 -11.758 1 97.38 212 GLU B O 1
ATOM 5080 N N . PHE B 1 213 ? 2.779 -20.766 -10.758 1 97.69 213 PHE B N 1
ATOM 5081 C CA . PHE B 1 213 ? 2.967 -19.938 -11.938 1 97.69 213 PHE B CA 1
ATOM 5082 C C . PHE B 1 213 ? 3.723 -20.688 -13.023 1 97.69 213 PHE B C 1
ATOM 5084 O O . PHE B 1 213 ? 4.793 -21.25 -12.766 1 97.69 213 PHE B O 1
ATOM 5091 N N . ILE B 1 214 ? 3.176 -20.766 -14.164 1 96.25 214 ILE B N 1
ATOM 5092 C CA . ILE B 1 214 ? 3.887 -21.453 -15.234 1 96.25 214 ILE B CA 1
ATOM 5093 C C . ILE B 1 214 ? 4.395 -20.438 -16.266 1 96.25 214 ILE B C 1
ATOM 5095 O O . ILE B 1 214 ? 5.285 -20.75 -17.047 1 96.25 214 ILE B O 1
ATOM 5099 N N . MET B 1 215 ? 3.818 -19.281 -16.203 1 93.94 215 MET B N 1
ATOM 5100 C CA . MET B 1 215 ? 4.309 -18.156 -17 1 93.94 215 MET B CA 1
ATOM 5101 C C . MET B 1 215 ? 4.016 -16.828 -16.297 1 93.94 215 MET B C 1
ATOM 5103 O O . MET B 1 215 ? 2.949 -16.656 -15.703 1 93.94 215 MET B O 1
ATOM 5107 N N . VAL B 1 216 ? 5 -15.992 -16.375 1 93.69 216 VAL B N 1
ATOM 5108 C CA . VAL B 1 216 ? 4.832 -14.656 -15.812 1 93.69 216 VAL B CA 1
ATOM 5109 C C . VAL B 1 216 ? 5.422 -13.617 -16.766 1 93.69 216 VAL B C 1
ATOM 5111 O O . VAL B 1 216 ? 6.473 -13.844 -17.359 1 93.69 216 VAL B O 1
ATOM 5114 N N . ASP B 1 217 ? 4.711 -12.594 -16.938 1 89.62 217 ASP B N 1
ATOM 5115 C CA . ASP B 1 217 ? 5.152 -11.445 -17.734 1 89.62 217 ASP B CA 1
ATOM 5116 C C . ASP B 1 217 ? 5.008 -10.148 -16.922 1 89.62 217 ASP B C 1
ATOM 5118 O O . ASP B 1 217 ? 3.898 -9.773 -16.547 1 89.62 217 ASP B O 1
ATOM 5122 N N . VAL B 1 218 ? 6.25 -9.609 -16.719 1 83.88 218 VAL B N 1
ATOM 5123 C CA . VAL B 1 218 ? 6.27 -8.391 -15.922 1 83.88 218 VAL B CA 1
ATOM 5124 C C . VAL B 1 218 ? 6.586 -7.191 -16.812 1 83.88 218 VAL B C 1
ATOM 5126 O O . VAL B 1 218 ? 7.371 -7.301 -17.75 1 83.88 218 VAL B O 1
ATOM 5129 N N . GLY B 1 219 ? 6.109 -5.859 -16.469 1 68.56 219 GLY B N 1
ATOM 5130 C CA . GLY B 1 219 ? 6.82 -4.695 -16.969 1 68.56 219 GLY B CA 1
ATOM 5131 C C . GLY B 1 219 ? 5.984 -3.84 -17.906 1 68.56 219 GLY B C 1
ATOM 5132 O O . GLY B 1 219 ? 6.484 -2.875 -18.484 1 68.56 219 GLY B O 1
ATOM 5133 N N . LYS B 1 220 ? 4.754 -4.266 -18.156 1 64.5 220 LYS B N 1
ATOM 5134 C CA . LYS B 1 220 ? 4.074 -3.344 -19.062 1 64.5 220 LYS B CA 1
ATOM 5135 C C . LYS B 1 220 ? 3.521 -2.141 -18.312 1 64.5 220 LYS B C 1
ATOM 5137 O O . LYS B 1 220 ? 3.26 -2.223 -17.109 1 64.5 220 LYS B O 1
ATOM 5142 N N . ASN B 1 221 ? 3.641 -1.043 -19 1 62.94 221 ASN B N 1
ATOM 5143 C CA . ASN B 1 221 ? 3.197 0.234 -18.453 1 62.94 221 ASN B CA 1
ATOM 5144 C C . ASN B 1 221 ? 1.794 0.134 -17.859 1 62.94 221 ASN B C 1
ATOM 5146 O O . ASN B 1 221 ? 0.918 -0.512 -18.438 1 62.94 221 ASN B O 1
ATOM 5150 N N . GLY B 1 222 ? 1.625 0.62 -16.656 1 56.84 222 GLY B N 1
ATOM 5151 C CA . GLY B 1 222 ? 0.41 0.64 -15.859 1 56.84 222 GLY B CA 1
ATOM 5152 C C . GLY B 1 222 ? -0.765 1.276 -16.578 1 56.84 222 GLY B C 1
ATOM 5153 O O . GLY B 1 222 ? -1.915 1.108 -16.172 1 56.84 222 GLY B O 1
ATOM 5154 N N . ARG B 1 223 ? -0.427 2.051 -17.609 1 56.59 223 ARG B N 1
ATOM 5155 C CA . ARG B 1 223 ? -1.498 2.764 -18.297 1 56.59 223 ARG B CA 1
ATOM 5156 C C . ARG B 1 223 ? -2.318 1.814 -19.156 1 56.59 223 ARG B C 1
ATOM 5158 O O . ARG B 1 223 ? -3.449 2.129 -19.531 1 56.59 223 ARG B O 1
ATOM 5165 N N . VAL B 1 224 ? -1.584 0.847 -19.703 1 54.22 224 VAL B N 1
ATOM 5166 C CA . VAL B 1 224 ? -2.271 -0.025 -20.656 1 54.22 224 VAL B CA 1
ATOM 5167 C C . VAL B 1 224 ? -3.555 -0.561 -20.031 1 54.22 224 VAL B C 1
ATOM 5169 O O . VAL B 1 224 ? -3.533 -1.094 -18.906 1 54.22 224 VAL B O 1
ATOM 5172 N N . SER B 1 225 ? -4.672 0.038 -20.594 1 51.91 225 SER B N 1
ATOM 5173 C CA . SER B 1 225 ? -5.949 -0.521 -20.172 1 51.91 225 SER B CA 1
ATOM 5174 C C . SER B 1 225 ? -5.883 -2.041 -20.078 1 51.91 225 SER B C 1
ATOM 5176 O O . SER B 1 225 ? -5.074 -2.678 -20.75 1 51.91 225 SER B O 1
ATOM 5178 N N . ASP B 1 226 ? -6.52 -2.637 -19.062 1 53.53 226 ASP B N 1
ATOM 5179 C CA . ASP B 1 226 ? -6.594 -4.027 -18.609 1 53.53 226 ASP B CA 1
ATOM 5180 C C . ASP B 1 226 ? -6.707 -4.973 -19.812 1 53.53 226 ASP B C 1
ATOM 5182 O O . ASP B 1 226 ? -5.996 -5.977 -19.875 1 53.53 226 ASP B O 1
ATOM 5186 N N . GLY B 1 227 ? -7.68 -4.625 -20.672 1 54.84 227 GLY B N 1
ATOM 5187 C CA . GLY B 1 227 ? -7.953 -5.574 -21.734 1 54.84 227 GLY B CA 1
ATOM 5188 C C . GLY B 1 227 ? -6.805 -5.715 -22.719 1 54.84 227 GLY B C 1
ATOM 5189 O O . GLY B 1 227 ? -6.539 -6.809 -23.219 1 54.84 227 GLY B O 1
ATOM 5190 N N . GLY B 1 228 ? -5.973 -4.699 -22.75 1 63.38 228 GLY B N 1
ATOM 5191 C CA . GLY B 1 228 ? -4.926 -4.711 -23.766 1 63.38 228 GLY B CA 1
ATOM 5192 C C . GLY B 1 228 ? -3.596 -5.215 -23.234 1 63.38 228 GLY B C 1
ATOM 5193 O O . GLY B 1 228 ? -2.695 -5.535 -24.016 1 63.38 228 GLY B O 1
ATOM 5194 N N . ALA B 1 229 ? -3.605 -5.43 -22.031 1 69.31 229 ALA B N 1
ATOM 5195 C CA . ALA B 1 229 ? -2.316 -5.781 -21.438 1 69.31 229 ALA B CA 1
ATOM 5196 C C . ALA B 1 229 ? -1.885 -7.184 -21.859 1 69.31 229 ALA B C 1
ATOM 5198 O O . ALA B 1 229 ? -0.707 -7.422 -22.125 1 69.31 229 ALA B O 1
ATOM 5199 N N . ILE B 1 230 ? -2.902 -8.078 -22 1 72.44 230 ILE B N 1
ATOM 5200 C CA . ILE B 1 230 ? -2.559 -9.461 -22.312 1 72.44 230 ILE B CA 1
ATOM 5201 C C . ILE B 1 230 ? -2.016 -9.547 -23.734 1 72.44 230 ILE B C 1
ATOM 5203 O O . ILE B 1 230 ? -1.154 -10.375 -24.031 1 72.44 230 ILE B O 1
ATOM 5207 N N . GLU B 1 231 ? -2.582 -8.695 -24.531 1 74.12 231 GLU B N 1
ATOM 5208 C CA . GLU B 1 231 ? -2.197 -8.758 -25.938 1 74.12 231 GLU B CA 1
ATOM 5209 C C . GLU B 1 231 ? -0.736 -8.359 -26.125 1 74.12 231 GLU B C 1
ATOM 5211 O O . GLU B 1 231 ? -0.131 -8.672 -27.156 1 74.12 231 GLU B O 1
ATOM 5216 N N . GLN B 1 232 ? -0.276 -7.801 -25.109 1 75.06 232 GLN B N 1
ATOM 5217 C CA . GLN B 1 232 ? 1.1 -7.328 -25.219 1 75.06 232 GLN B CA 1
ATOM 5218 C C . GLN B 1 232 ? 2.068 -8.305 -24.562 1 75.06 232 GLN B C 1
ATOM 5220 O O . GLN B 1 232 ? 3.283 -8.102 -24.594 1 75.06 232 GLN B O 1
ATOM 5225 N N . THR B 1 233 ? 1.52 -9.328 -24.141 1 80.94 233 THR B N 1
ATOM 5226 C CA . THR B 1 233 ? 2.373 -10.297 -23.453 1 80.94 233 THR B CA 1
ATOM 5227 C C . THR B 1 233 ? 3.004 -11.258 -24.469 1 80.94 233 THR B C 1
ATOM 5229 O O . THR B 1 233 ? 2.465 -11.461 -25.562 1 80.94 233 THR B O 1
ATOM 5232 N N . VAL B 1 234 ? 4.094 -11.812 -24.094 1 80.12 234 VAL B N 1
ATOM 5233 C CA . VAL B 1 234 ? 4.789 -12.797 -24.906 1 80.12 234 VAL B CA 1
ATOM 5234 C C . VAL B 1 234 ? 3.896 -14.023 -25.109 1 80.12 234 VAL B C 1
ATOM 5236 O O . VAL B 1 234 ? 3.859 -14.594 -26.203 1 80.12 234 VAL B O 1
ATOM 5239 N N . PHE B 1 235 ? 3.188 -14.359 -24.219 1 84.88 235 PHE B N 1
ATOM 5240 C CA . PHE B 1 235 ? 2.301 -15.516 -24.297 1 84.88 235 PHE B CA 1
ATOM 5241 C C . PHE B 1 235 ? 1.253 -15.312 -25.391 1 84.88 235 PHE B C 1
ATOM 5243 O O . PHE B 1 235 ? 1.028 -16.203 -26.203 1 84.88 235 PHE B O 1
ATOM 5250 N N . TYR B 1 236 ? 0.713 -14.188 -25.312 1 84.38 236 TYR B N 1
ATOM 5251 C CA . TYR B 1 236 ? -0.346 -13.922 -26.266 1 84.38 236 TYR B CA 1
ATOM 5252 C C . TYR B 1 236 ? 0.198 -13.93 -27.703 1 84.38 236 TYR B C 1
ATOM 5254 O O . TYR B 1 236 ? -0.446 -14.453 -28.609 1 84.38 236 TYR B O 1
ATOM 5262 N N . GLN B 1 237 ? 1.29 -13.375 -27.797 1 84.56 237 GLN B N 1
ATOM 5263 C CA . GLN B 1 237 ? 1.921 -13.375 -29.109 1 84.56 237 GLN B CA 1
ATOM 5264 C C . GLN B 1 237 ? 2.229 -14.789 -29.578 1 84.56 237 GLN B C 1
ATOM 5266 O O . GLN B 1 237 ? 1.98 -15.133 -30.734 1 84.56 237 GLN B O 1
ATOM 5271 N N . LYS B 1 238 ? 2.662 -15.547 -28.703 1 86.88 238 LYS B N 1
ATOM 5272 C CA . LYS B 1 238 ? 2.957 -16.938 -29.031 1 86.88 238 LYS B CA 1
ATOM 5273 C C . LYS B 1 238 ? 1.681 -17.719 -29.359 1 86.88 238 LYS B C 1
ATOM 5275 O O . LYS B 1 238 ? 1.674 -18.562 -30.25 1 86.88 238 LYS B O 1
ATOM 5280 N N . LEU B 1 239 ? 0.719 -17.438 -28.656 1 87.56 239 LEU B N 1
ATOM 5281 C CA . LEU B 1 239 ? -0.568 -18.094 -28.875 1 87.56 239 LEU B CA 1
ATOM 5282 C C . LEU B 1 239 ? -1.133 -17.734 -30.25 1 87.56 239 LEU B C 1
ATOM 5284 O O . LEU B 1 239 ? -1.593 -18.594 -30.984 1 87.56 239 LEU B O 1
ATOM 5288 N N . LYS B 1 240 ? -1.06 -16.5 -30.531 1 83.94 240 LYS B N 1
ATOM 5289 C CA . LYS B 1 240 ? -1.561 -15.992 -31.812 1 83.94 240 LYS B CA 1
ATOM 5290 C C . LYS B 1 240 ? -0.784 -16.594 -32.969 1 83.94 240 LYS B C 1
ATOM 5292 O O . LYS B 1 240 ? -1.363 -16.891 -34.031 1 83.94 240 LYS B O 1
ATOM 5297 N N . ASN B 1 241 ? 0.475 -16.703 -32.75 1 88.56 241 ASN B N 1
ATOM 5298 C CA . ASN B 1 241 ? 1.349 -17.203 -33.781 1 88.56 241 ASN B CA 1
ATOM 5299 C C . ASN B 1 241 ? 1.377 -18.734 -33.812 1 88.56 241 ASN B C 1
ATOM 5301 O O . ASN B 1 241 ? 2.164 -19.328 -34.531 1 88.56 241 ASN B O 1
ATOM 5305 N N . LYS B 1 242 ? 0.627 -19.359 -33 1 87.88 242 LYS B N 1
ATOM 5306 C CA . LYS B 1 242 ? 0.529 -20.812 -32.906 1 87.88 242 LYS B CA 1
ATOM 5307 C C . LYS B 1 242 ? 1.878 -21.438 -32.531 1 87.88 242 LYS B C 1
ATOM 5309 O O . LYS B 1 242 ? 2.258 -22.469 -33.094 1 87.88 242 LYS B O 1
ATOM 5314 N N . GLU B 1 243 ? 2.523 -20.672 -31.719 1 90.12 243 GLU B N 1
ATOM 5315 C CA . GLU B 1 243 ? 3.842 -21.141 -31.281 1 90.12 243 GLU B CA 1
ATOM 5316 C C . GLU B 1 243 ? 3.76 -21.875 -29.953 1 90.12 243 GLU B C 1
ATOM 5318 O O . GLU B 1 243 ? 4.746 -22.453 -29.5 1 90.12 243 GLU B O 1
ATOM 5323 N N . VAL B 1 244 ? 2.494 -21.797 -29.484 1 90.56 244 VAL B N 1
ATOM 5324 C CA . VAL B 1 244 ? 2.25 -22.547 -28.25 1 90.56 244 VAL B CA 1
ATOM 5325 C C . VAL B 1 244 ? 1.835 -23.969 -28.578 1 90.56 244 VAL B C 1
ATOM 5327 O O . VAL B 1 244 ? 0.883 -24.188 -29.328 1 90.56 244 VAL B O 1
ATOM 5330 N N . GLN B 1 245 ? 2.605 -25 -28.609 1 91.56 245 GLN B N 1
ATOM 5331 C CA . GLN B 1 245 ? 2.373 -26.406 -28.953 1 91.56 245 GLN B CA 1
ATOM 5332 C C . GLN B 1 245 ? 1.204 -26.969 -28.156 1 91.56 245 GLN B C 1
ATOM 5334 O O . GLN B 1 245 ? 1.359 -27.969 -27.453 1 91.56 245 GLN B O 1
ATOM 5339 N N . LEU B 1 246 ? -0.029 -26.406 -28.422 1 95.25 246 LEU B N 1
ATOM 5340 C CA . LEU B 1 246 ? -1.227 -26.875 -27.734 1 95.25 246 LEU B CA 1
ATOM 5341 C C . LEU B 1 246 ? -1.758 -28.141 -28.375 1 95.25 246 LEU B C 1
ATOM 5343 O O . LEU B 1 246 ? -1.573 -28.359 -29.578 1 95.25 246 LEU B O 1
ATOM 5347 N N . PRO B 1 247 ? -2.391 -28.938 -27.562 1 95.88 247 PRO B N 1
ATOM 5348 C CA . PRO B 1 247 ? -3.057 -30.109 -28.141 1 95.88 247 PRO B CA 1
ATOM 5349 C C . PRO B 1 247 ? -4.133 -29.734 -29.156 1 95.88 247 PRO B C 1
ATOM 5351 O O . PRO B 1 247 ? -4.832 -28.734 -28.984 1 95.88 247 PRO B O 1
ATOM 5354 N N . THR B 1 248 ? -4.281 -30.609 -30.188 1 94.12 248 THR B N 1
ATOM 5355 C CA . THR B 1 248 ? -5.34 -30.422 -31.172 1 94.12 248 THR B CA 1
ATOM 5356 C C . THR B 1 248 ? -6.652 -31.016 -30.672 1 94.12 248 THR B C 1
ATOM 5358 O O . THR B 1 248 ? -6.672 -31.766 -29.688 1 94.12 248 THR B O 1
ATOM 5361 N N . ASN B 1 249 ? -7.699 -30.641 -31.391 1 93.5 249 ASN B N 1
ATOM 5362 C CA . ASN B 1 249 ? -9.023 -31.094 -30.984 1 93.5 249 ASN B CA 1
ATOM 5363 C C . ASN B 1 249 ? -9.125 -32.625 -31.016 1 93.5 249 ASN B C 1
ATOM 5365 O O . ASN B 1 249 ? -9.977 -33.188 -30.328 1 93.5 249 ASN B O 1
ATOM 5369 N N . ASN B 1 250 ? -8.273 -33.25 -31.734 1 91.75 250 ASN B N 1
ATOM 5370 C CA . ASN B 1 250 ? -8.258 -34.719 -31.797 1 91.75 250 ASN B CA 1
ATOM 5371 C C . ASN B 1 250 ? -7.656 -35.312 -30.516 1 91.75 250 ASN B C 1
ATOM 5373 O O . ASN B 1 250 ? -7.859 -36.469 -30.234 1 91.75 250 ASN B O 1
ATOM 5377 N N . GLU B 1 251 ? -7.016 -34.469 -29.797 1 93.38 251 GLU B N 1
ATOM 5378 C CA . GLU B 1 251 ? -6.312 -34.938 -28.609 1 93.38 251 GLU B CA 1
ATOM 5379 C C . GLU B 1 251 ? -7.023 -34.5 -27.328 1 93.38 251 GLU B C 1
ATOM 5381 O O . GLU B 1 251 ? -6.555 -34.75 -26.219 1 93.38 251 GLU B O 1
ATOM 5386 N N . THR B 1 252 ? -8.086 -33.812 -27.516 1 94.19 252 THR B N 1
ATOM 5387 C CA . THR B 1 252 ? -8.75 -33.219 -26.359 1 94.19 252 THR B CA 1
ATOM 5388 C C . THR B 1 252 ? -10.055 -33.938 -26.062 1 94.19 252 THR B C 1
ATOM 5390 O O . THR B 1 252 ? -10.523 -34.75 -26.875 1 94.19 252 THR B O 1
ATOM 5393 N N . THR B 1 253 ? -10.508 -33.688 -24.875 1 92.56 253 THR B N 1
ATOM 5394 C CA . THR B 1 253 ? -11.773 -34.281 -24.453 1 92.56 253 THR B CA 1
ATOM 5395 C C . THR B 1 253 ? -12.922 -33.781 -25.328 1 92.56 253 THR B C 1
ATOM 5397 O O . THR B 1 253 ? -13.133 -32.594 -25.453 1 92.56 253 THR B O 1
ATOM 5400 N N . GLU B 1 254 ? -13.664 -34.75 -25.969 1 93.19 254 GLU B N 1
ATOM 5401 C CA . GLU B 1 254 ? -14.883 -34.5 -26.734 1 93.19 254 GLU B CA 1
ATOM 5402 C C . GLU B 1 254 ? -14.602 -33.594 -27.938 1 93.19 254 GLU B C 1
ATOM 5404 O O . GLU B 1 254 ? -15.5 -32.906 -28.422 1 93.19 254 GLU B O 1
ATOM 5409 N N . GLY B 1 255 ? -13.352 -33.469 -28.266 1 93.94 255 GLY B N 1
ATOM 5410 C CA . GLY B 1 255 ? -12.977 -32.688 -29.438 1 93.94 255 GLY B CA 1
ATOM 5411 C C . GLY B 1 255 ? -13.086 -31.203 -29.234 1 93.94 255 GLY B C 1
ATOM 5412 O O . GLY B 1 255 ? -13.195 -30.438 -30.188 1 93.94 255 GLY B O 1
ATOM 5413 N N . LEU B 1 256 ? -13.148 -30.781 -28.031 1 96.06 256 LEU B N 1
ATOM 5414 C CA . LEU B 1 256 ? -13.227 -29.359 -27.703 1 96.06 256 LEU B CA 1
ATOM 5415 C C . LEU B 1 256 ? -11.859 -28.703 -27.828 1 96.06 256 LEU B C 1
ATOM 5417 O O . LEU B 1 256 ? -10.828 -29.359 -27.672 1 96.06 256 LEU B O 1
ATOM 5421 N N . ASN B 1 257 ? -11.828 -27.422 -28.031 1 95.94 257 ASN B N 1
ATOM 5422 C CA . ASN B 1 257 ? -10.578 -26.688 -28.109 1 95.94 257 ASN B CA 1
ATOM 5423 C C . ASN B 1 257 ? -9.82 -26.703 -26.781 1 95.94 257 ASN B C 1
ATOM 5425 O O . ASN B 1 257 ? -10.438 -26.703 -25.719 1 95.94 257 ASN B O 1
ATOM 5429 N N . PHE B 1 258 ? -8.516 -26.844 -26.906 1 97.19 258 PHE B N 1
ATOM 5430 C CA . PHE B 1 258 ? -7.688 -26.609 -25.734 1 97.19 258 PHE B CA 1
ATOM 5431 C C . PHE B 1 258 ? -7.734 -25.141 -25.328 1 97.19 258 PHE B C 1
ATOM 5433 O O . PHE B 1 258 ? -7.594 -24.25 -26.172 1 97.19 258 PHE B O 1
ATOM 5440 N N . VAL B 1 259 ? -7.945 -24.844 -23.969 1 97.69 259 VAL B N 1
ATOM 5441 C CA . VAL B 1 259 ? -8.289 -23.453 -23.656 1 97.69 259 VAL B CA 1
ATOM 5442 C C . VAL B 1 259 ? -7.57 -23.016 -22.375 1 97.69 259 VAL B C 1
ATOM 5444 O O . VAL B 1 259 ? -7.023 -23.844 -21.656 1 97.69 259 VAL B O 1
ATOM 5447 N N . PHE B 1 260 ? -7.543 -21.734 -22.188 1 97.12 260 PHE B N 1
ATOM 5448 C CA . PHE B 1 260 ? -7.199 -21.031 -20.953 1 97.12 260 PHE B CA 1
ATOM 5449 C C . PHE B 1 260 ? -8.398 -20.266 -20.422 1 97.12 260 PHE B C 1
ATOM 5451 O O . PHE B 1 260 ? -9.242 -19.797 -21.188 1 97.12 260 PHE B O 1
ATOM 5458 N N . VAL B 1 261 ? -8.469 -20.188 -19.094 1 97.44 261 VAL B N 1
ATOM 5459 C CA . VAL B 1 261 ? -9.625 -19.531 -18.5 1 97.44 261 VAL B CA 1
ATOM 5460 C C . VAL B 1 261 ? -9.219 -18.172 -17.938 1 97.44 261 VAL B C 1
ATOM 5462 O O . VAL B 1 261 ? -8.148 -18.031 -17.328 1 97.44 261 VAL B O 1
ATOM 5465 N N . ALA B 1 262 ? -9.969 -17.156 -18.156 1 93.62 262 ALA B N 1
ATOM 5466 C CA . ALA B 1 262 ? -9.695 -15.789 -17.719 1 93.62 262 ALA B CA 1
ATOM 5467 C C . ALA B 1 262 ? -10.961 -15.109 -17.219 1 93.62 262 ALA B C 1
ATOM 5469 O O . ALA B 1 262 ? -12.039 -15.711 -17.203 1 93.62 262 ALA B O 1
ATOM 5470 N N . ASP B 1 263 ? -10.828 -13.961 -16.672 1 88.88 263 ASP B N 1
ATOM 5471 C CA . ASP B 1 263 ? -11.984 -13.227 -16.172 1 88.88 263 ASP B CA 1
ATOM 5472 C C . ASP B 1 263 ? -12.555 -12.297 -17.234 1 88.88 263 ASP B C 1
ATOM 5474 O O . ASP B 1 263 ? -12.172 -12.383 -18.406 1 88.88 263 ASP B O 1
ATOM 5478 N N . GLU B 1 264 ? -13.438 -11.492 -16.891 1 84.44 264 GLU B N 1
ATOM 5479 C CA . GLU B 1 264 ? -14.172 -10.641 -17.828 1 84.44 264 GLU B CA 1
ATOM 5480 C C . GLU B 1 264 ? -13.273 -9.555 -18.406 1 84.44 264 GLU B C 1
ATOM 5482 O O . GLU B 1 264 ? -13.594 -8.969 -19.438 1 84.44 264 GLU B O 1
ATOM 5487 N N . ALA B 1 265 ? -12.227 -9.32 -17.75 1 78.62 265 ALA B N 1
ATOM 5488 C CA . ALA B 1 265 ? -11.328 -8.258 -18.203 1 78.62 265 ALA B CA 1
ATOM 5489 C C . ALA B 1 265 ? -10.602 -8.656 -19.484 1 78.62 265 ALA B C 1
ATOM 5491 O O . ALA B 1 265 ? -10.094 -7.797 -20.203 1 78.62 265 ALA B O 1
ATOM 5492 N N . PHE B 1 266 ? -10.602 -9.867 -19.766 1 83.62 266 PHE B N 1
ATOM 5493 C CA . PHE B 1 266 ? -9.883 -10.375 -20.938 1 83.62 266 PHE B CA 1
ATOM 5494 C C . PHE B 1 266 ? -10.828 -10.57 -22.109 1 83.62 266 PHE B C 1
ATOM 5496 O O . PHE B 1 266 ? -12.039 -10.711 -21.922 1 83.62 266 PHE B O 1
ATOM 5503 N N . ALA B 1 267 ? -10.266 -10.539 -23.234 1 84.25 267 ALA B N 1
ATOM 5504 C CA . ALA B 1 267 ? -11.062 -10.773 -24.438 1 84.25 267 ALA B CA 1
ATOM 5505 C C . ALA B 1 267 ? -11.234 -12.266 -24.719 1 84.25 267 ALA B C 1
ATOM 5507 O O . ALA B 1 267 ? -10.312 -13.055 -24.469 1 84.25 267 ALA B O 1
ATOM 5508 N N . LEU B 1 268 ? -12.391 -12.531 -25.172 1 89.88 268 LEU B N 1
ATOM 5509 C CA . LEU B 1 268 ? -12.633 -13.898 -25.641 1 89.88 268 LEU B CA 1
ATOM 5510 C C . LEU B 1 268 ? -11.82 -14.203 -26.891 1 89.88 268 LEU B C 1
ATOM 5512 O O . LEU B 1 268 ? -11.773 -13.383 -27.812 1 89.88 268 LEU B O 1
ATOM 5516 N N . GLN B 1 269 ? -11.148 -15.344 -26.891 1 89.5 269 GLN B N 1
ATOM 5517 C CA . GLN B 1 269 ? -10.367 -15.805 -28.031 1 89.5 269 GLN B CA 1
ATOM 5518 C C . GLN B 1 269 ? -10.547 -17.312 -28.25 1 89.5 269 GLN B C 1
ATOM 5520 O O . GLN B 1 269 ? -11.203 -17.984 -27.453 1 89.5 269 GLN B O 1
ATOM 5525 N N . GLU B 1 270 ? -9.977 -17.75 -29.281 1 90.31 270 GLU B N 1
ATOM 5526 C CA . GLU B 1 270 ? -10.117 -19.156 -29.656 1 90.31 270 GLU B CA 1
ATOM 5527 C C . GLU B 1 270 ? -9.695 -20.062 -28.5 1 90.31 270 GLU B C 1
ATOM 5529 O O . GLU B 1 270 ? -10.344 -21.094 -28.25 1 90.31 270 GLU B O 1
ATOM 5534 N N . HIS B 1 271 ? -8.648 -19.703 -27.844 1 94.38 271 HIS B N 1
ATOM 5535 C CA . HIS B 1 271 ? -8.117 -20.562 -26.797 1 94.38 271 HIS B CA 1
ATOM 5536 C C . HIS B 1 271 ? -8.258 -19.906 -25.438 1 94.38 271 HIS B C 1
ATOM 5538 O O . HIS B 1 271 ? -7.652 -20.375 -24.453 1 94.38 271 HIS B O 1
ATOM 5544 N N . ILE B 1 272 ? -8.977 -18.812 -25.344 1 93.88 272 ILE B N 1
ATOM 5545 C CA . ILE B 1 272 ? -9.203 -18.125 -24.078 1 93.88 272 ILE B CA 1
ATOM 5546 C C . ILE B 1 272 ? -10.703 -17.984 -23.828 1 93.88 272 ILE B C 1
ATOM 5548 O O . ILE B 1 272 ? -11.414 -17.359 -24.609 1 93.88 272 ILE B O 1
ATOM 5552 N N . LEU B 1 273 ? -11.148 -18.578 -22.781 1 96.19 273 LEU B N 1
ATOM 5553 C CA . LEU B 1 273 ? -12.555 -18.484 -22.406 1 96.19 273 LEU B CA 1
ATOM 5554 C C . LEU B 1 273 ? -12.758 -17.453 -21.312 1 96.19 273 LEU B C 1
ATOM 5556 O O . LEU B 1 273 ? -11.914 -17.312 -20.422 1 96.19 273 LEU B O 1
ATOM 5560 N N . LYS B 1 274 ? -13.773 -16.75 -21.281 1 93.25 274 LYS B N 1
ATOM 5561 C CA . LYS B 1 274 ? -14.211 -15.812 -20.25 1 93.25 274 LYS B CA 1
ATOM 5562 C C . LYS B 1 274 ? -15.703 -15.977 -19.953 1 93.25 274 LYS B C 1
ATOM 5564 O O . LYS B 1 274 ? -16.438 -16.562 -20.75 1 93.25 274 LYS B O 1
ATOM 5569 N N . PRO B 1 275 ? -16.156 -15.555 -18.859 1 93.81 275 PRO B N 1
ATOM 5570 C CA . PRO B 1 275 ? -17.562 -15.719 -18.5 1 93.81 275 PRO B CA 1
ATOM 5571 C C . PRO B 1 275 ? -18.5 -14.875 -19.359 1 93.81 275 PRO B C 1
ATOM 5573 O O . PRO B 1 275 ? -18.062 -13.883 -19.953 1 93.81 275 PRO B O 1
ATOM 5576 N N . PHE B 1 276 ? -19.75 -15.383 -19.469 1 93 276 PHE B N 1
ATOM 5577 C CA . PHE B 1 276 ? -20.812 -14.586 -20.078 1 93 276 PHE B CA 1
ATOM 5578 C C . PHE B 1 276 ? -21.188 -13.414 -19.188 1 93 276 PHE B C 1
ATOM 5580 O O . PHE B 1 276 ? -21.156 -13.539 -17.953 1 93 276 PHE B O 1
ATOM 5587 N N . PRO B 1 277 ? -21.516 -12.32 -19.812 1 87.62 277 PRO B N 1
ATOM 5588 C CA . PR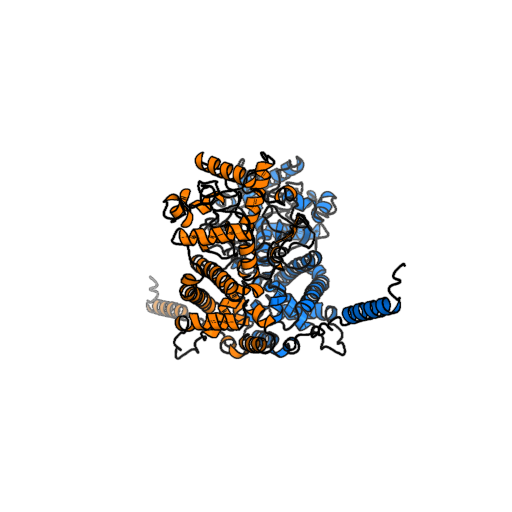O B 1 277 ? -22 -11.203 -19.016 1 87.62 277 PRO B CA 1
ATOM 5589 C C . PRO B 1 277 ? -23.312 -11.508 -18.297 1 87.62 277 PRO B C 1
ATOM 5591 O O . PRO B 1 277 ? -24.125 -12.281 -18.812 1 87.62 277 PRO B O 1
ATOM 5594 N N . VAL B 1 278 ? -23.578 -10.852 -17.203 1 82.25 278 VAL B N 1
ATOM 5595 C CA . VAL B 1 278 ? -24.703 -11.109 -16.297 1 82.25 278 VAL B CA 1
ATOM 5596 C C . VAL B 1 278 ? -26.016 -10.781 -17.016 1 82.25 278 VAL B C 1
ATOM 5598 O O . VAL B 1 278 ? -27.031 -11.445 -16.781 1 82.25 278 VAL B O 1
ATOM 5601 N N . LYS B 1 279 ? -26.062 -9.852 -17.797 1 79.44 279 LYS B N 1
ATOM 5602 C CA . LYS B 1 279 ? -27.281 -9.352 -18.422 1 79.44 279 LYS B CA 1
ATOM 5603 C C . LYS B 1 279 ? -27.922 -10.414 -19.312 1 79.44 279 LYS B C 1
ATOM 5605 O O . LYS B 1 279 ? -29.141 -10.391 -19.531 1 79.44 279 LYS B O 1
ATOM 5610 N N . THR B 1 280 ? -27.281 -11.422 -19.812 1 78.31 280 THR B N 1
ATOM 5611 C CA . THR B 1 280 ? -27.797 -12.359 -20.797 1 78.31 280 THR B CA 1
ATOM 5612 C C . THR B 1 280 ? -27.688 -13.797 -20.281 1 78.31 280 THR B C 1
ATOM 5614 O O . THR B 1 280 ? -27.516 -14.734 -21.062 1 78.31 280 THR B O 1
ATOM 5617 N N . LEU B 1 281 ? -27.906 -14 -19.062 1 86.44 281 LEU B N 1
ATOM 5618 C CA . LEU B 1 281 ? -27.531 -15.312 -18.547 1 86.44 281 LEU B CA 1
ATOM 5619 C C . LEU B 1 281 ? -28.734 -16.25 -18.547 1 86.44 281 LEU B C 1
ATOM 5621 O O . LEU B 1 281 ? -29.75 -15.969 -17.938 1 86.44 281 LEU B O 1
ATOM 5625 N N . THR B 1 282 ? -28.672 -17.281 -19.375 1 92 282 THR B N 1
ATOM 5626 C CA . THR B 1 282 ? -29.516 -18.469 -19.234 1 92 282 THR B CA 1
ATOM 5627 C C . THR B 1 282 ? -28.969 -19.391 -18.156 1 92 282 THR B C 1
ATOM 5629 O O . THR B 1 282 ? -27.875 -19.172 -17.641 1 92 282 THR B O 1
ATOM 5632 N N . LYS B 1 283 ? -29.766 -20.359 -17.781 1 93.44 283 LYS B N 1
ATOM 5633 C CA . LYS B 1 283 ? -29.297 -21.328 -16.781 1 93.44 283 LYS B CA 1
ATOM 5634 C C . LYS B 1 283 ? -28.031 -22.016 -17.25 1 93.44 283 LYS B C 1
ATOM 5636 O O . LYS B 1 283 ? -27.094 -22.219 -16.469 1 93.44 283 LYS B O 1
ATOM 5641 N N . GLN B 1 284 ? -28.031 -22.469 -18.516 1 95.31 284 GLN B N 1
ATOM 5642 C CA . GLN B 1 284 ? -26.875 -23.156 -19.078 1 95.31 284 GLN B CA 1
ATOM 5643 C C . GLN B 1 284 ? -25.625 -22.281 -19.031 1 95.31 284 GLN B C 1
ATOM 5645 O O . GLN B 1 284 ? -24.547 -22.75 -18.688 1 95.31 284 GLN B O 1
ATOM 5650 N N . ARG B 1 285 ? -25.812 -21.031 -19.297 1 95.19 285 ARG B N 1
ATOM 5651 C CA . ARG B 1 285 ? -24.688 -20.109 -19.281 1 95.19 285 ARG B CA 1
ATOM 5652 C C . ARG B 1 285 ? -24.25 -19.797 -17.844 1 95.19 285 ARG B C 1
ATOM 5654 O O . ARG B 1 285 ? -23.062 -19.562 -17.594 1 95.19 285 ARG B O 1
ATOM 5661 N N . ARG B 1 286 ? -25.141 -19.859 -16.922 1 94.88 286 ARG B N 1
ATOM 5662 C CA . ARG B 1 286 ? -24.781 -19.703 -15.516 1 94.88 286 ARG B CA 1
ATOM 5663 C C . ARG B 1 286 ? -23.922 -20.859 -15.047 1 94.88 286 ARG B C 1
ATOM 5665 O O . ARG B 1 286 ? -22.969 -20.656 -14.281 1 94.88 286 ARG B O 1
ATOM 5672 N N . ILE B 1 287 ? -24.312 -22.016 -15.484 1 94.38 287 ILE B N 1
ATOM 5673 C CA . ILE B 1 287 ? -23.516 -23.188 -15.133 1 94.38 287 ILE B CA 1
ATOM 5674 C C . ILE B 1 287 ? -22.125 -23.047 -15.719 1 94.38 287 ILE B C 1
ATOM 5676 O O . ILE B 1 287 ? -21.125 -23.328 -15.031 1 94.38 287 ILE B O 1
ATOM 5680 N N . PHE B 1 288 ? -22.062 -22.609 -16.953 1 96.69 288 PHE B N 1
ATOM 5681 C CA . PHE B 1 288 ? -20.766 -22.391 -17.578 1 96.69 288 PHE B CA 1
ATOM 5682 C C . PHE B 1 288 ? -19.938 -21.391 -16.766 1 96.69 288 PHE B C 1
ATOM 5684 O O . PHE B 1 288 ? -18.766 -21.625 -16.5 1 96.69 288 PHE B O 1
ATOM 5691 N N . ASN B 1 289 ? -20.578 -20.266 -16.438 1 95.25 289 ASN B N 1
ATOM 5692 C CA . ASN B 1 289 ? -19.875 -19.234 -15.656 1 95.25 289 ASN B CA 1
ATOM 5693 C C . ASN B 1 289 ? -19.359 -19.797 -14.336 1 95.25 289 ASN B C 1
ATOM 5695 O O . ASN B 1 289 ? -18.25 -19.453 -13.914 1 95.25 289 ASN B O 1
ATOM 5699 N N . TYR B 1 290 ? -20.156 -20.578 -13.734 1 93.56 290 TYR B N 1
ATOM 5700 C CA . TYR B 1 290 ? -19.766 -21.188 -12.477 1 93.56 290 TYR B CA 1
ATOM 5701 C C . TYR B 1 290 ? -18.562 -22.109 -12.672 1 93.56 290 TYR B C 1
ATOM 5703 O O . TYR B 1 290 ? -17.578 -22.016 -11.93 1 93.56 290 TYR B O 1
ATOM 5711 N N . ARG B 1 291 ? -18.641 -22.969 -13.633 1 95.94 291 ARG B N 1
ATOM 5712 C CA . ARG B 1 291 ? -17.578 -23.922 -13.898 1 95.94 291 ARG B CA 1
ATOM 5713 C C . ARG B 1 291 ? -16.281 -23.203 -14.258 1 95.94 291 ARG B C 1
ATOM 5715 O O . ARG B 1 291 ? -15.195 -23.609 -13.828 1 95.94 291 ARG B O 1
ATOM 5722 N N . LEU B 1 292 ? -16.406 -22.188 -15.055 1 96.81 292 LEU B N 1
ATOM 5723 C CA . LEU B 1 292 ? -15.25 -21.375 -15.43 1 96.81 292 LEU B CA 1
ATOM 5724 C C . LEU B 1 292 ? -14.641 -20.703 -14.203 1 96.81 292 LEU B C 1
ATOM 5726 O O . LEU B 1 292 ? -13.422 -20.703 -14.031 1 96.81 292 LEU B O 1
ATOM 5730 N N . SER B 1 293 ? -15.477 -20.156 -13.391 1 93.88 293 SER B N 1
ATOM 5731 C CA . SER B 1 293 ? -15.016 -19.469 -12.18 1 93.88 293 SER B CA 1
ATOM 5732 C C . SER B 1 293 ? -14.312 -20.438 -11.234 1 93.88 293 SER B C 1
ATOM 5734 O O . SER B 1 293 ? -13.328 -20.078 -10.586 1 93.88 293 SER B O 1
ATOM 5736 N N . ARG B 1 294 ? -14.836 -21.562 -11.148 1 93.19 294 ARG B N 1
ATOM 5737 C CA . ARG B 1 294 ? -14.25 -22.594 -10.297 1 93.19 294 ARG B CA 1
ATOM 5738 C C . ARG B 1 294 ? -12.812 -22.906 -10.727 1 93.19 294 ARG B C 1
ATOM 5740 O O . ARG B 1 294 ? -11.914 -23 -9.883 1 93.19 294 ARG B O 1
ATOM 5747 N N . ALA B 1 295 ? -12.609 -23.078 -11.969 1 95.88 295 ALA B N 1
ATOM 5748 C CA . ALA B 1 295 ? -11.281 -23.344 -12.5 1 95.88 295 ALA B CA 1
ATOM 5749 C C . ALA B 1 295 ? -10.375 -22.125 -12.359 1 95.88 295 ALA B C 1
ATOM 5751 O O . ALA B 1 295 ? -9.188 -22.266 -12.055 1 95.88 295 ALA B O 1
ATOM 5752 N N . ARG B 1 296 ? -10.914 -20.969 -12.57 1 95.12 296 ARG B N 1
ATOM 5753 C CA . ARG B 1 296 ? -10.156 -19.719 -12.57 1 95.12 296 ARG B CA 1
ATOM 5754 C C . ARG B 1 296 ? -9.68 -19.359 -11.172 1 95.12 296 ARG B C 1
ATOM 5756 O O . ARG B 1 296 ? -8.734 -18.594 -11.008 1 95.12 296 ARG B O 1
ATOM 5763 N N . ARG B 1 297 ? -10.273 -19.844 -10.141 1 92.88 297 ARG B N 1
ATOM 5764 C CA . ARG B 1 297 ? -9.984 -19.484 -8.758 1 92.88 297 ARG B CA 1
ATOM 5765 C C . ARG B 1 297 ? -8.539 -19.797 -8.398 1 92.88 297 ARG B C 1
ATOM 5767 O O . ARG B 1 297 ? -7.973 -19.188 -7.488 1 92.88 297 ARG B O 1
ATOM 5774 N N . VAL B 1 298 ? -7.914 -20.703 -9.102 1 94.88 298 VAL B N 1
ATOM 5775 C CA . VAL B 1 298 ? -6.543 -21.109 -8.812 1 94.88 298 VAL B CA 1
ATOM 5776 C C . VAL B 1 298 ? -5.613 -19.906 -8.945 1 94.88 298 VAL B C 1
ATOM 5778 O O . VAL B 1 298 ? -4.688 -19.734 -8.148 1 94.88 298 VAL B O 1
ATOM 5781 N N . VAL B 1 299 ? -5.848 -19.078 -9.961 1 95.25 299 VAL B N 1
ATOM 5782 C CA . VAL B 1 299 ? -4.957 -17.938 -10.188 1 95.25 299 VAL B CA 1
ATOM 5783 C C . VAL B 1 299 ? -5.223 -16.859 -9.141 1 95.25 299 VAL B C 1
ATOM 5785 O O . VAL B 1 299 ? -4.297 -16.188 -8.688 1 95.25 299 VAL B O 1
ATOM 5788 N N . GLU B 1 300 ? -6.453 -16.688 -8.734 1 91.31 300 GLU B N 1
ATOM 5789 C CA . GLU B 1 300 ? -6.777 -15.75 -7.656 1 91.31 300 GLU B CA 1
ATOM 5790 C C . GLU B 1 300 ? -6.074 -16.141 -6.359 1 91.31 300 GLU B C 1
ATOM 5792 O O . GLU B 1 300 ? -5.488 -15.297 -5.684 1 91.31 300 GLU B O 1
ATOM 5797 N N . ASN B 1 301 ? -6.152 -17.422 -6.082 1 92.5 301 ASN B N 1
ATOM 5798 C CA . ASN B 1 301 ? -5.492 -17.938 -4.887 1 92.5 301 ASN B CA 1
ATOM 5799 C C . ASN B 1 301 ? -3.979 -17.797 -4.973 1 92.5 301 ASN B C 1
ATOM 5801 O O . ASN B 1 301 ? -3.33 -17.422 -3.996 1 92.5 301 ASN B O 1
ATOM 5805 N N . ALA B 1 302 ? -3.465 -18.125 -6.094 1 94.56 302 ALA B N 1
ATOM 5806 C CA . ALA B 1 302 ? -2.018 -18.016 -6.262 1 94.56 302 ALA B CA 1
ATOM 5807 C C . ALA B 1 302 ? -1.531 -16.594 -6.004 1 94.56 302 ALA B C 1
ATOM 5809 O O . ALA B 1 302 ? -0.567 -16.391 -5.262 1 94.56 302 ALA B O 1
ATOM 5810 N N . PHE B 1 303 ? -2.199 -15.602 -6.57 1 93.5 303 PHE B N 1
ATOM 5811 C CA . PHE B 1 303 ? -1.834 -14.203 -6.355 1 93.5 303 PHE B CA 1
ATOM 5812 C C . PHE B 1 303 ? -2.037 -13.812 -4.898 1 93.5 303 PHE B C 1
ATOM 5814 O O . PHE B 1 303 ? -1.223 -13.086 -4.324 1 93.5 303 PHE B O 1
ATOM 5821 N N . GLY B 1 304 ? -3.139 -14.25 -4.348 1 91.06 304 GLY B N 1
ATOM 5822 C CA . GLY B 1 304 ? -3.408 -13.953 -2.947 1 91.06 304 GLY B CA 1
ATOM 5823 C C . GLY B 1 304 ? -2.348 -14.5 -2.008 1 91.06 304 GLY B C 1
ATOM 5824 O O . GLY B 1 304 ? -1.88 -13.789 -1.116 1 91.06 304 GLY B O 1
ATOM 5825 N N . ILE B 1 305 ? -1.974 -15.727 -2.225 1 92.31 305 ILE B N 1
ATOM 5826 C CA . ILE B 1 305 ? -0.97 -16.375 -1.391 1 92.31 305 ILE B CA 1
ATOM 5827 C C . ILE B 1 305 ? 0.389 -15.711 -1.604 1 92.31 305 ILE B C 1
ATOM 5829 O O . ILE B 1 305 ? 1.137 -15.492 -0.649 1 92.31 305 ILE B O 1
ATOM 5833 N N . LEU B 1 306 ? 0.692 -15.445 -2.844 1 94.88 306 LEU B N 1
ATOM 5834 C CA . LEU B 1 306 ? 1.93 -14.75 -3.178 1 94.88 306 LEU B CA 1
ATOM 5835 C C . LEU B 1 306 ? 2.047 -13.445 -2.398 1 94.88 306 LEU B C 1
ATOM 5837 O O . LEU B 1 306 ? 3.08 -13.172 -1.78 1 94.88 306 LEU B O 1
ATOM 5841 N N . ALA B 1 307 ? 1.003 -12.672 -2.426 1 92.44 307 ALA B N 1
ATOM 5842 C CA . ALA B 1 307 ? 1.002 -11.367 -1.77 1 92.44 307 ALA B CA 1
ATOM 5843 C C . ALA B 1 307 ? 1.033 -11.516 -0.251 1 92.44 307 ALA B C 1
ATOM 5845 O O . ALA B 1 307 ? 1.629 -10.695 0.448 1 92.44 307 ALA B O 1
ATOM 5846 N N . ASN B 1 308 ? 0.363 -12.516 0.196 1 89.06 308 ASN B N 1
ATOM 584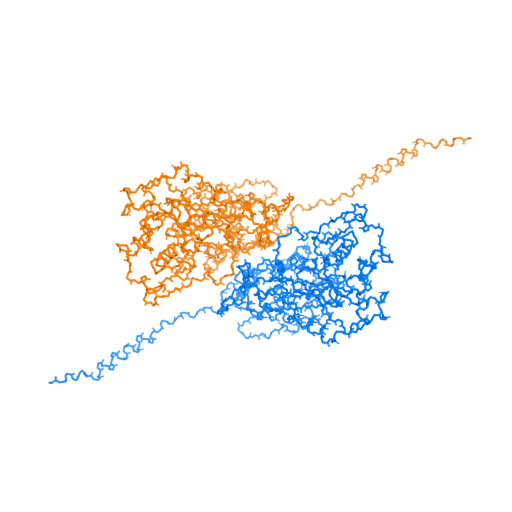7 C CA . ASN B 1 308 ? 0.352 -12.766 1.634 1 89.06 308 ASN B CA 1
ATOM 5848 C C . ASN B 1 308 ? 1.735 -13.164 2.145 1 89.06 308 ASN B C 1
ATOM 5850 O O . ASN B 1 308 ? 2.129 -12.773 3.244 1 89.06 308 ASN B O 1
ATOM 5854 N N . ARG B 1 309 ? 2.367 -13.945 1.353 1 92.19 309 ARG B N 1
ATOM 5855 C CA . ARG B 1 309 ? 3.693 -14.422 1.735 1 92.19 309 ARG B CA 1
ATOM 5856 C C . ARG B 1 309 ? 4.734 -13.32 1.592 1 92.19 309 ARG B C 1
ATOM 5858 O O . ARG B 1 309 ? 5.551 -13.109 2.492 1 92.19 309 ARG B O 1
ATOM 5865 N N . PHE B 1 310 ? 4.758 -12.68 0.475 1 95.44 310 PHE B N 1
ATOM 5866 C CA . PHE B 1 310 ? 5.707 -11.609 0.19 1 95.44 310 PHE B CA 1
ATOM 5867 C C . PHE B 1 310 ? 5.023 -10.25 0.255 1 95.44 310 PHE B C 1
ATOM 5869 O O . PHE B 1 310 ? 4.438 -9.797 -0.729 1 95.44 310 PHE B O 1
ATOM 5876 N N . ARG B 1 311 ? 5.242 -9.578 1.286 1 93.31 311 ARG B N 1
ATOM 5877 C CA . ARG B 1 311 ? 4.492 -8.367 1.594 1 93.31 311 ARG B CA 1
ATOM 5878 C C . ARG B 1 311 ? 5.062 -7.16 0.853 1 93.31 311 ARG B C 1
ATOM 5880 O O . ARG B 1 311 ? 4.566 -6.043 0.998 1 93.31 311 ARG B O 1
ATOM 5887 N N . VAL B 1 312 ? 6.113 -7.41 0.065 1 94.75 312 VAL B N 1
ATOM 5888 C CA . VAL B 1 312 ? 6.625 -6.367 -0.819 1 94.75 312 VAL B CA 1
ATOM 5889 C C . VAL B 1 312 ? 5.516 -5.902 -1.763 1 94.75 312 VAL B C 1
ATOM 5891 O O . VAL B 1 312 ? 5.527 -4.758 -2.227 1 94.75 312 VAL B O 1
ATOM 5894 N N . PHE B 1 313 ? 4.48 -6.74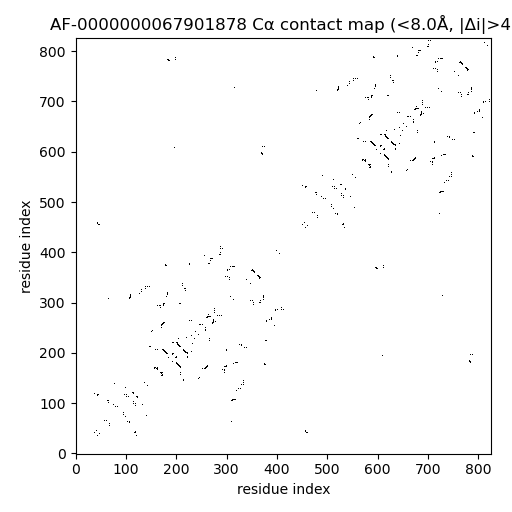2 -1.921 1 93.5 313 PHE B N 1
ATOM 5895 C CA . PHE B 1 313 ? 3.391 -6.422 -2.834 1 93.5 313 PHE B CA 1
ATOM 5896 C C . PHE B 1 313 ? 2.35 -5.547 -2.148 1 93.5 313 PHE B C 1
ATOM 5898 O O . PHE B 1 313 ? 1.44 -5.023 -2.799 1 93.5 313 PHE B O 1
ATOM 5905 N N . HIS B 1 314 ? 2.463 -5.367 -0.856 1 89.5 314 HIS B N 1
ATOM 5906 C CA . HIS B 1 314 ? 1.485 -4.582 -0.114 1 89.5 314 HIS B CA 1
ATOM 5907 C C . HIS B 1 314 ? 1.863 -3.104 -0.1 1 89.5 314 HIS B C 1
ATOM 5909 O O . HIS B 1 314 ? 1.113 -2.271 0.417 1 89.5 314 HIS B O 1
ATOM 5915 N N . THR B 1 315 ? 3.002 -2.797 -0.594 1 88.06 315 THR B N 1
ATOM 5916 C CA . THR B 1 315 ? 3.475 -1.42 -0.696 1 88.06 315 THR B CA 1
ATOM 5917 C C . THR B 1 315 ? 4.062 -1.151 -2.078 1 88.06 315 THR B C 1
ATOM 5919 O O . THR B 1 315 ? 4.188 -2.066 -2.895 1 88.06 315 THR B O 1
ATOM 5922 N N . ALA B 1 316 ? 4.332 0.104 -2.297 1 88.31 316 ALA B N 1
ATOM 5923 C CA . ALA B 1 316 ? 5.008 0.433 -3.551 1 88.31 316 ALA B CA 1
ATOM 5924 C C . ALA B 1 316 ? 6.484 0.051 -3.496 1 88.31 316 ALA B C 1
ATOM 5926 O O . ALA B 1 316 ? 7.18 0.369 -2.529 1 88.31 316 ALA B O 1
ATOM 5927 N N . ILE B 1 317 ? 6.887 -0.632 -4.508 1 89.5 317 ILE B N 1
ATOM 5928 C CA . ILE B 1 317 ? 8.297 -1 -4.602 1 89.5 317 ILE B CA 1
ATOM 5929 C C . ILE B 1 317 ? 9.109 0.201 -5.07 1 89.5 317 ILE B C 1
ATOM 5931 O O . ILE B 1 317 ? 8.852 0.753 -6.145 1 89.5 317 ILE B O 1
ATOM 5935 N N . THR B 1 318 ? 10.055 0.577 -4.199 1 87.38 318 THR B N 1
ATOM 5936 C CA . THR B 1 318 ? 10.797 1.808 -4.445 1 87.38 318 THR B CA 1
ATOM 5937 C C . THR B 1 318 ? 12.133 1.507 -5.117 1 87.38 318 THR B C 1
ATOM 5939 O O . THR B 1 318 ? 13.195 1.87 -4.602 1 87.38 318 THR B O 1
ATOM 5942 N N . LEU B 1 319 ? 12.203 0.742 -6.09 1 89.69 319 LEU B N 1
ATOM 5943 C CA . LEU B 1 319 ? 13.352 0.427 -6.926 1 89.69 319 LEU B CA 1
ATOM 5944 C C . LEU B 1 319 ? 13.094 0.817 -8.375 1 89.69 319 LEU B C 1
ATOM 5946 O O . LEU B 1 319 ? 11.961 1.158 -8.742 1 89.69 319 LEU B O 1
ATOM 5950 N N . SER B 1 320 ? 14.117 0.891 -9.086 1 87.12 320 SER B N 1
ATOM 5951 C CA . SER B 1 320 ? 13.953 1.151 -10.516 1 87.12 320 SER B CA 1
ATOM 5952 C C . SER B 1 320 ? 13.141 0.047 -11.188 1 87.12 320 SER B C 1
ATOM 5954 O O . SER B 1 320 ? 13.117 -1.091 -10.711 1 87.12 320 SER B O 1
ATOM 5956 N N . PRO B 1 321 ? 12.469 0.339 -12.281 1 82.94 321 PRO B N 1
ATOM 5957 C CA . PRO B 1 321 ? 11.586 -0.628 -12.938 1 82.94 321 PRO B CA 1
ATOM 5958 C C . PRO B 1 321 ? 12.289 -1.945 -13.258 1 82.94 321 PRO B C 1
ATOM 5960 O O . PRO B 1 321 ? 11.711 -3.02 -13.062 1 82.94 321 PRO B O 1
ATOM 5963 N N . ALA B 1 322 ? 13.531 -1.845 -13.727 1 85.44 322 ALA B N 1
ATOM 5964 C CA . ALA B 1 322 ? 14.266 -3.066 -14.047 1 85.44 322 ALA B CA 1
ATOM 5965 C C . ALA B 1 322 ? 14.484 -3.922 -12.805 1 85.44 322 ALA B C 1
ATOM 5967 O O . ALA B 1 322 ? 14.406 -5.148 -12.867 1 85.44 322 ALA B O 1
ATOM 5968 N N . LYS B 1 323 ? 14.727 -3.314 -11.742 1 92.62 323 LYS B N 1
ATOM 5969 C CA . LYS B 1 323 ? 14.922 -4.023 -10.484 1 92.62 323 LYS B CA 1
ATOM 5970 C C . LYS B 1 323 ? 13.602 -4.582 -9.953 1 92.62 323 LYS B C 1
ATOM 5972 O O . LYS B 1 323 ? 13.578 -5.652 -9.336 1 92.62 323 LYS B O 1
ATOM 5977 N N . VAL B 1 324 ? 12.555 -3.818 -10.258 1 92.44 324 VAL B N 1
ATOM 5978 C CA . VAL B 1 324 ? 11.227 -4.281 -9.844 1 92.44 324 VAL B CA 1
ATOM 5979 C C . VAL B 1 324 ? 10.906 -5.602 -10.531 1 92.44 324 VAL B C 1
ATOM 5981 O O . VAL B 1 324 ? 10.367 -6.523 -9.906 1 92.44 324 VAL B O 1
ATOM 5984 N N . ASP B 1 325 ? 11.273 -5.719 -11.789 1 92 325 ASP B N 1
ATOM 5985 C CA . ASP B 1 325 ? 11.047 -6.949 -12.539 1 92 325 ASP B CA 1
ATOM 5986 C C . ASP B 1 325 ? 11.727 -8.133 -11.859 1 92 325 ASP B C 1
ATOM 5988 O O . ASP B 1 325 ? 11.141 -9.211 -11.742 1 92 325 ASP B O 1
ATOM 5992 N N . LEU B 1 326 ? 12.898 -7.902 -11.422 1 95.44 326 LEU B N 1
ATOM 5993 C CA . LEU B 1 326 ? 13.664 -8.953 -10.742 1 95.44 326 LEU B CA 1
ATOM 5994 C C . LEU B 1 326 ? 12.969 -9.375 -9.453 1 95.44 326 LEU B C 1
ATOM 5996 O O . LEU B 1 326 ? 12.852 -10.57 -9.172 1 95.44 326 LEU B O 1
ATOM 6000 N N . VAL B 1 327 ? 12.508 -8.398 -8.719 1 97.19 327 VAL B N 1
ATOM 6001 C CA . VAL B 1 327 ? 11.875 -8.656 -7.434 1 97.19 327 VAL B CA 1
ATOM 6002 C C . VAL B 1 327 ? 10.602 -9.477 -7.641 1 97.19 327 VAL B C 1
ATOM 6004 O O . VAL B 1 327 ? 10.391 -10.484 -6.961 1 97.19 327 VAL B O 1
ATOM 6007 N N . VAL B 1 328 ? 9.797 -9.078 -8.602 1 96.12 328 VAL B N 1
ATOM 6008 C CA . VAL B 1 328 ? 8.508 -9.727 -8.867 1 96.12 328 VAL B CA 1
ATOM 6009 C C . VAL B 1 328 ? 8.742 -11.156 -9.344 1 96.12 328 VAL B C 1
ATOM 6011 O O . VAL B 1 328 ? 8.125 -12.094 -8.828 1 96.12 328 VAL B O 1
ATOM 6014 N N . LEU B 1 329 ? 9.648 -11.289 -10.305 1 96.56 329 LEU B N 1
ATOM 6015 C CA . LEU B 1 329 ? 9.953 -12.617 -10.828 1 96.56 329 LEU B CA 1
ATOM 6016 C C . LEU B 1 329 ? 10.5 -13.523 -9.734 1 96.56 329 LEU B C 1
ATOM 6018 O O . LEU B 1 329 ? 10.133 -14.703 -9.656 1 96.56 329 LEU B O 1
ATOM 6022 N N . THR B 1 330 ? 11.352 -13 -8.898 1 98.25 330 THR B N 1
ATOM 6023 C CA . THR B 1 330 ? 11.914 -13.773 -7.789 1 98.25 330 THR B CA 1
ATOM 6024 C C . THR B 1 330 ? 10.805 -14.289 -6.875 1 98.25 330 THR B C 1
ATOM 6026 O O . THR B 1 330 ? 10.82 -15.461 -6.48 1 98.25 330 THR B O 1
ATOM 6029 N N . CYS B 1 331 ? 9.859 -13.414 -6.543 1 98.25 331 CYS B N 1
ATOM 6030 C CA . CYS B 1 331 ? 8.758 -13.82 -5.676 1 98.25 331 CYS B CA 1
ATOM 6031 C C . CYS B 1 331 ? 7.957 -14.961 -6.301 1 98.25 331 CYS B C 1
ATOM 6033 O O . CYS B 1 331 ? 7.566 -15.906 -5.609 1 98.25 331 CYS B O 1
ATOM 6035 N N . CYS B 1 332 ? 7.75 -14.891 -7.602 1 98 332 CYS B N 1
ATOM 6036 C CA . CYS B 1 332 ? 7 -15.93 -8.289 1 98 332 CYS B CA 1
ATOM 6037 C C . CYS B 1 332 ? 7.762 -17.25 -8.273 1 98 332 CYS B C 1
ATOM 6039 O O . CYS B 1 332 ? 7.176 -18.312 -8.031 1 98 332 CYS B O 1
ATOM 6041 N N . VAL B 1 333 ? 9.062 -17.203 -8.516 1 98.12 333 VAL B N 1
ATOM 6042 C CA . VAL B 1 333 ? 9.906 -18.391 -8.508 1 98.12 333 VAL B CA 1
ATOM 6043 C C . VAL B 1 333 ? 9.914 -19.016 -7.109 1 98.12 333 VAL B C 1
ATOM 6045 O O . VAL B 1 333 ? 9.75 -20.219 -6.961 1 98.12 333 VAL B O 1
ATOM 6048 N N . LEU B 1 334 ? 10.062 -18.156 -6.125 1 97.88 334 LEU B N 1
ATOM 6049 C CA . LEU B 1 334 ? 10.102 -18.641 -4.75 1 97.88 334 LEU B CA 1
ATOM 6050 C C . LEU B 1 334 ? 8.758 -19.234 -4.344 1 97.88 334 LEU B C 1
ATOM 6052 O O . LEU B 1 334 ? 8.703 -20.203 -3.58 1 97.88 334 LEU B O 1
ATOM 6056 N N . HIS B 1 335 ? 7.684 -18.672 -4.809 1 97.56 335 HIS B N 1
ATOM 6057 C CA . HIS B 1 335 ? 6.355 -19.234 -4.566 1 97.56 335 HIS B CA 1
ATOM 6058 C C . HIS B 1 335 ? 6.27 -20.672 -5.051 1 97.56 335 HIS B C 1
ATOM 6060 O O . HIS B 1 335 ? 5.832 -21.562 -4.312 1 97.56 335 HIS B O 1
ATOM 6066 N N . ASN B 1 336 ? 6.668 -20.891 -6.316 1 97.56 336 ASN B N 1
ATOM 6067 C CA . ASN B 1 336 ? 6.645 -22.234 -6.879 1 97.56 336 ASN B CA 1
ATOM 6068 C C . ASN B 1 336 ? 7.562 -23.172 -6.113 1 97.56 336 ASN B C 1
ATOM 6070 O O . ASN B 1 336 ? 7.195 -24.328 -5.848 1 97.56 336 ASN B O 1
ATOM 6074 N N . PHE B 1 337 ? 8.742 -22.734 -5.75 1 97.25 337 PHE B N 1
ATOM 6075 C CA . PHE B 1 337 ? 9.711 -23.516 -4.988 1 97.25 337 PHE B CA 1
ATOM 6076 C C . PHE B 1 337 ? 9.125 -23.984 -3.664 1 97.25 337 PHE B C 1
ATOM 6078 O O . PHE B 1 337 ? 9.18 -25.172 -3.33 1 97.25 337 PHE B O 1
ATOM 6085 N N . LEU B 1 338 ? 8.523 -23 -2.934 1 95.44 338 LEU B N 1
ATOM 6086 C CA . LEU B 1 338 ? 7.969 -23.297 -1.619 1 95.44 338 LEU B CA 1
ATOM 6087 C C . LEU B 1 338 ? 6.738 -24.203 -1.736 1 95.44 338 LEU B C 1
ATOM 6089 O O . LEU B 1 338 ? 6.496 -25.031 -0.869 1 95.44 338 LEU B O 1
ATOM 6093 N N . ARG B 1 339 ? 5.977 -24.016 -2.791 1 93.75 339 ARG B N 1
ATOM 6094 C CA . ARG B 1 339 ? 4.809 -24.859 -3.031 1 93.75 339 ARG B CA 1
ATOM 6095 C C . ARG B 1 339 ? 5.219 -26.312 -3.27 1 93.75 339 ARG B C 1
ATOM 6097 O O . ARG B 1 339 ? 4.562 -27.234 -2.785 1 93.75 339 ARG B O 1
ATOM 6104 N N . ARG B 1 340 ? 6.223 -26.562 -3.932 1 93.5 340 ARG B N 1
ATOM 6105 C CA . ARG B 1 340 ? 6.645 -27.906 -4.32 1 93.5 340 ARG B CA 1
ATOM 6106 C C . ARG B 1 340 ? 7.371 -28.594 -3.174 1 93.5 340 ARG B C 1
ATOM 6108 O O . ARG B 1 340 ? 7.246 -29.812 -3.002 1 93.5 340 ARG B O 1
ATOM 6115 N N . THR B 1 341 ? 8.133 -27.859 -2.439 1 90.56 341 THR B N 1
ATOM 6116 C CA . THR B 1 341 ? 8.961 -28.469 -1.406 1 90.56 341 THR B CA 1
ATOM 6117 C C . THR B 1 341 ? 8.172 -28.641 -0.11 1 90.56 341 THR B C 1
ATOM 6119 O O . THR B 1 341 ? 8.422 -29.578 0.657 1 90.56 341 THR B O 1
ATOM 6122 N N . ASN B 1 342 ? 7.32 -27.719 0.223 1 81.81 342 ASN B N 1
ATOM 6123 C CA . ASN B 1 342 ? 6.531 -27.75 1.452 1 81.81 342 ASN B CA 1
ATOM 6124 C C . ASN B 1 342 ? 5.098 -27.297 1.214 1 81.81 342 ASN B C 1
ATOM 6126 O O . ASN B 1 342 ? 4.602 -26.406 1.914 1 81.81 342 ASN B O 1
ATOM 6130 N N . GLY B 1 343 ? 4.48 -28.062 0.42 1 76.5 343 GLY B N 1
ATOM 6131 C CA . GLY B 1 343 ? 3.172 -27.625 -0.044 1 76.5 343 GLY B CA 1
ATOM 6132 C C . GLY B 1 343 ? 2.162 -27.469 1.077 1 76.5 343 GLY B C 1
ATOM 6133 O O . GLY B 1 343 ? 1.479 -26.438 1.165 1 76.5 343 GLY B O 1
ATOM 6134 N N . ASN B 1 344 ? 2.195 -28.375 1.976 1 75.31 344 ASN B N 1
ATOM 6135 C CA . ASN B 1 344 ? 1.184 -28.359 3.025 1 75.31 344 ASN B CA 1
ATOM 6136 C C . ASN B 1 344 ? 1.42 -27.234 4.02 1 75.31 344 ASN B C 1
ATOM 6138 O O . ASN B 1 344 ? 0.468 -26.641 4.543 1 75.31 344 ASN B O 1
ATOM 6142 N N . VAL B 1 345 ? 2.672 -26.938 4.156 1 75.88 345 VAL B N 1
ATOM 6143 C CA . VAL B 1 345 ? 3.016 -25.891 5.102 1 75.88 345 VAL B CA 1
ATOM 6144 C C . VAL B 1 345 ? 2.881 -24.516 4.426 1 75.88 345 VAL B C 1
ATOM 6146 O O . VAL B 1 345 ? 2.422 -23.562 5.043 1 75.88 345 VAL B O 1
ATOM 6149 N N . TYR B 1 346 ? 3.209 -24.547 3.238 1 82.62 346 TYR B N 1
ATOM 6150 C CA . TYR B 1 346 ? 3.182 -23.297 2.496 1 82.62 346 TYR B CA 1
ATOM 6151 C C . TYR B 1 346 ? 1.75 -22.875 2.189 1 82.62 346 TYR B C 1
ATOM 6153 O O . TYR B 1 346 ? 1.42 -21.688 2.25 1 82.62 346 TYR B O 1
ATOM 6161 N N . MET B 1 347 ? 0.954 -23.844 1.936 1 81.88 347 MET B N 1
ATOM 6162 C CA . MET B 1 347 ? -0.43 -23.578 1.555 1 81.88 347 MET B CA 1
ATOM 6163 C C . MET B 1 347 ? -1.386 -24.516 2.295 1 81.88 347 MET B C 1
ATOM 6165 O O . MET B 1 347 ? -2.012 -25.375 1.684 1 81.88 347 MET B O 1
ATOM 6169 N N . PRO B 1 348 ? -1.501 -24.156 3.535 1 76.38 348 PRO B N 1
ATOM 6170 C CA . PRO B 1 348 ? -2.51 -24.953 4.234 1 76.38 348 PRO B CA 1
ATOM 6171 C C . PRO B 1 348 ? -3.908 -24.797 3.645 1 76.38 348 PRO B C 1
ATOM 6173 O O . PRO B 1 348 ? -4.156 -23.844 2.898 1 76.38 348 PRO B O 1
ATOM 6176 N N . ASN B 1 349 ? -4.73 -25.641 3.943 1 77 349 ASN B N 1
ATOM 6177 C CA . ASN B 1 349 ? -6.059 -25.688 3.342 1 77 349 ASN B CA 1
ATOM 6178 C C . ASN B 1 349 ? -6.844 -24.406 3.637 1 77 349 ASN B C 1
ATOM 6180 O O . ASN B 1 349 ? -7.664 -23.984 2.824 1 77 349 ASN B O 1
ATOM 6184 N N . ASN B 1 350 ? -6.508 -23.875 4.711 1 78.31 350 ASN B N 1
ATOM 6185 C CA . ASN B 1 350 ? -7.262 -22.688 5.102 1 78.31 350 ASN B CA 1
ATOM 6186 C C . ASN B 1 350 ? -6.797 -21.438 4.34 1 78.31 350 ASN B C 1
ATOM 6188 O O . ASN B 1 350 ? -7.43 -20.391 4.418 1 78.31 350 ASN B O 1
ATOM 6192 N N . MET B 1 351 ? -5.789 -21.625 3.588 1 81.75 351 MET B N 1
ATOM 6193 C CA . MET B 1 351 ? -5.246 -20.469 2.885 1 81.75 351 MET B CA 1
ATOM 6194 C C . MET B 1 351 ? -5.918 -20.281 1.528 1 81.75 351 MET B C 1
ATOM 6196 O O . MET B 1 351 ? -5.895 -19.188 0.959 1 81.75 351 MET B O 1
ATOM 6200 N N . VAL B 1 352 ? -6.504 -21.375 1.075 1 84.56 352 VAL B N 1
ATOM 6201 C CA . VAL B 1 352 ? -7.043 -21.312 -0.28 1 84.56 352 VAL B CA 1
ATOM 6202 C C . VAL B 1 352 ? -8.57 -21.344 -0.233 1 84.56 352 VAL B C 1
ATOM 6204 O O . VAL B 1 352 ? -9.156 -21.922 0.692 1 84.56 352 VAL B O 1
ATOM 6207 N N . ASP B 1 353 ? -9.141 -20.734 -1.23 1 83.06 353 ASP B N 1
ATOM 6208 C CA . ASP B 1 353 ? -10.586 -20.875 -1.398 1 83.06 353 ASP B CA 1
ATOM 6209 C C . ASP B 1 353 ? -10.977 -22.328 -1.649 1 83.06 353 ASP B C 1
ATOM 6211 O O . ASP B 1 353 ? -10.305 -23.031 -2.391 1 83.06 353 ASP B O 1
ATOM 6215 N N . ARG B 1 354 ? -11.984 -22.719 -0.861 1 81.69 354 ARG B N 1
ATOM 6216 C CA . ARG B 1 354 ? -12.477 -24.078 -1.04 1 81.69 354 ARG B CA 1
ATOM 6217 C C . ARG B 1 354 ? -13.992 -24.094 -1.206 1 81.69 354 ARG B C 1
ATOM 6219 O O . ARG B 1 354 ? -14.68 -23.172 -0.762 1 81.69 354 ARG B O 1
ATOM 6226 N N . GLU B 1 355 ? -14.375 -25 -2.031 1 82.81 355 GLU B N 1
ATOM 6227 C CA . GLU B 1 355 ? -15.812 -25.203 -2.172 1 82.81 355 GLU B CA 1
ATOM 6228 C C . GLU B 1 355 ? -16.297 -26.359 -1.304 1 82.81 355 GLU B C 1
ATOM 6230 O O . GLU B 1 355 ? -15.672 -27.422 -1.274 1 82.81 355 GLU B O 1
ATOM 6235 N N . ASP B 1 356 ? -17.234 -26 -0.535 1 77.06 356 ASP B N 1
ATOM 6236 C CA . ASP B 1 356 ? -17.953 -27.047 0.186 1 77.06 356 ASP B CA 1
ATOM 6237 C C . ASP B 1 356 ? -19.125 -27.578 -0.631 1 77.06 356 ASP B C 1
ATOM 6239 O O . ASP B 1 356 ? -20.188 -26.953 -0.672 1 77.06 356 ASP B O 1
ATOM 6243 N N . ILE B 1 357 ? -18.922 -28.688 -1.23 1 77.88 357 ILE B N 1
ATOM 6244 C CA . ILE B 1 357 ? -19.906 -29.266 -2.156 1 77.88 357 ILE B CA 1
ATOM 6245 C C . ILE B 1 357 ? -21.141 -29.719 -1.389 1 77.88 357 ILE B C 1
ATOM 6247 O O . ILE B 1 357 ? -22.266 -29.609 -1.887 1 77.88 357 ILE B O 1
ATOM 6251 N N . GLU B 1 358 ? -20.922 -30.188 -0.18 1 75.75 358 GLU B N 1
ATOM 6252 C CA . GLU B 1 358 ? -22.047 -30.672 0.637 1 75.75 358 GLU B CA 1
ATOM 6253 C C . GLU B 1 358 ? -23 -29.531 0.969 1 75.75 358 GLU B C 1
ATOM 6255 O O . GLU B 1 358 ? -24.219 -29.688 0.885 1 75.75 358 GLU B O 1
ATOM 6260 N N . TYR B 1 359 ? -22.453 -28.422 1.234 1 76.19 359 TYR B N 1
ATOM 6261 C CA . TYR B 1 359 ? -23.297 -27.297 1.638 1 76.19 359 TYR B CA 1
ATOM 6262 C C . TYR B 1 359 ? -23.422 -26.266 0.516 1 76.19 359 TYR B C 1
ATOM 6264 O O . TYR B 1 359 ? -24.062 -25.234 0.681 1 76.19 359 TYR B O 1
ATOM 6272 N N . CYS B 1 360 ? -22.844 -26.594 -0.609 1 76.12 360 CYS B N 1
ATOM 6273 C CA . CYS B 1 360 ? -22.906 -25.766 -1.809 1 76.12 360 CYS B CA 1
ATOM 6274 C C . CYS B 1 360 ? -22.516 -24.328 -1.497 1 76.12 360 CYS B C 1
ATOM 6276 O O . CYS B 1 360 ? -23.234 -23.391 -1.838 1 76.12 360 CYS B O 1
ATOM 6278 N N . SER B 1 361 ? -21.391 -24.281 -0.719 1 78.38 361 SER B N 1
ATOM 6279 C CA . SER B 1 361 ? -20.922 -22.953 -0.331 1 78.38 361 SER B CA 1
ATOM 6280 C C . SER B 1 361 ? -19.438 -22.797 -0.604 1 78.38 361 SER B C 1
ATOM 6282 O O . SER B 1 361 ? -18.703 -23.781 -0.743 1 78.38 361 SER B O 1
ATOM 6284 N N . LEU B 1 362 ? -19.125 -21.594 -0.82 1 81.69 362 LEU B N 1
ATOM 6285 C CA . LEU B 1 362 ? -17.719 -21.234 -1.007 1 81.69 362 LEU B CA 1
ATOM 6286 C C . LEU B 1 362 ? -17.109 -20.75 0.304 1 81.69 362 LEU B C 1
ATOM 6288 O O . LEU B 1 362 ? -17.688 -19.922 1.002 1 81.69 362 LEU B O 1
ATOM 6292 N N . VAL B 1 363 ? -16.047 -21.438 0.72 1 80.25 363 VAL B N 1
ATOM 6293 C CA . VAL B 1 363 ? -15.281 -21.016 1.891 1 80.25 363 VAL B CA 1
ATOM 6294 C C . VAL B 1 363 ? -14.039 -20.25 1.449 1 80.25 363 VAL B C 1
ATOM 6296 O O . VAL B 1 363 ? -13.164 -20.797 0.783 1 80.25 363 VAL B O 1
ATOM 6299 N N . TYR B 1 364 ? -13.93 -19.109 1.827 1 80.81 364 TYR B N 1
ATOM 6300 C CA . TYR B 1 364 ? -12.836 -18.234 1.396 1 80.81 364 TYR B CA 1
ATOM 6301 C C . TYR B 1 364 ? -11.57 -18.516 2.199 1 80.81 364 TYR B C 1
ATOM 6303 O O . TYR B 1 364 ? -11.641 -18.781 3.4 1 80.81 364 TYR B O 1
ATOM 6311 N N . GLY B 1 365 ? -10.5 -18.484 1.508 1 81 365 GLY B N 1
ATOM 6312 C CA . GLY B 1 365 ? -9.211 -18.672 2.146 1 81 365 GLY B CA 1
ATOM 6313 C C . GLY B 1 365 ? -8.812 -17.531 3.051 1 81 365 GLY B C 1
ATOM 6314 O O . GLY B 1 365 ? -9.336 -16.422 2.928 1 81 365 GLY B O 1
ATOM 6315 N N . ASP B 1 366 ? -7.812 -17.766 3.848 1 76.56 366 ASP B N 1
ATOM 6316 C CA . ASP B 1 366 ? -7.348 -16.797 4.84 1 76.56 366 ASP B CA 1
ATOM 6317 C C . ASP B 1 366 ? -6.699 -15.594 4.168 1 76.56 366 ASP B C 1
ATOM 6319 O O . ASP B 1 366 ? -6.707 -14.492 4.723 1 76.56 366 ASP B O 1
ATOM 6323 N N . TRP B 1 367 ? -6.223 -15.859 3.023 1 76.75 367 TRP B N 1
ATOM 6324 C CA . TRP B 1 367 ? -5.531 -14.766 2.354 1 76.75 367 TRP B CA 1
ATOM 6325 C C . TRP B 1 367 ? -6.492 -13.633 2.023 1 76.75 367 TRP B C 1
ATOM 6327 O O . TRP B 1 367 ? -6.074 -12.484 1.859 1 76.75 367 TRP B O 1
ATOM 6337 N N . ARG B 1 368 ? -7.727 -13.969 1.946 1 76.5 368 ARG B N 1
ATOM 6338 C CA . ARG B 1 368 ? -8.711 -12.961 1.568 1 76.5 368 ARG B CA 1
ATOM 6339 C C . ARG B 1 368 ? -8.961 -11.984 2.709 1 76.5 368 ARG B C 1
ATOM 6341 O O . ARG B 1 368 ? -9.547 -10.914 2.504 1 76.5 368 ARG B O 1
ATOM 6348 N N . SER B 1 369 ? -8.492 -12.297 3.893 1 73.69 369 SER B N 1
ATOM 6349 C CA . SER B 1 369 ? -8.641 -11.406 5.035 1 73.69 369 SER B CA 1
ATOM 6350 C C . SER B 1 369 ? -7.605 -10.289 5 1 73.69 369 SER B C 1
ATOM 6352 O O . SER B 1 369 ? -7.762 -9.266 5.676 1 73.69 369 SER B O 1
ATOM 6354 N N . ASP B 1 370 ? -6.602 -10.477 4.199 1 77.31 370 ASP B N 1
ATOM 6355 C CA . ASP B 1 370 ? -5.59 -9.438 4.023 1 77.31 370 ASP B CA 1
ATOM 6356 C C . ASP B 1 370 ? -6.086 -8.344 3.084 1 77.31 370 ASP B C 1
ATOM 6358 O O . ASP B 1 370 ? -6.941 -8.586 2.23 1 77.31 370 ASP B O 1
ATOM 6362 N N . PRO B 1 371 ? -5.574 -7.156 3.359 1 72.56 371 PRO B N 1
ATOM 6363 C CA . PRO B 1 371 ? -5.891 -6.117 2.379 1 72.56 371 PRO B CA 1
ATOM 6364 C C . PRO B 1 371 ? -5.418 -6.473 0.97 1 72.56 371 PRO B C 1
ATOM 6366 O O . PRO B 1 371 ? -4.438 -7.203 0.809 1 72.56 371 PRO B O 1
ATOM 6369 N N . ASN B 1 372 ? -6.191 -6.016 0.045 1 67.62 372 ASN B N 1
ATOM 6370 C CA . ASN B 1 372 ? -5.785 -6.258 -1.335 1 67.62 372 ASN B CA 1
ATOM 6371 C C . ASN B 1 372 ? -4.441 -5.609 -1.645 1 67.62 372 ASN B C 1
ATOM 6373 O O . ASN B 1 372 ? -4.316 -4.383 -1.623 1 67.62 372 ASN B O 1
ATOM 6377 N N . ALA B 1 373 ? -3.521 -6.418 -1.806 1 73.56 373 ALA B N 1
ATOM 6378 C CA . ALA B 1 373 ? -2.162 -5.945 -2.051 1 73.56 373 ALA B CA 1
ATOM 6379 C C . ALA B 1 373 ? -1.979 -5.539 -3.512 1 73.56 373 ALA B C 1
ATOM 6381 O O . ALA B 1 373 ? -1.404 -4.488 -3.801 1 73.56 373 ALA B O 1
ATOM 6382 N N . MET B 1 374 ? -2.529 -6.383 -4.363 1 75.81 374 MET B N 1
ATOM 6383 C CA . MET B 1 374 ? -2.391 -6.137 -5.793 1 75.81 374 MET B CA 1
ATOM 6384 C C . MET B 1 374 ? -3.748 -5.863 -6.434 1 75.81 374 MET B C 1
ATOM 6386 O O . MET B 1 374 ? -4.688 -6.645 -6.262 1 75.81 374 MET B O 1
ATOM 6390 N N . LEU B 1 375 ? -3.885 -4.793 -7.086 1 74.81 375 LEU B N 1
ATOM 6391 C CA . LEU B 1 375 ? -5.172 -4.383 -7.641 1 74.81 375 LEU B CA 1
ATOM 6392 C C . LEU B 1 375 ? -5.449 -5.098 -8.953 1 74.81 375 LEU B C 1
ATOM 6394 O O . LEU B 1 375 ? -4.523 -5.391 -9.719 1 74.81 375 LEU B O 1
ATOM 6398 N N . GLN B 1 376 ? -6.688 -5.387 -9.133 1 75.31 376 GLN B N 1
ATOM 6399 C CA . GLN B 1 376 ? -7.152 -6.07 -10.336 1 75.31 376 GLN B CA 1
ATOM 6400 C C . GLN B 1 376 ? -7.086 -5.152 -11.555 1 75.31 376 GLN B C 1
ATOM 6402 O O . GLN B 1 376 ? -7.176 -3.93 -11.422 1 75.31 376 GLN B O 1
ATOM 6407 N N . LEU B 1 377 ? -6.945 -5.824 -12.672 1 73.44 377 LEU B N 1
ATOM 6408 C CA . LEU B 1 377 ? -7.02 -5.086 -13.93 1 73.44 377 LEU B CA 1
ATOM 6409 C C . LEU B 1 377 ? -8.453 -4.691 -14.25 1 73.44 377 LEU B C 1
ATOM 6411 O O . LEU B 1 377 ? -9.398 -5.375 -13.836 1 73.44 377 LEU B O 1
ATOM 6415 N N . GLN B 1 378 ? -8.594 -3.494 -14.805 1 67.81 378 GLN B N 1
ATOM 6416 C CA . GLN B 1 378 ? -9.93 -3.055 -15.195 1 67.81 378 GLN B CA 1
ATOM 6417 C C . GLN B 1 378 ? -10.305 -3.602 -16.562 1 67.81 378 GLN B C 1
ATOM 6419 O O . GLN B 1 378 ? -9.461 -3.713 -17.453 1 67.81 378 GLN B O 1
ATOM 6424 N N . ALA B 1 379 ? -11.602 -4.012 -16.594 1 62.78 379 ALA B N 1
ATOM 6425 C CA . ALA B 1 379 ? -12.125 -4.527 -17.844 1 62.78 379 ALA B CA 1
ATOM 6426 C C . ALA B 1 379 ? -12.031 -3.477 -18.953 1 62.78 379 ALA B C 1
ATOM 6428 O O . ALA B 1 379 ? -12.352 -2.307 -18.734 1 62.78 379 ALA B O 1
ATOM 6429 N N . GLY B 1 380 ? -11.164 -3.678 -19.859 1 58.06 380 GLY B N 1
ATOM 6430 C CA . GLY B 1 380 ? -11.172 -2.771 -21 1 58.06 380 GLY B CA 1
ATOM 6431 C C . GLY B 1 380 ? -12.438 -2.879 -21.828 1 58.06 380 GLY B C 1
ATOM 6432 O O . GLY B 1 380 ? -13.328 -3.666 -21.516 1 58.06 380 GLY B O 1
ATOM 6433 N N . GLY B 1 381 ? -12.664 -1.989 -22.75 1 55.47 381 GLY B N 1
ATOM 6434 C CA . GLY B 1 381 ? -13.789 -1.982 -23.672 1 55.47 381 GLY B CA 1
ATOM 6435 C C . GLY B 1 381 ? -13.992 -3.309 -24.375 1 55.47 381 GLY B C 1
ATOM 6436 O O . GLY B 1 381 ? -13.031 -4.043 -24.625 1 55.47 381 GLY B O 1
ATOM 6437 N N . THR B 1 382 ? -15.234 -3.889 -24.219 1 55.5 382 THR B N 1
ATOM 6438 C CA . THR B 1 382 ? -15.672 -5.133 -24.844 1 55.5 382 THR B CA 1
ATOM 6439 C C . THR B 1 382 ? -15.336 -5.145 -26.328 1 55.5 382 THR B C 1
ATOM 6441 O O . THR B 1 382 ? -15.82 -4.305 -27.094 1 55.5 382 THR B O 1
ATOM 6444 N N . ARG B 1 383 ? -14.164 -5.617 -26.734 1 59.53 383 ARG B N 1
ATOM 6445 C CA . ARG B 1 383 ? -13.961 -5.836 -28.172 1 59.53 383 ARG B CA 1
ATOM 6446 C C . ARG B 1 383 ? -14.758 -7.043 -28.656 1 59.53 383 ARG B C 1
ATOM 6448 O O . ARG B 1 383 ? -14.93 -8.016 -27.922 1 59.53 383 ARG B O 1
ATOM 6455 N N . ASN B 1 384 ? -15.336 -6.945 -29.766 1 69.25 384 ASN B N 1
ATOM 6456 C CA . ASN B 1 384 ? -16.109 -8.031 -30.359 1 69.25 384 ASN B CA 1
ATOM 6457 C C . ASN B 1 384 ? -15.227 -9.242 -30.656 1 69.25 384 ASN B C 1
ATOM 6459 O O . ASN B 1 384 ? -14.227 -9.133 -31.375 1 69.25 384 ASN B O 1
ATOM 6463 N N . ALA B 1 385 ? -15.523 -10.406 -30.047 1 77.62 385 ALA B N 1
ATOM 6464 C CA . ALA B 1 385 ? -14.789 -11.648 -30.281 1 77.62 385 ALA B CA 1
ATOM 6465 C C . ALA B 1 385 ? -15.156 -12.25 -31.641 1 77.62 385 ALA B C 1
ATOM 6467 O O . ALA B 1 385 ? -16.25 -12.023 -32.156 1 77.62 385 ALA B O 1
ATOM 6468 N N . ASN B 1 386 ? -14.219 -12.93 -32.219 1 83.25 386 ASN B N 1
ATOM 6469 C CA . ASN B 1 386 ? -14.477 -13.617 -33.469 1 83.25 386 ASN B CA 1
ATOM 6470 C C . ASN B 1 386 ? -15.508 -14.734 -33.281 1 83.25 386 ASN B C 1
ATOM 6472 O O . ASN B 1 386 ? -15.703 -15.234 -32.188 1 83.25 386 ASN B O 1
ATOM 6476 N N . VAL B 1 387 ? -16.141 -15.094 -34.344 1 87.69 387 VAL B N 1
ATOM 6477 C CA . VAL B 1 387 ? -17.234 -16.062 -34.344 1 87.69 387 VAL B CA 1
ATOM 6478 C C . VAL B 1 387 ? -16.75 -17.406 -33.844 1 87.69 387 VAL B C 1
ATOM 6480 O O . VAL B 1 387 ? -17.453 -18.109 -33.094 1 87.69 387 VAL B O 1
ATOM 6483 N N . ASP B 1 388 ? -15.586 -17.734 -34.219 1 90.06 388 ASP B N 1
ATOM 6484 C CA . ASP B 1 388 ? -15.023 -19.016 -33.812 1 90.06 388 ASP B CA 1
ATOM 6485 C C . ASP B 1 388 ? -14.859 -19.094 -32.281 1 90.06 388 ASP B C 1
ATOM 6487 O O . ASP B 1 388 ? -15.125 -20.125 -31.688 1 90.06 388 ASP B O 1
ATOM 6491 N N . ALA B 1 389 ? -14.414 -18.047 -31.734 1 92.94 389 ALA B N 1
ATOM 6492 C CA . ALA B 1 389 ? -14.25 -17.969 -30.281 1 92.94 389 ALA B CA 1
ATOM 6493 C C . ALA B 1 389 ? -15.594 -18.125 -29.578 1 92.94 389 ALA B C 1
ATOM 6495 O O . ALA B 1 389 ? -15.695 -18.812 -28.562 1 92.94 389 ALA B O 1
ATOM 6496 N N . LYS B 1 390 ? -16.578 -17.562 -30.125 1 94.19 390 LYS B N 1
ATOM 6497 C CA . LYS B 1 390 ? -17.922 -17.672 -29.562 1 94.19 390 LYS B CA 1
ATOM 6498 C C . LYS B 1 390 ? -18.453 -19.094 -29.656 1 94.19 390 LYS B C 1
ATOM 6500 O O . LYS B 1 390 ? -19.047 -19.609 -28.688 1 94.19 390 LYS B O 1
ATOM 6505 N N . THR B 1 391 ? -18.266 -19.625 -30.812 1 94.69 391 THR B N 1
ATOM 6506 C CA . THR B 1 391 ? -18.703 -21 -31.016 1 94.69 391 THR B CA 1
ATOM 6507 C C . THR B 1 391 ? -17.984 -21.938 -30.047 1 94.69 391 THR B C 1
ATOM 6509 O O . THR B 1 391 ? -18.609 -22.844 -29.484 1 94.69 391 THR B O 1
ATOM 6512 N N . ASN B 1 392 ? -16.75 -21.75 -29.922 1 94.88 392 ASN B N 1
ATOM 6513 C CA . ASN B 1 392 ? -15.977 -22.562 -28.984 1 94.88 392 ASN B CA 1
ATOM 6514 C C . ASN B 1 392 ? -16.531 -22.469 -27.562 1 94.88 392 ASN B C 1
ATOM 6516 O O . ASN B 1 392 ? -16.656 -23.469 -26.859 1 94.88 392 ASN B O 1
ATOM 6520 N N . ARG B 1 393 ? -16.797 -21.266 -27.094 1 96.38 393 ARG B N 1
ATOM 6521 C CA . ARG B 1 393 ? -17.359 -21.078 -25.75 1 96.38 393 ARG B CA 1
ATOM 6522 C C . ARG B 1 393 ? -18.703 -21.766 -25.625 1 96.38 393 ARG B C 1
ATOM 6524 O O . ARG B 1 393 ? -19 -22.375 -24.594 1 96.38 393 ARG B O 1
ATOM 6531 N N . GLU B 1 394 ? -19.531 -21.703 -26.688 1 95.94 394 GLU B N 1
ATOM 6532 C CA . GLU B 1 394 ? -20.828 -22.375 -26.688 1 95.94 394 GLU B CA 1
ATOM 6533 C C . GLU B 1 394 ? -20.672 -23.891 -26.609 1 95.94 394 GLU B C 1
ATOM 6535 O O . GLU B 1 394 ? -21.5 -24.578 -26 1 95.94 394 GLU B O 1
ATOM 6540 N N . ASN B 1 395 ? -19.656 -24.391 -27.297 1 97.06 395 ASN B N 1
ATOM 6541 C CA . ASN B 1 395 ? -19.391 -25.812 -27.219 1 97.06 395 ASN B CA 1
ATOM 6542 C C . ASN B 1 395 ? -19.125 -26.25 -25.781 1 97.06 395 ASN B C 1
ATOM 6544 O O . ASN B 1 395 ? -19.516 -27.344 -25.375 1 97.06 395 ASN B O 1
ATOM 6548 N N . TYR B 1 396 ? -18.438 -25.422 -25.062 1 97.69 396 TYR B N 1
ATOM 6549 C CA . TYR B 1 396 ? -18.172 -25.719 -23.672 1 97.69 396 TYR B CA 1
ATOM 6550 C C . TYR B 1 396 ? -19.453 -25.625 -22.844 1 97.69 396 TYR B C 1
ATOM 6552 O O . TYR B 1 396 ? -19.641 -26.375 -21.891 1 97.69 396 TYR B O 1
ATOM 6560 N N . VAL B 1 397 ? -20.312 -24.656 -23.156 1 97.44 397 VAL B N 1
ATOM 6561 C CA . VAL B 1 397 ? -21.625 -24.594 -22.516 1 97.44 397 VAL B CA 1
ATOM 6562 C C . VAL B 1 397 ? -22.359 -25.906 -22.688 1 97.44 397 VAL B C 1
ATOM 6564 O O . VAL B 1 397 ? -22.875 -26.469 -21.719 1 97.44 397 VAL B O 1
ATOM 6567 N N . ASP B 1 398 ? -22.375 -26.391 -23.922 1 97.44 398 ASP B N 1
ATOM 6568 C CA . ASP B 1 398 ? -23.062 -27.641 -24.234 1 97.44 398 ASP B CA 1
ATOM 6569 C C . ASP B 1 398 ? -22.438 -28.797 -23.469 1 97.44 398 ASP B C 1
ATOM 6571 O O . ASP B 1 398 ? -23.141 -29.656 -22.953 1 97.44 398 ASP B O 1
ATOM 6575 N N . TYR B 1 399 ? -21.188 -28.797 -23.438 1 97.56 399 TYR B N 1
ATOM 6576 C CA . TYR B 1 399 ? -20.484 -29.875 -22.75 1 97.56 399 TYR B CA 1
ATOM 6577 C C . TYR B 1 399 ? -20.828 -29.906 -21.266 1 97.56 399 TYR B C 1
ATOM 6579 O O . TYR B 1 399 ? -21.156 -30.953 -20.719 1 97.56 399 TYR B O 1
ATOM 6587 N N . PHE B 1 400 ? -20.828 -28.797 -20.562 1 97.44 400 PHE B N 1
ATOM 6588 C CA . PHE B 1 400 ? -21.031 -28.734 -19.109 1 97.44 400 PHE B CA 1
ATOM 6589 C C . PHE B 1 400 ? -22.5 -28.984 -18.766 1 97.44 400 PHE B C 1
ATOM 6591 O O . PHE B 1 400 ? -22.828 -29.281 -17.609 1 97.44 400 PHE B O 1
ATOM 6598 N N . ASN B 1 401 ? -23.328 -28.828 -19.703 1 96.94 401 ASN B N 1
ATOM 6599 C CA . ASN B 1 401 ? -24.75 -29.094 -19.484 1 96.94 401 ASN B CA 1
ATOM 6600 C C . ASN B 1 401 ? -25.156 -30.453 -20.031 1 96.94 401 ASN B C 1
ATOM 6602 O O . ASN B 1 401 ? -26.328 -30.828 -19.984 1 96.94 401 ASN B O 1
ATOM 6606 N N . GLY B 1 402 ? -24.266 -31.203 -20.609 1 96.44 402 GLY B N 1
ATOM 6607 C CA . GLY B 1 402 ? -24.484 -32.531 -21.172 1 96.44 402 GLY B CA 1
ATOM 6608 C C . GLY B 1 402 ? -23.547 -33.562 -20.609 1 96.44 402 GLY B C 1
ATOM 6609 O O . GLY B 1 402 ? -23.578 -33.875 -19.406 1 96.44 402 GLY B O 1
ATOM 6610 N N . GLN B 1 403 ? -22.594 -33.969 -21.359 1 94.81 403 GLN B N 1
ATOM 6611 C CA . GLN B 1 403 ? -21.703 -35.094 -21.016 1 94.81 403 GLN B CA 1
ATOM 6612 C C . GLN B 1 403 ? -20.797 -34.719 -19.844 1 94.81 403 GLN B C 1
ATOM 6614 O O . GLN B 1 403 ? -20.391 -35.594 -19.078 1 94.81 403 GLN B O 1
ATOM 6619 N N . GLY B 1 404 ? -20.5 -33.469 -19.766 1 95.56 404 GLY B N 1
ATOM 6620 C CA . GLY B 1 404 ? -19.578 -33.031 -18.734 1 95.56 404 GLY B CA 1
ATOM 6621 C C . GLY B 1 404 ? -20.281 -32.469 -17.516 1 95.56 404 GLY B C 1
ATOM 6622 O O . GLY B 1 404 ? -19.625 -31.891 -16.625 1 95.56 404 GLY B O 1
ATOM 6623 N N . ALA B 1 405 ? -21.578 -32.656 -17.328 1 96.5 405 ALA B N 1
ATOM 6624 C CA . ALA B 1 405 ? -22.328 -32.156 -16.188 1 96.5 405 ALA B CA 1
ATOM 6625 C C . ALA B 1 405 ? -21.922 -32.875 -14.906 1 96.5 405 ALA B C 1
ATOM 6627 O O . ALA B 1 405 ? -21.656 -34.062 -14.906 1 96.5 405 ALA B O 1
ATOM 6628 N N . VAL B 1 406 ? -21.828 -32.125 -13.844 1 94.19 406 VAL B N 1
ATOM 6629 C CA . VAL B 1 406 ? -21.531 -32.688 -12.523 1 94.19 406 VAL B CA 1
ATOM 6630 C C . VAL B 1 406 ? -22.734 -32.5 -11.602 1 94.19 406 VAL B C 1
ATOM 6632 O O . VAL B 1 406 ? -23.516 -31.578 -11.781 1 94.19 406 VAL B O 1
ATOM 6635 N N . ASP B 1 407 ? -22.875 -33.281 -10.539 1 91.25 407 ASP B N 1
ATOM 6636 C CA . ASP B 1 407 ? -24.094 -33.438 -9.75 1 91.25 407 ASP B CA 1
ATOM 6637 C C . ASP B 1 407 ? -24.406 -32.156 -8.969 1 91.25 407 ASP B C 1
ATOM 6639 O O . ASP B 1 407 ? -25.578 -31.844 -8.734 1 91.25 407 ASP B O 1
ATOM 6643 N N . TRP B 1 408 ? -23.438 -31.484 -8.594 1 91.44 408 TRP B N 1
ATOM 6644 C CA . TRP B 1 408 ? -23.656 -30.406 -7.637 1 91.44 408 TRP B CA 1
ATOM 6645 C C . TRP B 1 408 ? -23.797 -29.062 -8.352 1 91.44 408 TRP B C 1
ATOM 6647 O O . TRP B 1 408 ? -24.109 -28.047 -7.719 1 91.44 408 TRP B O 1
ATOM 6657 N N . GLN B 1 409 ? -23.562 -29 -9.664 1 92.38 409 GLN B N 1
ATOM 6658 C CA . GLN B 1 409 ? -23.391 -27.734 -10.344 1 92.38 409 GLN B CA 1
ATOM 6659 C C . GLN B 1 409 ? -24.672 -26.906 -10.336 1 92.38 409 GLN B C 1
ATOM 6661 O O . GLN B 1 409 ? -24.641 -25.688 -10.266 1 92.38 409 GLN B O 1
ATOM 6666 N N . ASP B 1 410 ? -25.844 -27.547 -10.305 1 91.5 410 ASP B N 1
ATOM 6667 C CA . ASP B 1 410 ? -27.125 -26.828 -10.289 1 91.5 410 ASP B CA 1
ATOM 6668 C C . ASP B 1 410 ? -27.328 -26.109 -8.953 1 91.5 410 ASP B C 1
ATOM 6670 O O . ASP B 1 410 ? -27.906 -25.031 -8.922 1 91.5 410 ASP B O 1
ATOM 6674 N N . ALA B 1 411 ? -26.844 -26.641 -7.973 1 88 411 ALA B N 1
ATOM 6675 C CA . ALA B 1 411 ? -27.031 -26.078 -6.637 1 88 411 ALA B CA 1
ATOM 6676 C C . ALA B 1 411 ? -26.109 -24.891 -6.414 1 88 411 ALA B C 1
ATOM 6678 O O . ALA B 1 411 ? -26.344 -24.078 -5.516 1 88 411 ALA B O 1
ATOM 6679 N N . MET B 1 412 ? -25.125 -24.781 -7.227 1 88.5 412 MET B N 1
ATOM 6680 C CA . MET B 1 412 ? -24.094 -23.781 -6.996 1 88.5 412 MET B CA 1
ATOM 6681 C C . MET B 1 412 ? -24.422 -22.484 -7.742 1 88.5 412 MET B C 1
ATOM 6683 O O . MET B 1 412 ? -23.766 -21.469 -7.547 1 88.5 412 MET B O 1
ATOM 6687 N N . ILE B 1 413 ? -25.406 -22.484 -8.562 1 86.5 413 ILE B N 1
ATOM 6688 C CA . ILE B 1 413 ? -25.719 -21.281 -9.344 1 86.5 413 ILE B CA 1
ATOM 6689 C C . ILE B 1 413 ? -26.953 -20.594 -8.75 1 86.5 413 ILE B C 1
ATOM 6691 O O . ILE B 1 413 ? -27.828 -21.25 -8.172 1 86.5 413 ILE B O 1
#

pLDDT: mean 83.53, std 16.51, range [26.7, 98.5]

Nearest PDB structures (foldseek):
  3l7z-assembly1_G  TM=3.340E-01  e=4.082E+00  Saccharolobus solfataricus
  3l7z-assembly1_G  TM=3.353E-01  e=4.398E+00  Saccharolobus solfataricus

Organism: Xenopus laevis (NCBI:txid8355)

Foldseek 3Di:
DPPPPDPVVVVVVVVVVVVVVVVPVPPPPPPPADPVLLVQVVQACPVVLVVCLPPPQPVNCLQLVHGPVLLVVLCVQLQVQQADDDDPPGGDDHSSLLSSLLSNCQQALDQLCVSCRHSSDHSVVNLVSNLSSLVSSCVRQCVPQQAADQAQVVQQVLQVLLCVQQVHHLARFAKFKWWFFAPPDPPCPCQQPAPVGGGTKMWIFTATSLLATNDIDIFHRNHPALACPVCPGPVVVCVVVVVRNHDALVPTDPSADRAYEYELLYAQALRYDYADDPVDDDLLSLLLNVSSCSSNQSNVLSVLLLCNSGVSLQDHNHHDSVSVVSSVVSSSSVSSSCCVPPVCVSDPPQQGWDADLVVLDIRHHPSVVDPDSIHGGDRDDHDDYDPSSVVSSVVVSVCCVPVSPDDRSSVND/DPPPPDPVVVVVVVVVVVVVVVVPVPPPPPPPADPVLLVQVVQACPVVLVVCLVPPQPVNCLQLVHGPVLLVVLCVQLQVQQADDDDPPGGDQHSSLLSSLLSNCQQALDQLCVSCRHSSDHSVVNLVSNLSSLVSSCVRQCVPQQAADQAQVVQQVLQVLLCVQQVHHLARFAKFKWWFFADPDPPCPCQQPDPVGGGTKMWIFTATSLLATNDIDIFHRNHPALACPVCPGPVVVCVVVVVRNHDALVPTDPSADRAYEYELLYAQALRYDYADDPVDDDLLSLLLNVSSVSSNQSNVLSVLLLCNSGVSLQDHNHHDSVSVVSSVVSSSSVSSVCCVPPVCVSDPPQQGWDADLVVLDIRHHPSVVDPDSIHGGDRDDHDDYDPSSVVSSVVVSVCCVPVSPDDRSSVND

Secondary structure (DSSP, 8-state):
------HHHHHHHHHHHHHHHH---------SS-HHHHTHHHHSTHHHHHHHHHH-HHHHHHHHSS-HHHHHHHHHHHHHHH--PPPSSS-PPPHHHHHHHHHHHHHH---HHHHHHHH---HHHHHHHHHHHHHHHHHHHHHHHS----SHHHHHHHHHHHHHHHS-TTEEEEEEEEEEEB---TT-TTTTB-TTSSBEEEEEEEE-TTS-EEEEEEEEETTS-HHHHGGGSHHHHHHHTT-S-PPPGGGSGGGPPPEEE--TTSPPBTTEE-PPPGGG--HHHHHHHHHHHHHHHHHHHHHHHHHHH-GGGGS-B-S-HHHHHHHHHHHHHHHHHHHHHSHHHHS-GGGS-EEETTTTEEEPPGGGGS---SEEPP----PPPPHHHHHHHHHHHHHHTTTT--TTGGGG-/------HHHHHHHHHHHHHHHH---------SS-HHHHTHHHHSTHHHHHHHHHH-HHHHHHHHSS-HHHHHHHHHHHHHHH--PPPSSS-PPPHHHHHHHHHHHHHH---HHHHHHHH---HHHHHHHHHHHHHHHHHHHHHHHS----SHHHHHHHHHHHHHHHS-TTEEEEEEEEEEEB---TT-TTTTB-TTSSBEEEEEEEE-TTS-EEEEEEEEETTS-HHHHGGGSHHHHHHHTT-S-PPPGGGSGGGPPPEEE--TTSPPBTTEE-PPPGGG--HHHHHHHHHHHHHHHHHHHHHHHHHHH-GGGGS-B-S-HHHHHHHHHHHHHHHHHHHHHSHHHHS-GGGS-EEETTTTEEEPPGGGGS---SEEPP----PPPPHHHHHHHHHHHHHHTTTT--TTGGGG-

Solvent-accessible surface area (backbone atoms only — not comparable to full-atom values): 43636 Å² total; per-residue (Å²): 135,80,81,70,77,56,68,62,60,54,46,48,49,48,46,49,51,50,48,61,60,60,60,54,72,72,66,72,68,72,70,87,66,60,70,70,42,75,40,22,78,74,55,16,44,63,58,50,49,55,49,22,58,73,74,33,53,67,57,33,18,62,55,50,63,42,45,72,66,56,46,50,54,52,45,65,64,29,40,78,73,54,55,68,79,68,51,95,88,46,87,53,76,48,42,65,56,47,50,50,48,34,36,37,38,40,36,55,34,60,52,52,78,57,46,21,62,49,55,23,43,54,39,73,57,46,66,50,43,36,51,52,47,29,47,35,47,39,70,63,39,28,79,76,38,43,48,61,75,79,37,37,66,53,37,50,54,39,8,49,41,20,28,72,76,44,68,34,70,38,25,59,28,12,43,50,50,31,36,43,42,25,28,58,56,85,92,43,82,61,54,29,38,22,96,81,67,39,28,22,29,33,40,35,36,31,17,33,67,81,46,29,52,34,41,75,44,70,69,45,53,27,46,53,51,34,34,55,46,54,68,68,32,70,63,42,48,30,51,74,65,63,65,51,50,65,52,51,37,89,72,30,72,93,50,39,66,48,28,29,33,39,49,73,32,46,68,52,32,73,43,30,45,45,56,73,62,79,90,73,62,47,71,59,47,42,44,38,33,49,50,48,49,57,46,31,43,33,33,56,39,34,53,36,48,47,37,65,56,30,24,29,41,43,25,52,38,81,51,57,69,74,47,44,45,40,53,54,51,32,52,52,31,48,48,29,47,42,44,72,74,37,36,64,76,66,51,37,74,62,47,36,68,40,74,39,74,91,72,52,40,79,43,77,16,53,42,71,56,46,47,72,42,54,44,73,56,49,60,34,81,87,67,86,55,55,69,64,22,51,50,50,53,50,51,49,31,50,34,47,71,48,88,59,48,61,92,60,53,72,69,64,98,139,81,81,72,76,60,70,61,58,53,46,49,48,46,46,48,51,51,47,58,62,60,59,52,73,72,67,72,71,74,69,86,65,60,70,71,44,74,40,22,78,73,54,15,44,63,59,50,49,55,49,22,59,76,73,32,53,68,59,33,20,63,58,50,63,41,46,71,67,57,46,51,53,52,45,64,65,29,40,80,74,54,54,68,77,68,51,95,86,44,86,53,78,47,42,66,57,47,51,52,49,34,36,37,38,40,36,56,34,60,52,51,77,59,48,21,61,49,54,23,43,54,38,72,56,46,65,51,43,35,52,52,47,29,47,35,47,39,72,64,39,28,78,76,40,43,50,63,74,81,37,36,66,52,39,49,54,38,8,49,41,21,28,73,76,44,70,36,69,40,25,58,26,12,44,51,49,30,34,43,43,26,29,57,56,82,91,43,82,62,53,29,39,22,96,84,68,40,30,23,30,34,40,36,36,32,16,32,69,81,46,28,52,33,43,76,44,71,70,45,52,27,46,54,50,36,33,54,47,53,68,69,31,71,64,42,48,30,51,74,67,64,65,52,51,66,53,50,38,91,72,32,71,94,52,38,67,47,29,28,34,36,49,72,32,46,68,54,34,74,44,30,43,46,56,72,61,79,90,72,60,47,71,59,49,40,45,39,33,48,50,50,48,58,49,31,45,34,33,57,39,33,53,37,48,47,36,66,54,30,24,30,40,43,25,52,39,80,52,57,70,73,47,44,46,39,52,54,52,32,52,52,32,49,47,27,46,42,42,72,76,36,35,65,75,67,52,37,73,63,46,36,67,40,74,37,72,89,74,53,38,77,44,75,16,54,41,71,56,47,49,72,40,56,44,73,55,49,61,34,83,87,68,88,55,54,68,66,22,52,51,50,52,50,52,50,29,50,35,48,70,49,90,60,48,59,92,59,52,72,68,64,99

Sequence (826 aa):
MSIFMDDSRRAALAILLLTSIKQKKKRKRSIWSKQWLLHRHKFSHMGLLKELKENNPDDFRNYLRMSDSNFEHLFEAIRPAITKQNTCMRQAISPEQRLIATLRYLATGRTLEDLKFSTGISAQSLGRIIPETCNAIIEAMKAEYLKFPESAEEWKAIAKQFEDYWNFPNCGGAIDGKHVRIQPPANSGSYYYNYKGYFSIVLMAIVNAKYEFIMVDVGKNGRVSDGGAIEQTVFYQKLKNKEVQLPTNNETTEGLNFVFVADEAFALQEHILKPFPVKTLTKQRRIFNYRLSRARRVVENAFGILANRFRVFHTAITLSPAKVDLVVLTCCVLHNFLRRTNGNVYMPNNMVDREDIEYCSLVYGDWRSDPNAMLQLQAGGTRNANVDAKTNRENYVDYFNGQGAVDWQDAMIMSIFMDDSRRAALAILLLTSIKQKKKRKRSIWSKQWLLHRHKFSHMGLLKELKENNPDDFRNYLRMSDSNFEHLFEAIRPAITKQNTCMRQAISPEQRLIATLRYLATGRTLEDLKFSTGISAQSLGRIIPETCNAIIEAMKAEYLKFPESAEEWKAIAKQFEDYWNFPNCGGAIDGKHVRIQPPANSGSYYYNYKGYFSIVLMAIVNAKYEFIMVDVGKNGRVSDGGAIEQTVFYQKLKNKEVQLPTNNETTEGLNFVFVADEAFALQEHILKPFPVKTLTKQRRIFNYRLSRARRVVENAFGILANRFRVFHTAITLSPAKVDLVVLTCCVLHNFLRRTNGNVYMPNNMVDREDIEYCSLVYGDWRSDPNAMLQLQAGGTRNANVDAKTNRENYVDYFNGQGAVDWQDAMI